Protein 9E50 (pdb70)

Organism: NCBI:txid489825

Nearest PDB structures (foldseek):
  8j1g-assembly2_D  TM=7.037E-01  e=7.800E-05  Pseudomonas veronii
  8j1c-assembly2_D  TM=6.869E-01  e=7.689E-04  Pseudomonas veronii
  8j1g-assembly1_A  TM=6.294E-01  e=9.782E-04  Pseudomonas veronii
  6jkq-assembly2_D  TM=4.397E-01  e=3.733E-04  Trypanosoma cruzi
  6jkq-assembly2_E  TM=4.758E-01  e=5.357E-04  Trypanosoma cruzi

Sequence (777 aa):
EYVQFESRSLLSLFTVGKIPPVDAAALCYWGEYDPEMFDWSRDYMIENIFENLPFWTMIKQTNWGRIIAIIALPRFVSDLYSNQDDAVQVIIEALEMAGIIGAKFVSLTGLIPSATDDYGLAITKAVANREDLPKITTGHRTTGAAVVLTIKKICEQGGRDLSTEKVGFIGLGSVGMNVLPLMLKCLPHPQEITLCDVYSKLEFLENIEQNLVHKFGFKGKIKLALSKTTVPQEIYDSTLIVGATNVANVLDIMQVKPGTLIVDDSGPHCFSVEQQAIKRFQEREDILFSEGGMLRSPFPIKTTVHLLPSVEKIMNNAQKEAVFNSNPFNIMGCAFSALLSSQFEQQLEPTVGICDGEQSELHYQILQELEFEAGDLHCEHYVLPAKSIANFRQRFGKAEYVQFESRSLLSLFTVGKIIPPVDAAALCYWGEYDPEMFDWSRDYMIENIFENLPFWTMIKQTNWGRIAIIALPRFVSDLYSNQDDAVQVIIEALEMAGIIGAKFVSLTGLIPSATDYGLAITKAVANREDLPKITTGHRTTGAAVVLTIKKICEQGGRDLSTEKVGFIGLGSVGMNVLPLMLKCLPHPQEITLCDVYSKLEFLENIEQNLVHKFGFKGKIKLALSKTTVPQEIYDSTLIVGATNVANVLDIMQVKPGTLIVDDSGPHCFSVEQAIKRFQEREDILFSEGGMLRSPFPIKTTVHLLPSVENSNPFNIMGCAFSALLSSQFEQLEPTVGICDGEQSELHYQILQELEFEAGDLHCEHYVLPAKSIANFRQRFGK

Secondary structure (DSSP, 8-state):
--EEE--S-HHHHHHTTSSPPPSEEEEE------TTTSSS-HHHIIIIISTTS-EEEEEEEETTEEEEEEE-SS-HHHHHH-HHHHHHHHHHHHHHHHHTT-SEEEE-TTHHHHTGGGHHHHHHTTT-SSSPEEE--HHHHHHHHHHHHHHHHHHHT--GGG-EEEEE--SHHHHHHHHHHHHHS---SEEEEEEEGGGHHHHHHHHHHHHHTS---SEEEEEEESSS--GGGGG-SEEEE--SSSS-S-GGGSPTTEEEEE--SS-SS-HHHHHHHHHHH--EEEEESSEEE-SS--EEEE---HHHHHHS--GGGGGGGGS-TTEEEHHHHHHHHHHH-TTS----SS---TTHHHHHHHHHHTT-EEPPSEETTEEPPHHHHHHHHHHH--/--SEEE-SS-HHHHHHTTSSPPPSEEEEE------TTT-SS-HHHIIIIISTTS-EEEEEEEETTEEEEEEE-SS-HHHHHH-HHHHHHHHHHHHHHHHHTT-SEEEE-TTHHHHTGGGHHHHHHHTT--SSPEEE--HHHHHHHHHHHHHHHHHHHT--GGG-EEEEE--SHHHHHHHHHHHHHSPPPSEEEEE-BGGGHHHHHHHHHHHHHTS---SEEEE--BSSSPPGGGGG-SEEEE--SSSS-S-GGGSPTTEEEEE--SS-SS-HHHHHHHHHHH--EEEEESSEEE-SSPPEEEE---TTT----TTEEEHHHHHHHHHHH-TTS----SS--SSTHHHHHHHHHHTT-EEPPSEETTEE--HHHHHHHHHHH--

InterPro domains:
  IPR000873 AMP-dependent synthetase/ligase domain [PF00501] (542-882)
  IPR001242 Condensation domain [PF00668] (72-521)
  IPR006162 Phosphopantetheine attachment site [PS00012] (1830-1845)
  IPR009081 Phosphopantetheine binding ACP domain [PF00550] (1808-1869)
  IPR009081 Phosphopantetheine binding ACP domain [PS50075] (1800-1875)
  IPR010071 Amino acid adenylation domain [TIGR01733] (563-957)
  IPR020845 AMP-binding, conserved site [PS00455] (684-695)
  IPR023213 Chloramphenicol acetyltransferase-like domain superfamily [G3DSA:3.30.559.10] (76-451)
  IPR025714 Methyltransferase domain [PF13847] (1397-1527)
  IPR025799 Protein arginine N-methyltransferase [PS51678] (991-1279)
  IPR029063 S-adenosyl-L-methionine-dependent methyltransferase superfamily [G3DSA:3.40.50.150] (1004-1134)
  IPR029063 S-adenosyl-L-methionine-dependent methyltransferase superfamily [G3DSA:3.40.50.150] (1361-1557)
  IPR029063 S-adenosyl-L-methionine-dependent methyltransferase superfamily [SSF53335] (1006-1276)
  IPR029063 S-adenosyl-L-methionine-dependent methyltransferase superfamily [SSF53335] (1368-1517)
  IPR035075 PRMT5 arginine-N-methyltransferase [PF05185] (997-1132)
  IPR036736 ACP-like superfamily [G3DSA:1.10.1200.10] (1795-1877)
  IPR036736 ACP-like superfamily [SSF47336] (1798-1870)
  IPR041464 TubC, N-terminal docking domain [PF18563] (5-54)
  IPR044894 TubC, N-terminal docking domain superfamily [G3DSA:1.10.10.1830] (4-56)
  IPR045851 AMP-binding enzyme domain superfamily [G3DSA:3.30.300.30] (927-1003)

Solvent-accessible surface area: 33429 Å² total; per-residue (Å²): 147,82,6,70,76,44,99,59,41,1,9,23,3,21,0,5,46,83,32,78,77,3,54,0,0,2,0,34,37,67,37,91,31,57,88,159,135,72,131,101,64,77,96,95,10,17,80,92,29,17,73,31,8,6,32,6,20,38,4,40,71,12,90,23,17,34,0,0,27,0,3,0,0,20,2,17,31,14,1,97,92,76,80,119,47,0,13,89,4,0,17,17,0,0,42,2,0,28,51,0,16,4,125,16,0,0,0,25,50,25,0,0,36,8,0,76,48,0,76,21,0,45,172,52,21,76,133,79,163,95,27,15,125,10,2,2,1,18,12,0,6,0,0,0,1,0,8,1,0,82,19,0,7,95,55,0,25,21,74,6,49,63,1,61,0,0,2,4,10,0,25,18,21,3,47,16,1,0,29,4,0,9,135,48,20,68,58,6,97,18,0,4,0,0,18,65,120,106,77,71,139,91,0,80,86,5,48,94,32,0,73,135,137,62,32,5,187,29,122,27,53,56,7,32,12,161,122,72,4,29,113,94,0,12,54,4,43,0,0,5,1,21,23,86,86,40,93,18,5,53,1,68,80,5,102,88,8,2,0,0,0,0,32,4,44,87,8,0,2,31,16,111,80,0,12,122,4,1,118,107,106,39,8,0,0,0,1,26,0,0,34,0,67,1,38,95,47,2,84,6,28,5,12,48,18,77,46,25,75,155,123,94,86,84,93,167,100,90,62,58,84,119,56,57,41,52,21,6,75,0,12,8,1,2,0,1,1,4,38,88,45,137,105,2,95,46,6,47,7,119,45,140,8,118,58,1,47,68,4,8,84,16,0,88,131,40,135,9,83,0,3,63,4,17,0,94,130,29,92,5,63,82,144,16,11,31,48,0,88,162,142,43,29,167,134,142,75,43,95,135,31,103,53,40,1,8,22,4,22,0,5,45,72,33,78,77,2,46,0,0,1,0,35,39,64,36,93,25,55,100,157,150,75,136,109,60,76,95,92,14,24,103,78,15,10,60,41,12,7,31,6,19,38,4,39,62,9,103,36,15,33,0,0,25,0,4,0,0,22,2,14,37,19,1,94,97,71,76,112,41,0,8,111,6,0,20,28,0,1,41,3,0,27,54,0,15,4,121,23,0,0,0,23,49,20,0,0,39,8,0,74,46,0,81,20,1,51,169,54,25,70,143,104,174,97,30,15,130,13,2,2,1,15,16,0,6,0,0,0,2,0,12,1,0,89,14,0,9,101,57,0,12,22,73,10,45,61,0,59,0,0,2,4,10,0,25,14,21,2,44,14,1,0,18,3,0,8,135,48,19,78,65,6,92,14,0,3,0,0,18,63,126,84,82,72,143,96,0,76,89,5,47,92,36,0,57,150,136,62,30,1,177,29,117,27,82,52,10,52,8,157,114,86,6,25,115,84,0,16,71,4,25,0,0,4,2,20,23,80,83,37,95,19,3,54,2,79,80,5,92,85,6,3,0,0,0,0,36,6,45,78,9,0,3,29,19,139,78,0,21,114,15,1,112,104,101,32,12,0,0,0,1,18,0,2,31,0,63,1,33,101,48,3,104,12,19,16,12,70,24,95,58,70,141,207,92,58,40,51,21,5,80,0,16,9,0,2,0,0,0,8,34,81,44,169,85,3,107,51,7,41,7,115,49,94,27,107,48,0,33,55,4,18,99,20,0,120,131,32,132,9,81,1,3,60,2,14,0,94,147,30,95,6,41,84,152,11,12,59,74,0,135,153,136,52,25,146

B-factor: mean 35.54, std 16.2, range [11.52, 130.31]

Foldseek 3Di:
DQEAEDQDAPLVCLVVPNDAFWAAEEEAEDEADDPVVDPDDQVCCLCPVVVQAKGFFKWKQDPLIIYTYIYGSHYPVVLQVDVVSLLVSVVRVQLSSLVSHYQEYEYDACNCVSNLQCPNNCVVCVVDDSGHHYFPLLLLLLLLLLLVVVVLCVLQQHFQQAWAEEEAACDQNNVLNVLVNLVPGHAYQHYEYEEAPVCPVVVVVVVVCVVPPSPHDHYYHYWHADQATDLVSLVGQEYEEDHQDAARDELVSRDFNHEYEYQHVVTNRDPVVNVVCCVVPLRYFYAYRFKKFAPDFIRMYGHDSVVCCPPVVPPVSVCVVVPGRRIDGSSSCLSSCCVNPVVSPGDGHRDPNPCSVVSNVVCVVSVMGHPQGADVSGGDDSVSSVVSSVPNHD/DVFEAEDQDAPLVCLVVPNDAFWAAEEEAEDEADDPVVDDDDLVCCLCVQVVQAKGFFKWKFDPLIIYTYIYGSDYPVVLQVDVPSLLVSVVRVQVSSLVSHYQEYEYDACNCVSCLQCPVNCVVCPPPDRGHHYFPLLLLLLLLLLLVVVVLLVLLQHAQQAFAEEEEDCDQNNVLNVLVNLVPHHAHQHYEYEEAPVCVVVVVVVVCCVVPPSNRDHYYHYFYDPQAGDLVRLVGQEYEYDDQDAASDEPVSRDFNHEYEAQHVVTNRDPVVVVVCCVPPLRYAYAYRFKKFAPDFIRMYGHDRVVVPQDGRRIDGSRSCLSSVVSRPVLSDGDGHRDDNPCSVVSNVVCVVSVMGHDQGADVNGHDDSVSSVVSSVPNND

Radius of gyration: 35.2 Å; Cα contacts (8 Å, |Δi|>4): 1665; chains: 2; bounding box: 74×48×105 Å

Structure (mmCIF, N/CA/C/O backbone):
data_9E50
#
_entry.id   9E50
#
_cell.length_a   55.433
_cell.length_b   72.813
_cell.length_c   209.207
_cell.angle_alpha   90.000
_cell.angle_beta   90.000
_cell.angle_gamma   90.000
#
_symmetry.space_group_name_H-M   'P 21 21 21'
#
loop_
_entity.id
_entity.type
_entity.pdbx_description
1 polymer 'Amino acid adenylation domain protein'
2 non-polymer NICOTINAMIDE-ADENINE-DINUCLEOTIDE
3 non-polymer 'IODIDE ION'
4 water water
#
loop_
_atom_site.group_PDB
_atom_site.id
_atom_site.type_symbol
_atom_site.label_atom_id
_atom_site.label_alt_id
_atom_site.label_comp_id
_atom_site.label_asym_id
_atom_site.label_entity_id
_atom_site.label_seq_id
_atom_site.pdbx_PDB_ins_code
_atom_site.Cartn_x
_atom_site.Cartn_y
_atom_site.Cartn_z
_atom_site.occupancy
_atom_site.B_iso_or_equiv
_atom_site.auth_seq_id
_atom_site.auth_comp_id
_atom_site.auth_asym_id
_atom_site.auth_atom_id
_atom_site.pdbx_PDB_model_num
ATOM 1 N N . GLU A 1 4 ? 32.96000 52.60000 84.47500 1.000 54.50689 1908 GLU A N 1
ATOM 2 C CA . GLU A 1 4 ? 33.64700 53.86100 84.73600 1.000 48.21019 1908 GLU A CA 1
ATOM 3 C C . GLU A 1 4 ? 34.98100 53.64500 85.45000 1.000 47.70738 1908 GLU A C 1
ATOM 4 O O . GLU A 1 4 ? 36.02500 54.09600 84.97900 1.000 51.94711 1908 GLU A O 1
ATOM 10 N N . TYR A 1 5 ? 34.94100 52.96700 86.59500 1.000 34.34712 1909 TYR A N 1
ATOM 11 C CA . TYR A 1 5 ? 36.15500 52.63100 87.33000 1.000 28.49977 1909 TYR A CA 1
ATOM 12 C C . TYR A 1 5 ? 36.67700 51.24200 87.00200 1.000 28.72155 1909 TYR A C 1
ATOM 13 O O . TYR A 1 5 ? 37.74200 50.86200 87.50100 1.000 30.27887 1909 TYR A O 1
ATOM 22 N N . VAL A 1 6 ? 35.95400 50.47600 86.19100 1.000 29.51466 1910 VAL A N 1
ATOM 23 C CA . VAL A 1 6 ? 36.37800 49.14900 85.75700 1.000 33.61835 1910 VAL A CA 1
ATOM 24 C C . VAL A 1 6 ? 36.36900 49.12900 84.23700 1.000 38.88721 1910 VAL A C 1
ATOM 25 O O . VAL A 1 6 ? 35.35100 49.45100 83.61600 1.000 41.57725 1910 VAL A O 1
ATOM 29 N N . GLN A 1 7 ? 37.50200 48.76400 83.64100 1.000 30.40040 1911 GLN A N 1
ATOM 30 C CA . GLN A 1 7 ? 37.63200 48.69800 82.19400 1.000 32.69121 1911 GLN A CA 1
ATOM 31 C C . GLN A 1 7 ? 38.23100 47.36100 81.79400 1.000 35.66385 1911 GLN A C 1
ATOM 32 O O . GLN A 1 7 ? 39.18900 46.88700 82.41300 1.000 30.96948 1911 GLN A O 1
ATOM 38 N N . PHE A 1 8 ? 37.66100 46.75100 80.76300 1.000 33.45548 1912 PHE A N 1
ATOM 39 C CA . PHE A 1 8 ? 38.20800 45.52000 80.21800 1.000 26.40769 1912 PHE A CA 1
ATOM 40 C C . PHE A 1 8 ? 39.22500 45.85300 79.13800 1.000 35.61741 1912 PHE A C 1
ATOM 41 O O . PHE A 1 8 ? 39.03600 46.78800 78.35600 1.000 33.58070 1912 PHE A O 1
ATOM 49 N N . GLU A 1 9 ? 40.31200 45.08700 79.10900 1.000 28.92028 1913 GLU A N 1
ATOM 50 C CA . GLU A 1 9 ? 41.38000 45.25500 78.13000 1.000 29.64481 1913 GLU A CA 1
ATOM 51 C C . GLU A 1 9 ? 41.56900 43.92500 77.40900 1.000 34.20955 1913 GLU A C 1
ATOM 52 O O . GLU A 1 9 ? 41.99700 42.94000 78.01900 1.000 32.11520 1913 GLU A O 1
ATOM 58 N N . SER A 1 10 ? 41.23100 43.88800 76.11800 1.000 34.87769 1914 SER A N 1
ATOM 59 C CA . SER A 1 10 ? 41.36400 42.65600 75.35000 1.000 32.71867 1914 SER A CA 1
ATOM 60 C C . SER A 1 10 ? 42.80800 42.34800 74.97700 1.000 34.86046 1914 SER A C 1
ATOM 61 O O . SER A 1 10 ? 43.12600 41.19200 74.68200 1.000 35.74854 1914 SER A O 1
ATOM 64 N N . ARG A 1 11 ? 43.68600 43.34300 74.99000 1.000 31.21142 1915 ARG A N 1
ATOM 65 C CA . ARG A 1 11 ? 45.08200 43.12800 74.64500 1.000 34.74077 1915 ARG A CA 1
ATOM 66 C C . ARG A 1 11 ? 45.90500 42.82800 75.89300 1.000 35.89452 1915 ARG A C 1
ATOM 67 O O . ARG A 1 11 ? 45.57700 43.26600 77.00000 1.000 28.18071 1915 ARG A O 1
ATOM 75 N N . SER A 1 12 ? 46.98200 42.06700 75.69300 1.000 32.19275 1916 SER A N 1
ATOM 76 C CA . SER A 1 12 ? 47.85400 41.65000 76.78600 1.000 30.28074 1916 SER A CA 1
ATOM 77 C C . SER A 1 12 ? 48.40800 42.85100 77.54200 1.000 28.19197 1916 SER A C 1
ATOM 78 O O . SER A 1 12 ? 48.98700 43.76200 76.94500 1.000 28.60520 1916 SER A O 1
ATOM 81 N N . LEU A 1 13 ? 48.23900 42.84600 78.86800 1.000 23.12707 1917 LEU A N 1
ATOM 82 C CA . LEU A 1 13 ? 48.82900 43.90600 79.67800 1.000 21.29137 1917 LEU A CA 1
ATOM 83 C C . LEU A 1 13 ? 50.34800 43.89000 79.57400 1.000 24.73635 1917 LEU A C 1
ATOM 84 O O . LEU A 1 13 ? 50.98600 44.94600 79.51900 1.000 23.66148 1917 LEU A O 1
ATOM 89 N N . LEU A 1 14 ? 50.94700 42.69700 79.56400 1.000 23.69613 1918 LEU A N 1
ATOM 90 C CA . LEU A 1 14 ? 52.39500 42.60700 79.41000 1.000 22.84193 1918 LEU A CA 1
ATOM 91 C C . LEU A 1 14 ? 52.84700 43.24700 78.10200 1.000 21.99972 1918 LEU A C 1
ATOM 92 O O . LEU A 1 14 ? 53.82200 44.00600 78.08000 1.000 24.92041 1918 LEU A O 1
ATOM 97 N N . SER A 1 15 ? 52.14400 42.96000 77.00500 1.000 28.40892 1919 SER A N 1
ATOM 98 C CA . SER A 1 15 ? 52.49800 43.56100 75.72300 1.000 29.96743 1919 SER A CA 1
ATOM 99 C C . SER A 1 15 ? 52.34400 45.07300 75.76900 1.000 32.18032 1919 SER A C 1
ATOM 100 O O . SER A 1 15 ? 53.23100 45.81400 75.32900 1.000 29.14990 1919 SER A O 1
ATOM 103 N N . LEU A 1 16 ? 51.22100 45.55200 76.31100 1.000 26.66825 1920 LEU A N 1
ATOM 104 C CA . LEU A 1 16 ? 50.99200 46.99000 76.37700 1.000 25.68948 1920 LEU A CA 1
ATOM 105 C C . LEU A 1 16 ? 52.06700 47.67700 77.20700 1.000 28.22610 1920 LEU A C 1
ATOM 106 O O . LEU A 1 16 ? 52.51100 48.78000 76.86700 1.000 26.66709 1920 LEU A O 1
ATOM 111 N N . PHE A 1 17 ? 52.52100 47.02400 78.28200 1.000 23.43731 1921 PHE A N 1
ATOM 112 C CA . PHE A 1 17 ? 53.57200 47.59800 79.11300 1.000 22.60410 1921 PHE A CA 1
ATOM 113 C C . PHE A 1 17 ? 54.88700 47.71700 78.35200 1.000 20.96217 1921 PHE A C 1
ATOM 114 O O . PHE A 1 17 ? 55.58000 48.73800 78.44900 1.000 25.14401 1921 PHE A O 1
ATOM 122 N N . THR A 1 18 ? 55.27400 46.66500 77.62500 1.000 24.49455 1922 THR A N 1
ATOM 123 C CA . THR A 1 18 ? 56.58900 46.65900 76.98800 1.000 25.93233 1922 THR A CA 1
ATOM 124 C C . THR A 1 18 ? 56.69300 47.63500 75.82400 1.000 34.88743 1922 THR A C 1
ATOM 125 O O . THR A 1 18 ? 57.81200 47.92600 75.38700 1.000 32.69812 1922 THR A O 1
ATOM 129 N N . VAL A 1 19 ? 55.57200 48.14500 75.31300 1.000 28.76323 1923 VAL A N 1
ATOM 130 C CA . VAL A 1 19 ? 55.60000 49.17800 74.28200 1.000 28.75823 1923 VAL A CA 1
ATOM 131 C C . VAL A 1 19 ? 55.27900 50.55600 74.85100 1.000 36.60106 1923 VAL A C 1
ATOM 132 O O . VAL A 1 19 ? 55.07800 51.50600 74.08700 1.000 34.35088 1923 VAL A O 1
ATOM 136 N N . GLY A 1 20 ? 55.22200 50.68500 76.17800 1.000 28.92385 1924 GLY A N 1
ATOM 137 C CA . GLY A 1 20 ? 55.01300 51.96600 76.82200 1.000 28.83272 1924 GLY A CA 1
ATOM 138 C C . GLY A 1 20 ? 53.59000 52.47600 76.81500 1.000 31.96570 1924 GLY A C 1
ATOM 139 O O . GLY A 1 20 ? 53.37200 53.64700 77.14900 1.000 33.54433 1924 GLY A O 1
ATOM 140 N N . LYS A 1 21 ? 52.61400 51.63800 76.45400 1.000 33.00543 1925 LYS A N 1
ATOM 141 C CA . LYS A 1 21 ? 51.21900 52.06400 76.41300 1.000 30.14292 1925 LYS A CA 1
ATOM 142 C C . LYS A 1 21 ? 50.55400 52.06400 77.78400 1.000 39.24220 1925 LYS A C 1
ATOM 143 O O . LYS A 1 21 ? 49.51600 52.71400 77.94700 1.000 40.16186 1925 LYS A O 1
ATOM 149 N N . ILE A 1 22 ? 51.10300 51.34500 78.76000 1.000 35.40624 1926 ILE A N 1
ATOM 150 C CA . ILE A 1 22 ? 50.64500 51.47300 80.14300 1.000 28.80180 1926 ILE A CA 1
ATOM 151 C C . ILE A 1 22 ? 51.85500 51.64600 81.05500 1.000 30.66993 1926 ILE A C 1
ATOM 152 O O . ILE A 1 22 ? 52.91900 51.05900 80.80000 1.000 32.52648 1926 ILE A O 1
ATOM 157 N N . PRO A 1 23 ? 51.74400 52.45100 82.10700 1.000 30.07686 1927 PRO A N 1
ATOM 158 C CA . PRO A 1 23 ? 52.89800 52.73600 82.95700 1.000 28.16669 1927 PRO A CA 1
ATOM 159 C C . PRO A 1 23 ? 53.27000 51.52300 83.78600 1.000 25.47865 1927 PRO A C 1
ATOM 160 O O . PRO A 1 23 ? 52.45900 50.59900 83.94400 1.000 24.03686 1927 PRO A O 1
ATOM 164 N N . PRO A 1 24 ? 54.48100 51.49100 84.33700 1.000 23.14428 1928 PRO A N 1
ATOM 165 C CA . PRO A 1 24 ? 54.82500 50.43200 85.29100 1.000 24.85328 1928 PRO A CA 1
ATOM 166 C C . PRO A 1 24 ? 53.93500 50.47800 86.52300 1.000 27.83389 1928 PRO A C 1
ATOM 167 O O . PRO A 1 24 ? 53.24700 51.46400 86.80300 1.000 24.46284 1928 PRO A O 1
ATOM 171 N N . VAL A 1 25 ? 53.95600 49.38100 87.26800 1.000 24.75351 1929 VAL A N 1
ATOM 172 C CA . VAL A 1 25 ? 53.25100 49.29600 88.52300 1.000 22.17868 1929 VAL A CA 1
ATOM 173 C C . VAL A 1 25 ? 54.24900 49.49300 89.65900 1.000 20.00913 1929 VAL A C 1
ATOM 174 O O . VAL A 1 25 ? 55.46100 49.43900 89.47000 1.000 23.86976 1929 VAL A O 1
ATOM 178 N N . ASP A 1 26 ? 53.72900 49.75100 90.85900 1.000 18.98500 1930 ASP A N 1
ATOM 179 C CA . ASP A 1 26 ? 54.54300 49.92800 92.05400 1.000 18.15145 1930 ASP A CA 1
ATOM 180 C C . ASP A 1 26 ? 54.63300 48.66700 92.89900 1.000 19.51075 1930 ASP A C 1
ATOM 181 O O . ASP A 1 26 ? 55.53700 48.55500 93.73700 1.000 20.16897 1930 ASP A O 1
ATOM 186 N N . ALA A 1 27 ? 53.73100 47.71900 92.68200 1.000 19.53433 1931 ALA A N 1
ATOM 187 C CA . ALA A 1 27 ? 53.64900 46.53000 93.51600 1.000 16.07367 1931 ALA A CA 1
ATOM 188 C C . ALA A 1 27 ? 52.90800 45.46200 92.73100 1.000 15.84683 1931 ALA A C 1
ATOM 189 O O . ALA A 1 27 ? 52.32900 45.72700 91.67400 1.000 17.38660 1931 ALA A O 1
ATOM 191 N N . ALA A 1 28 ? 52.93400 44.24000 93.25500 1.000 14.08452 1932 ALA A N 1
ATOM 192 C CA . ALA A 1 28 ? 52.16000 43.16700 92.66000 1.000 15.83845 1932 ALA A CA 1
ATOM 193 C C . ALA A 1 28 ? 51.60400 42.26900 93.75900 1.000 12.70237 1932 ALA A C 1
ATOM 194 O O . ALA A 1 28 ? 52.04800 42.30100 94.90800 1.000 17.24871 1932 ALA A O 1
ATOM 196 N N . ALA A 1 29 ? 50.60300 41.48000 93.38700 1.000 14.70646 1933 ALA A N 1
ATOM 197 C CA . ALA A 1 29 ? 50.04000 40.45600 94.25900 1.000 17.67817 1933 ALA A CA 1
ATOM 198 C C . ALA A 1 29 ? 49.89700 39.17800 93.45300 1.000 15.52487 1933 ALA A C 1
ATOM 199 O O . ALA A 1 29 ? 49.40000 39.20900 92.32200 1.000 15.33344 1933 ALA A O 1
ATOM 201 N N . LEU A 1 30 ? 50.32900 38.05700 94.03000 1.000 13.52887 1934 LEU A N 1
ATOM 202 C CA . LEU A 1 30 ? 50.27900 36.76800 93.35600 1.000 14.48332 1934 LEU A CA 1
ATOM 203 C C . LEU A 1 30 ? 49.06000 35.98500 93.83100 1.000 13.72480 1934 LEU A C 1
ATOM 204 O O . LEU A 1 30 ? 48.81100 35.89000 95.03600 1.000 16.57696 1934 LEU A O 1
ATOM 209 N N . CYS A 1 31 ? 48.30900 35.43000 92.88100 1.000 16.81099 1935 CYS A N 1
ATOM 210 C CA . CYS A 1 31 ? 47.18100 34.56300 93.20600 1.000 17.34971 1935 CYS A CA 1
ATOM 211 C C . CYS A 1 31 ? 47.27000 33.28900 92.38000 1.000 20.82806 1935 CYS A C 1
ATOM 212 O O . CYS A 1 31 ? 48.26500 33.06700 91.68500 1.000 19.22812 1935 CYS A O 1
ATOM 215 N N . TYR A 1 32 ? 46.24500 32.44200 92.45000 1.000 19.13723 1936 TYR A N 1
ATOM 216 C CA . TYR A 1 32 ? 46.25500 31.16600 91.74600 1.000 17.69718 1936 TYR A CA 1
ATOM 217 C C . TYR A 1 32 ? 44.83200 30.87400 91.28700 1.000 20.20525 1936 TYR A C 1
ATOM 218 O O . TYR A 1 32 ? 43.90100 31.63600 91.57000 1.000 20.22985 1936 TYR A O 1
ATOM 227 N N . TRP A 1 33 ? 44.67000 29.77000 90.56700 1.000 18.85245 1937 TRP A N 1
ATOM 228 C CA . TRP A 1 33 ? 43.41400 29.47400 89.86700 1.000 23.68458 1937 TRP A CA 1
ATOM 229 C C . TRP A 1 33 ? 42.51000 28.54900 90.67400 1.000 26.23137 1937 TRP A C 1
ATOM 230 O O . TRP A 1 33 ? 41.96400 27.57700 90.14600 1.000 26.10343 1937 TRP A O 1
ATOM 241 N N . GLY A 1 34 ? 42.33400 28.84800 91.95900 1.000 22.21405 1938 GLY A N 1
ATOM 242 C CA . GLY A 1 34 ? 41.47000 28.07400 92.83100 1.000 21.84615 1938 GLY A CA 1
ATOM 243 C C . GLY A 1 34 ? 41.93100 26.63400 92.96200 1.000 24.07020 1938 GLY A C 1
ATOM 244 O O . GLY A 1 34 ? 43.12900 26.32800 92.98000 1.000 24.49138 1938 GLY A O 1
ATOM 245 N N . GLU A 1 35 ? 40.95600 25.72800 93.03800 1.000 26.39228 1939 GLU A N 1
ATOM 246 C CA . GLU A 1 35 ? 41.22400 24.31400 93.24900 1.000 25.84703 1939 GLU A CA 1
ATOM 247 C C . GLU A 1 35 ? 40.79200 23.49100 92.04100 1.000 27.58247 1939 GLU A C 1
ATOM 248 O O . GLU A 1 35 ? 39.84100 23.83800 91.33300 1.000 27.24277 1939 GLU A O 1
ATOM 254 N N . TYR A 1 36 ? 41.52000 22.40200 91.80900 1.000 25.10705 1940 TYR A N 1
ATOM 255 C CA . TYR A 1 36 ? 41.20200 21.46500 90.74200 1.000 25.73610 1940 TYR A CA 1
ATOM 256 C C . TYR A 1 36 ? 40.23300 20.40300 91.24500 1.000 29.76591 1940 TYR A C 1
ATOM 257 O O . TYR A 1 36 ? 40.47500 19.77100 92.27800 1.000 29.08369 1940 TYR A O 1
ATOM 266 N N . ASP A 1 37 ? 39.14600 20.20400 90.50400 1.000 36.99122 1941 ASP A N 1
ATOM 267 C CA . ASP A 1 37 ? 38.19500 19.12700 90.76100 1.000 39.26751 1941 ASP A CA 1
ATOM 268 C C . ASP A 1 37 ? 37.95300 18.43400 89.42700 1.000 31.35789 1941 ASP A C 1
ATOM 269 O O . ASP A 1 37 ? 37.47300 19.08300 88.47400 1.000 34.70156 1941 ASP A O 1
ATOM 274 N N . PRO A 1 38 ? 38.27700 17.14400 89.29700 1.000 36.51812 1942 PRO A N 1
ATOM 275 C CA . PRO A 1 38 ? 38.12200 16.47600 87.99300 1.000 37.27531 1942 PRO A CA 1
ATOM 276 C C . PRO A 1 38 ? 36.69500 16.46000 87.47900 1.000 43.87011 1942 PRO A C 1
ATOM 277 O O . PRO A 1 38 ? 36.49200 16.36100 86.26200 1.000 47.87717 1942 PRO A O 1
ATOM 281 N N . GLU A 1 39 ? 35.70300 16.56400 88.35900 1.000 41.00935 1943 GLU A N 1
ATOM 282 C CA . GLU A 1 39 ? 34.30700 16.58400 87.94400 1.000 43.30084 1943 GLU A CA 1
ATOM 283 C C . GLU A 1 39 ? 33.82500 17.97200 87.54000 1.000 47.70647 1943 GLU A C 1
ATOM 284 O O . GLU A 1 39 ? 32.65500 18.12100 87.16800 1.000 48.60162 1943 GLU A O 1
ATOM 290 N N . MET A 1 40 ? 34.68800 18.98700 87.59800 1.000 44.31559 1944 MET A N 1
ATOM 291 C CA . MET A 1 40 ? 34.32400 20.34500 87.22000 1.000 40.74954 1944 MET A CA 1
ATOM 292 C C . MET A 1 40 ? 34.94400 20.79400 85.90600 1.000 45.57415 1944 MET A C 1
ATOM 293 O O . MET A 1 40 ? 34.53600 21.83300 85.37400 1.000 45.05322 1944 MET A O 1
ATOM 298 N N . PHE A 1 41 ? 35.91200 20.05200 85.37300 1.000 35.64970 1945 PHE A N 1
ATOM 299 C CA . PHE A 1 41 ? 36.59600 20.42000 84.14400 1.000 37.38348 1945 PHE A CA 1
ATOM 300 C C . PHE A 1 41 ? 36.62900 19.23000 83.19500 1.000 39.73524 1945 PHE A C 1
ATOM 301 O O . PHE A 1 41 ? 36.54600 18.07100 83.61100 1.000 35.77100 1945 PHE A O 1
ATOM 309 N N . ASP A 1 42 ? 36.76100 19.53800 81.90300 1.000 38.41964 1946 ASP A N 1
ATOM 310 C CA . ASP A 1 42 ? 36.82300 18.52000 80.86200 1.000 40.65855 1946 ASP A CA 1
ATOM 311 C C . ASP A 1 42 ? 38.19200 17.86900 80.74000 1.000 37.14840 1946 ASP A C 1
ATOM 312 O O . ASP A 1 42 ? 38.33900 16.92600 79.95600 1.000 37.55978 1946 ASP A O 1
ATOM 317 N N . TRP A 1 43 ? 39.19300 18.34300 81.47800 1.000 30.68689 1947 TRP A N 1
ATOM 318 C CA . TRP A 1 43 ? 40.56400 17.91000 81.26900 1.000 33.17519 1947 TRP A CA 1
ATOM 319 C C . TRP A 1 43 ? 41.22600 17.58300 82.59900 1.000 31.68511 1947 TRP A C 1
ATOM 320 O O . TRP A 1 43 ? 40.77300 18.00200 83.66800 1.000 28.87375 1947 TRP A O 1
ATOM 331 N N . SER A 1 44 ? 42.31900 16.82900 82.50800 1.000 30.38286 1948 SER A N 1
ATOM 332 C CA . SER A 1 44 ? 43.16300 16.54600 83.65700 1.000 29.75670 1948 SER A CA 1
ATOM 333 C C . SER A 1 44 ? 43.82200 17.82300 84.17200 1.000 29.00595 1948 SER A C 1
ATOM 334 O O . SER A 1 44 ? 43.88900 18.84600 83.48200 1.000 24.86759 1948 SER A O 1
ATOM 337 N N . ARG A 1 45 ? 44.33300 17.73600 85.40400 1.000 27.60275 1949 ARG A N 1
ATOM 338 C CA . ARG A 1 45 ? 45.10100 18.83100 85.98800 1.000 28.83044 1949 ARG A CA 1
ATOM 339 C C . ARG A 1 45 ? 46.30500 19.19100 85.12700 1.000 28.88789 1949 ARG A C 1
ATOM 340 O O . ARG A 1 45 ? 46.58200 20.37400 84.89400 1.000 27.26752 1949 ARG A O 1
ATOM 348 N N . ASP A 1 46 ? 47.03900 18.18300 84.64700 1.000 22.75691 1950 ASP A N 1
ATOM 349 C CA . ASP A 1 46 ? 48.23300 18.45500 83.85200 1.000 26.69326 1950 ASP A CA 1
ATOM 350 C C . ASP A 1 46 ? 47.88700 19.17500 82.55400 1.000 26.77838 1950 ASP A C 1
ATOM 351 O O . ASP A 1 46 ? 48.60600 20.09200 82.13500 1.000 25.49651 1950 ASP A O 1
ATOM 356 N N . TYR A 1 47 ? 46.79300 18.77200 81.90100 1.000 25.57280 1951 TYR A N 1
ATOM 357 C CA . TYR A 1 47 ? 46.37700 19.43400 80.66700 1.000 28.75074 1951 TYR A CA 1
ATOM 358 C C . TYR A 1 47 ? 46.08200 20.90900 80.90800 1.000 29.84285 1951 TYR A C 1
ATOM 359 O O . TYR A 1 47 ? 46.46900 21.77000 80.10700 1.000 27.82821 1951 TYR A O 1
ATOM 368 N N . MET A 1 48 ? 45.38200 21.22100 81.99600 1.000 24.60436 1952 MET A N 1
ATOM 369 C CA . MET A 1 48 ? 45.02000 22.61000 82.24900 1.000 26.08508 1952 MET A CA 1
ATOM 370 C C . MET A 1 48 ? 46.24900 23.45400 82.54700 1.000 26.01664 1952 MET A C 1
ATOM 371 O O . MET A 1 48 ? 46.35700 24.59000 82.07100 1.000 25.61610 1952 MET A O 1
ATOM 376 N N . ILE A 1 49 ? 47.20000 22.90500 83.30400 1.000 26.33522 1953 ILE A N 1
ATOM 377 C CA . ILE A 1 49 ? 48.42100 23.64600 83.60900 1.000 29.28249 1953 ILE A CA 1
ATOM 378 C C . ILE A 1 49 ? 49.21000 23.92300 82.33400 1.000 27.10843 1953 ILE A C 1
ATOM 379 O O . ILE A 1 49 ? 49.69400 25.04100 82.11500 1.000 28.94798 1953 ILE A O 1
ATOM 384 N N . GLU A 1 50 ? 49.32900 22.92100 81.45900 1.000 26.38543 1954 GLU A N 1
ATOM 385 C CA . GLU A 1 50 ? 50.21900 23.04100 80.30700 1.000 30.31012 1954 GLU A CA 1
ATOM 386 C C . GLU A 1 50 ? 49.56100 23.75800 79.13200 1.000 29.70304 1954 GLU A C 1
ATOM 387 O O . GLU A 1 50 ? 50.22900 24.51600 78.42000 1.000 32.21410 1954 GLU A O 1
ATOM 393 N N . ASN A 1 51 ? 48.26600 23.53000 78.90100 1.000 26.33655 1955 ASN A N 1
ATOM 394 C CA . ASN A 1 51 ? 47.61700 24.03400 77.70000 1.000 27.70461 1955 ASN A CA 1
ATOM 395 C C . ASN A 1 51 ? 46.65600 25.18800 77.94000 1.000 33.64488 1955 ASN A C 1
ATOM 396 O O . ASN A 1 51 ? 46.39100 25.94600 77.00300 1.000 39.44288 1955 ASN A O 1
ATOM 401 N N . ILE A 1 52 ? 46.12700 25.35000 79.14700 1.000 28.05523 1956 ILE A N 1
ATOM 402 C CA . ILE A 1 52 ? 45.25200 26.47600 79.45500 1.000 26.52796 1956 ILE A CA 1
ATOM 403 C C . ILE A 1 52 ? 46.01000 27.59200 80.16000 1.000 26.64153 1956 ILE A C 1
ATOM 404 O O . ILE A 1 52 ? 45.94000 28.75000 79.75200 1.000 26.68612 1956 ILE A O 1
ATOM 409 N N . PHE A 1 53 ? 46.75100 27.25800 81.21800 1.000 26.00698 1957 PHE A N 1
ATOM 410 C CA . PHE A 1 53 ? 47.59100 28.24100 81.89400 1.000 29.61089 1957 PHE A CA 1
ATOM 411 C C . PHE A 1 53 ? 48.94000 28.43000 81.21200 1.000 29.26604 1957 PHE A C 1
ATOM 412 O O . PHE A 1 53 ? 49.67300 29.35700 81.57900 1.000 24.67396 1957 PHE A O 1
ATOM 420 N N . GLU A 1 54 ? 49.28700 27.56600 80.25500 1.000 24.44192 1958 GLU A N 1
ATOM 421 C CA . GLU A 1 54 ? 50.54200 27.61900 79.50200 1.000 27.12192 1958 GLU A CA 1
ATOM 422 C C . GLU A 1 54 ? 51.77800 27.53900 80.39800 1.000 26.44050 1958 GLU A C 1
ATOM 423 O O . GLU A 1 54 ? 52.88400 27.88800 79.96400 1.000 27.69642 1958 GLU A O 1
ATOM 429 N N . ASN A 1 55 ? 51.62000 27.07000 81.63900 1.000 21.65870 1959 ASN A N 1
ATOM 430 C CA . ASN A 1 55 ? 52.72300 26.98100 82.59800 1.000 22.61914 1959 ASN A CA 1
ATOM 431 C C . ASN A 1 55 ? 53.40300 28.33500 82.78900 1.000 23.16493 1959 ASN A C 1
ATOM 432 O O . ASN A 1 55 ? 54.60200 28.40800 83.06000 1.000 25.46473 1959 ASN A O 1
ATOM 437 N N . LEU A 1 56 ? 52.63800 29.41700 82.64600 1.000 19.61558 1960 LEU A N 1
ATOM 438 C CA . LEU A 1 56 ? 53.17100 30.76600 82.74600 1.000 19.15938 1960 LEU 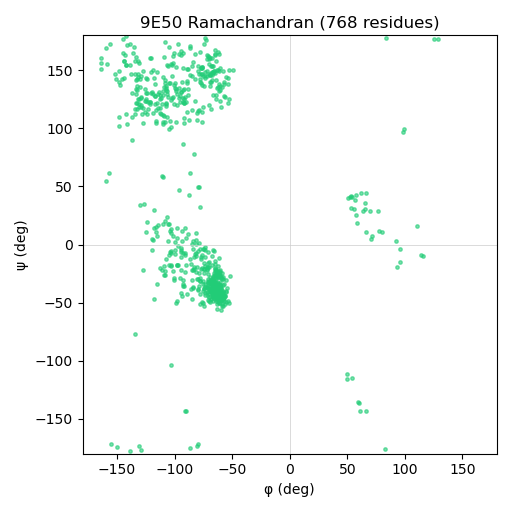A CA 1
ATOM 439 C C . LEU A 1 56 ? 52.32600 31.60200 83.69600 1.000 20.15043 1960 LEU A C 1
ATOM 440 O O . LEU A 1 56 ? 51.09500 31.47900 83.70600 1.000 20.57953 1960 LEU A O 1
ATOM 445 N N . PRO A 1 57 ? 52.94800 32.46800 84.49200 1.000 21.47334 1961 PRO A N 1
ATOM 446 C CA . PRO A 1 57 ? 52.16400 33.45400 85.23800 1.000 19.76078 1961 PRO A CA 1
ATOM 447 C C . PRO A 1 57 ? 51.43500 34.36700 84.27100 1.000 22.50632 1961 PRO A C 1
ATOM 448 O O . PRO A 1 57 ? 51.90300 34.62800 83.15900 1.000 25.60399 1961 PRO A O 1
ATOM 452 N N . PHE A 1 58 ? 50.27600 34.85400 84.70300 1.000 19.52018 1962 PHE A N 1
ATOM 453 C CA . PHE A 1 58 ? 49.40600 35.64100 83.84100 1.000 22.33852 1962 PHE A CA 1
ATOM 454 C C . PHE A 1 58 ? 49.04700 36.94700 84.53200 1.000 23.94669 1962 PHE A C 1
ATOM 455 O O . PHE A 1 58 ? 48.40300 36.93800 85.58600 1.000 20.47418 1962 PHE A O 1
ATOM 463 N N . TRP A 1 59 ? 49.44900 38.06500 83.93400 1.000 18.64459 1963 TRP A N 1
ATOM 464 C CA . TRP A 1 59 ? 49.11500 39.38500 84.46400 1.000 20.34041 1963 TRP A CA 1
ATOM 465 C C . TRP A 1 59 ? 47.69600 39.73100 84.02900 1.000 23.31049 1963 TRP A C 1
ATOM 466 O O . TRP A 1 59 ? 47.45500 40.03300 82.85300 1.000 22.07172 1963 TRP A O 1
ATOM 477 N N . THR A 1 60 ? 46.75300 39.68500 84.97300 1.000 19.31047 1964 THR A N 1
ATOM 478 C CA . THR A 1 60 ? 45.33800 39.79300 84.64500 1.000 21.25501 1964 THR A CA 1
ATOM 479 C C . THR A 1 60 ? 44.69700 41.10400 85.07000 1.000 21.10767 1964 THR A C 1
ATOM 480 O O . THR A 1 60 ? 43.71500 41.51600 84.44900 1.000 23.56222 1964 THR A O 1
ATOM 484 N N . MET A 1 61 ? 45.21000 41.78200 86.09500 1.000 19.82009 1965 MET A N 1
ATOM 485 C CA . MET A 1 61 ? 44.55100 43.00000 86.54500 1.000 18.82630 1965 MET A CA 1
ATOM 486 C C . MET A 1 61 ? 45.56200 44.05400 86.96100 1.000 20.49826 1965 MET A C 1
ATOM 487 O O . MET A 1 61 ? 46.70000 43.74600 87.33000 1.000 20.27536 1965 MET A O 1
ATOM 492 N N . ILE A 1 62 ? 45.13000 45.31000 86.86800 1.000 20.30973 1966 ILE A N 1
ATOM 493 C CA . ILE A 1 62 ? 45.81100 46.44800 87.47100 1.000 16.96824 1966 ILE A CA 1
ATOM 494 C C . ILE A 1 62 ? 44.81000 47.15400 88.37400 1.000 21.14221 1966 ILE A C 1
ATOM 495 O O . ILE A 1 62 ? 43.68400 47.43700 87.95100 1.000 19.78664 1966 ILE A O 1
ATOM 500 N N . LYS A 1 63 ? 45.21200 47.42700 89.61000 1.000 18.76087 1967 LYS A N 1
ATOM 501 C CA . LYS A 1 63 ? 44.41600 48.21300 90.54600 1.000 17.93766 1967 LYS A CA 1
ATOM 502 C C . LYS A 1 63 ? 45.15700 49.52400 90.76800 1.000 20.02242 1967 LYS A C 1
ATOM 503 O O . LYS A 1 63 ? 46.25000 49.53900 91.34400 1.000 18.99908 1967 LYS A O 1
ATOM 509 N N . GLN A 1 64 ? 44.57700 50.61800 90.30200 1.000 19.65438 1968 GLN A N 1
ATOM 510 C CA . GLN A 1 64 ? 45.20700 51.92700 90.41200 1.000 21.25579 1968 GLN A CA 1
ATOM 511 C C . GLN A 1 64 ? 44.58700 52.63800 91.60700 1.000 18.53912 1968 GLN A C 1
ATOM 512 O O . GLN A 1 64 ? 43.44300 53.09300 91.54200 1.000 20.92564 1968 GLN A O 1
ATOM 518 N N . THR A 1 65 ? 45.33300 52.71600 92.70600 1.000 18.57475 1969 THR A N 1
ATOM 519 C CA . THR A 1 65 ? 44.85700 53.35900 93.92100 1.000 16.43133 1969 THR A CA 1
ATOM 520 C C . THR A 1 65 ? 45.52700 54.72100 94.08800 1.000 17.34259 1969 THR A C 1
ATOM 521 O O . THR A 1 65 ? 46.47800 55.07200 93.38500 1.000 20.76913 1969 THR A O 1
ATOM 525 N N . ASN A 1 66 ? 45.01800 55.48800 95.05000 1.000 17.66306 1970 ASN A N 1
ATOM 526 C CA . ASN A 1 66 ? 45.64000 56.76500 95.37800 1.000 21.47497 1970 ASN A CA 1
ATOM 527 C C . ASN A 1 66 ? 47.09000 56.58700 95.81300 1.000 19.97491 1970 ASN A C 1
ATOM 528 O O . ASN A 1 66 ? 47.89600 57.51000 95.64300 1.000 27.99531 1970 ASN A O 1
ATOM 533 N N . TRP A 1 67 ? 47.44500 55.40400 96.31600 1.000 18.32375 1971 TRP A N 1
ATOM 534 C CA . TRP A 1 67 ? 48.76500 55.11700 96.86400 1.000 21.99514 1971 TRP A CA 1
ATOM 535 C C . TRP A 1 67 ? 49.64100 54.29000 95.92600 1.000 22.15722 1971 TRP A C 1
ATOM 536 O O . TRP A 1 67 ? 50.69000 53.79900 96.35600 1.000 26.76038 1971 TRP A O 1
ATOM 547 N N . GLY A 1 68 ? 49.24500 54.12400 94.66800 1.000 20.57721 1972 GLY A N 1
ATOM 548 C CA . GLY A 1 68 ? 50.05900 53.44400 93.68000 1.000 22.91681 1972 GLY A CA 1
ATOM 549 C C . GLY A 1 68 ? 49.29200 52.36200 92.95100 1.000 22.33058 1972 GLY A C 1
ATOM 550 O O . GLY A 1 68 ? 48.13500 52.06700 93.24300 1.000 19.30272 1972 GLY A O 1
ATOM 551 N N . ARG A 1 69 ? 49.97300 51.75600 91.98300 1.000 18.14692 1973 ARG A N 1
ATOM 552 C CA . ARG A 1 69 ? 49.40100 50.74500 91.10300 1.000 20.38033 1973 ARG A CA 1
ATOM 553 C C . ARG A 1 69 ? 49.87800 49.35900 91.52000 1.000 20.30135 1973 ARG A C 1
ATOM 554 O O . ARG A 1 69 ? 51.05100 49.17600 91.85400 1.000 17.42549 1973 ARG A O 1
ATOM 562 N N . ILE A 1 70 ? 48.97200 48.38000 91.49700 1.000 18.18438 1974 ILE A N 1
ATOM 563 C CA A ILE A 1 70 ? 49.32900 47.00800 91.82000 0.460 18.21328 1974 ILE A CA 1
ATOM 564 C CA B ILE A 1 70 ? 49.27600 46.99000 91.84800 0.540 18.20097 1974 ILE A CA 1
ATOM 565 C C . ILE A 1 70 ? 48.90500 46.09800 90.67600 1.000 18.66209 1974 ILE A C 1
ATOM 566 O O . ILE A 1 70 ? 47.77200 46.16900 90.18800 1.000 19.92725 1974 ILE A O 1
ATOM 575 N N . ALA A 1 71 ? 49.83400 45.24900 90.24300 1.000 17.19788 1975 ALA A N 1
ATOM 576 C CA . ALA A 1 71 ? 49.54900 44.23100 89.24000 1.000 16.54905 1975 ALA A CA 1
ATOM 577 C C . ALA A 1 71 ? 49.06100 42.97200 89.94500 1.000 18.97364 1975 ALA A C 1
ATOM 578 O O . ALA A 1 71 ? 49.64700 42.55200 90.94600 1.000 19.00925 1975 ALA A O 1
ATOM 580 N N . ILE A 1 72 ? 47.98100 42.38600 89.44300 1.000 16.27060 1976 ILE A N 1
ATOM 581 C CA . ILE A 1 72 ? 47.49300 41.10300 89.93900 1.000 16.27511 1976 ILE A CA 1
ATOM 582 C C . ILE A 1 72 ? 47.94800 40.03500 88.95700 1.000 17.88321 1976 ILE A C 1
ATOM 583 O O . ILE A 1 72 ? 47.59800 40.08000 87.77100 1.000 18.79838 1976 ILE A O 1
ATOM 588 N N . ILE A 1 73 ? 48.72000 39.06700 89.44300 1.000 15.57702 1977 ILE A N 1
ATOM 589 C CA . ILE A 1 73 ? 49.37200 38.07100 88.59800 1.000 15.65522 1977 ILE A CA 1
ATOM 590 C C . ILE A 1 73 ? 48.97500 36.69300 89.10300 1.000 17.99595 1977 ILE A C 1
ATOM 591 O O . ILE A 1 73 ? 49.19600 36.37700 90.27700 1.000 16.63924 1977 ILE A O 1
ATOM 596 N N . ALA A 1 74 ? 48.39700 35.87700 88.22300 1.000 18.79666 1978 ALA A N 1
ATOM 597 C CA . ALA A 1 74 ? 47.96000 34.53000 88.57400 1.000 18.52010 1978 ALA A CA 1
ATOM 598 C C . ALA A 1 74 ? 49.05600 33.51500 88.27300 1.000 15.45918 1978 ALA A C 1
ATOM 599 O O . ALA A 1 74 ? 49.55700 33.44300 87.14300 1.000 18.78748 1978 ALA A O 1
ATOM 601 N N . LEU A 1 75 ? 49.42000 32.72700 89.28200 1.000 14.64437 1979 LEU A N 1
ATOM 602 C CA . LEU A 1 75 ? 50.30300 31.59800 89.05400 1.000 16.13480 1979 LEU A CA 1
ATOM 603 C C . LEU A 1 75 ? 49.58300 30.52400 88.24400 1.000 19.15696 1979 LEU A C 1
ATOM 604 O O . LEU A 1 75 ? 48.38000 30.31500 88.41100 1.000 19.32802 1979 LEU A O 1
ATOM 609 N N . PRO A 1 76 ? 50.30700 29.80900 87.37500 1.000 16.81196 1980 PRO A N 1
ATOM 610 C CA . PRO A 1 76 ? 49.72200 28.73100 86.56600 1.000 17.94358 1980 PRO A CA 1
ATOM 611 C C . PRO A 1 76 ? 49.52900 27.42900 87.34300 1.000 19.93980 1980 PRO A C 1
ATOM 612 O O . PRO A 1 76 ? 49.92300 26.35100 86.89300 1.000 18.17714 1980 PRO A O 1
ATOM 616 N N . ARG A 1 77 ? 48.90900 27.53000 88.51700 1.000 17.02325 1981 ARG A N 1
ATOM 617 C CA . ARG A 1 77 ? 48.76500 26.39100 89.41200 1.000 18.37050 1981 ARG A CA 1
ATOM 618 C C . ARG A 1 77 ? 47.42300 26.45800 90.12800 1.000 19.14326 1981 ARG A C 1
ATOM 619 O O . ARG A 1 77 ? 46.81000 27.52100 90.25000 1.000 18.70637 1981 ARG A O 1
ATOM 627 N N . PHE A 1 78 ? 46.97600 25.29600 90.60000 1.000 21.40701 1982 PHE A N 1
ATOM 628 C CA . PHE A 1 78 ? 45.89300 25.19700 91.56700 1.000 21.84813 1982 PHE A CA 1
ATOM 629 C C . PHE A 1 78 ? 46.46700 25.12700 92.97900 1.000 19.95460 1982 PHE A C 1
ATOM 630 O O . PHE A 1 78 ? 47.64500 24.82500 93.18100 1.000 21.13931 1982 PHE A O 1
ATOM 638 N N . VAL A 1 79 ? 45.60700 25.38600 93.96800 1.000 18.81083 1983 VAL A N 1
ATOM 639 C CA . VAL A 1 79 ? 46.08500 25.44600 95.34700 1.000 22.72098 1983 VAL A CA 1
ATOM 640 C C . VAL A 1 79 ? 46.66200 24.10200 95.79300 1.000 19.88775 1983 VAL A C 1
ATOM 641 O O . VAL A 1 79 ? 47.64800 24.05900 96.53900 1.000 23.08576 1983 VAL A O 1
ATOM 645 N N . SER A 1 80 ? 46.09400 22.99000 95.32800 1.000 19.52740 1984 SER A N 1
ATOM 646 C CA . SER A 1 80 ? 46.63600 21.69100 95.72800 1.000 22.64366 1984 SER A CA 1
ATOM 647 C C . SER A 1 80 ? 48.03700 21.46900 95.17000 1.000 23.82367 1984 SER A C 1
ATOM 648 O O . SER A 1 80 ? 48.83000 20.73700 95.77400 1.000 23.91084 1984 SER A O 1
ATOM 651 N N . ASP A 1 81 ? 48.35900 22.08800 94.02600 1.000 22.01729 1985 ASP A N 1
ATOM 652 C CA . ASP A 1 81 ? 49.70900 21.98600 93.47600 1.000 21.54079 1985 ASP A CA 1
ATOM 653 C C . ASP A 1 81 ? 50.73300 22.62900 94.40000 1.000 27.71541 1985 ASP A C 1
ATOM 654 O O . ASP A 1 81 ? 51.86100 22.13600 94.52900 1.000 25.77819 1985 ASP A O 1
ATOM 659 N N . LEU A 1 82 ? 50.36600 23.74800 95.03000 1.000 20.77612 1986 LEU A N 1
ATOM 660 C CA . LEU A 1 82 ? 51.29700 24.44600 95.91100 1.000 22.86335 1986 LEU A CA 1
ATOM 661 C C . LEU A 1 82 ? 51.64100 23.60500 97.13100 1.000 21.42914 1986 LEU A C 1
ATOM 662 O O . LEU A 1 82 ? 52.77600 23.63800 97.62000 1.000 23.76606 1986 LEU A O 1
ATOM 667 N N . TYR A 1 83 ? 50.66400 22.87300 97.65900 1.000 20.64927 1987 TYR A N 1
ATOM 668 C CA . TYR A 1 83 ? 50.91900 22.03200 98.81900 1.000 25.89963 1987 TYR A CA 1
ATOM 669 C C . TYR A 1 83 ? 51.63000 20.73700 98.44900 1.000 27.19715 1987 TYR A C 1
ATOM 670 O O . TYR A 1 83 ? 52.40500 20.21200 99.25700 1.000 27.08712 1987 TYR A O 1
ATOM 679 N N . SER A 1 84 ? 51.38700 20.20600 97.24800 1.000 24.51618 1988 SER A N 1
ATOM 680 C CA . SER A 1 84 ? 51.90700 18.88400 96.90800 1.000 27.56135 1988 SER A CA 1
ATOM 681 C C . SER A 1 84 ? 53.38600 18.89200 96.53400 1.000 27.30985 1988 SER A C 1
ATOM 682 O O . SER A 1 84 ? 54.04400 17.85300 96.65300 1.000 24.54632 1988 SER A O 1
ATOM 685 N N . ASN A 1 85 ? 53.93200 20.02000 96.07600 1.000 22.23192 1989 ASN A N 1
ATOM 686 C CA . ASN A 1 85 ? 55.37000 20.07900 95.81300 1.000 20.43535 1989 ASN A CA 1
ATOM 687 C C . ASN A 1 85 ? 55.83300 21.50700 96.07600 1.000 21.08084 1989 ASN A C 1
ATOM 688 O O . ASN A 1 85 ? 55.64300 22.38500 95.22900 1.000 21.12994 1989 ASN A O 1
ATOM 693 N N . GLN A 1 86 ? 56.45600 21.71800 97.24000 1.000 22.98460 1990 GLN A N 1
ATOM 694 C CA . GLN A 1 86 ? 56.89200 23.05600 97.61700 1.000 21.54859 1990 GLN A CA 1
ATOM 695 C C . GLN A 1 86 ? 58.01200 23.56800 96.71800 1.000 22.39592 1990 GLN A C 1
ATOM 696 O O . GLN A 1 86 ? 58.08100 24.77300 96.45600 1.000 21.27949 1990 GLN A O 1
ATOM 702 N N . ASP A 1 87 ? 58.89900 22.68500 96.25000 1.000 22.67273 1991 ASP A N 1
ATOM 703 C CA . ASP A 1 87 ? 59.94900 23.10800 95.32200 1.000 24.85195 1991 ASP A CA 1
ATOM 704 C C . ASP A 1 87 ? 59.34800 23.71800 94.06400 1.000 24.27581 1991 ASP A C 1
ATOM 705 O O . ASP A 1 87 ? 59.80200 24.76400 93.58300 1.000 22.72901 1991 ASP A O 1
ATOM 710 N N . ASP A 1 88 ? 58.33000 23.06000 93.50600 1.000 19.15629 1992 ASP A N 1
ATOM 711 C CA . ASP A 1 88 ? 57.68900 23.55200 92.29200 1.000 21.19209 1992 ASP A CA 1
ATOM 712 C C . ASP A 1 88 ? 56.95100 24.85900 92.55100 1.000 21.15959 1992 ASP A C 1
ATOM 713 O O . ASP A 1 88 ? 56.99900 25.78300 91.72600 1.000 19.50588 1992 ASP A O 1
ATOM 718 N N . ALA A 1 89 ? 56.25000 24.94400 93.68500 1.000 20.74317 1993 ALA A N 1
ATOM 719 C CA . ALA A 1 89 ? 55.57500 26.18100 94.05400 1.000 20.46921 1993 ALA A CA 1
ATOM 720 C C . ALA A 1 89 ? 56.56100 27.33300 94.13200 1.000 21.00001 1993 ALA A C 1
ATOM 721 O O . ALA A 1 89 ? 56.28900 28.42900 93.63400 1.000 19.78613 1993 ALA A O 1
ATOM 723 N N . VAL A 1 90 ? 57.72300 27.09800 94.74300 1.000 18.42277 1994 VAL A N 1
ATOM 724 C CA . VAL A 1 90 ? 58.71700 28.16000 94.86100 1.000 21.50414 1994 VAL A CA 1
ATOM 725 C C . VAL A 1 90 ? 59.24500 28.55200 93.48700 1.000 19.22807 1994 VAL A C 1
ATOM 726 O O . VAL A 1 90 ? 59.44600 29.73900 93.20200 1.000 18.80200 1994 VAL A O 1
ATOM 730 N N . GLN A 1 91 ? 59.44600 27.57300 92.59800 1.000 17.48035 1995 GLN A N 1
ATOM 731 C CA . GLN A 1 91 ? 60.01100 27.89500 91.29100 1.000 20.77722 1995 GLN A CA 1
ATOM 732 C C . GLN A 1 91 ? 59.04200 28.72300 90.45500 1.000 21.35752 1995 GLN A C 1
ATOM 733 O O . GLN A 1 91 ? 59.45600 29.66800 89.77400 1.000 18.94236 1995 GLN A O 1
ATOM 739 N N . VAL A 1 92 ? 57.74800 28.39500 90.49700 1.000 19.75660 1996 VAL A N 1
ATOM 740 C CA . VAL A 1 92 ? 56.79300 29.17900 89.72000 1.000 20.31643 1996 VAL A CA 1
ATOM 741 C C . VAL A 1 92 ? 56.61900 30.56300 90.32600 1.000 20.01713 1996 VAL A C 1
ATOM 742 O O . VAL A 1 92 ? 56.38200 31.53200 89.59900 1.000 17.89472 1996 VAL A O 1
ATOM 746 N N . ILE A 1 93 ? 56.74800 30.68700 91.65000 1.000 16.97218 1997 ILE A N 1
ATOM 747 C CA . ILE A 1 93 ? 56.67500 32.00400 92.27700 1.000 17.03971 1997 ILE A CA 1
ATOM 748 C C . ILE A 1 93 ? 57.86600 32.85700 91.86000 1.000 16.60060 1997 ILE A C 1
ATOM 749 O O . ILE A 1 93 ? 57.71700 34.04700 91.56500 1.000 16.70162 1997 ILE A O 1
ATOM 754 N N . ILE A 1 94 ? 59.06000 32.25900 91.79100 1.000 18.53639 1998 ILE A N 1
ATOM 755 C CA . ILE A 1 94 ? 60.24300 33.01800 91.38100 1.000 16.59695 1998 ILE A CA 1
ATOM 756 C C . ILE A 1 94 ? 60.10400 33.48600 89.93600 1.000 17.94101 1998 ILE A C 1
ATOM 757 O O . ILE A 1 94 ? 60.52900 34.59400 89.58200 1.000 21.76651 1998 ILE A O 1
ATOM 762 N N . GLU A 1 95 ? 59.50400 32.65500 89.08200 1.000 17.24677 1999 GLU A N 1
ATOM 763 C CA . GLU A 1 95 ? 59.20600 33.08300 87.72000 1.000 16.28383 1999 GLU A CA 1
ATOM 764 C C . GLU A 1 95 ? 58.26000 34.28300 87.70700 1.000 20.69544 1999 GLU A C 1
ATOM 765 O O . GLU A 1 95 ? 58.48800 35.25600 86.97600 1.000 18.40557 1999 GLU A O 1
ATOM 771 N N . ALA A 1 96 ? 57.20600 34.24900 88.52700 1.000 20.27888 2000 ALA A N 1
ATOM 772 C CA . ALA A 1 96 ? 56.30000 35.39600 88.58900 1.000 21.97982 2000 ALA A CA 1
ATOM 773 C C . ALA A 1 96 ? 56.97800 36.62700 89.18700 1.000 20.51553 2000 ALA A C 1
ATOM 774 O O . ALA A 1 96 ? 56.66300 37.75700 88.79300 1.000 18.36874 2000 ALA A O 1
ATOM 776 N N . LEU A 1 97 ? 57.90800 36.43800 90.13000 1.000 15.45087 2001 LEU A N 1
ATOM 777 C CA . LEU A 1 97 ? 58.62700 37.57600 90.69400 1.000 14.29196 2001 LEU A CA 1
ATOM 778 C C . LEU A 1 97 ? 59.49900 38.25400 89.64800 1.000 17.88238 2001 LEU A C 1
ATOM 779 O O . LEU A 1 97 ? 59.66300 39.48100 89.67400 1.000 17.22266 2001 LEU A O 1
ATOM 784 N N . GLU A 1 98 ? 60.09500 37.47500 88.74200 1.000 18.39777 2002 GLU A N 1
ATOM 785 C CA . GLU A 1 98 ? 60.90200 38.09100 87.69500 1.000 20.03598 2002 GLU A CA 1
ATOM 786 C C . GLU A 1 98 ? 60.03900 38.95700 86.78600 1.000 20.80055 2002 GLU A C 1
ATOM 787 O O . GLU A 1 98 ? 60.41200 40.09400 86.46600 1.000 20.15619 2002 GLU A O 1
ATOM 793 N N . MET A 1 99 ? 58.86300 38.45100 86.39000 1.000 18.44278 2003 MET A N 1
ATOM 794 C CA . MET A 1 99 ? 57.93600 39.26800 85.61000 1.000 19.24388 2003 MET A CA 1
ATOM 795 C C . MET A 1 99 ? 57.50800 40.50800 86.38800 1.000 20.88410 2003 MET A C 1
ATOM 796 O O . MET A 1 99 ? 57.49100 41.61900 85.84300 1.000 21.07642 2003 MET A O 1
ATOM 801 N N . ALA A 1 100 ? 57.16400 40.33700 87.67100 1.000 16.91253 2004 ALA A N 1
ATOM 802 C CA . ALA A 1 100 ? 56.72500 41.47200 88.47800 1.000 17.60175 2004 ALA A CA 1
ATOM 803 C C . ALA A 1 100 ? 57.79600 42.55700 88.53600 1.000 19.87310 2004 ALA A C 1
ATOM 804 O O . ALA A 1 100 ? 57.48800 43.74900 88.43700 1.000 19.45655 2004 ALA A O 1
ATOM 806 N N . GLY A 1 101 ? 59.06000 42.16300 88.68800 1.000 19.59236 2005 GLY A N 1
ATOM 807 C CA . GLY A 1 101 ? 60.12900 43.14800 88.71800 1.000 19.27671 2005 GLY A CA 1
ATOM 808 C C . GLY A 1 101 ? 60.26100 43.90300 87.41000 1.000 22.45143 2005 GLY A C 1
ATOM 809 O O . GLY A 1 101 ? 60.49200 45.11700 87.40100 1.000 22.58150 2005 GLY A O 1
ATOM 810 N N . ILE A 1 102 ? 60.11000 43.19800 86.28800 1.000 21.46226 2006 ILE A N 1
ATOM 811 C CA . ILE A 1 102 ? 60.22000 43.84100 84.98300 1.000 20.09096 2006 ILE A CA 1
ATOM 812 C C . ILE A 1 102 ? 59.14500 44.91000 84.81500 1.000 24.62013 2006 ILE A C 1
ATOM 813 O O . ILE A 1 102 ? 59.39800 45.97600 84.23600 1.000 22.24251 2006 ILE A O 1
ATOM 818 N N . ILE A 1 103 ? 57.93900 44.66300 85.32900 1.000 22.34045 2007 ILE A N 1
ATOM 819 C CA . ILE A 1 103 ? 56.85000 45.61500 85.11800 1.000 19.01756 2007 ILE A CA 1
ATOM 820 C C . ILE A 1 103 ? 56.81000 46.66300 86.22700 1.000 22.82111 2007 ILE A C 1
ATOM 821 O O . ILE A 1 103 ? 55.89400 47.49100 86.26700 1.000 24.47188 2007 ILE A O 1
ATOM 826 N N . GLY A 1 104 ? 57.79500 46.64300 87.12800 1.000 20.30735 2008 GLY A N 1
ATOM 827 C CA . GLY A 1 104 ? 58.02500 47.73800 88.05300 1.000 19.44772 2008 GLY A CA 1
ATOM 828 C C . GLY A 1 104 ? 57.79100 47.45600 89.52400 1.000 22.01504 2008 GLY A C 1
ATOM 829 O O . GLY A 1 104 ? 58.13800 48.30900 90.35400 1.000 19.20193 2008 GLY A O 1
ATOM 830 N N . ALA A 1 105 ? 57.22300 46.30300 89.88600 1.000 21.98979 2009 ALA A N 1
ATOM 831 C CA . ALA A 1 105 ? 56.86700 46.05400 91.28000 1.000 19.55293 2009 ALA A CA 1
ATOM 832 C C . ALA A 1 105 ? 58.09300 46.07600 92.18600 1.000 20.75904 2009 ALA A C 1
ATOM 833 O O . ALA A 1 105 ? 59.10500 45.43700 91.89100 1.000 25.23850 2009 ALA A O 1
ATOM 835 N N . LYS A 1 106 ? 57.99200 46.80600 93.29800 1.000 19.55387 2010 LYS A N 1
ATOM 836 C CA . LYS A 1 106 ? 59.04000 46.80300 94.31500 1.000 22.81720 2010 LYS A CA 1
ATOM 837 C C . LYS A 1 106 ? 58.76200 45.81400 95.43600 1.000 22.38464 2010 LYS A C 1
ATOM 838 O O . LYS A 1 106 ? 59.70700 45.33500 96.07100 1.000 17.93945 2010 LYS A O 1
ATOM 844 N N . PHE A 1 107 ? 57.48300 45.53700 95.70900 1.000 20.37233 2011 PHE A N 1
ATOM 845 C CA . PHE A 1 107 ? 57.03600 44.58200 96.71600 1.000 18.78339 2011 PHE A CA 1
ATOM 846 C C . PHE A 1 107 ? 55.94200 43.72100 96.10900 1.000 15.96906 2011 PHE A C 1
ATOM 847 O O . PHE A 1 107 ? 55.15900 44.19400 95.28300 1.000 15.35946 2011 PHE A O 1
ATOM 855 N N . VAL A 1 108 ? 55.88600 42.45300 96.52100 1.000 16.91244 2012 VAL A N 1
ATOM 856 C CA . VAL A 1 108 ? 54.92400 41.49700 95.97200 1.000 15.29691 2012 VAL A CA 1
ATOM 857 C C . VAL A 1 108 ? 54.25500 40.76400 97.12700 1.000 17.68609 2012 VAL A C 1
ATOM 858 O O . VAL A 1 108 ? 54.93600 40.12600 97.93700 1.000 17.22907 2012 VAL A O 1
ATOM 862 N N . SER A 1 109 ? 52.92400 40.85500 97.20600 1.000 14.77222 2013 SER A N 1
ATOM 863 C CA . SER A 1 109 ? 52.17000 40.12200 98.21400 1.000 13.55773 2013 SER A CA 1
ATOM 864 C C . SER A 1 109 ? 51.87700 38.70500 97.75100 1.000 12.49386 2013 SER A C 1
ATOM 865 O O . SER A 1 109 ? 51.61700 38.46400 96.57100 1.000 15.79454 2013 SER A O 1
ATOM 868 N N . LEU A 1 110 ? 51.88000 37.77700 98.71200 1.000 15.59865 2014 LEU A N 1
ATOM 869 C CA . LEU A 1 110 ? 51.56500 36.37000 98.49100 1.000 15.75130 2014 LEU A CA 1
ATOM 870 C C . LEU A 1 110 ? 50.15600 36.12500 99.03600 1.000 11.70650 2014 LEU A C 1
ATOM 871 O O . LEU A 1 110 ? 49.97200 35.97300 100.24500 1.000 14.71783 2014 LEU A O 1
ATOM 876 N N . THR A 1 111 ? 49.15700 36.10300 98.15200 1.000 15.13662 2015 THR A N 1
ATOM 877 C CA . THR A 1 111 ? 47.77500 36.06300 98.61500 1.000 17.01511 2015 THR A CA 1
ATOM 878 C C . THR A 1 111 ? 47.31300 34.63200 98.87300 1.000 16.62439 2015 THR A C 1
ATOM 879 O O . THR A 1 111 ? 47.98400 33.65300 98.53400 1.000 15.76478 2015 THR A O 1
ATOM 883 N N . GLY A 1 112 ? 46.13300 34.53000 99.48100 1.000 14.78218 2016 GLY A N 1
ATOM 884 C CA . GLY A 1 112 ? 45.50200 33.23700 99.68500 1.000 15.57463 2016 GLY A CA 1
ATOM 885 C C . GLY A 1 112 ? 46.36200 32.30700 100.51600 1.000 17.45741 2016 GLY A C 1
ATOM 886 O O . GLY A 1 112 ? 46.95200 32.69600 101.53200 1.000 14.76137 2016 GLY A O 1
ATOM 887 N N . LEU A 1 113 ? 46.45600 31.06000 100.06300 1.000 14.63439 2017 LEU A N 1
ATOM 888 C CA . LEU A 1 113 ? 47.19100 30.04000 100.79400 1.000 17.98726 2017 LEU A CA 1
ATOM 889 C C . LEU A 1 113 ? 48.63800 29.90800 100.34100 1.000 16.97879 2017 LEU A C 1
ATOM 890 O O . LEU A 1 113 ? 49.30700 28.94800 100.73800 1.000 18.34600 2017 LEU A O 1
ATOM 895 N N . ILE A 1 114 ? 49.15300 30.84100 99.53300 1.000 15.07332 2018 ILE A N 1
ATOM 896 C CA . ILE A 1 114 ? 50.56500 30.76500 99.15100 1.000 15.00333 2018 ILE A CA 1
ATOM 897 C C . ILE A 1 114 ? 51.47800 30.80300 100.37200 1.000 16.73959 2018 ILE A C 1
ATOM 898 O O . ILE A 1 114 ? 52.38900 29.96100 100.45900 1.000 17.75980 2018 ILE A O 1
ATOM 903 N N . PRO A 1 115 ? 51.30400 31.71500 101.34200 1.000 16.26022 2019 PRO A N 1
ATOM 904 C CA . PRO A 1 115 ? 52.15700 31.63600 102.54500 1.000 15.42197 2019 PRO A CA 1
ATOM 905 C C . PRO A 1 115 ? 52.04300 30.30400 103.27000 1.000 19.86503 2019 PRO A C 1
ATOM 906 O O . PRO A 1 115 ? 53.06300 29.68300 103.59700 1.000 17.94546 2019 PRO A O 1
ATOM 910 N N . SER A 1 116 ? 50.81700 29.82500 103.49000 1.000 16.59502 2020 SER A N 1
ATOM 911 C CA . SER A 1 116 ? 50.62800 28.55800 104.18900 1.000 16.34616 2020 SER A CA 1
ATOM 912 C C . SER A 1 116 ? 51.38500 27.41400 103.51900 1.000 19.59542 2020 SER A C 1
ATOM 913 O O . SER A 1 116 ? 51.83400 26.48500 104.20100 1.000 18.98223 2020 SER A O 1
ATOM 916 N N . ALA A 1 117 ? 51.55800 27.47300 102.20000 1.000 17.29016 2021 ALA A N 1
ATOM 917 C CA . ALA A 1 117 ? 52.21500 26.41800 101.44200 1.000 20.34845 2021 ALA A CA 1
ATOM 918 C C . ALA A 1 117 ? 53.72100 26.60500 101.27400 1.000 19.49300 2021 ALA A C 1
ATOM 919 O O . ALA A 1 117 ? 54.38100 25.67700 100.79300 1.000 22.21990 2021 ALA A O 1
ATOM 921 N N . THR A 1 118 ? 54.28300 27.75500 101.64500 1.000 17.36116 2022 THR A N 1
ATOM 922 C CA . THR A 1 118 ? 55.68100 28.06400 101.33700 1.000 18.51967 2022 THR A CA 1
ATOM 923 C C . THR A 1 118 ? 56.44800 28.45500 102.59200 1.000 19.84253 2022 THR A C 1
ATOM 924 O O . THR A 1 118 ? 57.34400 29.30500 102.55400 1.000 19.07570 2022 THR A O 1
ATOM 928 N N . ASP A 1 119 ? 56.12000 27.83200 103.72500 1.000 20.86963 2023 ASP A N 1
ATOM 929 C CA A ASP A 1 119 ? 56.68500 28.21400 105.02000 0.630 22.77648 2023 ASP A CA 1
ATOM 930 C CA B ASP A 1 119 ? 56.69900 28.21900 105.01300 0.370 22.79260 2023 ASP A CA 1
ATOM 931 C C . ASP A 1 119 ? 56.52300 29.71400 105.25400 1.000 18.68394 2023 ASP A C 1
ATOM 932 O O . ASP A 1 119 ? 57.43100 30.39900 105.73100 1.000 19.43463 2023 ASP A O 1
ATOM 941 N N . TYR A 1 120 ? 55.34000 30.22200 104.89900 1.000 18.57533 2024 TYR A N 1
ATOM 942 C CA . TYR A 1 120 ? 54.98000 31.63000 105.05500 1.000 18.81287 2024 TYR A CA 1
ATOM 943 C C . TYR A 1 120 ? 56.00300 32.54000 104.38200 1.000 17.14331 2024 TYR A C 1
ATOM 944 O O . TYR A 1 120 ? 56.35400 33.60800 104.88900 1.000 18.06944 2024 TYR A O 1
ATOM 953 N N . GLY A 1 121 ? 56.45400 32.11700 103.19800 1.000 18.62104 2025 GLY A N 1
ATOM 954 C CA . GLY A 1 121 ? 57.37900 32.87500 102.39400 1.000 19.54531 2025 GLY A CA 1
ATOM 955 C C . GLY A 1 121 ? 58.83900 32.54000 102.61200 1.000 20.46408 2025 GLY A C 1
ATOM 956 O O . GLY A 1 121 ? 59.66500 32.86000 101.75000 1.000 20.19087 2025 GLY A O 1
ATOM 957 N N . LEU A 1 122 ? 59.18000 31.90600 103.73700 1.000 20.28340 2026 LEU A N 1
ATOM 958 C CA . LEU A 1 122 ? 60.58500 31.62900 104.03200 1.000 23.61987 2026 LEU A CA 1
ATOM 959 C C . LEU A 1 122 ? 61.21500 30.70500 102.99700 1.000 23.06337 2026 LEU A C 1
ATOM 960 O O . LEU A 1 122 ? 62.41000 30.83300 102.70300 1.000 25.96144 2026 LEU A O 1
ATOM 965 N N . ALA A 1 123 ? 60.44500 29.76900 102.43700 1.000 19.68324 2027 ALA A N 1
ATOM 966 C CA . ALA A 1 123 ? 61.00400 28.90800 101.40100 1.000 22.62903 2027 ALA A CA 1
ATOM 967 C C . ALA A 1 123 ? 61.39400 29.71200 100.16900 1.000 23.74114 2027 ALA A C 1
ATOM 968 O O . ALA A 1 123 ? 62.33800 29.34300 99.45900 1.000 23.39821 2027 ALA A O 1
ATOM 970 N N . ILE A 1 124 ? 60.67900 30.80600 99.90000 1.000 20.22582 2028 ILE A N 1
ATOM 971 C CA . ILE A 1 124 ? 60.98400 31.64700 98.74500 1.000 18.88099 2028 ILE A CA 1
ATOM 972 C C . ILE A 1 124 ? 62.20700 32.51400 99.01200 1.000 20.83064 2028 ILE A C 1
ATOM 973 O O . ILE A 1 124 ? 63.11700 32.60300 98.17700 1.000 25.24198 2028 ILE A O 1
ATOM 978 N N . THR A 1 125 ? 62.23100 33.19800 100.16000 1.000 21.24481 2029 THR A N 1
ATOM 979 C CA . THR A 1 125 ? 63.34200 34.10200 100.44400 1.000 26.96696 2029 THR A CA 1
ATOM 980 C C . THR A 1 125 ? 64.66600 33.35800 100.50800 1.000 25.39853 2029 THR A C 1
ATOM 981 O O . THR A 1 125 ? 65.70100 33.90300 100.11300 1.000 28.74311 2029 THR A O 1
ATOM 985 N N . LYS A 1 126 ? 64.65000 32.11600 100.98900 1.000 25.60870 2030 LYS A N 1
ATOM 986 C CA . LYS A 1 126 ? 65.86300 31.30800 100.97900 1.000 27.18854 2030 LYS A CA 1
ATOM 987 C C . LYS A 1 126 ? 66.32400 31.03300 99.55300 1.000 31.11317 2030 LYS A C 1
ATOM 988 O O . LYS A 1 126 ? 67.51800 31.13500 99.24700 1.000 27.75475 2030 LYS A O 1
ATOM 994 N N . ALA A 1 127 ? 65.38500 30.71300 98.65800 1.000 22.58243 2031 ALA A N 1
ATOM 995 C CA . ALA A 1 127 ? 65.74400 30.35900 97.28800 1.000 25.77732 2031 ALA A CA 1
ATOM 996 C C . ALA A 1 127 ? 66.22000 31.55000 96.46500 1.000 24.81161 2031 ALA A C 1
ATOM 997 O O . ALA A 1 127 ? 66.86400 31.35000 95.43000 1.000 29.44786 2031 ALA A O 1
ATOM 999 N N . VAL A 1 128 ? 65.91500 32.77600 96.87600 1.000 25.04860 2032 VAL A N 1
ATOM 1000 C CA . VAL A 1 128 ? 66.32400 33.95800 96.12500 1.000 21.87752 2032 VAL A CA 1
ATOM 1001 C C . VAL A 1 128 ? 67.32000 34.80700 96.91200 1.000 26.92436 2032 VAL A C 1
ATOM 1002 O O . VAL A 1 128 ? 67.53800 35.96900 96.57700 1.000 25.77530 2032 VAL A O 1
ATOM 1006 N N . ALA A 1 129 ? 67.92900 34.24100 97.95800 1.000 23.58371 2033 ALA A N 1
ATOM 1007 C CA . ALA A 1 129 ? 68.86800 35.00700 98.77200 1.000 29.54007 2033 ALA A CA 1
ATOM 1008 C C . ALA A 1 129 ? 70.09000 35.44100 97.97200 1.000 26.24432 2033 ALA A C 1
ATOM 1009 O O . ALA A 1 129 ? 70.73400 36.43800 98.31600 1.000 26.51571 2033 ALA A O 1
ATOM 1011 N N . ASN A 1 130 ? 70.42700 34.71600 96.91100 1.000 27.00973 2034 ASN A N 1
ATOM 1012 C CA . ASN A 1 130 ? 71.57900 35.04800 96.08600 1.000 31.63807 2034 ASN A CA 1
ATOM 1013 C C . ASN A 1 130 ? 71.22600 35.96600 94.92400 1.000 39.80085 2034 ASN A C 1
ATOM 1014 O O . ASN A 1 130 ? 72.03000 36.10700 93.99700 1.000 34.15750 2034 ASN A O 1
ATOM 1019 N N . ARG A 1 131 ? 70.04900 36.58700 94.95100 1.000 31.09963 2035 ARG A N 1
ATOM 1020 C CA . ARG A 1 131 ? 69.60900 37.49000 93.89700 1.000 36.24368 2035 ARG A CA 1
ATOM 1021 C C . ARG A 1 131 ? 69.27100 38.84900 94.49100 1.000 34.33226 2035 ARG A C 1
ATOM 1022 O O . ARG A 1 131 ? 68.74600 38.93800 95.60500 1.000 42.75647 2035 ARG A O 1
ATOM 1030 N N . GLU A 1 132 ? 69.60200 39.90600 93.75100 1.000 41.90498 2036 GLU A N 1
ATOM 1031 C CA . GLU A 1 132 ? 69.24700 41.26900 94.12800 1.000 47.40703 2036 GLU A CA 1
ATOM 1032 C C . GLU A 1 132 ? 68.35300 41.93000 93.08400 1.000 44.22113 2036 GLU A C 1
ATOM 1033 O O . GLU A 1 132 ? 68.02300 43.11500 93.22100 1.000 48.38062 2036 GLU A O 1
ATOM 1039 N N . ASP A 1 133 ? 67.95000 41.18900 92.05100 1.000 45.64890 2037 ASP A N 1
ATOM 1040 C CA . ASP A 1 133 ? 67.16300 41.70700 90.94100 1.000 45.63018 2037 ASP A CA 1
ATOM 1041 C C . ASP A 1 133 ? 65.67200 41.42200 91.08000 1.000 44.13907 2037 ASP A C 1
ATOM 1042 O O . ASP A 1 133 ? 64.93500 41.55200 90.09700 1.000 45.90139 2037 ASP A O 1
ATOM 1047 N N . LEU A 1 134 ? 65.21000 41.02400 92.26400 1.000 32.21160 2038 LEU A N 1
ATOM 1048 C CA . LEU A 1 134 ? 63.81500 40.65000 92.42100 1.000 28.00451 2038 LEU A CA 1
ATOM 1049 C C . LEU A 1 134 ? 63.12400 41.54800 93.43400 1.000 23.37300 2038 LEU A C 1
ATOM 1050 O O . LEU A 1 134 ? 63.75900 42.04800 94.36700 1.000 25.26238 2038 LEU A O 1
ATOM 1055 N N . PRO A 1 135 ? 61.82000 41.77100 93.28200 1.000 21.12328 2039 PRO A N 1
ATOM 1056 C CA . PRO A 1 135 ? 61.08800 42.51600 94.30700 1.000 22.58848 2039 PRO A CA 1
ATOM 1057 C C . PRO A 1 135 ? 61.08100 41.75500 95.62200 1.000 19.93160 2039 PRO A C 1
ATOM 1058 O O . PRO A 1 135 ? 61.28900 40.53800 95.67300 1.000 21.56426 2039 PRO A O 1
ATOM 1062 N N . LYS A 1 136 ? 60.86500 42.49900 96.70200 1.000 21.18957 2040 LYS A N 1
ATOM 1063 C CA . LYS A 1 136 ? 60.72300 41.89700 98.01800 1.000 19.72296 2040 LYS A CA 1
ATOM 1064 C C . LYS A 1 136 ? 59.32600 41.31100 98.17300 1.000 20.08515 2040 LYS A C 1
ATOM 1065 O O . LYS A 1 136 ? 58.35300 41.83200 97.62800 1.000 23.29590 2040 LYS A O 1
ATOM 1071 N N . ILE A 1 137 ? 59.23100 40.21400 98.90900 1.000 21.20976 2041 ILE A N 1
ATOM 1072 C CA . ILE A 1 137 ? 57.95600 39.54200 99.09200 1.000 20.47512 2041 ILE A CA 1
ATOM 1073 C C . ILE A 1 137 ? 57.41500 39.86200 100.47900 1.000 18.78771 2041 ILE A C 1
ATOM 1074 O O . ILE A 1 137 ? 58.15100 40.19600 101.41800 1.000 17.51937 2041 ILE A O 1
ATOM 1079 N N . THR A 1 138 ? 56.09400 39.77000 100.60700 1.000 17.61284 2042 THR A N 1
ATOM 1080 C CA . THR A 1 138 ? 55.43300 39.92000 101.89300 1.000 15.68927 2042 THR A CA 1
ATOM 1081 C C . THR A 1 138 ? 54.22300 38.99400 101.91700 1.000 15.63276 2042 THR A C 1
ATOM 1082 O O . THR A 1 138 ? 53.55900 38.81500 100.89300 1.000 16.21284 2042 THR A O 1
ATOM 1086 N N . THR A 1 139 ? 53.95800 38.38200 103.07600 1.000 15.38425 2043 THR A N 1
ATOM 1087 C CA . THR A 1 139 ? 52.69300 37.66800 103.22600 1.000 16.23188 2043 THR A CA 1
ATOM 1088 C C . THR A 1 139 ? 51.51900 38.62800 103.33400 1.000 15.46205 2043 THR A C 1
ATOM 1089 O O . THR A 1 139 ? 50.37900 38.22300 103.07800 1.000 15.36929 2043 THR A O 1
ATOM 1093 N N . GLY A 1 140 ? 51.77200 39.87600 103.71900 1.000 15.51252 2044 GLY A N 1
ATOM 1094 C CA . GLY A 1 140 ? 50.71800 40.83800 103.96000 1.000 17.00200 2044 GLY A CA 1
ATOM 1095 C C . GLY A 1 140 ? 49.81900 40.53400 105.13900 1.000 17.31432 2044 GLY A C 1
ATOM 1096 O O . GLY A 1 140 ? 48.79300 41.19800 105.29600 1.000 16.82575 2044 GLY A O 1
ATOM 1097 N N . HIS A 1 141 ? 50.16700 39.56100 105.98700 1.000 16.23314 2045 HIS A N 1
ATOM 1098 C CA . HIS A 1 141 ? 49.21200 39.11400 107.00000 1.000 14.49681 2045 HIS A CA 1
ATOM 1099 C C . HIS A 1 141 ? 48.98400 40.13300 108.11200 1.000 15.12080 2045 HIS A C 1
ATOM 1100 O O . HIS A 1 141 ? 47.96800 40.04800 108.80700 1.000 16.65604 2045 HIS A O 1
ATOM 1107 N N . ARG A 1 142 ? 49.88900 41.09100 108.31000 1.000 17.25789 2046 ARG A N 1
ATOM 1108 C CA . ARG A 1 142 ? 49.60700 42.12200 109.30200 1.000 16.59214 2046 ARG A CA 1
ATOM 1109 C C . ARG A 1 142 ? 48.51600 43.06300 108.81000 1.000 17.81013 2046 ARG A C 1
ATOM 1110 O O . ARG A 1 142 ? 47.67400 43.51500 109.59600 1.000 17.30019 2046 ARG A O 1
ATOM 1118 N N . THR A 1 143 ? 48.50600 43.35500 107.50700 1.000 16.31773 2047 THR A N 1
ATOM 1119 C CA . THR A 1 143 ? 47.43200 44.16000 106.93600 1.000 18.00307 2047 THR A CA 1
ATOM 1120 C C . THR A 1 143 ? 46.13100 43.37300 106.88400 1.000 17.74611 2047 THR A C 1
ATOM 1121 O O . THR A 1 143 ? 45.05200 43.92200 107.13700 1.000 18.75696 2047 THR A O 1
ATOM 1125 N N . THR A 1 144 ? 46.20800 42.09400 106.51200 1.000 14.05554 2048 THR A N 1
ATOM 1126 C CA . THR A 1 144 ? 45.02200 41.24700 106.57000 1.000 13.94344 2048 THR A CA 1
ATOM 1127 C C . THR A 1 144 ? 44.45700 41.20700 107.98000 1.000 19.40282 2048 THR A C 1
ATOM 1128 O O . THR A 1 144 ? 43.24200 41.32200 108.17400 1.000 15.51877 2048 THR A O 1
ATOM 1132 N N . GLY A 1 145 ? 45.32700 41.04800 108.98000 1.000 17.06130 2049 GLY A N 1
ATOM 1133 C CA . GLY A 1 145 ? 44.86400 41.05500 110.35800 1.000 16.22235 2049 GLY A CA 1
ATOM 1134 C C . GLY A 1 145 ? 44.17600 42.35300 110.72800 1.000 19.21908 2049 GLY A C 1
ATOM 1135 O O . GLY A 1 145 ? 43.14900 42.35000 111.41300 1.000 16.57273 2049 GLY A O 1
ATOM 1136 N N . ALA A 1 146 ? 44.72100 43.48100 110.26700 1.000 16.76539 2050 ALA A N 1
ATOM 1137 C CA . ALA A 1 146 ? 44.08100 44.76400 110.52900 1.000 14.85170 2050 ALA A CA 1
ATOM 1138 C C . ALA A 1 146 ? 42.72200 44.85000 109.84500 1.000 17.42732 2050 ALA A C 1
ATOM 1139 O O . ALA A 1 146 ? 41.76100 45.37500 110.42500 1.000 18.30874 2050 ALA A O 1
ATOM 1141 N N . ALA A 1 147 ? 42.61900 44.32400 108.62100 1.000 16.21142 2051 ALA A N 1
ATOM 1142 C CA . ALA A 1 147 ? 41.34300 44.33600 107.91000 1.000 15.20800 2051 ALA A CA 1
ATOM 1143 C C . ALA A 1 147 ? 40.29300 43.50900 108.64100 1.000 15.60658 2051 ALA A C 1
ATOM 1144 O O . ALA A 1 147 ? 39.12200 43.90600 108.71600 1.000 14.97690 2051 ALA A O 1
ATOM 1146 N N . VAL A 1 148 ? 40.68700 42.34900 109.17200 1.000 15.41492 2052 VAL A N 1
ATOM 1147 C CA . VAL A 1 148 ? 39.73800 41.51900 109.91700 1.000 13.45724 2052 VAL A CA 1
ATOM 1148 C C . VAL A 1 148 ? 39.26300 42.24200 111.16800 1.000 16.97103 2052 VAL A C 1
ATOM 1149 O O . VAL A 1 148 ? 38.07500 42.19800 111.51600 1.000 17.17821 2052 VAL A O 1
ATOM 1153 N N . VAL A 1 149 ? 40.17500 42.91900 111.87200 1.000 14.43743 2053 VAL A N 1
ATOM 1154 C CA . VAL A 1 149 ? 39.76100 43.65400 113.06200 1.000 16.17124 2053 VAL A CA 1
ATOM 1155 C C . VAL A 1 149 ? 38.84100 44.81200 112.68500 1.000 16.62875 2053 VAL A C 1
ATOM 1156 O O . VAL A 1 149 ? 37.86000 45.09400 113.38500 1.000 16.86408 2053 VAL A O 1
ATOM 1160 N N . LEU A 1 150 ? 39.12900 45.49500 111.57500 1.000 16.60502 2054 LEU A N 1
ATOM 1161 C CA . LEU A 1 150 ? 38.19700 46.51300 111.09400 1.000 16.00234 2054 LEU A CA 1
ATOM 1162 C C . LEU A 1 150 ? 36.83500 45.90700 110.76900 1.000 15.52568 2054 LEU A C 1
ATOM 1163 O O . LEU A 1 150 ? 35.80100 46.55000 110.98800 1.000 17.55922 2054 LEU A O 1
ATOM 1168 N N . THR A 1 151 ? 36.81000 44.67000 110.26600 1.000 14.51236 2055 THR A N 1
ATOM 1169 C CA . THR A 1 151 ? 35.53100 44.04600 109.93200 1.000 17.66129 2055 THR A CA 1
ATOM 1170 C C . THR A 1 151 ? 34.78400 43.62700 111.19600 1.000 14.44733 2055 THR A C 1
ATOM 1171 O O . THR A 1 151 ? 33.55000 43.71600 111.25200 1.000 17.15843 2055 THR A O 1
ATOM 1175 N N . ILE A 1 152 ? 35.50900 43.16900 112.22200 1.000 14.63305 2056 ILE A N 1
ATOM 1176 C CA . ILE A 1 152 ? 34.87600 42.88800 113.50900 1.000 15.83386 2056 ILE A CA 1
ATOM 1177 C C . ILE A 1 152 ? 34.21500 44.15000 114.03800 1.000 17.06834 2056 ILE A C 1
ATOM 1178 O O . ILE A 1 152 ? 33.05100 44.13900 114.45600 1.000 17.31089 2056 ILE A O 1
ATOM 1183 N N . LYS A 1 153 ? 34.95100 45.26500 114.00000 1.000 16.75268 2057 LYS A N 1
ATOM 1184 C CA . LYS A 1 153 ? 34.39400 46.54900 114.41400 1.000 17.07240 2057 LYS A CA 1
ATOM 1185 C C . LYS A 1 153 ? 33.14800 46.88700 113.60700 1.000 17.24787 2057 LYS A C 1
ATOM 1186 O O . LYS A 1 153 ? 32.09600 47.21500 114.17300 1.000 21.50416 2057 LYS A O 1
ATOM 1192 N N . LYS A 1 154 ? 33.23900 46.76400 112.28100 1.000 15.31050 2058 LYS A N 1
ATOM 1193 C CA . LYS A 1 154 ? 32.11900 47.12400 111.42000 1.000 16.24944 2058 LYS A CA 1
ATOM 1194 C C . LYS A 1 154 ? 30.92200 46.21200 111.64600 1.000 18.00175 2058 LYS A C 1
ATOM 1195 O O . LYS A 1 154 ? 29.78300 46.68900 111.73300 1.000 17.74152 2058 LYS A O 1
ATOM 1201 N N . ILE A 1 155 ? 31.14700 44.89800 111.73900 1.000 15.03565 2059 ILE A N 1
ATOM 1202 C CA . ILE A 1 155 ? 29.99700 44.00100 111.83400 1.000 17.53160 2059 ILE A CA 1
ATOM 1203 C C . ILE A 1 155 ? 29.29400 44.16500 113.17700 1.000 18.55260 2059 ILE A C 1
ATOM 1204 O O . ILE A 1 155 ? 28.06600 44.02400 113.26100 1.000 17.92504 2059 ILE A O 1
ATOM 1209 N N . CYS A 1 156 ? 30.03300 44.50500 114.23700 1.000 17.47999 2060 CYS A N 1
ATOM 1210 C CA . CYS A 1 156 ? 29.37400 44.81100 115.50400 1.000 17.07883 2060 CYS A CA 1
ATOM 1211 C C . CYS A 1 156 ? 28.54100 46.08600 115.39600 1.000 20.35229 2060 CYS A C 1
ATOM 1212 O O . CYS A 1 156 ? 27.40400 46.13000 115.88300 1.000 19.85085 2060 CYS A O 1
ATOM 1215 N N . GLU A 1 157 ? 29.08400 47.12800 114.75900 1.000 20.04390 2061 GLU A N 1
ATOM 1216 C CA . GLU A 1 157 ? 28.32000 48.36000 114.55800 1.000 19.87355 2061 GLU A CA 1
ATOM 1217 C C . GLU A 1 157 ? 27.05800 48.09100 113.74700 1.000 21.26164 2061 GLU A C 1
ATOM 1218 O O . GLU A 1 157 ? 25.96300 48.54500 114.10300 1.000 21.46936 2061 GLU A O 1
ATOM 1224 N N . GLN A 1 158 ? 27.19800 47.35700 112.64300 1.000 20.62379 2062 GLN A N 1
ATOM 1225 C CA . GLN A 1 158 ? 26.05500 47.08500 111.77900 1.000 21.04332 2062 GLN A CA 1
ATOM 1226 C C . GLN A 1 158 ? 25.03900 46.18700 112.46300 1.000 21.78279 2062 GLN A C 1
ATOM 1227 O O . GLN A 1 158 ? 23.84300 46.26100 112.15400 1.000 21.24994 2062 GLN A O 1
ATOM 1233 N N . GLY A 1 159 ? 25.49500 45.31900 113.36800 1.000 18.11142 2063 GLY A N 1
ATOM 1234 C CA . GLY A 1 159 ? 24.59500 44.46300 114.11300 1.000 18.50984 2063 GLY A CA 1
ATOM 1235 C C . GLY A 1 159 ? 23.96200 45.11500 115.31800 1.000 22.34140 2063 GLY A C 1
ATOM 1236 O O . GLY A 1 159 ? 23.06800 44.51900 115.92900 1.000 22.86918 2063 GLY A O 1
ATOM 1237 N N . GLY A 1 160 ? 24.40900 46.31700 115.67700 1.000 19.50445 2064 GLY A N 1
ATOM 1238 C CA . GLY A 1 160 ? 23.85500 47.01500 116.82000 1.000 24.51306 2064 GLY A CA 1
ATOM 1239 C C . GLY A 1 160 ? 24.32100 46.49100 118.15800 1.000 23.73217 2064 GLY A C 1
ATOM 1240 O O . GLY A 1 160 ? 23.58200 46.57800 119.14200 1.000 25.94867 2064 GLY A O 1
ATOM 1241 N N . ARG A 1 161 ? 25.52800 45.93500 118.22400 1.000 22.54489 2065 ARG A N 1
ATOM 1242 C CA . ARG A 1 161 ? 26.03000 45.31500 119.43800 1.000 26.96861 2065 ARG A CA 1
ATOM 1243 C C . ARG A 1 161 ? 27.43700 45.81500 119.71700 1.000 24.79748 2065 ARG A C 1
ATOM 1244 O O . ARG A 1 161 ? 28.13700 46.30100 118.82600 1.000 33.33838 2065 ARG A O 1
ATOM 1252 N N . ASP A 1 162 ? 27.83600 45.71800 120.97700 1.000 35.07849 2066 ASP A N 1
ATOM 1253 C CA . ASP A 1 162 ? 29.19400 46.04100 121.37700 1.000 34.49795 2066 ASP A CA 1
ATOM 1254 C C . ASP A 1 162 ? 29.97000 44.75000 121.56900 1.000 24.33824 2066 ASP A C 1
ATOM 1255 O O . ASP A 1 162 ? 29.41600 43.74500 122.02100 1.000 29.35108 2066 ASP A O 1
ATOM 1260 N N . LEU A 1 163 ? 31.25600 44.78500 121.22600 1.000 26.96294 2067 LEU A N 1
ATOM 1261 C CA . LEU A 1 163 ? 32.08400 43.59300 121.35000 1.000 26.49575 2067 LEU A CA 1
ATOM 1262 C C . LEU A 1 163 ? 32.20800 43.12200 122.79400 1.000 26.44524 2067 LEU A C 1
ATOM 1263 O O . LEU A 1 163 ? 32.45000 41.93200 123.02300 1.000 23.74173 2067 LEU A O 1
ATOM 1268 N N . SER A 1 164 ? 32.02200 44.01600 123.77200 1.000 24.77199 2068 SER A N 1
ATOM 1269 C CA . SER A 1 164 ? 32.22800 43.64400 125.17000 1.000 24.41791 2068 SER A CA 1
ATOM 1270 C C . SER A 1 164 ? 31.23500 42.59700 125.65300 1.000 23.81143 2068 SER A C 1
ATOM 1271 O O . SER A 1 164 ? 31.51700 41.89700 126.63300 1.000 32.09067 2068 SER A O 1
ATOM 1274 N N . THR A 1 165 ? 30.08100 42.47500 125.00500 1.000 24.33043 2069 THR A N 1
ATOM 1275 C CA . THR A 1 165 ? 29.08100 41.49800 125.40100 1.000 24.16655 2069 THR A CA 1
ATOM 1276 C C . THR A 1 165 ? 29.10800 40.24200 124.54400 1.000 28.27542 2069 THR A C 1
ATOM 1277 O O . THR A 1 165 ? 28.28900 39.34700 124.76200 1.000 28.68872 2069 THR A O 1
ATOM 1281 N N . GLU A 1 166 ? 30.02500 40.14600 123.58800 1.000 27.33585 2070 GLU A N 1
ATOM 1282 C CA . GLU A 1 166 ? 30.04400 39.01300 122.67400 1.000 24.74592 2070 GLU A CA 1
ATOM 1283 C C . GLU A 1 166 ? 30.80000 37.83000 123.26500 1.000 22.60317 2070 GLU A C 1
ATOM 1284 O O . GLU A 1 166 ? 31.69200 37.98000 124.10400 1.000 24.09354 2070 GLU A O 1
ATOM 1290 N N . LYS A 1 167 ? 30.42400 36.64400 122.81300 1.000 23.53315 2071 LYS A N 1
ATOM 1291 C CA . LYS A 1 167 ? 31.19400 35.42600 123.02400 1.000 21.67159 2071 LYS A CA 1
ATOM 1292 C C . LYS A 1 167 ? 31.82400 35.08700 121.67700 1.000 21.95920 2071 LYS A C 1
ATOM 1293 O O . LYS A 1 167 ? 31.11800 34.73400 120.72600 1.000 21.10408 2071 LYS A O 1
ATOM 1299 N N . VAL A 1 168 ? 33.14200 35.23700 121.58000 1.000 22.05381 2072 VAL A N 1
ATOM 1300 C CA . VAL A 1 168 ? 33.83800 35.22800 120.29600 1.000 22.69734 2072 VAL A CA 1
ATOM 1301 C C . VAL A 1 168 ? 34.49500 33.87300 120.09000 1.000 21.76932 2072 VAL A C 1
ATOM 1302 O O . VAL A 1 168 ? 35.23900 33.39700 120.95500 1.000 25.43269 2072 VAL A O 1
ATOM 1306 N N . GLY A 1 169 ? 34.22000 33.25100 118.95100 1.000 20.67570 2073 GLY A N 1
ATOM 1307 C CA . GLY A 1 169 ? 34.83200 31.98000 118.62400 1.000 19.04314 2073 GLY A CA 1
ATOM 1308 C C . GLY A 1 169 ? 35.77700 32.10500 117.44600 1.000 20.96696 2073 GLY A C 1
ATOM 1309 O O . GLY A 1 169 ? 35.35500 32.46400 116.34200 1.000 20.55275 2073 GLY A O 1
ATOM 1310 N N . PHE A 1 170 ? 37.06000 31.82600 117.67100 1.000 19.09279 2074 PHE A N 1
ATOM 1311 C CA . PHE A 1 170 ? 38.05900 31.84500 116.61100 1.000 19.84223 2074 PHE A CA 1
ATOM 1312 C C . PHE A 1 170 ? 38.18500 30.44600 116.03000 1.000 17.69634 2074 PHE A C 1
ATOM 1313 O O . PHE A 1 170 ? 38.46500 29.49000 116.76200 1.000 20.93437 2074 PHE A O 1
ATOM 1321 N N . ILE A 1 171 ? 37.96800 30.33100 114.72500 1.000 16.62680 2075 ILE A N 1
ATOM 1322 C CA . ILE A 1 171 ? 38.09400 29.07300 113.99900 1.000 13.41203 2075 ILE A CA 1
ATOM 1323 C C . ILE A 1 171 ? 39.32100 29.18500 113.11100 1.000 17.83156 2075 ILE A C 1
ATOM 1324 O O . ILE A 1 171 ? 39.28100 29.86000 112.07700 1.000 17.22578 2075 ILE A O 1
ATOM 1329 N N . GLY A 1 172 ? 40.40600 28.51000 113.49000 1.000 17.65673 2076 GLY A N 1
ATOM 1330 C CA . GLY A 1 172 ? 41.62300 28.57600 112.70300 1.000 17.65035 2076 GLY A CA 1
ATOM 1331 C C . GLY A 1 172 ? 42.62100 29.57300 113.25200 1.000 20.34722 2076 GLY A C 1
ATOM 1332 O O . GLY A 1 172 ? 42.53200 30.77600 112.98000 1.000 21.07353 2076 GLY A O 1
ATOM 1333 N N . LEU A 1 173 ? 43.58000 29.08500 114.03600 1.000 18.90954 2077 LEU A N 1
ATOM 1334 C CA . LEU A 1 173 ? 44.55900 29.97000 114.65200 1.000 18.95878 2077 LEU A CA 1
ATOM 1335 C C . LEU A 1 173 ? 45.92300 29.76500 114.01100 1.000 26.12840 2077 LEU A C 1
ATOM 1336 O O . LEU A 1 173 ? 46.90100 29.42500 114.68600 1.000 22.90580 2077 LEU A O 1
ATOM 1341 N N . GLY A 1 174 ? 45.98100 29.95700 112.69600 1.000 19.40326 2078 GLY A N 1
ATOM 1342 C CA . GLY A 1 174 ? 47.23400 29.93100 111.97000 1.000 16.53861 2078 GLY A CA 1
ATOM 1343 C C . GLY A 1 174 ? 47.84300 31.31400 111.88200 1.000 17.43468 2078 GLY A C 1
ATOM 1344 O O . GLY A 1 174 ? 47.73600 32.11000 112.82300 1.000 19.74099 2078 GLY A O 1
ATOM 1345 N N . SER A 1 175 ? 48.46300 31.62400 110.74300 1.000 16.76476 2079 SER A N 1
ATOM 1346 C CA . SER A 1 175 ? 49.16500 32.89800 110.60500 1.000 12.63321 2079 SER A CA 1
ATOM 1347 C C . SER A 1 175 ? 48.20600 34.08000 110.72300 1.000 16.74886 2079 SER A C 1
ATOM 1348 O O . SER A 1 175 ? 48.43400 35.00400 111.51700 1.000 18.39473 2079 SER A O 1
ATOM 1351 N N . VAL A 1 176 ? 47.11800 34.06500 109.95000 1.000 19.22675 2080 VAL A N 1
ATOM 1352 C CA . VAL A 1 176 ? 46.16400 35.17000 110.01000 1.000 18.34284 2080 VAL A CA 1
ATOM 1353 C C . VAL A 1 176 ? 45.46100 35.20300 111.36300 1.000 17.52692 2080 VAL A C 1
ATOM 1354 O O . VAL A 1 176 ? 45.36100 36.25700 112.00200 1.000 17.43560 2080 VAL A O 1
ATOM 1358 N N . GLY A 1 177 ? 44.95200 34.05500 111.81500 1.000 17.35576 2081 GLY A N 1
ATOM 1359 C CA . GLY A 1 177 ? 44.21200 34.03000 113.06600 1.000 18.02110 2081 GLY A CA 1
ATOM 1360 C C . GLY A 1 177 ? 45.00500 34.58700 114.23500 1.000 20.51349 2081 GLY A C 1
ATOM 1361 O O . GLY A 1 177 ? 44.46800 35.31600 115.07300 1.000 18.44535 2081 GLY A O 1
ATOM 1362 N N . MET A 1 178 ? 46.29700 34.26800 114.29900 1.000 16.82193 2082 MET A N 1
ATOM 1363 C CA . MET A 1 178 ? 47.11800 34.77500 115.39200 1.000 23.81936 2082 MET A CA 1
ATOM 1364 C C . MET A 1 178 ? 47.65000 36.18400 115.14400 1.000 23.55529 2082 MET A C 1
ATOM 1365 O O . MET A 1 178 ? 48.28300 36.75300 116.04000 1.000 25.11182 2082 MET A O 1
ATOM 1370 N N . ASN A 1 179 ? 47.39900 36.77400 113.97400 1.000 17.40894 2083 ASN A N 1
ATOM 1371 C CA . ASN A 1 179 ? 47.50500 38.22700 113.86500 1.000 20.46836 2083 ASN A CA 1
ATOM 1372 C C . ASN A 1 179 ? 46.25500 38.90500 114.41900 1.000 25.17473 2083 ASN A C 1
ATOM 1373 O O . ASN A 1 179 ? 46.34500 39.93800 115.09300 1.000 26.66000 2083 ASN A O 1
ATOM 1378 N N . VAL A 1 180 ? 45.08700 38.31400 114.16000 1.000 18.91997 2084 VAL A N 1
ATOM 1379 C CA . VAL A 1 180 ? 43.81700 38.96000 114.48000 1.000 17.78354 2084 VAL A CA 1
ATOM 1380 C C . VAL A 1 180 ? 43.58600 38.99700 115.98400 1.000 20.68196 2084 VAL A C 1
ATOM 1381 O O . VAL A 1 180 ? 43.20300 40.03300 116.54300 1.000 20.92324 2084 VAL A O 1
ATOM 1385 N N . LEU A 1 181 ? 43.78100 37.86100 116.65700 1.000 19.34814 2085 LEU A N 1
ATOM 1386 C CA . LEU A 1 181 ? 43.39400 37.76200 118.06400 1.000 19.68647 2085 LEU A CA 1
ATOM 1387 C C . LEU A 1 181 ? 44.10500 38.78700 118.94100 1.000 20.90744 2085 LEU A C 1
ATOM 1388 O O . LEU A 1 181 ? 43.41300 39.53300 119.65700 1.000 20.17211 2085 LEU A O 1
ATOM 1393 N N . PRO A 1 182 ? 45.44000 38.90900 118.92700 1.000 22.00825 2086 PRO A N 1
ATOM 1394 C CA . PRO A 1 182 ? 46.07200 39.95300 119.75300 1.000 25.98417 2086 PRO A CA 1
ATOM 1395 C C . PRO A 1 182 ? 45.67700 41.36300 119.35500 1.000 26.06754 2086 PRO A C 1
ATOM 1396 O O . PRO A 1 182 ? 45.49900 42.22100 120.23100 1.000 23.28086 2086 PRO A O 1
ATOM 1400 N N . LEU A 1 183 ? 45.53900 41.63200 118.05300 1.000 25.29725 2087 LEU A N 1
ATOM 1401 C CA . LEU A 1 183 ? 45.18400 42.97800 117.61000 1.000 22.29512 2087 LEU A CA 1
ATOM 1402 C C . LEU A 1 183 ? 43.77400 43.34700 118.04400 1.000 20.99757 2087 LEU A C 1
ATOM 1403 O O . LEU A 1 183 ? 43.52100 44.49000 118.44900 1.000 22.84923 2087 LEU A O 1
ATOM 1408 N N . MET A 1 184 ? 42.83600 42.39800 117.94900 1.000 20.48030 2088 MET A N 1
ATOM 1409 C CA . MET A 1 184 ? 41.48600 42.65500 118.43500 1.000 20.20409 2088 MET A CA 1
ATOM 1410 C C . MET A 1 184 ? 41.50800 43.04000 119.90800 1.000 24.43010 2088 MET A C 1
ATOM 1411 O O . MET A 1 184 ? 40.84500 43.99900 120.31800 1.000 26.55487 2088 MET A O 1
ATOM 1416 N N . LEU A 1 185 ? 42.29800 42.32700 120.71300 1.000 19.99013 2089 LEU A N 1
ATOM 1417 C CA . LEU A 1 185 ? 42.35400 42.63700 122.13800 1.000 24.55754 2089 LEU A CA 1
ATOM 1418 C C . LEU A 1 185 ? 43.00900 43.98700 122.40200 1.000 25.53668 2089 LEU A C 1
ATOM 1419 O O . LEU A 1 185 ? 42.66100 44.66200 123.37800 1.000 26.75812 2089 LEU A O 1
ATOM 1424 N N . LYS A 1 186 ? 43.94300 44.40200 121.54800 1.000 23.84971 2090 LYS A N 1
ATOM 1425 C CA . LYS A 1 186 ? 44.64500 45.66200 121.77100 1.000 27.11501 2090 LYS A CA 1
ATOM 1426 C C . LYS A 1 186 ? 43.80800 46.86900 121.37100 1.000 32.81989 2090 LYS A C 1
ATOM 1427 O O . LYS A 1 186 ? 43.92400 47.93500 121.99200 1.000 28.17038 2090 LYS A O 1
ATOM 1433 N N . CYS A 1 187 ? 42.94900 46.72300 120.36100 1.000 23.41454 2091 CYS A N 1
ATOM 1434 C CA . CYS A 1 187 ? 42.31400 47.86300 119.71900 1.000 25.54410 2091 CYS A CA 1
ATOM 1435 C C . CYS A 1 187 ? 40.81400 47.95700 119.93700 1.000 27.97160 2091 CYS A C 1
ATOM 1436 O O . CYS A 1 187 ? 40.25200 49.04000 119.74300 1.000 30.00710 2091 CYS A O 1
ATOM 1439 N N . LEU A 1 188 ? 40.15400 46.87000 120.30700 1.000 25.29073 2092 LEU A N 1
ATOM 1440 C CA . LEU A 1 188 ? 38.71500 46.86200 120.50600 1.000 26.88646 2092 LEU A CA 1
ATOM 1441 C C . LEU A 1 188 ? 38.38200 46.45400 121.93400 1.000 25.55031 2092 LEU A C 1
ATOM 1442 O O . LEU A 1 188 ? 39.21400 45.85600 122.62800 1.000 25.84726 2092 LEU A O 1
ATOM 1447 N N . PRO A 1 189 ? 37.17500 46.77100 122.41000 1.000 27.09224 2093 PRO A N 1
ATOM 1448 C CA . PRO A 1 189 ? 36.77400 46.32200 123.75100 1.000 29.27226 2093 PRO A CA 1
ATOM 1449 C C . PRO A 1 189 ? 36.84900 44.80800 123.86900 1.000 28.28943 2093 PRO A C 1
ATOM 1450 O O . PRO A 1 189 ? 36.49600 44.07900 122.94000 1.000 28.04331 2093 PRO A O 1
ATOM 1454 N N . HIS A 1 190 ? 37.32200 44.33500 125.01900 1.000 27.20452 2094 HIS A N 1
ATOM 1455 C CA . HIS A 1 190 ? 37.47900 42.89800 125.20500 1.000 29.93821 2094 HIS A CA 1
ATOM 1456 C C . HIS A 1 190 ? 36.11100 42.22200 125.28200 1.000 27.48069 2094 HIS A C 1
ATOM 1457 O O . HIS A 1 190 ? 35.20200 42.72800 125.94800 1.000 28.71314 2094 HIS A O 1
ATOM 1464 N N . PRO A 1 191 ? 35.93200 41.07900 124.61400 1.000 25.25488 2095 PRO A N 1
ATOM 1465 C CA . PRO A 1 191 ? 34.67100 40.34100 124.75000 1.000 24.76595 2095 PRO A CA 1
ATOM 1466 C C . PRO A 1 191 ? 34.56100 39.65500 126.10200 1.000 26.04697 2095 PRO A C 1
ATOM 1467 O O . PRO A 1 191 ? 35.50000 39.69100 126.90300 1.000 26.78851 2095 PRO A O 1
ATOM 1471 N N . GLN A 1 192 ? 33.43000 39.01500 126.37400 1.000 28.04010 2096 GLN A N 1
ATOM 1472 C CA . GLN A 1 192 ? 33.27400 38.35600 127.66200 1.000 27.24241 2096 GLN A CA 1
ATOM 1473 C C . GLN A 1 192 ? 33.74000 36.90800 127.64600 1.000 31.35449 2096 GLN A C 1
ATOM 1474 O O . GLN A 1 192 ? 34.00200 36.34500 128.71400 1.000 27.48580 2096 GLN A O 1
ATOM 1480 N N . GLU A 1 193 ? 33.87300 36.30600 126.46600 1.000 25.62785 2097 GLU A N 1
ATOM 1481 C CA . GLU A 1 193 ? 34.32000 34.92900 126.33200 1.000 27.82863 2097 GLU A CA 1
ATOM 1482 C C . GLU A 1 193 ? 35.03500 34.78400 124.99600 1.000 26.13353 2097 GLU A C 1
ATOM 1483 O O . GLU A 1 193 ? 34.63400 35.40300 124.00700 1.000 23.41613 2097 GLU A O 1
ATOM 1489 N N . ILE A 1 194 ? 36.10400 33.98900 124.97800 1.000 24.97624 2098 ILE A N 1
ATOM 1490 C CA . ILE A 1 194 ? 36.82100 33.64800 123.75200 1.000 24.37991 2098 ILE A CA 1
ATOM 1491 C C . ILE A 1 194 ? 36.96900 32.13600 123.68200 1.000 26.52475 2098 ILE A C 1
ATOM 1492 O O . ILE A 1 194 ? 37.47700 31.51500 124.62100 1.000 26.29733 2098 ILE A O 1
ATOM 1497 N N . THR A 1 195 ? 36.53000 31.54500 122.57300 1.000 19.18566 2099 THR A N 1
ATOM 1498 C CA . THR A 1 195 ? 36.76100 30.13600 122.28600 1.000 22.08486 2099 THR A CA 1
ATOM 1499 C C . THR A 1 195 ? 37.81900 30.03700 121.19600 1.000 23.27667 2099 THR A C 1
ATOM 1500 O O . THR A 1 195 ? 37.74400 30.74900 120.18900 1.000 22.99100 2099 THR A O 1
ATOM 1504 N N . LEU A 1 196 ? 38.81300 29.17800 121.41400 1.000 20.66389 2100 LEU A N 1
ATOM 1505 C CA . LEU A 1 196 ? 39.88500 28.93300 120.45500 1.000 21.20401 2100 LEU A CA 1
ATOM 1506 C C . LEU A 1 196 ? 39.66900 27.55900 119.84200 1.000 23.89128 2100 LEU A C 1
ATOM 1507 O O . LEU A 1 196 ? 39.67300 26.55000 120.55900 1.000 22.65974 2100 LEU A O 1
ATOM 1512 N N . CYS A 1 197 ? 39.47900 27.51900 118.52700 1.000 19.13018 2101 CYS A N 1
ATOM 1513 C CA . CYS A 1 197 ? 39.14000 26.29000 117.82200 1.000 19.32738 2101 CYS A CA 1
ATOM 1514 C C . CYS A 1 197 ? 40.16000 26.01700 116.72700 1.000 21.98189 2101 CYS A C 1
ATOM 1515 O O . CYS A 1 197 ? 40.36000 26.84900 115.83500 1.000 19.67612 2101 CYS A O 1
ATOM 1518 N N . ASP A 1 198 ? 40.78600 24.84600 116.78900 1.000 20.62431 2102 ASP A N 1
ATOM 1519 C CA . ASP A 1 198 ? 41.67400 24.36200 115.74000 1.000 19.25256 2102 ASP A CA 1
ATOM 1520 C C . ASP A 1 198 ? 41.69500 22.84000 115.83300 1.000 23.94271 2102 ASP A C 1
ATOM 1521 O O . ASP A 1 198 ? 40.91900 22.24300 116.58700 1.000 21.47086 2102 ASP A O 1
ATOM 1526 N N . VAL A 1 199 ? 42.57900 22.20600 115.06300 1.000 23.35147 2103 VAL A N 1
ATOM 1527 C CA . VAL A 1 199 ? 42.59000 20.74600 114.97500 1.000 23.47289 2103 VAL A CA 1
ATOM 1528 C C . VAL A 1 199 ? 43.25700 20.13900 116.20900 1.000 27.90706 2103 VAL A C 1
ATOM 1529 O O . VAL A 1 199 ? 43.94500 20.81200 116.97900 1.000 25.54451 2103 VAL A O 1
ATOM 1533 N N . TYR A 1 200 ? 43.05000 18.82700 116.38200 1.000 34.08635 2104 TYR A N 1
ATOM 1534 C CA . TYR A 1 200 ? 43.50900 18.13000 117.58300 1.000 32.30583 2104 TYR A CA 1
ATOM 1535 C C . TYR A 1 200 ? 45.01600 18.24400 117.77200 1.000 29.40216 2104 TYR A C 1
ATOM 1536 O O . TYR A 1 200 ? 45.49100 18.46200 118.89300 1.000 33.68116 2104 TYR A O 1
ATOM 1545 N N . SER A 1 201 ? 45.78500 18.10300 116.69200 1.000 29.00399 2105 SER A N 1
ATOM 1546 C CA . SER A 1 201 ? 47.23900 18.16900 116.79000 1.000 33.25964 2105 SER A CA 1
ATOM 1547 C C . SER A 1 201 ? 47.74700 19.51000 117.30300 1.000 35.75400 2105 SER A C 1
ATOM 1548 O O . SER A 1 201 ? 48.93600 19.61600 117.62500 1.000 36.93820 2105 SER A O 1
ATOM 1551 N N . LYS A 1 202 ? 46.89600 20.53500 117.38800 1.000 29.88663 2106 LYS A N 1
ATOM 1552 C CA . LYS A 1 202 ? 47.32400 21.84500 117.86400 1.000 26.98851 2106 LYS A CA 1
ATOM 1553 C C . LYS A 1 202 ? 46.85100 22.14200 119.28400 1.000 23.08354 2106 LYS A C 1
ATOM 1554 O O . LYS A 1 202 ? 46.87000 23.30100 119.70300 1.000 25.33429 2106 LYS A O 1
ATOM 1560 N N . LEU A 1 203 ? 46.44800 21.11700 120.04200 1.000 29.41988 2107 LEU A N 1
ATOM 1561 C CA . LEU A 1 203 ? 45.99200 21.33700 121.41400 1.000 27.39872 2107 LEU A CA 1
ATOM 1562 C C . LEU A 1 203 ? 47.04600 22.06100 122.24600 1.000 26.43906 2107 LEU A C 1
ATOM 1563 O O . LEU A 1 203 ? 46.74500 23.05200 122.92000 1.000 28.34258 2107 LEU A O 1
ATOM 1568 N N . GLU A 1 204 ? 48.29200 21.57700 122.21800 1.000 32.46930 2108 GLU A N 1
ATOM 1569 C CA . GLU A 1 204 ? 49.34800 22.21900 122.99800 1.000 30.20855 2108 GLU A CA 1
ATOM 1570 C C . GLU A 1 204 ? 49.58700 23.64900 122.52600 1.000 28.58139 2108 GLU A C 1
ATOM 1571 O O . GLU A 1 204 ? 49.86200 24.54400 123.33400 1.000 28.05781 2108 GLU A O 1
ATOM 1577 N N . PHE A 1 205 ? 49.48500 23.88100 121.21600 1.000 30.05796 2109 PHE A N 1
ATOM 1578 C CA . PHE A 1 205 ? 49.61800 25.23200 120.68000 1.000 31.02598 2109 PHE A CA 1
ATOM 1579 C C . PHE A 1 205 ? 48.52600 26.14700 121.22300 1.000 25.37024 2109 PHE A C 1
ATOM 1580 O O . PHE A 1 205 ? 48.79600 27.29500 121.59800 1.000 25.47048 2109 PHE A O 1
ATOM 1588 N N . LEU A 1 206 ? 47.28700 25.64400 121.28600 1.000 28.12785 2110 LEU A N 1
ATOM 1589 C CA . LEU A 1 206 ? 46.17400 26.43200 121.81400 1.000 25.79881 2110 LEU A CA 1
ATOM 1590 C C . LEU A 1 206 ? 46.32500 26.67800 123.30900 1.000 28.30557 2110 LEU A C 1
ATOM 1591 O O . LEU A 1 206 ? 45.99000 27.76200 123.80100 1.000 27.26079 2110 LEU A O 1
ATOM 1596 N N . GLU A 1 207 ? 46.82000 25.68300 124.05300 1.000 27.48716 2111 GLU A N 1
ATOM 1597 C CA . GLU A 1 207 ? 47.02700 25.88800 125.48200 1.000 27.54661 2111 GLU A CA 1
ATOM 1598 C C . GLU A 1 207 ? 48.01300 27.01800 125.74000 1.000 27.80657 2111 GLU A C 1
ATOM 1599 O O . GLU A 1 207 ? 47.84700 27.77500 126.70200 1.000 28.24697 2111 GLU A O 1
ATOM 1605 N N . ASN A 1 208 ? 49.02100 27.17200 124.87700 1.000 28.59532 2112 ASN A N 1
ATOM 1606 C CA . ASN A 1 208 ? 49.96500 28.27200 125.04400 1.000 30.75152 2112 ASN A CA 1
ATOM 1607 C C . ASN A 1 208 ? 49.32000 29.61500 124.71800 1.000 29.92212 2112 ASN A C 1
ATOM 1608 O O . ASN A 1 208 ? 49.60900 30.62200 125.37400 1.000 30.26150 2112 ASN A O 1
ATOM 1613 N N . ILE A 1 209 ? 48.44600 29.65500 123.70700 1.000 30.72255 2113 ILE A N 1
ATOM 1614 C CA . ILE A 1 209 ? 47.69500 30.88000 123.43900 1.000 30.15941 2113 ILE A CA 1
ATOM 1615 C C . ILE A 1 209 ? 46.86100 31.25900 124.65500 1.000 24.71196 2113 ILE A C 1
ATOM 1616 O O . ILE A 1 209 ? 46.79700 32.43200 125.04300 1.000 28.55232 2113 ILE A O 1
ATOM 1621 N N . GLU A 1 210 ? 46.21300 30.27100 125.27600 1.000 27.07357 2114 GLU A N 1
ATOM 1622 C CA . GLU A 1 210 ? 45.40300 30.53900 126.46100 1.000 30.95448 2114 GLU A CA 1
ATOM 1623 C C . GLU A 1 210 ? 46.23800 31.17200 127.56900 1.000 29.32598 2114 GLU A C 1
ATOM 1624 O O . GLU A 1 210 ? 45.78400 32.10300 128.24500 1.000 30.97565 2114 GLU A O 1
ATOM 1630 N N . GLN A 1 211 ? 47.47100 30.69600 127.75500 1.000 36.37683 2115 GLN A N 1
ATOM 1631 C CA . GLN A 1 211 ? 48.35900 31.31300 128.73600 1.000 33.26286 2115 GLN A CA 1
ATOM 1632 C C . GLN A 1 211 ? 48.68900 32.75100 128.35800 1.000 33.88825 2115 GLN A C 1
ATOM 1633 O O . GLN A 1 211 ? 48.67900 33.64200 129.21600 1.000 34.05737 2115 GLN A O 1
ATOM 1639 N N . ASN A 1 212 ? 48.98100 32.99800 127.07800 1.000 30.93994 2116 ASN A N 1
ATOM 1640 C CA . ASN A 1 212 ? 49.30200 34.35600 126.65000 1.000 33.27661 2116 ASN A CA 1
ATOM 1641 C C . ASN A 1 212 ? 48.09900 35.28200 126.75900 1.000 34.51952 2116 ASN A C 1
ATOM 1642 O O . ASN A 1 212 ? 48.26300 36.47300 127.04900 1.000 33.06750 2116 ASN A O 1
ATOM 1647 N N . LEU A 1 213 ? 46.88900 34.76200 126.52400 1.000 30.87538 2117 LEU A N 1
ATOM 1648 C CA . LEU A 1 213 ? 45.69100 35.58200 126.68800 1.000 30.52397 2117 LEU A CA 1
ATOM 1649 C C . LEU A 1 213 ? 45.61900 36.17400 128.08900 1.000 35.14435 2117 LEU A C 1
ATOM 1650 O O . LEU A 1 213 ? 45.32700 37.36300 128.25700 1.000 33.95295 2117 LEU A O 1
ATOM 1655 N N . VAL A 1 214 ? 45.90700 35.36000 129.10300 1.000 34.86612 2118 VAL A N 1
ATOM 1656 C CA . VAL A 1 214 ? 45.78600 35.80400 130.48800 1.000 40.36210 2118 VAL A CA 1
ATOM 1657 C C . VAL A 1 214 ? 46.93200 36.73400 130.87000 1.000 38.35918 2118 VAL A C 1
ATOM 1658 O O . VAL A 1 214 ? 46.71100 37.82600 131.40700 1.000 39.82109 2118 VAL A O 1
ATOM 1662 N N . HIS A 1 215 ? 48.17100 36.32500 130.59400 1.000 40.09925 2119 HIS A N 1
ATOM 1663 C CA . HIS A 1 215 ? 49.33400 36.98800 131.17200 1.000 41.77031 2119 HIS A CA 1
ATOM 1664 C C . HIS A 1 215 ? 49.99800 38.01200 130.26300 1.000 43.36720 2119 HIS A C 1
ATOM 1665 O O . HIS A 1 215 ? 50.76000 38.84700 130.76100 1.000 45.06790 2119 HIS A O 1
ATOM 1672 N N . LYS A 1 216 ? 49.74400 37.97900 128.95900 1.000 37.50241 2120 LYS A N 1
ATOM 1673 C CA . LYS A 1 216 ? 50.36500 38.93500 128.05100 1.000 38.49703 2120 LYS A CA 1
ATOM 1674 C C . LYS A 1 216 ? 49.38200 39.87000 127.37300 1.000 43.08619 2120 LYS A C 1
ATOM 1675 O O . LYS A 1 216 ? 49.72200 41.03100 127.13600 1.000 41.41500 2120 LYS A O 1
ATOM 1681 N N . PHE A 1 217 ? 48.17600 39.40700 127.06200 1.000 36.33213 2121 PHE A N 1
ATOM 1682 C CA . PHE A 1 217 ? 47.18600 40.23600 126.39200 1.000 39.54222 2121 PHE A CA 1
ATOM 1683 C C . PHE A 1 217 ? 46.15400 40.80800 127.35100 1.000 36.38577 2121 PHE A C 1
ATOM 1684 O O . PHE A 1 217 ? 45.30900 41.60300 126.93000 1.000 39.34570 2121 PHE A O 1
ATOM 1692 N N . GLY A 1 218 ? 46.20300 40.42400 128.62300 1.000 35.55200 2122 GLY A N 1
ATOM 1693 C CA . GLY A 1 218 ? 45.33800 41.01800 129.62200 1.000 38.42523 2122 GLY A CA 1
ATOM 1694 C C . GLY A 1 218 ? 43.87200 40.67100 129.49500 1.000 41.54946 2122 GLY A C 1
ATOM 1695 O O . GLY A 1 218 ? 43.02200 41.46800 129.90200 1.000 32.62795 2122 GLY A O 1
ATOM 1696 N N . PHE A 1 219 ? 43.54600 39.50200 128.95100 1.000 33.93407 2123 PHE A N 1
ATOM 1697 C CA . PHE A 1 219 ? 42.15100 39.10200 128.80500 1.000 33.57925 2123 PHE A CA 1
ATOM 1698 C C . PHE A 1 219 ? 41.64500 38.51400 130.11800 1.000 34.05347 2123 PHE A C 1
ATOM 1699 O O . PHE A 1 219 ? 42.21600 37.54700 130.63300 1.000 32.91165 2123 PHE A O 1
ATOM 1707 N N . LYS A 1 220 ? 40.56400 39.08800 130.65000 1.000 35.66559 2124 LYS A N 1
ATOM 1708 C CA . LYS A 1 220 ? 40.01200 38.66500 131.93200 1.000 34.12194 2124 LYS A CA 1
ATOM 1709 C C . LYS A 1 220 ? 38.76200 37.80200 131.81000 1.000 36.52312 2124 LYS A C 1
ATOM 1710 O O . LYS A 1 220 ? 38.27800 37.30600 132.83100 1.000 35.48617 2124 LYS A O 1
ATOM 1716 N N . GLY A 1 221 ? 38.23100 37.60800 130.60600 1.000 35.22796 2125 GLY A N 1
ATOM 1717 C CA . GLY A 1 221 ? 37.03500 36.81400 130.42300 1.000 28.53162 2125 GLY A CA 1
ATOM 1718 C C . GLY A 1 221 ? 37.31100 35.32000 130.42000 1.000 30.71746 2125 GLY A C 1
ATOM 1719 O O . GLY A 1 221 ? 38.42300 34.85000 130.66600 1.000 29.65078 2125 GLY A O 1
ATOM 1720 N N . LYS A 1 222 ? 36.25800 34.56200 130.12200 1.000 28.86616 2126 LYS A N 1
ATOM 1721 C CA . LYS A 1 222 ? 36.35600 33.11000 130.05800 1.000 32.05206 2126 LYS A CA 1
ATOM 1722 C C . LYS A 1 222 ? 37.02800 32.66800 128.76000 1.000 32.43371 2126 LYS A C 1
ATOM 1723 O O . LYS A 1 222 ? 36.76600 33.22200 127.68900 1.000 31.70066 2126 LYS A O 1
ATOM 1729 N N . ILE A 1 223 ? 37.89500 31.66000 128.86400 1.000 30.72302 2127 ILE A N 1
ATOM 1730 C CA . ILE A 1 223 ? 38.62000 31.10400 127.72500 1.000 27.91111 2127 ILE A CA 1
ATOM 1731 C C . ILE A 1 223 ? 38.27200 29.62900 127.60900 1.000 32.14499 2127 ILE A C 1
ATOM 1732 O O . ILE A 1 223 ? 38.34300 28.89200 128.59800 1.000 31.54436 2127 ILE A O 1
ATOM 1737 N N . LYS A 1 224 ? 37.90300 29.19900 126.40300 1.000 25.42129 2128 LYS A N 1
ATOM 1738 C CA . LYS A 1 224 ? 37.57300 27.80800 126.13500 1.000 21.19011 2128 LYS A CA 1
ATOM 1739 C C . LYS A 1 224 ? 38.35000 27.31500 124.92400 1.000 29.78404 2128 LYS A C 1
ATOM 1740 O O . LYS A 1 224 ? 38.60100 28.07300 123.98300 1.000 25.34253 2128 LYS A O 1
ATOM 1746 N N . LEU A 1 225 ? 38.74700 26.04700 124.96100 1.000 27.95119 2129 LEU A N 1
ATOM 1747 C CA . LEU A 1 225 ? 39.41200 25.40200 123.84100 1.000 24.71738 2129 LEU A CA 1
ATOM 1748 C C . LEU A 1 225 ? 38.46600 24.38900 123.22000 1.000 32.65824 2129 LEU A C 1
ATOM 1749 O O . LEU A 1 225 ? 37.80700 23.62500 123.93200 1.000 31.38916 2129 LEU A O 1
ATOM 1754 N N . ALA A 1 226 ? 38.40800 24.38300 121.89100 1.000 26.40016 2130 ALA A N 1
ATOM 1755 C CA . ALA A 1 226 ? 37.50700 23.51200 121.14700 1.000 27.01253 2130 ALA A CA 1
ATOM 1756 C C . ALA A 1 226 ? 38.29400 22.86600 120.01900 1.000 29.57470 2130 ALA A C 1
ATOM 1757 O O . ALA A 1 226 ? 38.86200 23.56500 119.17600 1.000 28.84484 2130 ALA A O 1
ATOM 1759 N N . LEU A 1 227 ? 38.33800 21.54000 120.00100 1.000 23.70639 2131 LEU A N 1
ATOM 1760 C CA . LEU A 1 227 ? 39.16000 20.82100 119.03900 1.000 24.35196 2131 LEU A CA 1
ATOM 1761 C C . LEU A 1 227 ? 38.28400 20.27000 117.92300 1.000 27.84322 2131 LEU A C 1
ATOM 1762 O O . LEU A 1 227 ? 37.29300 19.57800 118.18600 1.000 29.69992 2131 LEU A O 1
ATOM 1767 N N . SER A 1 228 ? 38.64500 20.59400 116.68400 1.000 21.98455 2132 SER A N 1
ATOM 1768 C CA . SER A 1 228 ? 37.94100 20.09900 115.50900 1.000 20.13051 2132 SER A CA 1
ATOM 1769 C C . SER A 1 228 ? 38.49300 18.75000 115.07400 1.000 28.31798 2132 SER A C 1
ATOM 1770 O O . SER A 1 228 ? 39.69200 18.48000 115.17900 1.000 28.94154 2132 SER A O 1
ATOM 1773 N N . LYS A 1 229 ? 37.59900 17.90900 114.55800 1.000 29.72299 2133 LYS A N 1
ATOM 1774 C CA . LYS A 1 2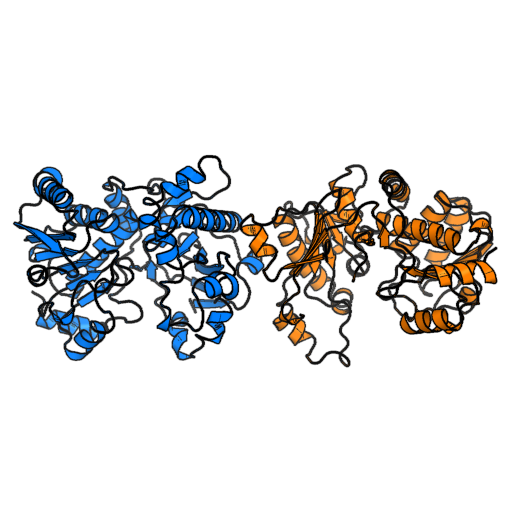29 ? 38.00300 16.72600 113.81000 1.000 28.70739 2133 LYS A CA 1
ATOM 1775 C C . LYS A 1 229 ? 37.80100 17.00100 112.32300 1.000 30.65134 2133 LYS A C 1
ATOM 1776 O O . LYS A 1 229 ? 38.59700 17.72400 111.71700 1.000 39.91749 2133 LYS A O 1
ATOM 1782 N N . THR A 1 230 ? 36.74100 16.45800 111.72000 1.000 26.92584 2134 THR A N 1
ATOM 1783 C CA . THR A 1 230 ? 36.43600 16.82900 110.34100 1.000 24.59579 2134 THR A CA 1
ATOM 1784 C C . THR A 1 230 ? 35.61700 18.11300 110.25400 1.000 37.41402 2134 THR A C 1
ATOM 1785 O O . THR A 1 230 ? 35.62500 18.76600 109.20500 1.000 34.06103 2134 THR A O 1
ATOM 1789 N N . THR A 1 231 ? 34.91200 18.48200 111.32300 1.000 28.38479 2135 THR A N 1
ATOM 1790 C CA . THR A 1 231 ? 34.18400 19.74300 111.39700 1.000 26.65517 2135 THR A CA 1
ATOM 1791 C C . THR A 1 231 ? 34.38900 20.33700 112.78200 1.000 26.88786 2135 THR A C 1
ATOM 1792 O O . THR A 1 231 ? 34.96100 19.70400 113.67200 1.000 23.18398 2135 THR A O 1
ATOM 1796 N N . VAL A 1 232 ? 33.91600 21.56500 112.96900 1.000 21.08385 2136 VAL A N 1
ATOM 1797 C CA . VAL A 1 232 ? 34.04700 22.21800 114.26900 1.000 20.27602 2136 VAL A CA 1
ATOM 1798 C C . VAL A 1 232 ? 33.20100 21.45900 115.28500 1.000 21.44065 2136 VAL A C 1
ATOM 1799 O O . VAL A 1 232 ? 32.18600 20.84800 114.91500 1.000 27.14122 2136 VAL A O 1
ATOM 1803 N N . PRO A 1 233 ? 33.59100 21.43600 116.55500 1.000 20.39816 2137 PRO A N 1
ATOM 1804 C CA . PRO A 1 233 ? 32.74300 20.80800 117.57400 1.000 24.60837 2137 PRO A CA 1
ATOM 1805 C C . PRO A 1 233 ? 31.49200 21.63700 117.80500 1.000 27.00667 2137 PRO A C 1
ATOM 1806 O O . PRO A 1 233 ? 31.43600 22.82700 117.48800 1.000 25.60907 2137 PRO A O 1
ATOM 1810 N N . GLN A 1 234 ? 30.46900 20.98800 118.36300 1.000 23.78247 2138 GLN A N 1
ATOM 1811 C CA . GLN A 1 234 ? 29.18400 21.66400 118.50100 1.000 25.73588 2138 GLN A CA 1
ATOM 1812 C C . GLN A 1 234 ? 29.25400 22.85200 119.45200 1.000 26.58619 2138 GLN A C 1
ATOM 1813 O O . GLN A 1 234 ? 28.40200 23.74400 119.36900 1.000 23.27002 2138 GLN A O 1
ATOM 1819 N N . GLU A 1 235 ? 30.26200 22.90200 120.33100 1.000 24.03150 2139 GLU A N 1
ATOM 1820 C CA . GLU A 1 235 ? 30.39000 24.01800 121.26400 1.000 27.46248 2139 GLU A CA 1
ATOM 1821 C C . GLU A 1 235 ? 30.62100 25.34600 120.55100 1.000 29.80352 2139 GLU A C 1
ATOM 1822 O O . GLU A 1 235 ? 30.28000 26.40500 121.09000 1.000 26.54924 2139 GLU A O 1
ATOM 1828 N N . ILE A 1 236 ? 31.20900 25.31500 119.35300 1.000 23.37332 2140 ILE A N 1
ATOM 1829 C CA . ILE A 1 236 ? 31.46500 26.55100 118.61200 1.000 20.69742 2140 ILE A CA 1
ATOM 1830 C C . ILE A 1 236 ? 30.17200 27.30200 118.32700 1.000 24.60088 2140 ILE A C 1
ATOM 1831 O O . ILE A 1 236 ? 30.16800 28.53600 118.21400 1.000 22.29526 2140 ILE A O 1
ATOM 1836 N N . TYR A 1 237 ? 29.05200 26.59100 118.24400 1.000 22.78017 2141 TYR A N 1
ATOM 1837 C CA . TYR A 1 237 ? 27.78300 27.24800 117.96200 1.000 24.32573 2141 TYR A CA 1
ATOM 1838 C C . TYR A 1 237 ? 27.22100 28.00800 119.15400 1.000 24.66729 2141 TYR A C 1
ATOM 1839 O O . TYR A 1 237 ? 26.19100 28.67200 119.00300 1.000 25.87405 2141 TYR A O 1
ATOM 1848 N N . ASP A 1 238 ? 27.86400 27.94500 120.32000 1.000 21.89759 2142 ASP A N 1
ATOM 1849 C CA . ASP A 1 238 ? 27.50600 28.83600 121.41600 1.000 25.43751 2142 ASP A CA 1
ATOM 1850 C C . ASP A 1 238 ? 28.05400 30.24600 121.22900 1.000 26.40248 2142 ASP A C 1
ATOM 1851 O O . ASP A 1 238 ? 27.63500 31.16000 121.94800 1.000 24.59505 2142 ASP A O 1
ATOM 1856 N N . SER A 1 239 ? 28.97000 30.44700 120.28600 1.000 23.85905 2143 SER A N 1
ATOM 1857 C CA . SER A 1 239 ? 29.54000 31.76900 120.06700 1.000 20.83624 2143 SER A CA 1
ATOM 1858 C C . SER A 1 239 ? 28.53300 32.69100 119.38400 1.000 19.86257 2143 SER A C 1
ATOM 1859 O O . SER A 1 239 ? 27.68600 32.25400 118.60100 1.000 22.56109 2143 SER A O 1
ATOM 1862 N N . THR A 1 240 ? 28.62700 33.98400 119.70300 1.000 19.63998 2144 THR A N 1
ATOM 1863 C CA . THR A 1 240 ? 27.78800 34.99400 119.06900 1.000 21.15671 2144 THR A CA 1
ATOM 1864 C C . THR A 1 240 ? 28.52900 35.79900 118.00900 1.000 19.97243 2144 THR A C 1
ATOM 1865 O O . THR A 1 240 ? 27.88400 36.44400 117.17500 1.000 18.29183 2144 THR A O 1
ATOM 1869 N N . LEU A 1 241 ? 29.85900 35.77800 118.02800 1.000 19.50008 2145 LEU A N 1
ATOM 1870 C CA . LEU A 1 241 ? 30.68600 36.31400 116.95500 1.000 15.87507 2145 LEU A CA 1
ATOM 1871 C C . LEU A 1 241 ? 31.72100 35.25600 116.62000 1.000 16.04161 2145 LEU A C 1
ATOM 1872 O O . LEU A 1 241 ? 32.42500 34.77500 117.51400 1.000 19.94318 2145 LEU A O 1
ATOM 1877 N N . ILE A 1 242 ? 31.78000 34.87100 115.35000 1.000 15.33620 2146 ILE A N 1
ATOM 1878 C CA . ILE A 1 242 ? 32.69500 33.84500 114.86600 1.000 14.74405 2146 ILE A CA 1
ATOM 1879 C C . ILE A 1 242 ? 33.68000 34.51000 113.91700 1.000 18.66177 2146 ILE A C 1
ATOM 1880 O O . ILE A 1 242 ? 33.27300 35.25500 113.01700 1.000 19.14945 2146 ILE A O 1
ATOM 1885 N N . VAL A 1 243 ? 34.97300 34.26500 114.13600 1.000 16.62697 2147 VAL A N 1
ATOM 1886 C CA . VAL A 1 243 ? 36.05000 34.83500 113.32500 1.000 13.55514 2147 VAL A CA 1
ATOM 1887 C C . VAL A 1 243 ? 36.79700 33.66400 112.69600 1.000 14.96783 2147 VAL A C 1
ATOM 1888 O O . VAL A 1 243 ? 37.42800 32.87200 113.40700 1.000 19.57879 2147 VAL A O 1
ATOM 1892 N N . GLY A 1 244 ? 36.71800 33.54100 111.37500 1.000 14.44678 2148 GLY A N 1
ATOM 1893 C CA . GLY A 1 244 ? 37.28500 32.40400 110.66500 1.000 14.98405 2148 GLY A CA 1
ATOM 1894 C C . GLY A 1 244 ? 38.57000 32.74000 109.92900 1.000 20.24038 2148 GLY A C 1
ATOM 1895 O O . GLY A 1 244 ? 38.69900 33.80600 109.32200 1.000 15.86095 2148 GLY A O 1
ATOM 1896 N N . ALA A 1 245 ? 39.52300 31.81100 109.99500 1.000 15.01615 2149 ALA A N 1
ATOM 1897 C CA . ALA A 1 245 ? 40.73700 31.90000 109.19500 1.000 16.93067 2149 ALA A CA 1
ATOM 1898 C C . ALA A 1 245 ? 41.33200 30.50700 109.02400 1.000 18.17448 2149 ALA A C 1
ATOM 1899 O O . ALA A 1 245 ? 42.45500 30.24900 109.46200 1.000 17.15983 2149 ALA A O 1
ATOM 1901 N N . THR A 1 246 ? 40.58200 29.60300 108.40000 1.000 16.04733 2150 THR A N 1
ATOM 1902 C CA . THR A 1 246 ? 41.01800 28.22800 108.20500 1.000 15.44671 2150 THR A CA 1
ATOM 1903 C C . THR A 1 246 ? 41.68400 28.06600 106.84600 1.000 16.20640 2150 THR A C 1
ATOM 1904 O O . THR A 1 246 ? 41.56700 28.91300 105.95900 1.000 19.08375 2150 THR A O 1
ATOM 1908 N N . ASN A 1 247 ? 42.37000 26.93800 106.67100 1.000 16.49979 2151 ASN A N 1
ATOM 1909 C CA . ASN A 1 247 ? 42.79300 26.51200 105.34500 1.000 16.65427 2151 ASN A CA 1
ATOM 1910 C C . ASN A 1 247 ? 41.99000 25.31100 104.85400 1.000 21.89794 2151 ASN A C 1
ATOM 1911 O O . ASN A 1 247 ? 42.43900 24.59900 103.94900 1.000 20.80247 2151 ASN A O 1
ATOM 1916 N N . VAL A 1 248 ? 40.81100 25.07600 105.43600 1.000 18.39653 2152 VAL A N 1
ATOM 1917 C CA . VAL A 1 248 ? 39.91600 23.98800 105.04700 1.000 16.47177 2152 VAL A CA 1
ATOM 1918 C C . VAL A 1 248 ? 38.50300 24.54700 104.92200 1.000 15.87082 2152 VAL A C 1
ATOM 1919 O O . VAL A 1 248 ? 38.01500 25.21800 105.83700 1.000 21.16489 2152 VAL A O 1
ATOM 1923 N N . ALA A 1 249 ? 37.85200 24.26900 103.79300 1.000 19.08469 2153 ALA A N 1
ATOM 1924 C CA . ALA A 1 249 ? 36.51200 24.76900 103.51400 1.000 17.89210 2153 ALA A CA 1
ATOM 1925 C C . ALA A 1 249 ? 35.44400 24.00300 104.29100 1.000 25.02997 2153 ALA A C 1
ATOM 1926 O O . ALA A 1 249 ? 35.61600 22.83300 104.64700 1.000 22.73261 2153 ALA A O 1
ATOM 1928 N N . ASN A 1 250 ? 34.32900 24.68800 104.55600 1.000 19.42121 2154 ASN A N 1
ATOM 1929 C CA . ASN A 1 250 ? 33.08400 24.04200 104.98600 1.000 22.55329 2154 ASN A CA 1
ATOM 1930 C C . ASN A 1 250 ? 33.25400 23.20900 106.25600 1.000 22.45630 2154 ASN A C 1
ATOM 1931 O O . ASN A 1 250 ? 32.72800 22.09900 106.36300 1.000 31.29519 2154 ASN A O 1
ATOM 1936 N N . VAL A 1 251 ? 33.99500 23.73800 107.23100 1.000 17.68192 2155 VAL A N 1
ATOM 1937 C CA . VAL A 1 251 ? 34.09400 23.07900 108.53200 1.000 19.29850 2155 VAL A CA 1
ATOM 1938 C C . VAL A 1 251 ? 33.07800 23.62400 109.52300 1.000 19.86276 2155 VAL A C 1
ATOM 1939 O O . VAL A 1 251 ? 32.89500 23.03700 110.60000 1.000 19.91669 2155 VAL A O 1
ATOM 1943 N N . LEU A 1 252 ? 32.41200 24.72600 109.19500 1.000 19.36088 2156 LEU A N 1
ATOM 1944 C CA . LEU A 1 252 ? 31.37100 25.32400 110.01900 1.000 16.72222 2156 LEU A CA 1
ATOM 1945 C C . LEU A 1 252 ? 30.04900 25.19300 109.27300 1.000 17.07539 2156 LEU A C 1
ATOM 1946 O O . LEU A 1 252 ? 29.98200 25.49500 108.07800 1.000 20.43078 2156 LEU A O 1
ATOM 1951 N N . ASP A 1 253 ? 29.01200 24.70500 109.96000 1.000 19.49575 2157 ASP A N 1
ATOM 1952 C CA . ASP A 1 253 ? 27.68500 24.54600 109.35600 1.000 23.14267 2157 ASP A CA 1
ATOM 1953 C C . ASP A 1 253 ? 26.89200 25.81700 109.63300 1.000 15.70952 2157 ASP A C 1
ATOM 1954 O O . ASP A 1 253 ? 26.40500 26.02400 110.74800 1.000 16.91554 2157 ASP A O 1
ATOM 1959 N N . ILE A 1 254 ? 26.73500 26.66100 108.60600 1.000 18.34643 2158 ILE A N 1
ATOM 1960 C CA . ILE A 1 254 ? 26.07600 27.94700 108.80300 1.000 19.82761 2158 ILE A CA 1
ATOM 1961 C C . ILE A 1 254 ? 24.61900 27.76900 109.21700 1.000 19.34700 2158 ILE A C 1
ATOM 1962 O O . ILE A 1 254 ? 24.04500 28.65900 109.85300 1.000 20.82155 2158 ILE A O 1
ATOM 1967 N N . MET A 1 255 ? 24.01600 26.61500 108.92200 1.000 21.59999 2159 MET A N 1
ATOM 1968 C CA . MET A 1 255 ? 22.63800 26.38700 109.34500 1.000 21.27403 2159 MET A CA 1
ATOM 1969 C C . MET A 1 255 ? 22.50700 26.07200 110.83400 1.000 23.63219 2159 MET A C 1
ATOM 1970 O O . MET A 1 255 ? 21.38300 26.04700 111.34900 1.000 22.17068 2159 MET A O 1
ATOM 1975 N N . GLN A 1 256 ? 23.61100 25.85900 111.55300 1.000 20.04293 2160 GLN A N 1
ATOM 1976 C CA . GLN A 1 256 ? 23.53200 25.59900 112.98100 1.000 21.85496 2160 GLN A CA 1
ATOM 1977 C C . GLN A 1 256 ? 23.93100 26.78800 113.85000 1.000 20.11370 2160 GLN A C 1
ATOM 1978 O O . GLN A 1 256 ? 23.79800 26.70600 115.07700 1.000 19.58304 2160 GLN A O 1
ATOM 1984 N N . VAL A 1 257 ? 24.42100 27.88400 113.26800 1.000 19.08389 2161 VAL A N 1
ATOM 1985 C CA . VAL A 1 257 ? 24.68200 29.04900 114.09800 1.000 19.59700 2161 VAL A CA 1
ATOM 1986 C C . VAL A 1 257 ? 23.34800 29.58100 114.61100 1.000 17.51141 2161 VAL A C 1
ATOM 1987 O O . VAL A 1 257 ? 22.30200 29.42400 113.97000 1.000 22.13540 2161 VAL A O 1
ATOM 1991 N N . LYS A 1 258 ? 23.37400 30.14900 115.79900 1.000 21.82110 2162 LYS A N 1
ATOM 1992 C CA . LYS A 1 258 ? 22.14500 30.60900 116.41800 1.000 21.28608 2162 LYS A CA 1
ATOM 1993 C C . LYS A 1 258 ? 21.68900 31.91100 115.77000 1.000 24.15193 2162 LYS A C 1
ATOM 1994 O O . LYS A 1 258 ? 22.51400 32.67400 115.26100 1.000 21.68658 2162 LYS A O 1
ATOM 2000 N N . PRO A 1 259 ? 20.38400 32.18500 115.76800 1.000 24.29216 2163 PRO A N 1
ATOM 2001 C CA . PRO A 1 259 ? 19.91800 33.49600 115.30300 1.000 25.29582 2163 PRO A CA 1
ATOM 2002 C C . PRO A 1 259 ? 20.64200 34.60400 116.05200 1.000 18.61062 2163 PRO A C 1
ATOM 2003 O O . PRO A 1 259 ? 20.86300 34.52100 117.26400 1.000 21.46363 2163 PRO A O 1
ATOM 2007 N N . GLY A 1 260 ? 21.03700 35.64000 115.31400 1.000 21.34647 2164 GLY A N 1
ATOM 2008 C CA . GLY A 1 260 ? 21.75400 36.75400 115.89100 1.000 19.27971 2164 GLY A CA 1
ATOM 2009 C C . GLY A 1 260 ? 23.26200 36.67800 115.77700 1.000 21.82394 2164 GLY A C 1
ATOM 2010 O O . GLY A 1 260 ? 23.94000 37.63600 116.16800 1.000 20.87358 2164 GLY A O 1
ATOM 2011 N N . THR A 1 261 ? 23.80300 35.58400 115.24200 1.000 20.02118 2165 THR A N 1
ATOM 2012 C CA . THR A 1 261 ? 25.24900 35.40800 115.16500 1.000 19.30869 2165 THR A CA 1
ATOM 2013 C C . THR A 1 261 ? 25.85800 36.29800 114.09000 1.000 16.05126 2165 THR A C 1
ATOM 2014 O O . THR A 1 261 ? 25.27700 36.50000 113.02100 1.000 16.57457 2165 THR A O 1
ATOM 2018 N N . LEU A 1 262 ? 27.04800 36.81700 114.38500 1.000 18.17777 2166 LEU A N 1
ATOM 2019 C CA . LEU A 1 262 ? 27.86200 37.58000 113.44800 1.000 14.29318 2166 LEU A CA 1
ATOM 2020 C C . LEU A 1 262 ? 29.04400 36.71500 113.02700 1.000 14.74898 2166 LEU A C 1
ATOM 2021 O O . LEU A 1 262 ? 29.67600 36.08400 113.87900 1.000 17.04234 2166 LEU A O 1
ATOM 2026 N N . ILE A 1 263 ? 29.34100 36.68100 111.72900 1.000 16.77395 2167 ILE A N 1
ATOM 2027 C CA . ILE A 1 263 ? 30.40200 35.82000 111.20400 1.000 15.77380 2167 ILE A CA 1
ATOM 2028 C C . ILE A 1 263 ? 31.32900 36.66000 110.33800 1.000 15.28465 2167 ILE A C 1
ATOM 2029 O O . ILE A 1 263 ? 30.89300 37.24500 109.34100 1.000 17.23100 2167 ILE A O 1
ATOM 2034 N N . VAL A 1 264 ? 32.60300 36.71600 110.72000 1.000 17.97120 2168 VAL A N 1
ATOM 2035 C CA . VAL A 1 264 ? 33.65100 37.36300 109.93900 1.000 12.01149 2168 VAL A CA 1
ATOM 2036 C C . VAL A 1 264 ? 34.61900 36.27000 109.51600 1.000 16.75473 2168 VAL A C 1
ATOM 2037 O O . VAL A 1 264 ? 35.16800 35.56600 110.37200 1.000 16.51732 2168 VAL A O 1
ATOM 2041 N N . ASP A 1 265 ? 34.81300 36.10300 108.21200 1.000 16.29367 2169 ASP A N 1
ATOM 2042 C CA . ASP A 1 265 ? 35.59400 34.97500 107.71300 1.000 15.47325 2169 ASP A CA 1
ATOM 2043 C C . ASP A 1 265 ? 36.58400 35.43700 106.65600 1.000 18.62525 2169 ASP A C 1
ATOM 2044 O O . ASP A 1 265 ? 36.18300 35.88600 105.57500 1.000 17.59753 2169 ASP A O 1
ATOM 2049 N N . ASP A 1 266 ? 37.87800 35.28600 106.95500 1.000 18.79329 2170 ASP A N 1
ATOM 2050 C CA . ASP A 1 266 ? 38.93100 35.52300 105.97500 1.000 19.20413 2170 ASP A CA 1
ATOM 2051 C C . ASP A 1 266 ? 39.30700 34.26500 105.20500 1.000 22.39909 2170 ASP A C 1
ATOM 2052 O O . ASP A 1 266 ? 40.07300 34.35300 104.24300 1.000 21.46066 2170 ASP A O 1
ATOM 2057 N N . SER A 1 267 ? 38.77900 33.10600 105.59100 1.000 19.69183 2171 SER A N 1
ATOM 2058 C CA . SER A 1 267 ? 39.08800 31.87300 104.87600 1.000 18.80605 2171 SER A CA 1
ATOM 2059 C C . SER A 1 267 ? 38.68900 31.98100 103.40700 1.000 21.15795 2171 SER A C 1
ATOM 2060 O O . SER A 1 267 ? 37.61200 32.47800 103.06300 1.000 18.98342 2171 SER A O 1
ATOM 2063 N N . GLY A 1 268 ? 39.58200 31.52500 102.53500 1.000 18.98965 2172 GLY A N 1
ATOM 2064 C CA . GLY A 1 268 ? 39.30900 31.42200 101.12000 1.000 23.65385 2172 GLY A CA 1
ATOM 2065 C C . GLY A 1 268 ? 39.84200 30.10800 100.58400 1.000 25.98113 2172 GLY A C 1
ATOM 2066 O O . GLY A 1 268 ? 41.05600 29.90100 100.51000 1.000 25.80249 2172 GLY A O 1
ATOM 2067 N N . PRO A 1 269 ? 38.94300 29.17200 100.22500 1.000 22.36838 2173 PRO A N 1
ATOM 2068 C CA . PRO A 1 269 ? 37.47200 29.25800 100.26300 1.000 21.66558 2173 PRO A CA 1
ATOM 2069 C C . PRO A 1 269 ? 36.93600 29.37700 101.68200 1.000 22.10458 2173 PRO A C 1
ATOM 2070 O O . PRO A 1 269 ? 37.63700 29.08600 102.65300 1.000 18.98593 2173 PRO A O 1
ATOM 2074 N N . HIS A 1 270 ? 35.68900 29.80700 101.83000 1.000 18.22793 2174 HIS A N 1
ATOM 2075 C CA . HIS A 1 270 ? 35.15900 30.08600 103.15500 1.000 18.51889 2174 HIS A CA 1
ATOM 2076 C C . HIS A 1 270 ? 35.00900 28.81600 103.98800 1.000 15.93136 2174 HIS A C 1
ATOM 2077 O O . HIS A 1 270 ? 34.85200 27.71000 103.46100 1.000 17.19640 2174 HIS A O 1
ATOM 2084 N N . CYS A 1 271 ? 35.06700 28.99200 105.30900 1.000 15.39976 2175 CYS A N 1
ATOM 2085 C CA . CYS A 1 271 ? 34.94200 27.86700 106.23000 1.000 14.99208 2175 CYS A CA 1
ATOM 2086 C C . CYS A 1 271 ? 33.49200 27.43900 106.42700 1.000 18.77756 2175 CYS A C 1
ATOM 2087 O O . CYS A 1 271 ? 33.23800 26.49700 107.18300 1.000 18.84516 2175 CYS A O 1
ATOM 2090 N N . PHE A 1 272 ? 32.55300 28.09600 105.74800 1.000 19.49954 2176 PHE A N 1
ATOM 2091 C CA . PHE A 1 272 ? 31.14700 27.71200 105.71100 1.000 18.91123 2176 PHE A CA 1
ATOM 2092 C C . PHE A 1 272 ? 30.67300 27.80000 104.26400 1.000 16.72351 2176 PHE A C 1
ATOM 2093 O O . PHE A 1 272 ? 31.36300 28.33700 103.39200 1.000 19.02155 2176 PHE A O 1
ATOM 2101 N N . SER A 1 273 ? 29.47000 27.28700 104.00700 1.000 17.49058 2177 SER A N 1
ATOM 2102 C CA . SER A 1 273 ? 28.91600 27.29600 102.65700 1.000 16.67908 2177 SER A CA 1
ATOM 2103 C C . SER A 1 273 ? 28.35500 28.67400 102.33100 1.000 17.33071 2177 SER A C 1
ATOM 2104 O O . SER A 1 273 ? 27.38900 29.11400 102.95800 1.000 18.07353 2177 SER A O 1
ATOM 2107 N N . VAL A 1 274 ? 28.94700 29.34400 101.34000 1.000 18.43344 2178 VAL A N 1
ATOM 2108 C CA . VAL A 1 274 ? 28.47300 30.67800 100.97500 1.000 20.37325 2178 VAL A CA 1
ATOM 2109 C C . VAL A 1 274 ? 27.03600 30.62200 100.47000 1.000 21.70281 2178 VAL A C 1
ATOM 2110 O O . VAL A 1 274 ? 26.20400 31.46300 100.83400 1.000 20.89554 2178 VAL A O 1
ATOM 2114 N N . GLU A 1 275 ? 26.71300 29.62900 99.63900 1.000 23.52226 2179 GLU A N 1
ATOM 2115 C CA . GLU A 1 275 ? 25.35700 29.56500 99.10000 1.000 23.93859 2179 GLU A CA 1
ATOM 2116 C C . GLU A 1 275 ? 24.33700 29.29900 100.20100 1.000 20.50229 2179 GLU A C 1
ATOM 2117 O O . GLU A 1 275 ? 23.24200 29.87000 100.18400 1.000 21.02574 2179 GLU A O 1
ATOM 2123 N N . GLN A 1 276 ? 24.68500 28.46600 101.18800 1.000 19.64578 2180 GLN A N 1
ATOM 2124 C CA A GLN A 1 276 ? 23.77300 28.24200 102.30600 0.580 20.78454 2180 GLN A CA 1
ATOM 2125 C CA B GLN A 1 276 ? 23.77800 28.23900 102.30900 0.420 20.81719 2180 GLN A CA 1
ATOM 2126 C C . GLN A 1 276 ? 23.62100 29.49400 103.15800 1.000 20.86699 2180 GLN A C 1
ATOM 2127 O O . GLN A 1 276 ? 22.53300 29.77000 103.67500 1.000 19.47039 2180 GLN A O 1
ATOM 2138 N N . ALA A 1 277 ? 24.70100 30.25900 103.32600 1.000 18.39603 2181 ALA A N 1
ATOM 2139 C CA . ALA A 1 277 ? 24.61900 31.48500 104.10800 1.000 18.17999 2181 ALA A CA 1
ATOM 2140 C C . ALA A 1 277 ? 23.70600 32.49600 103.43300 1.000 15.23343 2181 ALA A C 1
ATOM 2141 O O . ALA A 1 277 ? 22.85300 33.11000 104.08400 1.000 19.12835 2181 ALA A O 1
ATOM 2143 N N . ILE A 1 278 ? 23.88600 32.69200 102.12300 1.000 17.81596 2182 ILE A N 1
ATOM 2144 C CA . ILE A 1 278 ? 23.04900 33.63600 101.38400 1.000 21.10975 2182 ILE A CA 1
ATOM 2145 C C . ILE A 1 278 ? 21.58400 33.23700 101.49000 1.000 19.71472 2182 ILE A C 1
ATOM 2146 O O . ILE A 1 278 ? 20.70600 34.07900 101.72900 1.000 20.43142 2182 ILE A O 1
ATOM 2151 N N . LYS A 1 279 ? 21.30200 31.94300 101.32200 1.000 21.22324 2183 LYS A N 1
ATOM 2152 C CA . LYS A 1 279 ? 19.92700 31.45600 101.37100 1.000 23.13126 2183 LYS A CA 1
ATOM 2153 C C . LYS A 1 279 ? 19.30000 31.70700 102.73800 1.000 24.00923 2183 LYS A C 1
ATOM 2154 O O . LYS A 1 279 ? 18.17900 32.22100 102.83400 1.000 23.79687 2183 LYS A O 1
ATOM 2160 N N . ARG A 1 280 ? 20.01800 31.36200 103.81300 1.000 20.56034 2184 ARG A N 1
ATOM 2161 C CA . ARG A 1 280 ? 19.51400 31.63600 105.15400 1.000 21.52544 2184 ARG A CA 1
ATOM 2162 C C . ARG A 1 280 ? 19.28900 33.12800 105.37000 1.000 21.01117 2184 ARG A C 1
ATOM 2163 O O . ARG A 1 280 ? 18.26800 33.53500 105.93600 1.000 21.46433 2184 ARG A O 1
ATOM 2171 N N . PHE A 1 281 ? 20.24100 33.96100 104.94300 1.000 18.72427 2185 PHE A N 1
ATOM 2172 C CA . PHE A 1 281 ? 20.08300 35.39800 105.13800 1.000 17.34007 2185 PHE A CA 1
ATOM 2173 C C . PHE A 1 281 ? 18.89600 35.94200 104.35100 1.000 17.04390 2185 PHE A C 1
ATOM 2174 O O . PHE A 1 281 ? 18.12900 36.77000 104.85900 1.000 20.11359 2185 PHE A O 1
ATOM 2182 N N . GLN A 1 282 ? 18.73400 35.50400 103.10800 1.000 21.01719 2186 GLN A N 1
ATOM 2183 C CA . GLN A 1 282 ? 17.60300 35.99500 102.33100 1.000 24.43890 2186 GLN A CA 1
ATOM 2184 C C . GLN A 1 282 ? 16.27900 35.51800 102.91200 1.000 24.97405 2186 GLN A C 1
ATOM 2185 O O . GLN A 1 282 ? 15.28600 36.25300 102.87000 1.000 25.46323 2186 GLN A O 1
ATOM 2191 N N . GLU A 1 283 ? 16.25000 34.31200 103.48200 1.000 24.76669 2187 GLU A N 1
ATOM 2192 C CA . GLU A 1 283 ? 14.99400 33.76800 103.98900 1.000 26.45043 2187 GLU A CA 1
ATOM 2193 C C . GLU A 1 283 ? 14.67200 34.23900 105.40300 1.000 30.18760 2187 GLU A C 1
ATOM 2194 O O . GLU A 1 283 ? 13.49200 34.35800 105.75100 1.000 27.10337 2187 GLU A O 1
ATOM 2200 N N . ARG A 1 284 ? 15.68500 34.51400 106.23000 1.000 24.80157 2188 ARG A N 1
ATOM 2201 C CA . ARG A 1 284 ? 15.45900 34.80200 107.64300 1.000 23.17142 2188 ARG A CA 1
ATOM 2202 C C . ARG A 1 284 ? 16.09300 36.09100 108.14400 1.000 25.49616 2188 ARG A C 1
ATOM 2203 O O . ARG A 1 284 ? 15.65300 36.60100 109.18300 1.000 24.55817 2188 ARG A O 1
ATOM 2211 N N . GLU A 1 285 ? 17.11800 36.61800 107.47000 1.000 24.14069 2189 GLU A N 1
ATOM 2212 C CA . GLU A 1 285 ? 17.80300 37.84300 107.89100 1.000 24.56298 2189 GLU A CA 1
ATOM 2213 C C . GLU A 1 285 ? 18.20700 37.78600 109.36200 1.000 20.25333 2189 GLU A C 1
ATOM 2214 O O . GLU A 1 285 ? 18.11200 38.77500 110.09200 1.000 23.76870 2189 GLU A O 1
ATOM 2220 N N . ASP A 1 286 ? 18.68100 36.61700 109.80600 1.000 19.77622 2190 ASP A N 1
ATOM 2221 C CA . ASP A 1 286 ? 18.99800 36.41000 111.21400 1.000 18.24876 2190 ASP A CA 1
ATOM 2222 C C . ASP A 1 286 ? 20.47400 36.10700 111.45400 1.000 17.61905 2190 ASP A C 1
ATOM 2223 O O . ASP A 1 286 ? 20.83700 35.65600 112.54600 1.000 19.57087 2190 ASP A O 1
ATOM 2228 N N . ILE A 1 287 ? 21.33300 36.34100 110.46300 1.000 16.32674 2191 ILE A N 1
ATOM 2229 C CA . ILE A 1 287 ? 22.77500 36.33500 110.66400 1.000 21.09863 2191 ILE A CA 1
ATOM 2230 C C . ILE A 1 287 ? 23.32500 37.56200 109.96100 1.000 17.66652 2191 ILE A C 1
ATOM 2231 O O . ILE A 1 287 ? 22.69300 38.12000 109.06600 1.000 16.29284 2191 ILE A O 1
ATOM 2236 N N . LEU A 1 288 ? 24.51000 37.99000 110.38500 1.000 16.67012 2192 LEU A N 1
ATOM 2237 C CA . LEU A 1 288 ? 25.34300 38.86300 109.57100 1.000 16.48901 2192 LEU A CA 1
ATOM 2238 C C . LEU A 1 288 ? 26.62900 38.11500 109.26600 1.000 13.61024 2192 LEU A C 1
ATOM 2239 O O . LEU A 1 288 ? 27.17400 37.42800 110.13500 1.000 18.54774 2192 LEU A O 1
ATOM 2244 N N . PHE A 1 289 ? 27.09100 38.21700 108.02700 1.000 17.18408 2193 PHE A N 1
ATOM 2245 C CA . PHE A 1 289 ? 28.28500 37.48200 107.64000 1.000 17.67192 2193 PHE A CA 1
ATOM 2246 C C . PHE A 1 289 ? 29.02100 38.28800 106.58700 1.000 18.33711 2193 PHE A C 1
ATOM 2247 O O . PHE A 1 289 ? 28.41000 39.03800 105.82500 1.000 18.49630 2193 PHE A O 1
ATOM 2255 N N . SER A 1 290 ? 30.34500 38.15200 106.56900 1.000 17.18140 2194 SER A N 1
ATOM 2256 C CA . SER A 1 290 ? 31.12800 38.97300 105.66100 1.000 13.19042 2194 SER A CA 1
ATOM 2257 C C . SER A 1 290 ? 32.53100 38.40500 105.51800 1.000 14.75549 2194 SER A C 1
ATOM 2258 O O . SER A 1 290 ? 33.05400 37.76400 106.43600 1.000 16.96786 2194 SER A O 1
ATOM 2261 N N . GLU A 1 291 ? 33.12100 38.65400 104.34900 1.000 16.45594 2195 GLU A N 1
ATOM 2262 C CA . GLU A 1 291 ? 34.56900 38.59500 104.20800 1.000 17.58636 2195 GLU A CA 1
ATOM 2263 C C . GLU A 1 291 ? 35.22300 39.39500 105.32000 1.000 18.41517 2195 GLU A C 1
ATOM 2264 O O . GLU A 1 291 ? 34.66800 40.38500 105.80700 1.000 20.47602 2195 GLU A O 1
ATOM 2270 N N . GLY A 1 292 ? 36.42300 38.97800 105.71300 1.000 13.89301 2196 GLY A N 1
ATOM 2271 C CA . GLY A 1 292 ? 37.12300 39.69900 106.75600 1.000 15.24593 2196 GLY A CA 1
ATOM 2272 C C . GLY A 1 292 ? 38.32400 40.47100 106.25100 1.000 18.58335 2196 GLY A C 1
ATOM 2273 O O . GLY A 1 292 ? 38.81100 41.37800 106.92800 1.000 18.48618 2196 GLY A O 1
ATOM 2274 N N . GLY A 1 293 ? 38.81800 40.12600 105.06900 1.000 16.46634 2197 GLY A N 1
ATOM 2275 C CA . GLY A 1 293 ? 40.06200 40.68000 104.58300 1.000 18.16083 2197 GLY A CA 1
ATOM 2276 C C . GLY A 1 293 ? 39.94300 41.84900 103.63200 1.000 20.15029 2197 GLY A C 1
ATOM 2277 O O . GLY A 1 293 ? 40.96800 42.29400 103.10200 1.000 20.88556 2197 GLY A O 1
ATOM 2278 N N . MET A 1 294 ? 38.74200 42.36500 103.39400 1.000 17.10187 2198 MET A N 1
ATOM 2279 C CA . MET A 1 294 ? 38.53000 43.40000 102.39100 1.000 16.14754 2198 MET A CA 1
ATOM 2280 C C . MET A 1 294 ? 38.54300 44.77300 103.04500 1.000 16.03675 2198 MET A C 1
ATOM 2281 O O . MET A 1 294 ? 37.92400 44.98000 104.09400 1.000 15.97326 2198 MET A O 1
ATOM 2286 N N . LEU A 1 295 ? 39.24800 45.70700 102.41700 1.000 16.31672 2199 LEU A N 1
ATOM 2287 C CA . LEU A 1 295 ? 39.30500 47.08400 102.87800 1.000 16.60965 2199 LEU A CA 1
ATOM 2288 C C . LEU A 1 295 ? 38.47200 47.96800 101.96200 1.000 14.67674 2199 LEU A C 1
ATOM 2289 O O . LEU A 1 295 ? 38.27600 47.65800 100.78500 1.000 15.83381 2199 LEU A O 1
ATOM 2294 N N . ARG A 1 296 ? 37.98300 49.07700 102.50800 1.000 16.13474 2200 ARG A N 1
ATOM 2295 C CA . ARG A 1 296 ? 37.32500 50.10800 101.71100 1.000 17.01727 2200 ARG A CA 1
ATOM 2296 C C . ARG A 1 296 ? 38.23100 51.33400 101.68000 1.000 15.20046 2200 ARG A C 1
ATOM 2297 O O . ARG A 1 296 ? 38.42100 51.99800 102.70600 1.000 20.54960 2200 ARG A O 1
ATOM 2305 N N . SER A 1 297 ? 38.78200 51.62500 100.50900 1.000 19.14079 2201 SER A N 1
ATOM 2306 C CA . SER A 1 297 ? 39.58900 52.82600 100.32900 1.000 18.67718 2201 SER A CA 1
ATOM 2307 C C . SER A 1 297 ? 38.69700 54.06700 100.34900 1.000 18.85916 2201 SER A C 1
ATOM 2308 O O . SER A 1 297 ? 37.56500 54.02200 99.85700 1.000 18.43207 2201 SER A O 1
ATOM 2311 N N . PRO A 1 298 ? 39.17900 55.19200 100.89500 1.000 18.51394 2202 PRO A N 1
ATOM 2312 C CA . PRO A 1 298 ? 38.38800 56.43300 100.82200 1.000 18.15397 2202 PRO A CA 1
ATOM 2313 C C . PRO A 1 298 ? 38.30000 57.00700 99.42200 1.000 22.90135 2202 PRO A C 1
ATOM 2314 O O . PRO A 1 298 ? 37.40300 57.82000 99.15700 1.000 24.31892 2202 PRO A O 1
ATOM 2318 N N . PHE A 1 299 ? 39.20700 56.62400 98.52100 1.000 17.76740 2203 PHE A N 1
ATOM 2319 C CA . PHE A 1 299 ? 39.21300 57.05000 97.13500 1.000 23.68431 2203 PHE A CA 1
ATOM 2320 C C . PHE A 1 299 ? 38.84800 55.88400 96.23000 1.000 18.48390 2203 PHE A C 1
ATOM 2321 O O . PHE A 1 299 ? 39.22100 54.74000 96.51600 1.000 19.89968 2203 PHE A O 1
ATOM 2329 N N . PRO A 1 300 ? 38.12600 56.13000 95.14400 1.000 17.92816 2204 PRO A N 1
ATOM 2330 C CA . PRO A 1 300 ? 37.79400 55.03900 94.22600 1.000 19.22543 2204 PRO A CA 1
ATOM 2331 C C . PRO A 1 300 ? 39.03700 54.52600 93.52200 1.000 25.22275 2204 PRO A C 1
ATOM 2332 O O . PRO A 1 300 ? 39.99500 55.26300 93.28600 1.000 26.74609 2204 PRO A O 1
ATOM 2336 N N . ILE A 1 301 ? 39.01600 53.23300 93.21100 1.000 19.21882 2205 ILE A N 1
ATOM 2337 C CA . ILE A 1 301 ? 40.13500 52.53400 92.58600 1.000 21.08941 2205 ILE A CA 1
ATOM 2338 C C . ILE A 1 301 ? 39.76800 52.23400 91.14000 1.000 21.94194 2205 ILE A C 1
ATOM 2339 O O . ILE A 1 301 ? 38.65800 51.76400 90.86200 1.000 21.28307 2205 ILE A O 1
ATOM 2344 N N . LYS A 1 302 ? 40.68500 52.51900 90.21700 1.000 18.73497 2206 LYS A N 1
ATOM 2345 C CA . LYS A 1 302 ? 40.48000 52.19600 88.81000 1.000 21.23644 2206 LYS A CA 1
ATOM 2346 C C . LYS A 1 302 ? 41.06500 50.81800 88.53800 1.000 21.74062 2206 LYS A C 1
ATOM 2347 O O . LYS A 1 302 ? 42.26200 50.59700 88.75000 1.000 22.45915 2206 LYS A O 1
ATOM 2353 N N . THR A 1 303 ? 40.22800 49.90400 88.05700 1.000 19.27817 2207 THR A N 1
ATOM 2354 C CA . THR A 1 303 ? 40.62700 48.52800 87.79000 1.000 21.85495 2207 THR A CA 1
ATOM 2355 C C . THR A 1 303 ? 40.65500 48.27400 86.29000 1.000 26.91630 2207 THR A C 1
ATOM 2356 O O . THR A 1 303 ? 39.67800 48.55900 85.58700 1.000 25.70812 2207 THR A O 1
ATOM 2360 N N . THR A 1 304 ? 41.77400 47.74100 85.80900 1.000 21.47120 2208 THR A N 1
ATOM 2361 C CA . THR A 1 304 ? 41.91100 47.25600 84.44400 1.000 21.39561 2208 THR A CA 1
ATOM 2362 C C . THR A 1 304 ? 41.92600 45.73700 84.47800 1.000 25.82883 2208 THR A C 1
ATOM 2363 O O . THR A 1 304 ? 42.68400 45.14500 85.25200 1.000 23.61908 2208 THR A O 1
ATOM 2367 N N . VAL A 1 305 ? 41.09000 45.11000 83.65100 1.000 23.58430 2209 VAL A N 1
ATOM 2368 C CA . VAL A 1 305 ? 40.90700 43.66100 83.66500 1.000 23.41669 2209 VAL A CA 1
ATOM 2369 C C . VAL A 1 305 ? 41.24500 43.10100 82.29300 1.000 28.43766 2209 VAL A C 1
ATOM 2370 O O . VAL A 1 305 ? 40.61800 43.46600 81.28900 1.000 25.19098 2209 VAL A O 1
ATOM 2374 N N . HIS A 1 306 ? 42.21500 42.19800 82.25600 1.000 23.96900 2210 HIS A N 1
ATOM 2375 C CA . HIS A 1 306 ? 42.53700 41.42500 81.06500 1.000 23.88052 2210 HIS A CA 1
ATOM 2376 C C . HIS A 1 306 ? 42.26100 39.96100 81.38000 1.000 27.13887 2210 HIS A C 1
ATOM 2377 O O . HIS A 1 306 ? 43.01000 39.33100 82.13300 1.000 26.75675 2210 HIS A O 1
ATOM 2384 N N . LEU A 1 307 ? 41.18200 39.42300 80.82300 1.000 28.39580 2211 LEU A N 1
ATOM 2385 C CA . LEU A 1 307 ? 40.84300 38.02800 81.06100 1.000 29.40428 2211 LEU A CA 1
ATOM 2386 C C . LEU A 1 307 ? 41.73900 37.11100 80.23800 1.000 31.75547 2211 LEU A C 1
ATOM 2387 O O . LEU A 1 307 ? 42.15900 37.44800 79.12600 1.000 32.88671 2211 LEU A O 1
ATOM 2392 N N . LEU A 1 308 ? 42.04300 35.94900 80.80000 1.000 32.01113 2212 LEU A N 1
ATOM 2393 C CA . LEU A 1 308 ? 42.71400 34.91600 80.02700 1.000 37.97232 2212 LEU A CA 1
ATOM 2394 C C . LEU A 1 308 ? 41.80900 34.53800 78.85900 1.000 44.78062 2212 LEU A C 1
ATOM 2395 O O . LEU A 1 308 ? 40.64700 34.16900 79.08800 1.000 50.02870 2212 LEU A O 1
ATOM 2400 N N . PRO A 1 309 ? 42.27800 34.63700 77.60900 1.000 51.18349 2213 PRO A N 1
ATOM 2401 C CA . PRO A 1 309 ? 41.36600 34.50800 76.45700 1.000 51.34719 2213 PRO A CA 1
ATOM 2402 C C . PRO A 1 309 ? 40.49900 33.26300 76.47700 1.000 52.73732 2213 PRO A C 1
ATOM 2403 O O . PRO A 1 309 ? 39.40400 33.27300 75.89900 1.000 61.87060 2213 PRO A O 1
ATOM 2407 N N . SER A 1 310 ? 40.95300 32.18900 77.12300 1.000 48.91715 2214 SER A N 1
ATOM 2408 C CA . SER A 1 310 ? 40.07800 31.05100 77.37500 1.000 61.88839 2214 SER A CA 1
ATOM 2409 C C . SER A 1 310 ? 38.87400 31.46900 78.21100 1.000 65.31689 2214 SER A C 1
ATOM 2410 O O . SER A 1 310 ? 37.72000 31.28100 77.80800 1.000 70.98150 2214 SER A O 1
ATOM 2413 N N . VAL A 1 311 ? 39.13300 32.05300 79.38500 1.000 65.40736 2215 VAL A N 1
ATOM 2414 C CA . VAL A 1 311 ? 38.06700 32.46700 80.29400 1.000 60.35970 2215 VAL A CA 1
ATOM 2415 C C . VAL A 1 311 ? 37.18200 33.53400 79.66000 1.000 64.13779 2215 VAL A C 1
ATOM 2416 O O . VAL A 1 311 ? 35.96700 33.56200 79.89300 1.000 70.06853 2215 VAL A O 1
ATOM 2420 N N . GLU A 1 312 ? 37.76400 34.41500 78.84100 1.000 58.59342 2216 GLU A N 1
ATOM 2421 C CA . GLU A 1 312 ? 36.98700 35.49100 78.23200 1.000 64.48566 2216 GLU A CA 1
ATOM 2422 C C . GLU A 1 312 ? 35.86600 34.94900 77.35300 1.000 78.75711 2216 GLU A C 1
ATOM 2423 O O . GLU A 1 312 ? 34.82900 35.60300 77.19900 1.000 80.44101 2216 GLU A O 1
ATOM 2429 N N . LYS A 1 313 ? 36.04600 33.75700 76.78200 1.000 74.87536 2217 LYS A N 1
ATOM 2430 C CA . LYS A 1 313 ? 35.04700 33.18100 75.89000 1.000 78.07409 2217 LYS A CA 1
ATOM 2431 C C . LYS A 1 313 ? 34.07800 32.24900 76.61100 1.000 82.60591 2217 LYS A C 1
ATOM 2432 O O . LYS A 1 313 ? 32.87300 32.28600 76.33900 1.000 80.93627 2217 LYS A O 1
ATOM 2438 N N . ILE A 1 314 ? 34.56900 31.41200 77.52800 1.000 82.58491 2218 ILE A N 1
ATOM 2439 C CA . ILE A 1 314 ? 33.68100 30.48700 78.22900 1.000 86.48554 2218 ILE A CA 1
ATOM 2440 C C . ILE A 1 314 ? 32.90200 31.21000 79.32300 1.000 89.56226 2218 ILE A C 1
ATOM 2441 O O . ILE A 1 314 ? 31.67100 31.11300 79.39300 1.000 92.37556 2218 ILE A O 1
ATOM 2446 N N . MET A 1 315 ? 33.59500 31.95200 80.18500 1.000 91.18871 2219 MET A N 1
ATOM 2447 C CA . MET A 1 315 ? 32.93900 32.76600 81.20700 1.000 95.18677 2219 MET A CA 1
ATOM 2448 C C . MET A 1 315 ? 32.57600 34.13600 80.63000 1.000 93.98290 2219 MET A C 1
ATOM 2449 O O . MET A 1 315 ? 33.04300 35.18700 81.07200 1.000 92.92836 2219 MET A O 1
ATOM 2454 N N . ASN A 1 316 ? 31.71600 34.10000 79.61000 1.000 93.06298 2220 ASN A N 1
ATOM 2455 C CA . ASN A 1 316 ? 31.34400 35.28600 78.84900 1.000 93.52647 2220 ASN A CA 1
ATOM 2456 C C . ASN A 1 316 ? 29.85400 35.58900 78.96800 1.000 99.34133 2220 ASN A C 1
ATOM 2457 O O . ASN A 1 316 ? 29.25200 36.13800 78.04200 1.000 104.06749 2220 ASN A O 1
ATOM 2462 N N . ASN A 1 317 ? 29.24000 35.22700 80.09100 1.000 96.40186 2221 ASN A N 1
ATOM 2463 C CA . ASN A 1 317 ? 27.86300 35.63400 80.33200 1.000 93.59216 2221 ASN A CA 1
ATOM 2464 C C . ASN A 1 317 ? 27.79300 37.15100 80.42300 1.000 93.51399 2221 ASN A C 1
ATOM 2465 O O . ASN A 1 317 ? 28.62900 37.78300 81.07500 1.000 94.63944 2221 ASN A O 1
ATOM 2470 N N . ALA A 1 318 ? 26.80200 37.74000 79.74700 1.000 93.30078 2222 ALA A N 1
ATOM 2471 C CA . ALA A 1 318 ? 26.60700 39.18300 79.84700 1.000 91.28260 2222 ALA A CA 1
ATOM 2472 C C . ALA A 1 318 ? 26.37600 39.61200 81.28900 1.000 90.57938 2222 ALA A C 1
ATOM 2473 O O . ALA A 1 318 ? 26.69900 40.74700 81.66000 1.000 91.47477 2222 ALA A O 1
ATOM 2475 N N . GLN A 1 319 ? 25.83000 38.71800 82.11600 1.000 91.48243 2223 GLN A N 1
ATOM 2476 C CA . GLN A 1 319 ? 25.65500 38.99000 83.53600 1.000 92.12876 2223 GLN A CA 1
ATOM 2477 C C . GLN A 1 319 ? 26.91300 38.70900 84.34800 1.000 89.89779 2223 GLN A C 1
ATOM 2478 O O . GLN A 1 319 ? 27.05400 39.25000 85.45100 1.000 83.91211 2223 GLN A O 1
ATOM 2484 N N . LYS A 1 320 ? 27.83000 37.88300 83.83300 1.000 89.55386 2224 LYS A N 1
ATOM 2485 C CA . LYS A 1 320 ? 29.11700 37.68900 84.49400 1.000 89.20862 2224 LYS A CA 1
ATOM 2486 C C . LYS A 1 320 ? 29.96900 38.95100 84.49200 1.000 81.66500 2224 LYS A C 1
ATOM 2487 O O . LYS A 1 320 ? 31.03600 38.96000 85.11600 1.000 69.19385 2224 LYS A O 1
ATOM 2493 N N . GLU A 1 321 ? 29.52200 40.01300 83.81800 1.000 87.65222 2225 GLU A N 1
ATOM 2494 C CA . GLU A 1 321 ? 30.16000 41.31800 83.92400 1.000 81.52016 2225 GLU A CA 1
ATOM 2495 C C . GLU A 1 321 ? 29.74700 42.01300 85.21600 1.000 80.59732 2225 GLU A C 1
ATOM 2496 O O . GLU A 1 321 ? 29.63500 43.24300 85.26000 1.000 78.35528 2225 GLU A O 1
ATOM 2502 N N . ALA A 1 322 ? 29.49800 41.23000 86.27000 1.000 71.79117 2226 ALA A N 1
ATOM 2503 C CA . ALA A 1 322 ? 29.45700 41.78700 87.61500 1.000 66.92496 2226 ALA A CA 1
ATOM 2504 C C . ALA A 1 322 ? 30.80600 42.36800 88.00800 1.000 66.29069 2226 ALA A C 1
ATOM 2505 O O . ALA A 1 322 ? 30.87800 43.16500 88.95000 1.000 59.21716 2226 ALA A O 1
ATOM 2507 N N . VAL A 1 323 ? 31.87300 41.96900 87.31000 1.000 68.68892 2227 VAL A N 1
ATOM 2508 C CA . VAL A 1 323 ? 33.17100 42.61700 87.46600 1.000 63.09683 2227 VAL A CA 1
ATOM 2509 C C . VAL A 1 323 ? 33.05100 44.10900 87.19300 1.000 58.81740 2227 VAL A C 1
ATOM 2510 O O . VAL A 1 323 ? 33.58500 44.93800 87.94000 1.000 51.69389 2227 VAL A O 1
ATOM 2514 N N . PHE A 1 324 ? 32.33700 44.47600 86.12400 1.000 55.51718 2228 PHE A N 1
ATOM 2515 C CA . PHE A 1 324 ? 32.15300 45.88300 85.78300 1.000 57.85709 2228 PHE A CA 1
ATOM 2516 C C . PHE A 1 324 ? 31.43900 46.65400 86.88500 1.000 57.48777 2228 PHE A C 1
ATOM 2517 O O . PHE A 1 324 ? 31.57000 47.88200 86.95300 1.000 57.10770 2228 PHE A O 1
ATOM 2525 N N . ASN A 1 325 ? 30.70100 45.96400 87.75600 1.000 57.64477 2229 ASN A N 1
ATOM 2526 C CA . ASN A 1 325 ? 29.92100 46.61000 88.80400 1.000 54.65426 2229 ASN A CA 1
ATOM 2527 C C . ASN A 1 325 ? 30.40500 46.26600 90.20900 1.000 55.68978 2229 ASN A C 1
ATOM 2528 O O . ASN A 1 325 ? 29.73900 46.63300 91.18600 1.000 51.37903 2229 ASN A O 1
ATOM 2533 N N . SER A 1 326 ? 31.53600 45.57300 90.34200 1.000 50.53030 2230 SER A N 1
ATOM 2534 C CA . SER A 1 326 ? 32.10500 45.34300 91.66300 1.000 42.19328 2230 SER A CA 1
ATOM 2535 C C . SER A 1 326 ? 32.49700 46.67400 92.29500 1.000 32.55852 2230 SER A C 1
ATOM 2536 O O . SER A 1 326 ? 32.83800 47.63800 91.60400 1.000 38.83790 2230 SER A O 1
ATOM 2539 N N . ASN A 1 327 ? 32.44500 46.71700 93.62100 1.000 31.85411 2231 ASN A N 1
ATOM 2540 C CA . ASN A 1 327 ? 32.59500 47.96600 94.35800 1.000 26.73750 2231 ASN A CA 1
ATOM 2541 C C . ASN A 1 327 ? 33.95000 48.60600 94.07000 1.000 22.82168 2231 ASN A C 1
ATOM 2542 O O . ASN A 1 327 ? 34.98900 48.00900 94.38900 1.000 21.19074 2231 ASN A O 1
ATOM 2547 N N . PRO A 1 328 ? 33.99000 49.81400 93.49500 1.000 23.20572 2232 PRO A N 1
ATOM 2548 C CA . PRO A 1 328 ? 35.27800 50.41700 93.11900 1.000 21.50340 2232 PRO A CA 1
ATOM 2549 C C . PRO A 1 328 ? 36.08400 50.94700 94.29300 1.000 19.99821 2232 PRO A C 1
ATOM 2550 O O . PRO A 1 328 ? 37.21600 51.39600 94.08900 1.000 22.68960 2232 PRO A O 1
ATOM 2554 N N . PHE A 1 329 ? 35.55600 50.90600 95.51100 1.000 15.12801 2233 PHE A N 1
ATOM 2555 C CA . PHE A 1 329 ? 36.31500 51.33900 96.67300 1.000 16.21539 2233 PHE A CA 1
ATOM 2556 C C . PHE A 1 329 ? 37.02600 50.18900 97.37600 1.000 21.30431 2233 PHE A C 1
ATOM 2557 O O . PHE A 1 329 ? 37.81800 50.43700 98.28900 1.000 20.63920 2233 PHE A O 1
ATOM 2565 N N . ASN A 1 330 ? 36.78800 48.94800 96.96300 1.000 18.59933 2234 ASN A N 1
ATOM 2566 C CA . ASN A 1 330 ? 37.25800 47.79600 97.72000 1.000 17.62696 2234 ASN A CA 1
ATOM 2567 C C . ASN A 1 330 ? 38.61400 47.31200 97.22800 1.000 15.12935 2234 ASN A C 1
ATOM 2568 O O . ASN A 1 330 ? 38.86400 47.24100 96.01900 1.000 18.12004 2234 ASN A O 1
ATOM 2573 N N . ILE A 1 331 ? 39.47500 46.94300 98.17600 1.000 17.47037 2235 ILE A N 1
ATOM 2574 C CA . ILE A 1 331 ? 40.74500 46.28900 97.85700 1.000 18.57798 2235 ILE A CA 1
ATOM 2575 C C . ILE A 1 331 ? 41.09500 45.33800 98.99800 1.000 16.66048 2235 ILE A C 1
ATOM 2576 O O . ILE A 1 331 ? 40.88700 45.65200 100.17500 1.000 15.55267 2235 ILE A O 1
ATOM 2581 N N . MET A 1 332 ? 41.60700 44.16200 98.64600 1.000 18.68331 2236 MET A N 1
ATOM 2582 C CA . MET A 1 332 ? 41.97300 43.18900 99.66700 1.000 19.85810 2236 MET A CA 1
ATOM 2583 C C . MET A 1 332 ? 43.18400 43.68000 100.45200 1.000 18.30492 2236 MET A C 1
ATOM 2584 O O . MET A 1 332 ? 44.11100 44.26900 99.88800 1.000 17.76160 2236 MET A O 1
ATOM 2589 N N . GLY A 1 333 ? 43.15600 43.45400 101.76800 1.000 14.80964 2237 GLY A N 1
ATOM 2590 C CA . GLY A 1 333 ? 44.22700 43.95400 102.61700 1.000 15.02196 2237 GLY A CA 1
ATOM 2591 C C . GLY A 1 333 ? 45.56600 43.31600 102.30600 1.000 21.80199 2237 GLY A C 1
ATOM 2592 O O . GLY A 1 333 ? 46.60600 43.97800 102.36000 1.000 18.13194 2237 GLY A O 1
ATOM 2593 N N . CYS A 1 334 ? 45.56000 42.02300 101.97600 1.000 19.33825 2238 CYS A N 1
ATOM 2594 C CA . CYS A 1 334 ? 46.81000 41.33700 101.66800 1.000 19.18332 2238 CYS A CA 1
ATOM 2595 C C . CYS A 1 334 ? 47.49900 41.97300 100.46200 1.000 19.66280 2238 CYS A C 1
ATOM 2596 O O . CYS A 1 334 ? 48.68900 42.31000 100.51400 1.000 21.89775 2238 CYS A O 1
ATOM 2599 N N . ALA A 1 335 ? 46.75700 42.16200 99.36800 1.000 18.29073 2239 ALA A N 1
ATOM 2600 C CA . ALA A 1 335 ? 47.32100 42.81200 98.19000 1.000 16.67420 2239 ALA A CA 1
ATOM 2601 C C . ALA A 1 335 ? 47.75100 44.24300 98.49600 1.000 19.36129 2239 ALA A C 1
ATOM 2602 O O . ALA A 1 335 ? 48.83800 44.67000 98.09200 1.000 17.75703 2239 ALA A O 1
ATOM 2604 N N . PHE A 1 336 ? 46.91100 45.00400 99.20600 1.000 16.79172 2240 PHE A N 1
ATOM 2605 C CA . PHE A 1 336 ? 47.24600 46.39400 99.50700 1.000 17.84613 2240 PHE A CA 1
ATOM 2606 C C . PHE A 1 336 ? 48.48000 46.50700 100.39400 1.000 17.50037 2240 PHE A C 1
ATOM 2607 O O . PHE A 1 336 ? 49.13900 47.55300 100.39900 1.000 20.19572 2240 PHE A O 1
ATOM 2615 N N . SER A 1 337 ? 48.80800 45.44500 101.13300 1.000 17.78551 2241 SER A N 1
ATOM 2616 C CA . SER A 1 337 ? 49.97900 45.45700 102.00300 1.000 16.18685 2241 SER A CA 1
ATOM 2617 C C . SER A 1 337 ? 51.25500 45.74700 101.22300 1.000 15.28232 2241 SER A C 1
ATOM 2618 O O . SER A 1 337 ? 52.17300 46.39100 101.74800 1.000 18.13699 2241 SER A O 1
ATOM 2621 N N . ALA A 1 338 ? 51.34300 45.26100 99.98100 1.000 16.82202 2242 ALA A N 1
ATOM 2622 C CA . ALA A 1 338 ? 52.53800 45.50300 99.17500 1.000 14.58590 2242 ALA A CA 1
ATOM 2623 C C . ALA A 1 338 ? 52.69200 46.98900 98.85800 1.000 21.16112 2242 ALA A C 1
ATOM 2624 O O . ALA A 1 338 ? 53.81300 47.51000 98.81600 1.000 21.73780 2242 ALA A O 1
ATOM 2626 N N . LEU A 1 339 ? 51.57500 47.69800 98.65900 1.000 19.47813 2243 LEU A N 1
ATOM 2627 C CA . LEU A 1 339 ? 51.64900 49.15000 98.50100 1.000 21.60405 2243 LEU A CA 1
ATOM 2628 C C . LEU A 1 339 ? 51.99500 49.84200 99.81200 1.000 25.27812 2243 LEU A C 1
ATOM 2629 O O . LEU A 1 339 ? 52.69400 50.86100 99.80800 1.000 26.48451 2243 LEU A O 1
ATOM 2634 N N . LEU A 1 340 ? 51.48100 49.34300 100.94100 1.000 20.61465 2244 LEU A N 1
ATOM 2635 C CA . LEU A 1 340 ? 51.79900 49.98200 102.21600 1.000 17.26666 2244 LEU A CA 1
ATOM 2636 C C . LEU A 1 340 ? 53.29200 49.90400 102.50900 1.000 23.66158 2244 LEU A C 1
ATOM 2637 O O . LEU A 1 340 ? 53.89300 50.88000 102.97500 1.000 24.83502 2244 LEU A O 1
ATOM 2642 N N . SER A 1 341 ? 53.91300 48.75400 102.23100 1.000 22.01803 2245 SER A N 1
ATOM 2643 C CA . SER A 1 341 ? 55.34400 48.61600 102.47700 1.000 21.81321 2245 SER A CA 1
ATOM 2644 C C . SER A 1 341 ? 56.17400 49.52500 101.58300 1.000 27.16436 2245 SER A C 1
ATOM 2645 O O . SER A 1 341 ? 57.30200 49.87300 101.94900 1.000 25.89977 2245 SER A O 1
ATOM 2648 N N . SER A 1 342 ? 55.65100 49.92200 100.42900 1.000 25.65919 2246 SER A N 1
ATOM 2649 C CA . SER A 1 342 ? 56.40200 50.81500 99.55700 1.000 30.99339 2246 SER A CA 1
ATOM 2650 C C . SER A 1 342 ? 56.11900 52.28600 99.82700 1.000 35.77448 2246 SER A C 1
ATOM 2651 O O . SER A 1 342 ? 56.97100 53.12900 99.52100 1.000 38.63250 2246 SER A O 1
ATOM 2654 N N . GLN A 1 343 ? 54.96000 52.60900 100.40100 1.000 27.47080 2247 GLN A N 1
ATOM 2655 C CA . GLN A 1 343 ? 54.64000 53.97500 100.80800 1.000 27.62146 2247 GLN A CA 1
ATOM 2656 C C . GLN A 1 343 ? 55.19200 54.32700 102.18300 1.000 35.08927 2247 GLN A C 1
ATOM 2657 O O . GLN A 1 343 ? 55.61200 55.46600 102.40900 1.000 31.81393 2247 GLN A O 1
ATOM 2663 N N . PHE A 1 344 ? 55.19700 53.37300 103.10900 1.000 25.39998 2248 PHE A N 1
ATOM 2664 C CA . PHE A 1 344 ? 55.53100 53.62300 104.51000 1.000 25.49706 2248 PHE A CA 1
ATOM 2665 C C . PHE A 1 344 ? 56.61600 52.63300 104.92300 1.000 34.00213 2248 PHE A C 1
ATOM 2666 O O . PHE A 1 344 ? 56.33500 51.45200 105.14700 1.000 28.25011 2248 PHE A O 1
ATOM 2674 N N . GLU A 1 345 ? 57.85300 53.12400 105.04000 1.000 34.39518 2249 GLU A N 1
ATOM 2675 C CA . GLU A 1 345 ? 58.99000 52.23400 105.26200 1.000 31.40462 2249 GLU A CA 1
ATOM 2676 C C . GLU A 1 345 ? 58.89300 51.48800 106.58500 1.000 32.18749 2249 GLU A C 1
ATOM 2677 O O . GLU A 1 345 ? 59.45400 50.39400 106.71900 1.000 33.45138 2249 GLU A O 1
ATOM 2683 N N . GLN A 1 346 ? 58.18600 52.04900 107.56900 1.000 24.29681 2250 GLN A N 1
ATOM 2684 C CA A GLN A 1 346 ? 58.05400 51.40100 108.86900 0.490 30.04011 2250 GLN A CA 1
ATOM 2685 C CA B GLN A 1 346 ? 58.09300 51.37500 108.85800 0.510 30.03531 2250 GLN A CA 1
ATOM 2686 C C . GLN A 1 346 ? 57.26800 50.09700 108.77700 1.000 32.83904 2250 GLN A C 1
ATOM 2687 O O . GLN A 1 346 ? 57.46700 49.19400 109.59800 1.000 34.48159 2250 GLN A O 1
ATOM 2698 N N . LEU A 1 347 ? 56.36800 49.98500 107.80000 1.000 26.38018 2251 LEU A N 1
ATOM 2699 C CA . LEU A 1 347 ? 55.54800 48.78400 107.63100 1.000 24.07163 2251 LEU A CA 1
ATOM 2700 C C . LEU A 1 347 ? 56.35800 47.75500 106.84600 1.000 27.46030 2251 LEU A C 1
ATOM 2701 O O . LEU A 1 347 ? 56.17500 47.54800 105.64300 1.000 27.82260 2251 LEU A O 1
ATOM 2706 N N . GLU A 1 348 ? 57.27300 47.09800 107.55600 1.000 24.60582 2252 GLU A N 1
ATOM 2707 C CA . GLU A 1 348 ? 58.19300 46.17400 106.91700 1.000 25.82079 2252 GLU A CA 1
ATOM 2708 C C . GLU A 1 348 ? 57.44900 44.94800 106.38500 1.000 21.96863 2252 GLU A C 1
ATOM 2709 O O . GLU A 1 348 ? 56.47300 44.49600 106.98600 1.000 21.03057 2252 GLU A O 1
ATOM 2715 N N . PRO A 1 349 ? 57.89500 44.39600 105.25900 1.000 21.54620 2253 PRO A N 1
ATOM 2716 C CA . PRO A 1 349 ? 57.29300 43.15600 104.75300 1.000 20.29915 2253 PRO A CA 1
ATOM 2717 C C . PRO A 1 349 ? 57.44900 42.01800 105.74700 1.000 24.38152 2253 PRO A C 1
ATOM 2718 O O . PRO A 1 349 ? 58.39300 41.98000 106.53700 1.000 24.60071 2253 PRO A O 1
ATOM 2722 N N . THR A 1 350 ? 56.50800 41.08000 105.70100 1.000 21.05965 2254 THR A N 1
ATOM 2723 C CA . THR A 1 350 ? 56.49300 39.94900 106.61800 1.000 25.01595 2254 THR A CA 1
ATOM 2724 C C . THR A 1 350 ? 56.75500 38.65900 105.86000 1.000 20.71251 2254 THR A C 1
ATOM 2725 O O . THR A 1 350 ? 56.09700 38.37700 104.85000 1.000 20.17693 2254 THR A O 1
ATOM 2729 N N . VAL A 1 351 ? 57.71600 37.88000 106.34600 1.000 20.60722 2255 VAL A N 1
ATOM 2730 C CA . VAL A 1 351 ? 57.90600 36.50200 105.91800 1.000 20.67165 2255 VAL A CA 1
ATOM 2731 C C . VAL A 1 351 ? 58.09600 35.65800 107.16800 1.000 24.79350 2255 VAL A C 1
ATOM 2732 O O . VAL A 1 351 ? 58.73800 36.09300 108.13200 1.000 23.39383 2255 VAL A O 1
ATOM 2736 N N . GLY A 1 352 ? 57.52100 34.46200 107.15500 1.000 21.16945 2256 GLY A N 1
ATOM 2737 C CA . GLY A 1 352 ? 57.51500 33.60400 108.31800 1.000 22.71517 2256 GLY A CA 1
ATOM 2738 C C . GLY A 1 352 ? 56.3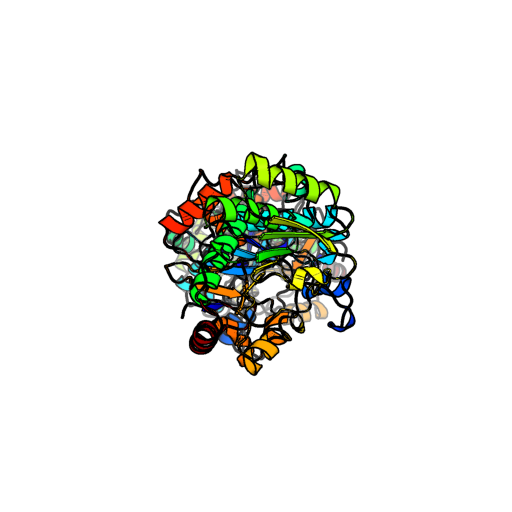8500 33.95600 109.26300 1.000 26.75427 2256 GLY A C 1
ATOM 2739 O O . GLY A 1 352 ? 55.61000 34.89100 109.05000 1.000 26.09089 2256 GLY A O 1
ATOM 2740 N N . ILE A 1 353 ? 56.28500 33.17100 110.33100 1.000 32.81259 2257 ILE A N 1
ATOM 2741 C CA . ILE A 1 353 ? 55.38700 33.50000 111.43300 1.000 31.65689 2257 ILE A CA 1
ATOM 2742 C C . ILE A 1 353 ? 56.05800 34.61400 112.22700 1.000 39.56469 2257 ILE A C 1
ATOM 2743 O O . ILE A 1 353 ? 57.12500 34.41700 112.81300 1.000 45.27050 2257 ILE A O 1
ATOM 2748 N N . CYS A 1 354 ? 55.45300 35.79400 112.22000 1.000 41.93238 2258 CYS A N 1
ATOM 2749 C CA . CYS A 1 354 ? 56.05200 36.98200 112.80300 1.000 48.93660 2258 CYS A CA 1
ATOM 2750 C C . CYS A 1 354 ? 55.34500 37.33900 114.10600 1.000 58.17434 2258 CYS A C 1
ATOM 2751 O O . CYS A 1 354 ? 54.17600 36.99800 114.31000 1.000 54.33657 2258 CYS A O 1
ATOM 2754 N N . ASP A 1 355 ? 56.07700 38.02900 114.99000 1.000 55.70642 2259 ASP A N 1
ATOM 2755 C CA . ASP A 1 355 ? 55.53400 38.38000 116.30100 1.000 59.04859 2259 ASP A CA 1
ATOM 2756 C C . ASP A 1 355 ? 54.24200 39.17500 116.18300 1.000 60.14781 2259 ASP A C 1
ATOM 2757 O O . ASP A 1 355 ? 53.35500 39.04700 117.03600 1.000 69.46423 2259 ASP A O 1
ATOM 2762 N N . GLY A 1 356 ? 54.12300 40.00500 115.15100 1.000 50.42574 2260 GLY A N 1
ATOM 2763 C CA . GLY A 1 356 ? 52.85600 40.59500 114.78600 1.000 54.40594 2260 GLY A CA 1
ATOM 2764 C C . GLY A 1 356 ? 52.29900 41.64000 115.72300 1.000 60.42833 2260 GLY A C 1
ATOM 2765 O O . GLY A 1 356 ? 51.17200 42.09400 115.49900 1.000 60.43601 2260 GLY A O 1
ATOM 2766 N N . GLU A 1 357 ? 53.02500 42.03500 116.77100 1.000 57.83036 2261 GLU A N 1
ATOM 2767 C CA . GLU A 1 357 ? 52.59100 43.20400 117.52500 1.000 58.45551 2261 GLU A CA 1
ATOM 2768 C C . GLU A 1 357 ? 52.66100 44.46500 116.67700 1.000 60.21797 2261 GLU A C 1
ATOM 2769 O O . GLU A 1 357 ? 51.98500 45.45300 116.98900 1.000 56.80230 2261 GLU A O 1
ATOM 2775 N N . GLN A 1 358 ? 53.45800 44.44500 115.60500 1.000 54.05543 2262 GLN A N 1
ATOM 2776 C CA . GLN A 1 358 ? 53.45700 45.49700 114.59800 1.000 43.26613 2262 GLN A CA 1
ATOM 2777 C C . GLN A 1 358 ? 52.15700 45.55200 113.81200 1.000 34.81963 2262 GLN A C 1
ATOM 2778 O O . GLN A 1 358 ? 52.00200 46.45100 112.97900 1.000 24.18554 2262 GLN A O 1
ATOM 2784 N N . SER A 1 359 ? 51.22900 44.61700 114.03800 1.000 32.12191 2263 SER A N 1
ATOM 2785 C CA . SER A 1 359 ? 49.91300 44.72800 113.41900 1.000 30.23140 2263 SER A CA 1
ATOM 2786 C C . SER A 1 359 ? 49.22500 46.02200 113.82000 1.000 25.52648 2263 SER A C 1
ATOM 2787 O O . SER A 1 359 ? 48.42400 46.56000 113.04800 1.000 24.62075 2263 SER A O 1
ATOM 2790 N N . GLU A 1 360 ? 49.52700 46.53200 115.02000 1.000 30.53869 2264 GLU A N 1
ATOM 2791 C CA . GLU A 1 360 ? 48.97000 47.80600 115.45900 1.000 28.96434 2264 GLU A CA 1
ATOM 2792 C C . GLU A 1 360 ? 49.36100 48.92900 114.51400 1.000 23.86224 2264 GLU A C 1
ATOM 2793 O O . GLU A 1 360 ? 48.55500 49.82400 114.24100 1.000 25.47224 2264 GLU A O 1
ATOM 2799 N N . LEU A 1 361 ? 50.60000 48.89900 114.01000 1.000 25.88308 2265 LEU A N 1
ATOM 2800 C CA . LEU A 1 361 ? 51.05700 49.93000 113.08200 1.000 28.61182 2265 LEU A CA 1
ATOM 2801 C C . LEU A 1 361 ? 50.24900 49.91600 111.79200 1.000 20.16386 2265 LEU A C 1
ATOM 2802 O O . LEU A 1 361 ? 49.94300 50.97400 111.23500 1.000 21.87300 2265 LEU A O 1
ATOM 2807 N N . HIS A 1 362 ? 49.89700 48.72500 111.29700 1.000 18.59913 2266 HIS A N 1
ATOM 2808 C CA . HIS A 1 362 ? 49.05100 48.64600 110.10900 1.000 17.50036 2266 HIS A CA 1
ATOM 2809 C C . HIS A 1 362 ? 47.65300 49.17200 110.39800 1.000 21.27828 2266 HIS A C 1
ATOM 2810 O O . HIS A 1 362 ? 47.08300 49.91500 109.59300 1.000 20.85655 2266 HIS A O 1
ATOM 2817 N N . TYR A 1 363 ? 47.08800 48.78600 111.54100 1.000 21.28466 2267 TYR A N 1
ATOM 2818 C CA . TYR A 1 363 ? 45.77000 49.27600 111.92600 1.000 18.08938 2267 TYR A CA 1
ATOM 2819 C C . TYR A 1 363 ? 45.76700 50.79500 112.06200 1.000 20.67851 2267 TYR A C 1
ATOM 2820 O O . TYR A 1 363 ? 44.86200 51.46900 111.55700 1.000 20.00878 2267 TYR A O 1
ATOM 2829 N N . GLN A 1 364 ? 46.79300 51.35100 112.71300 1.000 21.98733 2268 GLN A N 1
ATOM 2830 C CA . GLN A 1 364 ? 46.86600 52.79500 112.91000 1.000 26.32084 2268 GLN A CA 1
ATOM 2831 C C . GLN A 1 364 ? 46.99000 53.54700 111.58600 1.000 22.23082 2268 GLN A C 1
ATOM 2832 O O . GLN A 1 364 ? 46.33500 54.57600 111.39000 1.000 24.55929 2268 GLN A O 1
ATOM 2838 N N . ILE A 1 365 ? 47.82700 53.06200 110.66700 1.000 23.62011 2269 ILE A N 1
ATOM 2839 C CA . ILE A 1 365 ? 47.99700 53.78700 109.41000 1.000 26.51378 2269 ILE A CA 1
ATOM 2840 C C . ILE A 1 365 ? 46.72500 53.71000 108.56800 1.000 23.86483 2269 ILE A C 1
ATOM 2841 O O . ILE A 1 365 ? 46.33000 54.69400 107.93100 1.000 19.65986 2269 ILE A O 1
ATOM 2846 N N . LEU A 1 366 ? 46.03800 52.56200 108.57600 1.000 21.06985 2270 LEU A N 1
ATOM 2847 C CA . LEU A 1 366 ? 44.77100 52.49000 107.85600 1.000 18.83398 2270 LEU A CA 1
ATOM 2848 C C . LEU A 1 366 ? 43.74800 53.45600 108.44400 1.000 17.38977 2270 LEU A C 1
ATOM 2849 O O . LEU A 1 366 ? 43.00600 54.10900 107.70100 1.000 21.32591 2270 LEU A O 1
ATOM 2854 N N . GLN A 1 367 ? 43.70000 53.57400 109.77300 1.000 20.18115 2271 GLN A N 1
ATOM 2855 C CA . GLN A 1 367 ? 42.77600 54.52400 110.38700 1.000 24.46115 2271 GLN A CA 1
ATOM 2856 C C . GLN A 1 367 ? 43.13800 55.95900 110.01800 1.000 23.11194 2271 GLN A C 1
ATOM 2857 O O . GLN A 1 367 ? 42.25300 56.76900 109.71400 1.000 28.52190 2271 GLN A O 1
ATOM 2863 N N . GLU A 1 368 ? 44.43400 56.28600 110.02500 1.000 23.93522 2272 GLU A N 1
ATOM 2864 C CA . GLU A 1 368 ? 44.86500 57.62900 109.63300 1.000 26.70650 2272 GLU A CA 1
ATOM 2865 C C . GLU A 1 368 ? 44.47800 57.93600 108.19200 1.000 33.44970 2272 GLU A C 1
ATOM 2866 O O . GLU A 1 368 ? 44.10200 59.06800 107.86800 1.000 29.99348 2272 GLU A O 1
ATOM 2872 N N . LEU A 1 369 ? 44.56900 56.94400 107.31100 1.000 25.10883 2273 LEU A N 1
ATOM 2873 C CA . LEU A 1 369 ? 44.22800 57.14700 105.91000 1.000 21.05937 2273 LEU A CA 1
ATOM 2874 C C . LEU A 1 369 ? 42.72900 57.06900 105.65100 1.000 22.97683 2273 LEU A C 1
ATOM 2875 O O . LEU A 1 369 ? 42.31100 57.22100 104.49600 1.000 21.74145 2273 LEU A O 1
ATOM 2880 N N . GLU A 1 370 ? 41.92900 56.83400 106.69600 1.000 23.54955 2274 GLU A N 1
ATOM 2881 C CA . GLU A 1 370 ? 40.46700 56.77000 106.61800 1.000 20.70342 2274 GLU A CA 1
ATOM 2882 C C . GLU A 1 370 ? 39.99800 55.58100 105.77500 1.000 22.82335 2274 GLU A C 1
ATOM 2883 O O . GLU A 1 370 ? 38.99600 55.65400 105.06600 1.000 22.98863 2274 GLU A O 1
ATOM 2889 N N . PHE A 1 371 ? 40.73000 54.47600 105.86300 1.000 21.04206 2275 PHE A N 1
ATOM 2890 C CA . PHE A 1 371 ? 40.21000 53.18900 105.42400 1.000 20.07758 2275 PHE A CA 1
ATOM 2891 C C . PHE A 1 371 ? 39.23800 52.63400 106.46000 1.000 21.82804 2275 PHE A C 1
ATOM 2892 O O . PHE A 1 371 ? 39.34600 52.90800 107.65600 1.000 23.49947 2275 PHE A O 1
ATOM 2900 N N . GLU A 1 372 ? 38.28900 51.82700 105.99800 1.000 18.94187 2276 GLU A N 1
ATOM 2901 C CA . GLU A 1 372 ? 37.52100 50.99900 106.91300 1.000 19.96096 2276 GLU A CA 1
ATOM 2902 C C . GLU A 1 372 ? 37.36800 49.63300 106.26800 1.000 16.20393 2276 GLU A C 1
ATOM 2903 O O . GLU A 1 372 ? 37.92500 49.36700 105.19700 1.000 17.59515 2276 GLU A O 1
ATOM 2909 N N . ALA A 1 373 ? 36.65000 48.74200 106.94200 1.000 16.09683 2277 ALA A N 1
ATOM 2910 C CA . ALA A 1 373 ? 36.34100 47.45400 106.34200 1.000 15.92095 2277 ALA A CA 1
ATOM 2911 C C . ALA A 1 373 ? 35.38100 47.64900 105.17600 1.000 18.76200 2277 ALA A C 1
ATOM 2912 O O . ALA A 1 373 ? 34.54500 48.55300 105.18000 1.000 17.87700 2277 ALA A O 1
ATOM 2914 N N . GLY A 1 374 ? 35.50500 46.79800 104.16500 1.000 15.17205 2278 GLY A N 1
ATOM 2915 C CA . GLY A 1 374 ? 34.52800 46.81500 103.09300 1.000 20.41359 2278 GLY A CA 1
ATOM 2916 C C . GLY A 1 374 ? 33.12900 46.57800 103.62900 1.000 17.62435 2278 GLY A C 1
ATOM 2917 O O . GLY A 1 374 ? 32.94000 45.92000 104.65400 1.000 18.01578 2278 GLY A O 1
ATOM 2918 N N . ASP A 1 375 ? 32.14000 47.16100 102.94700 1.000 16.66803 2279 ASP A N 1
ATOM 2919 C CA . ASP A 1 375 ? 30.74700 46.92000 10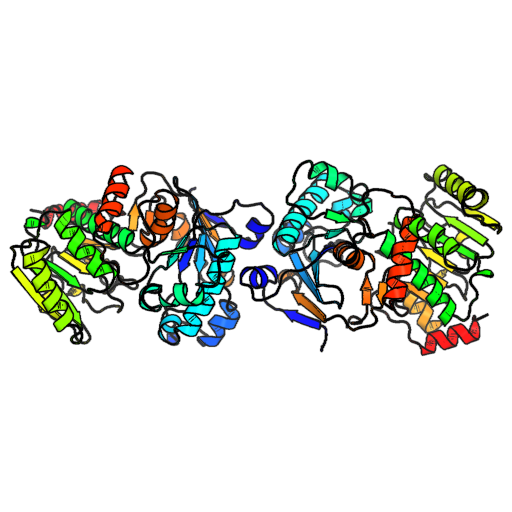3.30900 1.000 19.93786 2279 ASP A CA 1
ATOM 2920 C C . ASP A 1 375 ? 30.47500 45.42100 103.33700 1.000 16.69655 2279 ASP A C 1
ATOM 2921 O O . ASP A 1 375 ? 31.01600 44.66900 102.52400 1.000 17.24772 2279 ASP A O 1
ATOM 2926 N N . LEU A 1 376 ? 29.64400 44.99300 104.28700 1.000 16.90949 2280 LEU A N 1
ATOM 2927 C CA . LEU A 1 376 ? 29.43000 43.56700 104.51800 1.000 15.07537 2280 LEU A CA 1
ATOM 2928 C C . LEU A 1 376 ? 29.04100 42.85700 103.22900 1.000 15.76137 2280 LEU A C 1
ATOM 2929 O O . LEU A 1 376 ? 28.08900 43.24600 102.54300 1.000 18.07925 2280 LEU A O 1
ATOM 2934 N N . HIS A 1 377 ? 29.79300 41.81300 102.89700 1.000 13.89751 2281 HIS A N 1
ATOM 2935 C CA . HIS A 1 377 ? 29.58700 41.10800 101.64300 1.000 16.21824 2281 HIS A CA 1
ATOM 2936 C C . HIS A 1 377 ? 30.29600 39.77100 101.74800 1.000 17.41492 2281 HIS A C 1
ATOM 2937 O O . HIS A 1 377 ? 31.18900 39.58700 102.57400 1.000 15.83031 2281 HIS A O 1
ATOM 2944 N N . CYS A 1 378 ? 29.90200 38.84700 100.88800 1.000 17.63498 2282 CYS A N 1
ATOM 2945 C CA . CYS A 1 378 ? 30.52900 37.53100 100.85500 1.000 20.10331 2282 CYS A CA 1
ATOM 2946 C C . CYS A 1 378 ? 30.62400 37.10700 99.39900 1.000 21.98107 2282 CYS A C 1
ATOM 2947 O O . CYS A 1 378 ? 29.59800 36.88000 98.74900 1.000 19.54461 2282 CYS A O 1
ATOM 2950 N N . GLU A 1 379 ? 31.85400 37.02800 98.88800 1.000 19.31904 2283 GLU A N 1
ATOM 2951 C CA . GLU A 1 379 ? 32.11700 36.76000 97.47900 1.000 19.24034 2283 GLU A CA 1
ATOM 2952 C C . GLU A 1 379 ? 31.28400 37.68100 96.59400 1.000 20.48505 2283 GLU A C 1
ATOM 2953 O O . GLU A 1 379 ? 31.46300 38.90100 96.63000 1.000 23.52627 2283 GLU A O 1
ATOM 2959 N N . HIS A 1 380 ? 30.36600 37.12200 95.81300 1.000 19.91044 2284 HIS A N 1
ATOM 2960 C CA . HIS A 1 380 ? 29.60700 37.91700 94.85500 1.000 20.86274 2284 HIS A CA 1
ATOM 2961 C C . HIS A 1 380 ? 28.43300 38.66300 95.48200 1.000 25.83217 2284 HIS A C 1
ATOM 2962 O O . HIS A 1 380 ? 27.84000 39.51900 94.81500 1.000 26.08340 2284 HIS A O 1
ATOM 2969 N N . TYR A 1 381 ? 28.09800 38.38300 96.73800 1.000 19.95057 2285 TYR A N 1
ATOM 2970 C CA . TYR A 1 381 ? 26.84400 38.81500 97.34200 1.000 18.80819 2285 TYR A CA 1
ATOM 2971 C C . TYR A 1 381 ? 27.08100 39.94200 98.34300 1.000 20.44776 2285 TYR A C 1
ATOM 2972 O O . TYR A 1 381 ? 27.79200 39.75700 99.33700 1.000 18.01604 2285 TYR A O 1
ATOM 2981 N N . VAL A 1 382 ? 26.44900 41.09500 98.10000 1.000 19.28090 2286 VAL A N 1
ATOM 2982 C CA . VAL A 1 382 ? 26.44300 42.21500 99.03500 1.000 15.77750 2286 VAL A CA 1
ATOM 2983 C C . VAL A 1 382 ? 25.17500 42.14300 99.87700 1.000 17.80223 2286 VAL A C 1
ATOM 2984 O O . VAL A 1 382 ? 24.06800 42.04400 99.33300 1.000 19.39476 2286 VAL A O 1
ATOM 2988 N N . LEU A 1 383 ? 25.33100 42.18500 101.19600 1.000 15.16440 2287 LEU A N 1
ATOM 2989 C CA . LEU A 1 383 ? 24.16900 42.20300 102.09300 1.000 16.29936 2287 LEU A CA 1
ATOM 2990 C C . LEU A 1 383 ? 23.45700 43.54700 101.98700 1.000 18.51975 2287 LEU A C 1
ATOM 2991 O O . LEU A 1 383 ? 24.06700 44.58300 102.28300 1.000 19.85596 2287 LEU A O 1
ATOM 2996 N N . PRO A 1 384 ? 22.18300 43.58700 101.58600 1.000 17.71285 2288 PRO A N 1
ATOM 2997 C CA . PRO A 1 384 ? 21.51000 44.88400 101.39900 1.000 20.65353 2288 PRO A CA 1
ATOM 2998 C C . PRO A 1 384 ? 21.39600 45.65400 102.70700 1.000 20.17140 2288 PRO A C 1
ATOM 2999 O O . PRO A 1 384 ? 21.15100 45.08100 103.76900 1.000 18.37500 2288 PRO A O 1
ATOM 3003 N N . ALA A 1 385 ? 21.57800 46.97600 102.62100 1.000 20.14025 2289 ALA A N 1
ATOM 3004 C CA . ALA A 1 385 ? 21.61600 47.79100 103.83000 1.000 17.00837 2289 ALA A CA 1
ATOM 3005 C C . ALA A 1 385 ? 20.30900 47.70500 104.61100 1.000 16.60138 2289 ALA A C 1
ATOM 3006 O O . ALA A 1 385 ? 20.31900 47.71400 105.84500 1.000 17.50384 2289 ALA A O 1
ATOM 3008 N N . LYS A 1 386 ? 19.17100 47.61500 103.91400 1.000 20.03993 2290 LYS A N 1
ATOM 3009 C CA . LYS A 1 386 ? 17.90400 47.51700 104.63500 1.000 18.24951 2290 LYS A CA 1
ATOM 3010 C C . LYS A 1 386 ? 17.76100 46.17700 105.34300 1.000 18.43221 2290 LYS A C 1
ATOM 3011 O O . LYS A 1 386 ? 17.18100 46.11800 106.42900 1.000 16.71336 2290 LYS A O 1
ATOM 3017 N N . SER A 1 387 ? 18.28500 45.09800 104.75600 1.000 19.01457 2291 SER A N 1
ATOM 3018 C CA . SER A 1 387 ? 18.26600 43.81000 105.44600 1.000 17.06993 2291 SER A CA 1
ATOM 3019 C C . SER A 1 387 ? 19.16000 43.82800 106.68100 1.000 17.85128 2291 SER A C 1
ATOM 3020 O O . SER A 1 387 ? 18.81800 43.23500 107.71300 1.000 16.78806 2291 SER A O 1
ATOM 3023 N N . ILE A 1 388 ? 20.32000 44.48600 106.59400 1.000 17.56236 2292 ILE A N 1
ATOM 3024 C CA . ILE A 1 388 ? 21.15200 44.67600 107.78100 1.000 18.63309 2292 ILE A CA 1
ATOM 3025 C C . ILE A 1 388 ? 20.40000 45.46900 108.84500 1.000 19.23022 2292 ILE A C 1
ATOM 3026 O O . ILE A 1 388 ? 20.47200 45.16000 110.04100 1.000 16.27154 2292 ILE A O 1
ATOM 3031 N N . ALA A 1 389 ? 19.69200 46.52500 108.43400 1.000 16.90648 2293 ALA A N 1
ATOM 3032 C CA . ALA A 1 389 ? 18.91600 47.30500 109.39100 1.000 15.66240 2293 ALA A CA 1
ATOM 3033 C C . ALA A 1 389 ? 17.85300 46.44800 110.07100 1.000 16.04518 2293 ALA A C 1
ATOM 3034 O O . ALA A 1 389 ? 17.60500 46.59900 111.27300 1.000 18.62973 2293 ALA A O 1
ATOM 3036 N N . ASN A 1 390 ? 17.21300 45.55200 109.31100 1.000 18.60260 2294 ASN A N 1
ATOM 3037 C CA . ASN A 1 390 ? 16.21400 44.64500 109.88200 1.000 19.03852 2294 ASN A CA 1
ATOM 3038 C C . ASN A 1 390 ? 16.83200 43.73400 110.93500 1.000 19.87862 2294 ASN A C 1
ATOM 3039 O O . ASN A 1 390 ? 16.26700 43.53900 112.01800 1.000 19.09387 2294 ASN A O 1
ATOM 3044 N N . PHE A 1 391 ? 17.97800 43.13000 110.61000 1.000 18.10128 2295 PHE A N 1
ATOM 3045 C CA . PHE A 1 391 ? 18.72300 42.34400 111.59200 1.000 16.69292 2295 PHE A CA 1
ATOM 3046 C C . PHE A 1 391 ? 19.00400 43.16000 112.84300 1.000 18.67246 2295 PHE A C 1
ATOM 3047 O O . PHE A 1 391 ? 18.80800 42.69200 113.96900 1.000 21.59206 2295 PHE A O 1
ATOM 3055 N N . ARG A 1 392 ? 19.50200 44.38400 112.65400 1.000 15.07778 2296 ARG A N 1
ATOM 3056 C CA . ARG A 1 392 ? 19.88300 45.23100 113.77400 1.000 17.97336 2296 ARG A CA 1
ATOM 3057 C C . ARG A 1 392 ? 18.67600 45.56400 114.63900 1.000 19.05533 2296 ARG A C 1
ATOM 3058 O O . ARG A 1 392 ? 18.78000 45.63900 115.86800 1.000 20.21111 2296 ARG A O 1
ATOM 3066 N N . GLN A 1 393 ? 17.51900 45.75900 114.00600 1.000 17.23994 2297 GLN A N 1
ATOM 3067 C CA . GLN A 1 393 ? 16.30000 46.03600 114.75200 1.000 23.51435 2297 GLN A CA 1
ATOM 3068 C C . GLN A 1 393 ? 15.90500 44.85400 115.63000 1.000 28.75907 2297 GLN A C 1
ATOM 3069 O O . GLN A 1 393 ? 15.38800 45.05100 116.73400 1.000 24.49146 2297 GLN A O 1
ATOM 3075 N N . ARG A 1 394 ? 16.16800 43.62600 115.17500 1.000 23.56841 2298 ARG A N 1
ATOM 3076 C CA . ARG A 1 394 ? 15.73800 42.42800 115.89300 1.000 22.04292 2298 ARG A CA 1
ATOM 3077 C C . ARG A 1 394 ? 16.79200 41.88400 116.85300 1.000 31.57147 2298 ARG A C 1
ATOM 3078 O O . ARG A 1 394 ? 16.44200 41.36200 117.91900 1.000 28.04820 2298 ARG A O 1
ATOM 3086 N N . PHE A 1 395 ? 18.07800 41.97300 116.49900 1.000 24.13448 2299 PHE A N 1
ATOM 3087 C CA . PHE A 1 395 ? 19.12500 41.30200 117.26100 1.000 24.28981 2299 PHE A CA 1
ATOM 3088 C C . PHE A 1 395 ? 20.15900 42.24800 117.85100 1.000 27.94719 2299 PHE A C 1
ATOM 3089 O O . PHE A 1 395 ? 21.13500 41.77600 118.45000 1.000 30.13713 2299 PHE A O 1
ATOM 3097 N N . GLY A 1 396 ? 19.97900 43.55600 117.71000 1.000 26.30813 2300 GLY A N 1
ATOM 3098 C CA . GLY A 1 396 ? 20.83400 44.51300 118.37400 1.000 28.53711 2300 GLY A CA 1
ATOM 3099 C C . GLY A 1 396 ? 20.53100 44.58600 119.85900 1.000 35.28028 2300 GLY A C 1
ATOM 3100 O O . GLY A 1 396 ? 19.63600 43.92600 120.38600 1.000 41.78531 2300 GLY A O 1
ATOM 3101 N N . LYS A 1 397 ? 21.30600 45.41300 120.54900 1.000 36.13284 2301 LYS A N 1
ATOM 3102 C CA . LYS A 1 397 ? 21.12700 45.57400 121.98600 1.000 43.06475 2301 LYS A CA 1
ATOM 3103 C C . LYS A 1 397 ? 20.87300 47.03000 122.34700 1.000 44.30490 2301 LYS A C 1
ATOM 3104 O O . LYS A 1 397 ? 21.78200 47.85400 122.28700 1.000 50.70173 2301 LYS A O 1
ATOM 3110 N N . ALA B 1 3 ? 64.30200 20.13600 61.15300 1.000 60.64601 1907 ALA B N 1
ATOM 3111 C CA . ALA B 1 3 ? 63.55700 20.18100 62.40600 1.000 57.81533 1907 ALA B CA 1
ATOM 3112 C C . ALA B 1 3 ? 64.50800 20.26700 63.59200 1.000 55.21326 1907 ALA B C 1
ATOM 3113 O O . ALA B 1 3 ? 64.11200 20.64500 64.69500 1.000 57.76616 1907 ALA B O 1
ATOM 3115 N N . GLU B 1 4 ? 65.77000 19.90700 63.35700 1.000 57.36299 1908 GLU B N 1
ATOM 3116 C CA . GLU B 1 4 ? 66.78600 20.03000 64.39300 1.000 50.00130 1908 GLU B CA 1
ATOM 3117 C C . GLU B 1 4 ? 67.16100 21.48300 64.65800 1.000 53.39998 1908 GLU B C 1
ATOM 3118 O O . GLU B 1 4 ? 67.67100 21.79500 65.74000 1.000 53.16793 1908 GLU B O 1
ATOM 3124 N N . TYR B 1 5 ? 66.90700 22.37800 63.70300 1.000 48.72799 1909 TYR B N 1
ATOM 3125 C CA . TYR B 1 5 ? 67.32100 23.76700 63.81700 1.000 43.50696 1909 TYR B CA 1
ATOM 3126 C C . TYR B 1 5 ? 66.16500 24.75700 63.77500 1.000 38.12106 1909 TYR B C 1
ATOM 3127 O O . TYR B 1 5 ? 66.39900 25.95900 63.93600 1.000 37.49664 1909 TYR B O 1
ATOM 3136 N N . VAL B 1 6 ? 64.93600 24.30100 63.55500 1.000 36.36911 1910 VAL B N 1
ATOM 3137 C CA . VAL B 1 6 ? 63.75600 25.15700 63.60000 1.000 37.65027 1910 VAL B CA 1
ATOM 3138 C C . VAL B 1 6 ? 62.79700 24.56800 64.62300 1.000 46.89189 1910 VAL B C 1
ATOM 3139 O O . VAL B 1 6 ? 62.31100 23.44200 64.45200 1.000 48.24896 1910 VAL B O 1
ATOM 3143 N N . GLN B 1 7 ? 62.53800 25.32500 65.68600 1.000 33.83944 1911 GLN B N 1
ATOM 3144 C CA . GLN B 1 7 ? 61.69100 24.90200 66.79200 1.000 41.36971 1911 GLN B CA 1
ATOM 3145 C C . GLN B 1 7 ? 60.48400 25.82400 66.87200 1.000 42.30603 1911 GLN B C 1
ATOM 3146 O O . GLN B 1 7 ? 60.63700 27.05000 66.90200 1.000 38.51625 1911 GLN B O 1
ATOM 3152 N N . PHE B 1 8 ? 59.29200 25.23800 66.90400 1.000 38.51958 1912 PHE B N 1
ATOM 3153 C CA . PHE B 1 8 ? 58.05200 25.99700 66.99100 1.000 35.53603 1912 PHE B CA 1
ATOM 3154 C C . PHE B 1 8 ? 57.60400 26.08200 68.44100 1.000 39.43385 1912 PHE B C 1
ATOM 3155 O O . PHE B 1 8 ? 57.47100 25.05700 69.11900 1.000 38.68530 1912 PHE B O 1
ATOM 3163 N N . GLU B 1 9 ? 57.38100 27.30300 68.91000 1.000 35.01465 1913 GLU B N 1
ATOM 3164 C CA . GLU B 1 9 ? 56.98700 27.56400 70.28700 1.000 34.74934 1913 GLU B CA 1
ATOM 3165 C C . GLU B 1 9 ? 55.54600 28.05700 70.29700 1.000 34.82545 1913 GLU B C 1
ATOM 3166 O O . GLU B 1 9 ? 55.23300 29.08300 69.68400 1.000 39.99566 1913 GLU B O 1
ATOM 3172 N N . SER B 1 10 ? 54.67400 27.32600 70.99600 1.000 36.54628 1914 SER B N 1
ATOM 3173 C CA . SER B 1 10 ? 53.26300 27.69100 71.06500 1.000 37.12545 1914 SER B CA 1
ATOM 3174 C C . SER B 1 10 ? 53.00400 28.88900 71.96900 1.000 36.77911 1914 SER B C 1
ATOM 3175 O O . SER B 1 10 ? 51.97100 29.55000 71.81700 1.000 38.99923 1914 SER B O 1
ATOM 3178 N N . ARG B 1 11 ? 53.90900 29.19200 72.89000 1.000 31.17526 1915 ARG B N 1
ATOM 3179 C CA . ARG B 1 11 ? 53.70200 30.24700 73.87000 1.000 33.51759 1915 ARG B CA 1
ATOM 3180 C C . ARG B 1 11 ? 54.45100 31.52000 73.48700 1.000 30.00079 1915 ARG B C 1
ATOM 3181 O O . ARG B 1 11 ? 55.44700 31.48900 72.76000 1.000 26.78298 1915 ARG B O 1
ATOM 3189 N N . SER B 1 12 ? 53.95300 32.64500 74.00500 1.000 29.87128 1916 SER B N 1
ATOM 3190 C CA . SER B 1 12 ? 54.53400 33.95700 73.73100 1.000 31.54688 1916 SER B CA 1
ATOM 3191 C C . SER B 1 12 ? 56.01200 33.99900 74.10300 1.000 26.97713 1916 SER B C 1
ATOM 3192 O O . SER B 1 12 ? 56.39100 33.67100 75.23200 1.000 23.59755 1916 SER B O 1
ATOM 3195 N N . LEU B 1 13 ? 56.85000 34.41600 73.14700 1.000 25.98814 1917 LEU B N 1
ATOM 3196 C CA . LEU B 1 13 ? 58.27000 34.57900 73.44300 1.000 22.98364 1917 LEU B CA 1
ATOM 3197 C C . LEU B 1 13 ? 58.48300 35.68000 74.47300 1.000 20.13626 1917 LEU B C 1
ATOM 3198 O O . LEU B 1 13 ? 59.35300 35.57100 75.34600 1.000 19.31416 1917 LEU B O 1
ATOM 3203 N N . LEU B 1 14 ? 57.68200 36.74700 74.39200 1.000 21.17434 1918 LEU B N 1
ATOM 3204 C CA . LEU B 1 14 ? 57.75100 37.81800 75.38100 1.000 24.36105 1918 LEU B CA 1
ATOM 3205 C C . LEU B 1 14 ? 57.46700 37.29200 76.78500 1.000 21.69628 1918 LEU B C 1
ATOM 3206 O O . LEU B 1 14 ? 58.17800 37.62500 77.74000 1.000 21.27925 1918 LEU B O 1
ATOM 3211 N N . SER B 1 15 ? 56.42300 36.47000 76.93200 1.000 25.24538 1919 SER B N 1
ATOM 3212 C CA . SER B 1 15 ? 56.11000 35.92500 78.25000 1.000 27.64271 1919 SER B CA 1
ATOM 3213 C C . SER B 1 15 ? 57.22000 35.00800 78.74100 1.000 24.91439 1919 SER B C 1
ATOM 3214 O O . SER B 1 15 ? 57.63100 35.09000 79.90500 1.000 26.44609 1919 SER B O 1
ATOM 3217 N N . LEU B 1 16 ? 57.72600 34.13600 77.86500 1.000 21.33874 1920 LEU B N 1
ATOM 3218 C CA . LEU B 1 16 ? 58.81300 33.24200 78.25400 1.000 22.66311 1920 LEU B CA 1
ATOM 3219 C C . LEU B 1 16 ? 60.04100 34.02700 78.69200 1.000 23.05899 1920 LEU B C 1
ATOM 3220 O O . LEU B 1 16 ? 60.73300 33.63800 79.64100 1.000 20.91035 1920 LEU B O 1
ATOM 3225 N N . PHE B 1 17 ? 60.32900 35.14000 78.01500 1.000 18.26960 1921 PHE B N 1
ATOM 3226 C CA . PHE B 1 17 ? 61.47600 35.94900 78.40600 1.000 20.64277 1921 PHE B CA 1
ATOM 3227 C C . PHE B 1 17 ? 61.28100 36.57300 79.78100 1.000 20.56456 1921 PHE B C 1
ATOM 3228 O O . PHE B 1 17 ? 62.21800 36.61900 80.58600 1.000 21.88038 1921 PHE B O 1
ATOM 3236 N N . THR B 1 18 ? 60.08100 37.08300 80.06200 1.000 23.85489 1922 THR B N 1
ATOM 3237 C CA . THR B 1 18 ? 59.89900 37.84100 81.29400 1.000 22.93948 1922 THR B CA 1
ATOM 3238 C C . THR B 1 18 ? 59.94600 36.95500 82.53400 1.000 22.06884 1922 THR B C 1
ATOM 3239 O O . THR B 1 18 ? 60.12100 37.47900 83.63600 1.000 24.99084 1922 THR B O 1
ATOM 3243 N N . VAL B 1 19 ? 59.81300 35.63500 82.38400 1.000 24.21541 1923 VAL B N 1
ATOM 3244 C CA . VAL B 1 19 ? 59.93600 34.72000 83.51500 1.000 22.74683 1923 VAL B CA 1
ATOM 3245 C C . VAL B 1 19 ? 61.29800 34.03700 83.55100 1.000 29.27363 1923 VAL B C 1
ATOM 3246 O O . VAL B 1 19 ? 61.51400 33.13900 84.37100 1.000 27.45017 1923 VAL B O 1
ATOM 3250 N N . GLY B 1 20 ? 62.22600 34.44500 82.68700 1.000 23.80876 1924 GLY B N 1
ATOM 3251 C CA . GLY B 1 20 ? 63.55400 33.87100 82.68600 1.000 26.37557 1924 GLY B CA 1
ATOM 3252 C C . GLY B 1 20 ? 63.68700 32.53700 81.98800 1.000 27.67606 1924 GLY B C 1
ATOM 3253 O O . GLY B 1 20 ? 64.73400 31.89300 82.11800 1.000 31.28719 1924 GLY B O 1
ATOM 3254 N N . LYS B 1 21 ? 62.67000 32.09800 81.24400 1.000 24.43723 1925 LYS B N 1
ATOM 3255 C CA . LYS B 1 21 ? 62.74800 30.79800 80.59200 1.000 27.64142 1925 LYS B CA 1
ATOM 3256 C C . LYS B 1 21 ? 63.53000 30.83200 79.28400 1.000 32.67313 1925 LYS B C 1
ATOM 3257 O O . LYS B 1 21 ? 64.02400 29.78500 78.85500 1.000 34.42959 1925 LYS B O 1
ATOM 3263 N N . ILE B 1 22 ? 63.64100 31.98500 78.62800 1.000 29.62908 1926 ILE B N 1
ATOM 3264 C CA A ILE B 1 22 ? 64.55200 32.11800 77.49200 0.660 30.97033 1926 ILE B CA 1
ATOM 3265 C CA B ILE B 1 22 ? 64.54400 32.12400 77.48600 0.340 30.94279 1926 ILE B CA 1
ATOM 3266 C C . ILE B 1 22 ? 65.45500 33.32100 77.74100 1.000 31.05380 1926 ILE B C 1
ATOM 3267 O O . ILE B 1 22 ? 65.01200 34.32400 78.32200 1.000 31.32118 1926 ILE B O 1
ATOM 3276 N N . PRO B 1 23 ? 66.72300 33.26000 77.34200 1.000 28.97244 1927 PRO B N 1
ATOM 3277 C CA . PRO B 1 23 ? 67.66500 34.34300 77.64800 1.000 28.22750 1927 PRO B CA 1
ATOM 3278 C C . PRO B 1 23 ? 67.35600 35.59500 76.84900 1.000 30.08942 1927 PRO B C 1
ATOM 3279 O O . PRO B 1 23 ? 66.64900 35.54000 75.83100 1.000 29.21750 1927 PRO B O 1
ATOM 3283 N N . PRO B 1 24 ? 67.87800 36.74700 77.26600 1.000 27.23216 1928 PRO B N 1
ATOM 3284 C CA . PRO B 1 24 ? 67.73700 37.95200 76.44400 1.000 29.61283 1928 PRO B CA 1
ATOM 3285 C C . PRO B 1 24 ? 68.42700 37.78100 75.09900 1.000 28.29768 1928 PRO B C 1
ATOM 3286 O O . PRO B 1 24 ? 69.22700 36.86900 74.87700 1.000 27.14001 1928 PRO B O 1
ATOM 3290 N N . VAL B 1 25 ? 68.09900 38.68500 74.18600 1.000 28.04124 1929 VAL B N 1
ATOM 3291 C CA . VAL B 1 25 ? 68.73400 38.72500 72.88200 1.000 27.23553 1929 VAL B CA 1
ATOM 3292 C C . VAL B 1 25 ? 69.76800 39.84200 72.87900 1.000 31.15226 1929 VAL B C 1
ATOM 3293 O O . VAL B 1 25 ? 69.76300 40.74000 73.72600 1.000 25.81434 1929 VAL B O 1
ATOM 3297 N N . ASP B 1 26 ? 70.68300 39.78000 71.91200 1.000 24.63502 1930 ASP B N 1
ATOM 3298 C CA . ASP B 1 26 ? 71.71400 40.79700 71.77500 1.000 31.45947 1930 ASP B CA 1
ATOM 3299 C C . ASP B 1 26 ? 71.32700 41.89400 70.79400 1.000 27.58544 1930 ASP B C 1
ATOM 3300 O O . ASP B 1 26 ? 71.85700 43.00800 70.88200 1.000 28.71061 1930 ASP B O 1
ATOM 3305 N N . ALA B 1 27 ? 70.40100 41.60600 69.88300 1.000 26.26507 1931 ALA B N 1
ATOM 3306 C CA . ALA B 1 27 ? 70.00200 42.53700 68.84000 1.000 25.19049 1931 ALA B CA 1
ATOM 3307 C C . ALA B 1 27 ? 68.60000 42.16200 68.38500 1.000 24.67546 1931 ALA B C 1
ATOM 3308 O O . ALA B 1 27 ? 68.05200 41.13300 68.78500 1.000 25.04464 1931 ALA B O 1
ATOM 3310 N N . ALA B 1 28 ? 68.02200 43.01500 67.54400 1.000 23.38671 1932 ALA B N 1
ATOM 3311 C CA . ALA B 1 28 ? 66.71600 42.74300 66.96900 1.000 24.38416 1932 ALA B CA 1
ATOM 3312 C C . ALA B 1 28 ? 66.66700 43.27300 65.54500 1.000 25.82399 1932 ALA B C 1
ATOM 3313 O O . ALA B 1 28 ? 67.51200 44.06500 65.12300 1.000 25.62045 1932 ALA B O 1
ATOM 3315 N N . ALA B 1 29 ? 65.66300 42.81100 64.80400 1.000 24.13309 1933 ALA B N 1
ATOM 3316 C CA . ALA B 1 29 ? 65.39300 43.28600 63.45400 1.000 21.31530 1933 ALA B CA 1
ATOM 3317 C C . ALA B 1 29 ? 63.89100 43.47700 63.30900 1.000 23.35840 1933 ALA B C 1
ATOM 3318 O O . ALA B 1 29 ? 63.11400 42.58600 63.66800 1.000 24.73715 1933 ALA B O 1
ATOM 3320 N N . LEU B 1 30 ? 63.48700 44.64400 62.81200 1.000 22.34289 1934 LEU B N 1
ATOM 3321 C CA . LEU B 1 30 ? 62.07800 44.96200 62.61200 1.000 26.73608 1934 LEU B CA 1
ATOM 3322 C C . LEU B 1 30 ? 61.66600 44.63200 61.18400 1.000 28.63734 1934 LEU B C 1
ATOM 3323 O O . LEU B 1 30 ? 62.34800 45.01800 60.22900 1.000 28.03110 1934 LEU B O 1
ATOM 3328 N N . CYS B 1 31 ? 60.55000 43.92400 61.04200 1.000 27.15545 1935 CYS B N 1
ATOM 3329 C CA . CYS B 1 31 ? 59.96900 43.61300 59.74300 1.000 27.77708 1935 CYS B CA 1
ATOM 3330 C C . CYS B 1 31 ? 58.49400 43.99200 59.76600 1.000 27.16867 1935 CYS B C 1
ATOM 3331 O O . CYS B 1 31 ? 57.98400 44.53900 60.74800 1.000 31.74381 1935 CYS B O 1
ATOM 3334 N N . TYR B 1 32 ? 57.80700 43.71100 58.66100 1.000 31.58874 1936 TYR B N 1
ATOM 3335 C CA . TYR B 1 32 ? 56.39400 44.02700 58.51300 1.000 33.04575 1936 TYR B CA 1
ATOM 3336 C C . TYR B 1 32 ? 55.72100 42.88100 57.77100 1.000 32.28690 1936 TYR B C 1
ATOM 3337 O O . TYR B 1 32 ? 56.38100 41.96800 57.26900 1.000 34.97141 1936 TYR B O 1
ATOM 3346 N N . TRP B 1 33 ? 54.39200 42.93200 57.70600 1.000 34.77822 1937 TRP B N 1
ATOM 3347 C CA . TRP B 1 33 ? 53.59900 41.82000 57.17900 1.000 36.18904 1937 TRP B CA 1
ATOM 3348 C C . TRP B 1 33 ? 53.41200 41.88000 55.67000 1.000 46.29081 1937 TRP B C 1
ATOM 3349 O O . TRP B 1 33 ? 52.31600 41.61000 55.16900 1.000 57.93146 1937 TRP B O 1
ATOM 3360 N N . GLY B 1 34 ? 54.45900 42.21300 54.91900 1.000 45.17896 1938 GLY B N 1
ATOM 3361 C CA . GLY B 1 34 ? 54.35800 42.17400 53.46800 1.000 55.63472 1938 GLY B CA 1
ATOM 3362 C C . GLY B 1 34 ? 53.38600 43.21400 52.94400 1.000 59.40447 1938 GLY B C 1
ATOM 3363 O O . GLY B 1 34 ? 53.28000 44.32800 53.47000 1.000 50.07263 1938 GLY B O 1
ATOM 3364 N N . GLU B 1 35 ? 52.65700 42.84400 51.89400 1.000 62.47171 1939 GLU B N 1
ATOM 3365 C CA . GLU B 1 35 ? 51.70600 43.73400 51.24500 1.000 64.19178 1939 GLU B CA 1
ATOM 3366 C C . GLU B 1 35 ? 50.30100 43.16300 51.36400 1.000 72.83401 1939 GLU B C 1
ATOM 3367 O O . GLU B 1 35 ? 50.10500 41.94500 51.29300 1.000 71.18087 1939 GLU B O 1
ATOM 3373 N N . TYR B 1 36 ? 49.32600 44.05000 51.54900 1.000 68.25126 1940 TYR B N 1
ATOM 3374 C CA . TYR B 1 36 ? 47.93500 43.64300 51.69700 1.000 78.54120 1940 TYR B CA 1
ATOM 3375 C C . TYR B 1 36 ? 47.29800 43.47100 50.32200 1.000 90.17501 1940 TYR B C 1
ATOM 3376 O O . TYR B 1 36 ? 47.16400 44.44000 49.56600 1.000 85.05590 1940 TYR B O 1
ATOM 3385 N N . ASP B 1 37 ? 46.90600 42.23600 49.99600 1.000 95.35118 1941 ASP B N 1
ATOM 3386 C CA . ASP B 1 37 ? 46.21800 41.95000 48.74500 1.000 99.70375 1941 ASP B CA 1
ATOM 3387 C C . ASP B 1 37 ? 44.73700 41.74700 49.02500 1.000 103.03236 1941 ASP B C 1
ATOM 3388 O O . ASP B 1 37 ? 44.36100 40.70200 49.57800 1.000 102.79214 1941 ASP B O 1
ATOM 3393 N N . PRO B 1 38 ? 43.86700 42.69800 48.67100 1.000 106.80558 1942 PRO B N 1
ATOM 3394 C CA . PRO B 1 38 ? 42.43600 42.53200 48.97900 1.000 107.24875 1942 PRO B CA 1
ATOM 3395 C C . PRO B 1 38 ? 41.81500 41.30500 48.33600 1.000 106.49759 1942 PRO B C 1
ATOM 3396 O O . PRO B 1 38 ? 40.89900 40.71000 48.91600 1.000 107.40111 1942 PRO B O 1
ATOM 3400 N N . GLU B 1 39 ? 42.28900 40.90600 47.15400 1.000 107.82168 1943 GLU B N 1
ATOM 3401 C CA . GLU B 1 39 ? 41.74400 39.72300 46.49500 1.000 115.38828 1943 GLU B CA 1
ATOM 3402 C C . GLU B 1 39 ? 42.11600 38.45200 47.24900 1.000 114.79070 1943 GLU B C 1
ATOM 3403 O O . GLU B 1 39 ? 41.25300 37.61300 47.53500 1.000 117.54478 1943 GLU B O 1
ATOM 3409 N N . MET B 1 40 ? 43.39900 38.29200 47.57900 1.000 111.41044 1944 MET B N 1
ATOM 3410 C CA . MET B 1 40 ? 43.84500 37.06600 48.23200 1.000 110.37817 1944 MET B CA 1
ATOM 3411 C C . MET B 1 40 ? 43.27000 36.93900 49.63600 1.000 108.46238 1944 MET B C 1
ATOM 3412 O O . MET B 1 40 ? 42.83900 35.85300 50.04100 1.000 109.67619 1944 MET B O 1
ATOM 3417 N N . PHE B 1 41 ? 43.24900 38.03400 50.38900 1.000 108.01950 1945 PHE B N 1
ATOM 3418 C CA . PHE B 1 41 ? 42.81500 37.99200 51.77600 1.000 108.18760 1945 PHE B CA 1
ATOM 3419 C C . PHE B 1 41 ? 41.29700 37.92300 51.87900 1.000 108.52255 1945 PHE B C 1
ATOM 3420 O O . PHE B 1 41 ? 40.56600 38.40600 51.00900 1.000 107.91228 1945 PHE B O 1
ATOM 3428 N N . ASP B 1 42 ? 40.82800 37.30900 52.96500 1.000 107.02158 1946 ASP B N 1
ATOM 3429 C CA . ASP B 1 42 ? 39.40300 37.17400 53.23500 1.000 105.66540 1946 ASP B CA 1
ATOM 3430 C C . ASP B 1 42 ? 38.85800 38.35600 54.03000 1.000 103.20316 1946 ASP B C 1
ATOM 3431 O O . ASP B 1 42 ? 37.77700 38.86700 53.71800 1.000 101.74795 1946 ASP B O 1
ATOM 3436 N N . TRP B 1 43 ? 39.59200 38.80300 55.04600 1.000 102.25807 1947 TRP B N 1
ATOM 3437 C CA . TRP B 1 43 ? 39.17500 39.91100 55.88800 1.000 95.50920 1947 TRP B CA 1
ATOM 3438 C C . TRP B 1 43 ? 39.62400 41.23600 55.27100 1.000 93.16964 1947 TRP B C 1
ATOM 3439 O O . TRP B 1 43 ? 40.17400 41.28400 54.16800 1.000 97.87068 1947 TRP B O 1
ATOM 3450 N N . SER B 1 44 ? 39.39400 42.32800 55.99300 1.000 86.20429 1948 SER B N 1
ATOM 3451 C CA . SER B 1 44 ? 39.77700 43.65500 55.53400 1.000 86.82166 1948 SER B CA 1
ATOM 3452 C C . SER B 1 44 ? 41.11400 44.06600 56.14600 1.000 86.37664 1948 SER B C 1
ATOM 3453 O O . SER B 1 44 ? 41.66400 43.39400 57.02100 1.000 84.64136 1948 SER B O 1
ATOM 3456 N N . ARG B 1 45 ? 41.63700 45.19700 55.66400 1.000 86.89739 1949 ARG B N 1
ATOM 3457 C CA . ARG B 1 45 ? 42.91900 45.69200 56.15900 1.000 82.41597 1949 ARG B CA 1
ATOM 3458 C C . ARG B 1 45 ? 42.80900 46.15400 57.60700 1.000 80.43860 1949 ARG B C 1
ATOM 3459 O O . ARG B 1 45 ? 43.65500 45.81500 58.44300 1.000 73.40102 1949 ARG B O 1
ATOM 3467 N N . ASP B 1 46 ? 41.77200 46.93600 57.92200 1.000 81.97757 1950 ASP B N 1
ATOM 3468 C CA . ASP B 1 46 ? 41.60600 47.42500 59.28700 1.000 78.87637 1950 ASP B CA 1
ATOM 3469 C C . ASP B 1 46 ? 41.24500 46.29900 60.24800 1.000 78.47531 1950 ASP B C 1
ATOM 3470 O O . ASP B 1 46 ? 41.61900 46.35100 61.42600 1.000 78.40108 1950 ASP B O 1
ATOM 3475 N N . TYR B 1 47 ? 40.52100 45.28400 59.77200 1.000 77.73094 1951 TYR B N 1
ATOM 3476 C CA . TYR B 1 47 ? 40.21800 44.13600 60.62000 1.000 80.17651 1951 TYR B CA 1
ATOM 3477 C C . TYR B 1 47 ? 41.49200 43.40700 61.02700 1.000 77.66226 1951 TYR B C 1
ATOM 3478 O O . TYR B 1 47 ? 41.62200 42.95900 62.17100 1.000 75.26413 1951 TYR B O 1
ATOM 3487 N N . MET B 1 48 ? 42.44900 43.28000 60.10600 1.000 75.65243 1952 MET B N 1
ATOM 3488 C CA . MET B 1 48 ? 43.68600 42.58900 60.44700 1.000 71.06607 1952 MET B CA 1
ATOM 3489 C C . MET B 1 48 ? 44.59100 43.45500 61.31100 1.000 61.84321 1952 MET B C 1
ATOM 3490 O O . MET B 1 48 ? 45.29400 42.93500 62.18400 1.000 61.74114 1952 MET B O 1
ATOM 3495 N N . ILE B 1 49 ? 44.58400 44.77100 61.09800 1.000 63.90205 1953 ILE B N 1
ATOM 3496 C CA . ILE B 1 49 ? 45.45200 45.64300 61.88100 1.000 58.02157 1953 ILE B CA 1
ATOM 3497 C C . ILE B 1 49 ? 44.95500 45.74800 63.31800 1.000 61.91608 1953 ILE B C 1
ATOM 3498 O O . ILE B 1 49 ? 45.74900 45.72700 64.26700 1.000 53.18381 1953 ILE B O 1
ATOM 3503 N N . GLU B 1 50 ? 43.64100 45.84200 63.50900 1.000 67.67752 1954 GLU B N 1
ATOM 3504 C CA . GLU B 1 50 ? 43.09700 46.06300 64.84300 1.000 64.86761 1954 GLU B CA 1
ATOM 3505 C C . GLU B 1 50 ? 42.74100 44.77200 65.57100 1.000 63.49753 1954 GLU B C 1
ATOM 3506 O O . GLU B 1 50 ? 42.89500 44.70400 66.79600 1.000 65.24286 1954 GLU B O 1
ATOM 3512 N N . ASN B 1 51 ? 42.28300 43.74300 64.85900 1.000 63.69738 1955 ASN B N 1
ATOM 3513 C CA . ASN B 1 51 ? 41.86400 42.50300 65.50300 1.000 68.29979 1955 ASN B CA 1
ATOM 3514 C C . ASN B 1 51 ? 42.90400 41.39300 65.43000 1.000 66.64456 1955 ASN B C 1
ATOM 3515 O O . ASN B 1 51 ? 42.94200 40.54100 66.32300 1.000 62.68574 1955 ASN B O 1
ATOM 3520 N N . ILE B 1 52 ? 43.74100 41.37300 64.39900 1.000 65.32109 1956 ILE B N 1
ATOM 3521 C CA . ILE B 1 52 ? 44.73900 40.32100 64.22200 1.000 59.16746 1956 ILE B CA 1
ATOM 3522 C C . ILE B 1 52 ? 46.10700 40.75600 64.73000 1.000 53.49191 1956 ILE B C 1
ATOM 3523 O O . ILE B 1 52 ? 46.75700 40.03000 65.48100 1.000 52.08942 1956 ILE B O 1
ATOM 3528 N N . PHE B 1 53 ? 46.56100 41.94500 64.33000 1.000 49.54155 1957 PHE B N 1
ATOM 3529 C CA . PHE B 1 53 ? 47.82700 42.46900 64.83100 1.000 50.43048 1957 PHE B CA 1
ATOM 3530 C C . PHE B 1 53 ? 47.67600 43.17900 66.16900 1.000 44.86856 1957 PHE B C 1
ATOM 3531 O O . PHE B 1 53 ? 48.66600 43.31000 66.89900 1.000 40.68523 1957 PHE B O 1
ATOM 3539 N N . GLU B 1 54 ? 46.46500 43.64100 66.49300 1.000 52.99328 1958 GLU B N 1
ATOM 3540 C CA . GLU B 1 54 ? 46.15600 44.39300 67.71000 1.000 47.79157 1958 GLU B CA 1
ATOM 3541 C C . GLU B 1 54 ? 46.99200 45.66300 67.85200 1.000 41.38911 1958 GLU B C 1
ATOM 3542 O O . GLU B 1 54 ? 47.19600 46.14200 68.97300 1.000 46.40822 1958 GLU B O 1
ATOM 3548 N N . ASN B 1 55 ? 47.46400 46.22400 66.73200 1.000 40.26982 1959 ASN B N 1
ATOM 3549 C CA . ASN B 1 55 ? 48.30500 47.42500 66.72900 1.000 33.59492 1959 ASN B CA 1
ATOM 3550 C C . ASN B 1 55 ? 49.51400 47.27700 67.64800 1.000 33.14052 1959 ASN B C 1
ATOM 3551 O O . ASN B 1 55 ? 50.00100 48.25500 68.21800 1.000 34.53131 1959 ASN B O 1
ATOM 3556 N N . LEU B 1 56 ? 50.01400 46.05300 67.79100 1.000 32.90986 1960 LEU B N 1
ATOM 3557 C CA . LEU B 1 56 ? 51.15000 45.80200 68.65500 1.000 34.57222 1960 LEU B CA 1
ATOM 3558 C C . LEU B 1 56 ? 52.26400 45.11200 67.88000 1.000 26.61966 1960 LEU B C 1
ATOM 3559 O O . LEU B 1 56 ? 51.98500 44.28300 67.00800 1.000 28.68294 1960 LEU B O 1
ATOM 3564 N N . PRO B 1 57 ? 53.52400 45.43800 68.15700 1.000 29.60864 1961 PRO B N 1
ATOM 3565 C CA . PRO B 1 57 ? 54.61900 44.65900 67.57700 1.000 27.27049 1961 PRO B CA 1
ATOM 3566 C C . PRO B 1 57 ? 54.58700 43.24500 68.12500 1.000 31.16004 1961 PRO B C 1
ATOM 3567 O O . PRO B 1 57 ? 54.16000 43.00700 69.25800 1.000 31.64503 1961 PRO B O 1
ATOM 3571 N N . PHE B 1 58 ? 55.03500 42.30100 67.30400 1.000 27.19778 1962 PHE B N 1
ATOM 3572 C CA . PHE B 1 58 ? 54.93400 40.88000 67.62300 1.000 31.63950 1962 PHE B CA 1
ATOM 3573 C C . PHE B 1 58 ? 56.31200 40.24400 67.52800 1.000 29.06976 1962 PHE B C 1
ATOM 3574 O O . PHE B 1 58 ? 56.88600 40.15800 66.43800 1.000 28.57835 1962 PHE B O 1
ATOM 3582 N N . TRP B 1 59 ? 56.83300 39.79000 68.66300 1.000 27.48986 1963 TRP B N 1
ATOM 3583 C CA . TRP B 1 59 ? 58.10000 39.07000 68.69200 1.000 29.03183 1963 TRP B CA 1
ATOM 3584 C C . TRP B 1 59 ? 57.85600 37.65400 68.18700 1.000 30.68208 1963 TRP B C 1
ATOM 3585 O O . TRP B 1 59 ? 57.28800 36.82200 68.90300 1.000 27.48087 1963 TRP B O 1
ATOM 3596 N N . THR B 1 60 ? 58.29200 37.37300 66.95900 1.000 25.87584 1964 THR B N 1
ATOM 3597 C CA . THR B 1 60 ? 57.92400 36.13200 66.29200 1.000 28.83898 1964 THR B CA 1
ATOM 3598 C C . THR B 1 60 ? 59.05300 35.12200 66.16000 1.000 27.17154 1964 THR B C 1
ATOM 3599 O O . THR B 1 60 ? 58.77400 33.92600 66.07800 1.000 27.33673 1964 THR B O 1
ATOM 3603 N N . MET B 1 61 ? 60.31300 35.55100 66.12900 1.000 26.16297 1965 MET B N 1
ATOM 3604 C CA . MET B 1 61 ? 61.40500 34.60800 65.95100 1.000 28.56121 1965 MET B CA 1
ATOM 3605 C C . MET B 1 61 ? 62.61500 34.99400 66.78800 1.000 24.97314 1965 MET B C 1
ATOM 3606 O O . MET B 1 61 ? 62.80800 36.15900 67.14900 1.000 24.34425 1965 MET B O 1
ATOM 3611 N N . ILE B 1 62 ? 63.41700 33.98000 67.10900 1.000 25.00993 1966 ILE B N 1
ATOM 3612 C CA . ILE B 1 62 ? 64.75200 34.14900 67.66700 1.000 24.71523 1966 ILE B CA 1
ATOM 3613 C C . ILE B 1 62 ? 65.71400 33.39100 66.76800 1.000 29.91159 1966 ILE B C 1
ATOM 3614 O O . ILE B 1 62 ? 65.47400 32.22300 66.44700 1.000 27.47477 1966 ILE B O 1
ATOM 3619 N N . LYS B 1 63 ? 66.78900 34.05200 66.35600 1.000 25.87495 1967 LYS B N 1
ATOM 3620 C CA . LYS B 1 63 ? 67.85900 33.41600 65.59800 1.000 29.17734 1967 LYS B CA 1
ATOM 3621 C C . LYS B 1 63 ? 69.07700 33.32300 66.50800 1.000 25.41953 1967 LYS B C 1
ATOM 3622 O O . LYS B 1 63 ? 69.68200 34.34100 66.85700 1.000 27.97711 1967 LYS B O 1
ATOM 3628 N N . GLN B 1 64 ? 69.41800 32.10300 66.90600 1.000 30.23939 1968 GLN B N 1
ATOM 3629 C CA . GLN B 1 64 ? 70.60000 31.84700 67.72000 1.000 32.24479 1968 GLN B CA 1
ATOM 3630 C C . GLN B 1 64 ? 71.76600 31.54300 66.78700 1.000 25.48286 1968 GLN B C 1
ATOM 3631 O O . GLN B 1 64 ? 71.80100 30.48300 66.15400 1.000 33.66539 1968 GLN B O 1
ATOM 3637 N N . THR B 1 65 ? 72.70700 32.47500 66.68900 1.000 33.68090 1969 THR B N 1
ATOM 3638 C CA . THR B 1 65 ? 73.90500 32.31300 65.88000 1.000 30.23293 1969 THR B CA 1
ATOM 3639 C C . THR B 1 65 ? 75.11500 32.13300 66.78400 1.000 36.33973 1969 THR B C 1
ATOM 3640 O O . THR B 1 65 ? 75.03500 32.24900 68.01000 1.000 36.00227 1969 THR B O 1
ATOM 3644 N N . ASN B 1 66 ? 76.25600 31.85600 66.15500 1.000 33.26388 1970 ASN B N 1
ATOM 3645 C CA . ASN B 1 66 ? 77.51200 31.75100 66.88400 1.000 36.43315 1970 ASN B CA 1
ATOM 3646 C C . ASN B 1 66 ? 78.04200 33.10800 67.33200 1.000 39.57957 1970 ASN B C 1
ATOM 3647 O O . ASN B 1 66 ? 79.08000 33.16200 68.00100 1.000 37.18753 1970 ASN B O 1
ATOM 3652 N N . TRP B 1 67 ? 77.36100 34.20200 66.98000 1.000 36.64520 1971 TRP B N 1
ATOM 3653 C CA . TRP B 1 67 ? 77.77600 35.54500 67.36400 1.000 33.32135 1971 TRP B CA 1
ATOM 3654 C C . TRP B 1 67 ? 76.67300 36.29100 68.10600 1.000 35.74214 1971 TRP B C 1
ATOM 3655 O O . TRP B 1 67 ? 76.70200 37.52300 68.17900 1.000 39.78254 1971 TRP B O 1
ATOM 3666 N N . GLY B 1 68 ? 75.70000 35.57400 68.65400 1.000 32.54230 1972 GLY B N 1
ATOM 3667 C CA . GLY B 1 68 ? 74.67300 36.17600 69.47400 1.000 32.32598 1972 GLY B CA 1
ATOM 3668 C C . GLY B 1 68 ? 73.28400 35.85600 68.97400 1.000 30.30740 1972 GLY B C 1
ATOM 3669 O O . GLY B 1 68 ? 73.08900 35.21500 67.94200 1.000 31.37942 1972 GLY B O 1
ATOM 3670 N N . ARG B 1 69 ? 72.30300 36.33500 69.73300 1.000 27.05819 1973 ARG B N 1
ATOM 3671 C CA . ARG B 1 69 ? 70.89100 36.07900 69.50400 1.000 27.16204 1973 ARG B CA 1
ATOM 3672 C C . ARG B 1 69 ? 70.21900 37.33600 68.97500 1.000 27.93770 1973 ARG B C 1
ATOM 3673 O O . ARG B 1 69 ? 70.45700 38.43600 69.48300 1.000 27.48626 1973 ARG B O 1
ATOM 3681 N N . ILE B 1 70 ? 69.37400 37.17900 67.96000 1.000 24.52059 1974 ILE B N 1
ATOM 3682 C CA . ILE B 1 70 ? 68.62900 38.30500 67.41400 1.000 25.65355 1974 ILE B CA 1
ATOM 3683 C C . ILE B 1 70 ? 67.14700 37.96800 67.42600 1.000 25.08113 1974 ILE B C 1
ATOM 3684 O O . ILE B 1 70 ? 66.74900 36.86600 67.03000 1.000 27.21583 1974 ILE B O 1
ATOM 3689 N N . ALA B 1 71 ? 66.33600 38.91100 67.89900 1.000 23.07760 1975 ALA B N 1
ATOM 3690 C CA . ALA B 1 71 ? 64.88500 38.78800 67.88100 1.000 20.14821 1975 ALA B CA 1
ATOM 3691 C C . ALA B 1 71 ? 64.32400 39.40400 66.60700 1.000 25.34107 1975 ALA B C 1
ATOM 3692 O O . ALA B 1 71 ? 64.70700 40.51500 66.23000 1.000 26.30532 1975 ALA B O 1
ATOM 3694 N N . ILE B 1 72 ? 63.41600 38.68800 65.95500 1.000 21.59865 1976 ILE B N 1
ATOM 3695 C CA . ILE B 1 72 ? 62.68900 39.19300 64.79600 1.000 23.55751 1976 ILE B CA 1
ATOM 3696 C C . ILE B 1 72 ? 61.33200 39.68000 65.28800 1.000 26.97620 1976 ILE B C 1
ATOM 3697 O O . ILE B 1 72 ? 60.55300 38.89600 65.84300 1.000 23.95652 1976 ILE B O 1
ATOM 3702 N N . ILE B 1 73 ? 61.04900 40.96800 65.09400 1.000 22.92375 1977 ILE B N 1
ATOM 3703 C CA . ILE B 1 73 ? 59.84600 41.61600 65.61500 1.000 22.44475 1977 ILE B CA 1
ATOM 3704 C C . ILE B 1 73 ? 59.06800 42.19200 64.43900 1.000 27.95624 1977 ILE B C 1
ATOM 3705 O O . ILE B 1 73 ? 59.59900 43.01900 63.68700 1.000 26.56572 1977 ILE B O 1
ATOM 3710 N N . ALA B 1 74 ? 57.81200 41.77100 64.29000 1.000 24.64408 1978 ALA B N 1
ATOM 3711 C CA . ALA B 1 74 ? 56.96100 42.23900 63.20100 1.000 27.17826 1978 ALA B CA 1
ATOM 3712 C C . ALA B 1 74 ? 56.15600 43.46000 63.63200 1.000 29.32011 1978 ALA B C 1
ATOM 3713 O O . ALA B 1 74 ? 55.44300 43.42000 64.64000 1.000 29.49942 1978 ALA B O 1
ATOM 3715 N N . LEU B 1 75 ? 56.26800 44.54100 62.86100 1.000 31.17590 1979 LEU B N 1
ATOM 3716 C CA . LEU B 1 75 ? 55.41700 45.70000 63.07100 1.000 27.00309 1979 LEU B CA 1
ATOM 3717 C C . LEU B 1 75 ? 53.98300 45.37300 62.65400 1.000 24.38849 1979 LEU B C 1
ATOM 3718 O O . LEU B 1 75 ? 53.76200 44.60300 61.71800 1.000 31.15226 1979 LEU B O 1
ATOM 3723 N N . PRO B 1 76 ? 52.98000 45.94800 63.34200 1.000 28.66018 1980 PRO B N 1
ATOM 3724 C CA . PRO B 1 76 ? 51.57100 45.68900 63.01900 1.000 31.55219 1980 PRO B CA 1
ATOM 3725 C C . PRO B 1 76 ? 51.07800 46.50000 61.82100 1.000 34.51935 1980 PRO B C 1
ATOM 3726 O O . PRO B 1 76 ? 50.03600 47.15400 61.87700 1.000 36.62622 1980 PRO B O 1
ATOM 3730 N N . ARG B 1 77 ? 51.84000 46.45800 60.73100 1.000 35.02543 1981 ARG B N 1
ATOM 3731 C CA . ARG B 1 77 ? 51.54800 47.25600 59.55100 1.000 38.05497 1981 ARG B CA 1
ATOM 3732 C C . ARG B 1 77 ? 51.90500 46.47300 58.29800 1.000 39.45921 1981 ARG B C 1
ATOM 3733 O O . ARG B 1 77 ? 52.70800 45.53700 58.33100 1.000 35.34074 1981 ARG B O 1
ATOM 3741 N N . PHE B 1 78 ? 51.29100 46.87000 57.18800 1.000 44.03605 1982 PHE B N 1
ATOM 3742 C CA . PHE B 1 78 ? 51.70700 46.44700 55.86100 1.000 43.68297 1982 PHE B CA 1
ATOM 3743 C C . PHE B 1 78 ? 52.62000 47.51000 55.25900 1.000 36.36254 1982 PHE B C 1
ATOM 3744 O O . PHE B 1 78 ? 52.67800 48.64800 55.73000 1.000 44.56609 1982 PHE B O 1
ATOM 3752 N N . VAL B 1 79 ? 53.34300 47.12100 54.20600 1.000 43.97519 1983 VAL B N 1
ATOM 3753 C CA . VAL B 1 79 ? 54.37700 47.99700 53.65900 1.000 40.41620 1983 VAL B CA 1
ATOM 3754 C C . VAL B 1 79 ? 53.76700 49.28300 53.11200 1.000 46.17232 1983 VAL B C 1
ATOM 3755 O O . VAL B 1 79 ? 54.35300 50.36600 53.23300 1.000 45.99928 1983 VAL B O 1
ATOM 3759 N N . SER B 1 80 ? 52.57300 49.19200 52.51900 1.000 46.78294 1984 SER B N 1
ATOM 3760 C CA . SER B 1 80 ? 51.93200 50.38700 51.98300 1.000 47.82222 1984 SER B CA 1
ATOM 3761 C C . SER B 1 80 ? 51.55800 51.36600 53.08800 1.000 51.44643 1984 SER B C 1
ATOM 3762 O O . SER B 1 80 ? 51.48700 52.57600 52.84300 1.000 49.30763 1984 SER B O 1
ATOM 3765 N N . ASP B 1 81 ? 51.32800 50.87100 54.30700 1.000 47.90034 1985 ASP B N 1
ATOM 3766 C CA . ASP B 1 81 ? 51.02700 51.76500 55.41900 1.000 45.39479 1985 ASP B CA 1
ATOM 3767 C C . ASP B 1 81 ? 52.24100 52.59200 55.81900 1.000 46.43814 1985 ASP B C 1
ATOM 3768 O O . ASP B 1 81 ? 52.08700 53.70200 56.34100 1.000 50.68582 1985 ASP B O 1
ATOM 3773 N N . LEU B 1 82 ? 53.45000 52.07500 55.58800 1.000 43.10655 1986 LEU B N 1
ATOM 3774 C CA . LEU B 1 82 ? 54.65100 52.81600 55.96200 1.000 43.92878 1986 LEU B CA 1
ATOM 3775 C C . LEU B 1 82 ? 54.90000 53.98100 55.01100 1.000 48.93475 1986 LEU B C 1
ATOM 3776 O O . LEU B 1 82 ? 55.23900 55.08600 55.45000 1.000 44.76921 1986 LEU B O 1
ATOM 3781 N N . TYR B 1 83 ? 54.73500 53.75200 53.70500 1.000 50.80644 1987 TYR B N 1
ATOM 3782 C CA . TYR B 1 83 ? 54.98100 54.80600 52.72600 1.000 48.90752 1987 TYR B CA 1
ATOM 3783 C C . TYR B 1 83 ? 53.91900 55.89600 52.77900 1.000 51.59205 1987 TYR B C 1
ATOM 3784 O O . TYR B 1 83 ? 54.22500 57.06800 52.53600 1.000 55.07445 1987 TYR B O 1
ATOM 3793 N N . SER B 1 84 ? 52.67300 55.53800 53.08900 1.000 51.83645 1988 SER B N 1
ATOM 3794 C CA . SER B 1 84 ? 51.59900 56.52300 53.05700 1.000 53.66470 1988 SER B CA 1
ATOM 3795 C C . SER B 1 84 ? 51.58200 57.40100 54.30100 1.000 53.43799 1988 SER B C 1
ATOM 3796 O O . SER B 1 84 ? 51.17400 58.56500 54.22500 1.000 64.02802 1988 SER B O 1
ATOM 3799 N N . ASN B 1 85 ? 52.02300 56.87700 55.44500 1.000 56.18181 1989 ASN B N 1
ATOM 3800 C CA . ASN B 1 85 ? 51.94200 57.60100 56.71700 1.000 45.82482 1989 ASN B CA 1
ATOM 3801 C C . ASN B 1 85 ? 53.25700 57.39700 57.46800 1.000 45.71863 1989 ASN B C 1
ATOM 3802 O O . ASN B 1 85 ? 53.39700 56.45800 58.25700 1.000 50.59089 1989 ASN B O 1
ATOM 3807 N N . GLN B 1 86 ? 54.21500 58.29500 57.22800 1.000 41.85098 1990 GLN B N 1
ATOM 3808 C CA . GLN B 1 86 ? 55.50600 58.18500 57.89600 1.000 43.20545 1990 GLN B CA 1
ATOM 3809 C C . GLN B 1 86 ? 55.38600 58.43100 59.39700 1.000 51.83163 1990 GLN B C 1
ATOM 3810 O O . GLN B 1 86 ? 56.13500 57.83600 60.17900 1.000 47.25685 1990 GLN B O 1
ATOM 3816 N N . ASP B 1 87 ? 54.45100 59.29000 59.81600 1.000 44.55991 1991 ASP B N 1
ATOM 3817 C CA . ASP B 1 87 ? 54.27900 59.57100 61.24000 1.000 52.02394 1991 ASP B CA 1
ATOM 3818 C C . ASP B 1 87 ? 53.84200 58.32500 62.00200 1.000 48.99335 1991 ASP B C 1
ATOM 3819 O O . ASP B 1 87 ? 54.40300 57.99600 63.05300 1.000 46.75264 1991 ASP B O 1
ATOM 3824 N N . ASP B 1 88 ? 52.82300 57.62800 61.49200 1.000 44.51353 1992 ASP B N 1
ATOM 3825 C CA . ASP B 1 88 ? 52.36400 56.40300 62.13500 1.000 45.46178 1992 ASP B CA 1
ATOM 3826 C C . ASP B 1 88 ? 53.43600 55.32200 62.09100 1.000 48.64459 1992 ASP B C 1
ATOM 3827 O O . ASP B 1 88 ? 53.56500 54.52900 63.03100 1.000 46.36179 1992 ASP B O 1
ATOM 3832 N N . ALA B 1 89 ? 54.21300 55.27200 61.00700 1.000 46.89241 1993 ALA B N 1
ATOM 3833 C CA . ALA B 1 89 ? 55.27700 54.27800 60.90600 1.000 46.31875 1993 ALA B CA 1
ATOM 3834 C C . ALA B 1 89 ? 56.33400 54.50200 61.97800 1.000 47.49040 1993 ALA B C 1
ATOM 3835 O O . ALA B 1 89 ? 56.76200 53.55800 62.65200 1.000 37.08245 1993 ALA B O 1
ATOM 3837 N N . VAL B 1 90 ? 56.76500 55.75200 62.15700 1.000 42.04532 1994 VAL B N 1
ATOM 3838 C CA . VAL B 1 90 ? 57.76200 56.04700 63.18000 1.000 42.85216 1994 VAL B CA 1
ATOM 3839 C C . VAL B 1 90 ? 57.19500 55.78400 64.57000 1.000 35.84308 1994 VAL B C 1
ATOM 3840 O O . VAL B 1 90 ? 57.92700 55.37800 65.48000 1.000 36.80721 1994 VAL B O 1
ATOM 3844 N N . GLN B 1 91 ? 55.88600 55.96900 64.74600 1.000 40.08054 1995 GLN B N 1
ATOM 3845 C CA . GLN B 1 91 ? 55.26700 55.75900 66.05100 1.000 44.57721 1995 GLN B CA 1
ATOM 3846 C C . GLN B 1 91 ? 55.27900 54.28300 66.43700 1.000 38.41438 1995 GLN B C 1
ATOM 3847 O O . GLN B 1 91 ? 55.64600 53.93200 67.56500 1.000 38.68681 1995 GLN B O 1
ATOM 3853 N N . VAL B 1 92 ? 54.87800 53.40400 65.51500 1.000 38.26121 1996 VAL B N 1
ATOM 3854 C CA . VAL B 1 92 ? 54.88900 51.97500 65.81800 1.000 36.34549 1996 VAL B CA 1
ATOM 3855 C C . VAL B 1 92 ? 56.31700 51.45100 65.89900 1.000 35.82318 1996 VAL B C 1
ATOM 3856 O O . VAL B 1 92 ? 56.59400 50.50200 66.64400 1.000 30.51306 1996 VAL B O 1
ATOM 3860 N N . ILE B 1 93 ? 57.25000 52.05800 65.16000 1.000 29.38250 1997 ILE B N 1
ATOM 3861 C CA . ILE B 1 93 ? 58.64200 51.62300 65.22800 1.000 35.15743 1997 ILE B CA 1
ATOM 3862 C C . ILE B 1 93 ? 59.23000 51.92900 66.59900 1.000 33.33683 1997 ILE B C 1
ATOM 3863 O O . ILE B 1 93 ? 59.97500 51.12100 67.16600 1.000 28.22752 1997 ILE B O 1
ATOM 3868 N N . ILE B 1 94 ? 58.89900 53.09400 67.15700 1.000 30.46583 1998 ILE B N 1
ATOM 3869 C CA . ILE B 1 94 ? 59.42100 53.45700 68.46900 1.000 28.03541 1998 ILE B CA 1
ATOM 3870 C C . ILE B 1 94 ? 58.82400 52.56500 69.55100 1.000 25.46826 1998 ILE B C 1
ATOM 3871 O O . ILE B 1 94 ? 59.49800 52.23500 70.53700 1.000 27.97737 1998 ILE B O 1
ATOM 3876 N N . GLU B 1 95 ? 57.56800 52.15400 69.38700 1.000 26.43623 1999 GLU B N 1
ATOM 3877 C CA . GLU B 1 95 ? 56.98800 51.18400 70.31000 1.000 27.01962 1999 GLU B CA 1
ATOM 3878 C C . GLU B 1 95 ? 57.71500 49.84700 70.22200 1.000 34.70836 1999 GLU B C 1
ATOM 3879 O O . GLU B 1 95 ? 57.95900 49.19500 71.24400 1.000 27.79383 1999 GLU B O 1
ATOM 3885 N N . ALA B 1 96 ? 58.08800 49.42900 69.01100 1.000 33.52456 2000 ALA B N 1
ATOM 3886 C CA . ALA B 1 96 ? 58.83400 48.18500 68.86900 1.000 27.32023 2000 ALA B CA 1
ATOM 3887 C C . ALA B 1 96 ? 60.22800 48.30400 69.47400 1.000 26.20732 2000 ALA B C 1
ATOM 3888 O O . ALA B 1 96 ? 60.74600 47.33500 70.03900 1.000 26.13752 2000 ALA B O 1
ATOM 3890 N N . LEU B 1 97 ? 60.84600 49.48500 69.37400 1.000 23.32557 2001 LEU B N 1
ATOM 3891 C CA . LEU B 1 97 ? 62.17700 49.67900 69.94400 1.000 22.68208 2001 LEU B CA 1
ATOM 3892 C C . LEU B 1 97 ? 62.15500 49.56900 71.46600 1.000 22.94278 2001 LEU B C 1
ATOM 3893 O O . LEU B 1 97 ? 63.11600 49.07300 72.07000 1.000 25.40127 2001 LEU B O 1
ATOM 3898 N N . GLU B 1 98 ? 61.07700 50.03100 72.10600 1.000 26.38238 2002 GLU B N 1
ATOM 3899 C CA . GLU B 1 98 ? 60.98700 49.90400 73.55700 1.000 26.74878 2002 GLU B CA 1
ATOM 3900 C C . GLU B 1 98 ? 60.93200 48.43700 73.96800 1.000 22.13349 2002 GLU B C 1
ATOM 3901 O O . GLU B 1 98 ? 61.65300 48.01100 74.87700 1.000 27.49742 2002 GLU B O 1
ATOM 3907 N N . MET B 1 99 ? 60.09900 47.64400 73.28600 1.000 23.84720 2003 MET B N 1
ATOM 3908 C CA . MET B 1 99 ? 60.07200 46.20300 73.53200 1.000 23.49393 2003 MET B CA 1
ATOM 3909 C C . MET B 1 99 ? 61.43600 45.57400 73.28100 1.000 24.06044 2003 MET B C 1
ATOM 3910 O O . MET B 1 99 ? 61.91300 44.75900 74.07900 1.000 24.11400 2003 MET B O 1
ATOM 3915 N N . ALA B 1 100 ? 62.08200 45.93900 72.16800 1.000 22.22095 2004 ALA B N 1
ATOM 3916 C CA . ALA B 1 100 ? 63.38100 45.35800 71.84800 1.000 21.64139 2004 ALA B CA 1
ATOM 3917 C C . ALA B 1 100 ? 64.40300 45.65400 72.93800 1.000 24.40291 2004 ALA B C 1
ATOM 3918 O O . ALA B 1 100 ? 65.19800 44.78200 73.30600 1.000 24.22562 2004 ALA B O 1
ATOM 3920 N N . GLY B 1 101 ? 64.39100 46.87400 73.48000 1.000 24.32023 2005 GLY B N 1
ATOM 3921 C CA . GLY B 1 101 ? 65.29300 47.18200 74.57700 1.000 25.41317 2005 GLY B CA 1
ATOM 3922 C C . GLY B 1 101 ? 65.03600 46.31800 75.79900 1.000 26.15814 2005 GLY B C 1
ATOM 3923 O O . GLY B 1 101 ? 65.97300 45.85500 76.45200 1.000 27.87113 2005 GLY B O 1
ATOM 3924 N N . ILE B 1 102 ? 63.76300 46.08600 76.11800 1.000 22.60646 2006 ILE B N 1
ATOM 3925 C CA . ILE B 1 102 ? 63.41800 45.32400 77.31500 1.000 25.00867 2006 ILE B CA 1
ATOM 3926 C C . ILE B 1 102 ? 63.93500 43.89500 77.21100 1.000 28.92665 2006 ILE B C 1
ATOM 3927 O O . ILE B 1 102 ? 64.42500 43.32400 78.19500 1.000 28.51572 2006 ILE B O 1
ATOM 3932 N N . ILE B 1 103 ? 63.85800 43.30000 76.01500 1.000 23.86452 2007 ILE B N 1
ATOM 3933 C CA . ILE B 1 103 ? 64.31000 41.91900 75.84100 1.000 20.91910 2007 ILE B CA 1
ATOM 3934 C C . ILE B 1 103 ? 65.80400 41.80700 75.59200 1.000 24.17561 2007 ILE B C 1
ATOM 3935 O O . ILE B 1 103 ? 66.29400 40.69400 75.36500 1.000 25.94271 2007 ILE B O 1
ATOM 3940 N N . GLY B 1 104 ? 66.54300 42.91400 75.61900 1.000 26.00894 2008 GLY B N 1
ATOM 3941 C CA . GLY B 1 104 ? 67.99600 42.88100 75.64000 1.000 27.75505 2008 GLY B CA 1
ATOM 3942 C C . GLY B 1 104 ? 68.69200 43.47200 74.42900 1.000 29.09169 2008 GLY B C 1
ATOM 3943 O O . GLY B 1 104 ? 69.91900 43.64700 74.47400 1.000 26.29365 2008 GLY B O 1
ATOM 3944 N N . ALA B 1 105 ? 67.97500 43.78700 73.35200 1.000 26.43026 2009 ALA B N 1
ATOM 3945 C CA . ALA B 1 105 ? 68.61400 44.22400 72.11400 1.000 27.51112 2009 ALA B CA 1
ATOM 3946 C C . ALA B 1 105 ? 69.36000 45.53700 72.31000 1.000 29.05895 2009 ALA B C 1
ATOM 3947 O O . ALA B 1 105 ? 68.80400 46.51200 72.82200 1.000 29.49152 2009 ALA B O 1
ATOM 3949 N N . LYS B 1 106 ? 70.62800 45.55700 71.89500 1.000 30.21453 2010 LYS B N 1
ATOM 3950 C CA . LYS B 1 106 ? 71.42700 46.77600 71.91000 1.000 32.83599 2010 LYS B CA 1
ATOM 3951 C C . LYS B 1 106 ? 71.35800 47.52700 70.58800 1.000 32.99930 2010 LYS B C 1
ATOM 3952 O O . LYS B 1 106 ? 71.47100 48.75900 70.57300 1.000 31.38090 2010 LYS B O 1
ATOM 3958 N N . PHE B 1 107 ? 71.18300 46.80500 69.48200 1.000 28.53166 2011 PHE B N 1
ATOM 3959 C CA . PHE B 1 107 ? 71.02200 47.38900 68.15900 1.000 31.10387 2011 PHE B CA 1
ATOM 3960 C C . PHE B 1 107 ? 69.81900 46.75100 67.48300 1.000 27.74705 2011 PHE B C 1
ATOM 3961 O O . PHE B 1 107 ? 69.51800 45.57600 67.70800 1.000 27.76379 2011 PHE B O 1
ATOM 3969 N N . VAL B 1 108 ? 69.12200 47.53500 66.66200 1.000 27.15624 2012 VAL B N 1
ATOM 3970 C CA . VAL B 1 108 ? 67.91700 47.07600 65.98100 1.000 27.45559 2012 VAL B CA 1
ATOM 3971 C C . VAL B 1 108 ? 68.02500 47.42600 64.50200 1.000 26.63037 2012 VAL B C 1
ATOM 3972 O O . VAL B 1 108 ? 68.15400 48.60400 64.15000 1.000 28.01638 2012 VAL B O 1
ATOM 3976 N N . SER B 1 109 ? 67.95900 46.40700 63.64200 1.000 25.48133 2013 SER B N 1
ATOM 3977 C CA . SER B 1 109 ? 67.98500 46.61200 62.19800 1.000 25.25025 2013 SER B CA 1
ATOM 3978 C C . SER B 1 109 ? 66.60100 46.97100 61.67300 1.000 28.12526 2013 SER B C 1
ATOM 3979 O O . SER B 1 109 ? 65.58600 46.44100 62.13100 1.000 27.90541 2013 SER B O 1
ATOM 3982 N N . LEU B 1 110 ? 66.56800 47.87200 60.69500 1.000 25.45254 2014 LEU B N 1
ATOM 3983 C CA . LEU B 1 110 ? 65.33800 48.24900 60.00400 1.000 24.43889 2014 LEU B CA 1
ATOM 3984 C C . LEU B 1 110 ? 65.35700 47.54100 58.65400 1.000 28.13084 2014 LEU B C 1
ATOM 3985 O O . LEU B 1 110 ? 66.03900 47.98300 57.72600 1.000 27.39824 2014 LEU B O 1
ATOM 3990 N N . THR B 1 111 ? 64.61300 46.44200 58.54200 1.000 25.99809 2015 THR B N 1
ATOM 3991 C CA . THR B 1 111 ? 64.68500 45.60700 57.35000 1.000 27.09401 2015 THR B CA 1
ATOM 3992 C C . THR B 1 111 ? 63.73100 46.09500 56.25900 1.000 25.86737 2015 THR B C 1
ATOM 3993 O O . THR B 1 111 ? 62.87200 46.95300 56.47300 1.000 25.94136 2015 THR B O 1
ATOM 3997 N N . GLY B 1 112 ? 63.90400 45.52700 55.06500 1.000 26.91476 2016 GLY B N 1
ATOM 3998 C CA . GLY B 1 112 ? 62.99000 45.78300 53.96600 1.000 26.61991 2016 GLY B CA 1
ATOM 3999 C C . GLY B 1 112 ? 62.94000 47.24800 53.58500 1.000 26.26893 2016 GLY B C 1
ATOM 4000 O O . GLY B 1 112 ? 63.96300 47.93800 53.51000 1.000 27.43916 2016 GLY B O 1
ATOM 4001 N N . LEU B 1 113 ? 61.72600 47.73500 53.35300 1.000 25.40019 2017 LEU B N 1
ATOM 4002 C CA . LEU B 1 113 ? 61.49500 49.10100 52.91100 1.000 26.87258 2017 LEU B CA 1
ATOM 4003 C C . LEU B 1 113 ? 61.36000 50.08900 54.06400 1.000 30.33618 2017 LEU B C 1
ATOM 4004 O O . LEU B 1 113 ? 60.99300 51.24400 53.82700 1.000 25.90179 2017 LEU B O 1
ATOM 4009 N N . ILE B 1 114 ? 61.64700 49.66800 55.30300 1.000 22.49613 2018 ILE B N 1
ATOM 4010 C CA . ILE B 1 114 ? 61.54200 50.59300 56.43400 1.000 26.27960 2018 ILE B CA 1
ATOM 4011 C C . ILE B 1 114 ? 62.46800 51.79400 56.28500 1.000 28.29426 2018 ILE B C 1
ATOM 4012 O O . ILE B 1 114 ? 61.99500 52.93100 56.44200 1.000 28.28646 2018 ILE B O 1
ATOM 4017 N N . PRO B 1 115 ? 63.76800 51.63500 55.99500 1.000 27.42640 2019 PRO B N 1
ATOM 4018 C CA . PRO B 1 115 ? 64.59800 52.84000 55.82100 1.000 27.70111 2019 PRO B CA 1
ATOM 4019 C C . PRO B 1 115 ? 64.12100 53.72800 54.68400 1.000 32.02966 2019 PRO B C 1
ATOM 4020 O O . PRO B 1 115 ? 64.06200 54.95300 54.84300 1.000 30.20356 2019 PRO B O 1
ATOM 4024 N N . SER B 1 116 ? 63.73600 53.14000 53.54900 1.000 25.58762 2020 SER B N 1
ATOM 4025 C CA . SER B 1 116 ? 63.27000 53.94400 52.42300 1.000 29.69080 2020 SER B CA 1
ATOM 4026 C C . SER B 1 116 ? 62.04400 54.77500 52.78900 1.000 35.20316 2020 SER B C 1
ATOM 4027 O O . SER B 1 116 ? 61.85100 55.86600 52.24000 1.000 31.63765 2020 SER B O 1
ATOM 4030 N N . ALA B 1 117 ? 61.22400 54.29600 53.72600 1.000 29.48519 2021 ALA B N 1
ATOM 4031 C CA . ALA B 1 117 ? 59.99900 54.98600 54.11600 1.000 33.79118 2021 ALA B CA 1
ATOM 4032 C C . ALA B 1 117 ? 60.16300 55.89400 55.33100 1.000 31.25119 2021 ALA B C 1
ATOM 4033 O O . ALA B 1 117 ? 59.20100 56.56700 55.71000 1.000 36.67867 2021 ALA B O 1
ATOM 4035 N N . THR B 1 118 ? 61.34000 55.93100 55.95500 1.000 29.71243 2022 THR B N 1
ATOM 4036 C CA . THR B 1 118 ? 61.53800 56.70800 57.17600 1.000 32.86131 2022 THR B CA 1
ATOM 4037 C C . THR B 1 118 ? 62.77200 57.59600 57.07600 1.000 33.44838 2022 THR B C 1
ATOM 4038 O O . THR B 1 118 ? 63.46300 57.82300 58.07500 1.000 33.69443 2022 THR B O 1
ATOM 4042 N N . ASP B 1 119 ? 63.05900 58.10600 55.87800 1.000 32.82375 2023 ASP B N 1
ATOM 4043 C CA . ASP B 1 119 ? 64.26500 58.89200 55.62700 1.000 31.55983 2023 ASP B CA 1
ATOM 4044 C C . ASP B 1 119 ? 65.50800 58.13800 56.09300 1.000 33.02700 2023 ASP B C 1
ATOM 4045 O O . ASP B 1 119 ? 66.42000 58.70600 56.70000 1.000 34.68219 2023 ASP B O 1
ATOM 4050 N N . TYR B 1 120 ? 65.52400 56.83000 55.82000 1.000 30.13298 2024 TYR B N 1
ATOM 4051 C CA . TYR B 1 120 ? 66.65700 55.95300 56.12400 1.000 30.49163 2024 TYR B CA 1
ATOM 4052 C C . TYR B 1 120 ? 67.02200 55.99700 57.60700 1.000 29.11498 2024 TYR B C 1
ATOM 4053 O O . TYR B 1 120 ? 68.19400 55.93500 57.98400 1.000 30.36825 2024 TYR B O 1
ATOM 4062 N N . GLY B 1 121 ? 65.99600 56.07200 58.45600 1.000 29.02045 2025 GLY B N 1
ATOM 4063 C CA . GLY B 1 121 ? 66.16400 56.07100 59.89400 1.000 30.54864 2025 GLY B CA 1
ATOM 4064 C C . GLY B 1 121 ? 66.20200 57.44500 60.52500 1.000 35.46178 2025 GLY B C 1
ATOM 4065 O O . GLY B 1 121 ? 66.05300 57.55200 61.75000 1.000 30.90926 2025 GLY B O 1
ATOM 4066 N N . LEU B 1 122 ? 66.38900 58.49900 59.72700 1.000 31.99041 2026 LEU B N 1
ATOM 4067 C CA . LEU B 1 122 ? 66.49200 59.84300 60.28300 1.000 35.78320 2026 LEU B CA 1
ATOM 4068 C C . LEU B 1 122 ? 65.17500 60.29400 60.89900 1.000 32.54416 2026 LEU B C 1
ATOM 4069 O O . LEU B 1 122 ? 65.17000 60.97600 61.93100 1.000 41.33049 2026 LEU B O 1
ATOM 4074 N N . ALA B 1 123 ? 64.04800 59.94000 60.27800 1.000 27.83736 2027 ALA B N 1
ATOM 4075 C CA . ALA B 1 123 ? 62.75800 60.30200 60.85100 1.000 34.22429 2027 ALA B CA 1
ATOM 4076 C C . ALA B 1 123 ? 62.53800 59.61800 62.19400 1.000 40.12366 2027 ALA B C 1
ATOM 4077 O O . ALA B 1 123 ? 61.81100 60.14100 63.04700 1.000 38.43864 2027 ALA B O 1
ATOM 4079 N N . ILE B 1 124 ? 63.16400 58.45900 62.40100 1.000 35.29230 2028 ILE B N 1
ATOM 4080 C CA . ILE B 1 124 ? 63.07500 57.76600 63.68300 1.000 37.47916 2028 ILE B CA 1
ATOM 4081 C C . ILE B 1 124 ? 63.93300 58.46200 64.73000 1.000 36.88034 2028 ILE B C 1
ATOM 4082 O O . ILE B 1 124 ? 63.45400 58.80400 65.81700 1.000 40.51230 2028 ILE B O 1
ATOM 4087 N N . THR B 1 125 ? 65.21500 58.68100 64.41600 1.000 38.93091 2029 THR B N 1
ATOM 4088 C CA . THR B 1 125 ? 66.10900 59.35800 65.35100 1.000 43.25580 2029 THR B CA 1
ATOM 4089 C C . THR B 1 125 ? 65.59300 60.74200 65.72300 1.000 44.05379 2029 THR B C 1
ATOM 4090 O O . THR B 1 125 ? 65.84900 61.22100 66.83300 1.000 48.52472 2029 THR B O 1
ATOM 4094 N N . LYS B 1 126 ? 64.86600 61.39600 64.81600 1.000 42.88947 2030 LYS B N 1
ATOM 4095 C CA . LYS B 1 126 ? 64.29900 62.70100 65.13500 1.000 49.93858 2030 LYS B CA 1
ATOM 4096 C C . LYS B 1 126 ? 63.18300 62.58100 66.16400 1.000 50.84240 2030 LYS B C 1
ATOM 4097 O O . LYS B 1 126 ? 63.08200 63.40800 67.07900 1.000 45.48173 2030 LYS B O 1
ATOM 4103 N N . ALA B 1 127 ? 62.34200 61.55200 66.04200 1.000 44.60474 2031 ALA B N 1
ATOM 4104 C CA . ALA B 1 127 ? 61.21000 61.41700 66.95000 1.000 48.08464 2031 ALA B CA 1
ATOM 4105 C C . ALA B 1 127 ? 61.62000 60.86500 68.31100 1.000 48.13795 2031 ALA B C 1
ATOM 4106 O O . ALA B 1 127 ? 60.96500 61.16700 69.31500 1.000 49.06129 2031 ALA B O 1
ATOM 4108 N N . VAL B 1 128 ? 62.68600 60.06300 68.37600 1.000 44.55054 2032 VAL B N 1
ATOM 4109 C CA . VAL B 1 128 ? 63.15600 59.60000 69.67500 1.000 51.37991 2032 VAL B CA 1
ATOM 4110 C C . VAL B 1 128 ? 63.86500 60.71700 70.42800 1.000 54.71566 2032 VAL B C 1
ATOM 4111 O O . VAL B 1 128 ? 63.97900 60.65300 71.65800 1.000 53.83260 2032 VAL B O 1
ATOM 4115 N N . ALA B 1 129 ? 64.33800 61.74200 69.71200 1.000 50.87804 2033 ALA B N 1
ATOM 4116 C CA . ALA B 1 129 ? 64.87600 62.97000 70.29200 1.000 51.61922 2033 ALA B CA 1
ATOM 4117 C C . ALA B 1 129 ? 65.90600 62.71200 71.38500 1.000 52.74167 2033 ALA B C 1
ATOM 4118 O O . ALA B 1 129 ? 67.00600 62.22100 71.11100 1.000 52.75443 2033 ALA B O 1
ATOM 4120 N N . ASN B 1 130 ? 65.55600 63.04000 72.62900 1.000 47.86542 2034 ASN B N 1
ATOM 4121 C CA . ASN B 1 130 ? 66.47200 62.93100 73.75600 1.000 56.01053 2034 ASN B CA 1
ATOM 4122 C C . ASN B 1 130 ? 66.20200 61.70900 74.62700 1.000 57.69607 2034 ASN B C 1
ATOM 4123 O O . ASN B 1 130 ? 66.72800 61.63000 75.74400 1.000 53.86952 2034 ASN B O 1
ATOM 4128 N N . ARG B 1 131 ? 65.39600 60.76100 74.15100 1.000 54.68473 2035 ARG B N 1
ATOM 4129 C CA . ARG B 1 131 ? 65.21700 59.50800 74.87300 1.000 50.03960 2035 ARG B CA 1
ATOM 4130 C C . ARG B 1 131 ? 66.52400 58.72600 74.87300 1.000 54.81236 2035 ARG B C 1
ATOM 4131 O O . ARG B 1 131 ? 67.13300 58.51500 73.82000 1.000 57.49964 2035 ARG B O 1
ATOM 4139 N N . GLU B 1 132 ? 66.95800 58.30000 76.05800 1.000 63.10992 2036 GLU B N 1
ATOM 4140 C CA . GLU B 1 132 ? 68.25000 57.64800 76.22700 1.000 62.03561 2036 GLU B CA 1
ATOM 4141 C C . GLU B 1 132 ? 68.12000 56.20000 76.69000 1.000 60.18302 2036 GLU B C 1
ATOM 4142 O O . GLU B 1 132 ? 69.10500 55.60600 77.13800 1.000 65.05694 2036 GLU B O 1
ATOM 4148 N N . ASP B 1 133 ? 66.92400 55.61600 76.58800 1.000 58.39387 2037 ASP B N 1
ATOM 4149 C CA . ASP B 1 133 ? 66.70800 54.23300 76.99100 1.000 56.29956 2037 ASP B CA 1
ATOM 4150 C C . ASP B 1 133 ? 66.57900 53.26800 75.81800 1.000 54.92177 2037 ASP B C 1
ATOM 4151 O O . ASP B 1 133 ? 66.72900 52.05800 76.01800 1.000 59.89822 2037 ASP B O 1
ATOM 4156 N N . LEU B 1 134 ? 66.31500 53.76500 74.61100 1.000 48.50167 2038 LEU B N 1
ATOM 4157 C CA . LEU B 1 134 ? 66.04400 52.90200 73.47300 1.000 37.01185 2038 LEU B CA 1
ATOM 4158 C C . LEU B 1 134 ? 67.33800 52.34200 72.88200 1.000 35.72236 2038 LEU B C 1
ATOM 4159 O O . LEU B 1 134 ? 68.40500 52.94300 73.01700 1.000 37.96978 2038 LEU B O 1
ATOM 4164 N N . PRO B 1 135 ? 67.27500 51.18200 72.23500 1.000 33.62430 2039 PRO B N 1
ATOM 4165 C CA . PRO B 1 135 ? 68.44900 50.68300 71.51400 1.000 29.40088 2039 PRO B CA 1
ATOM 4166 C C . PRO B 1 135 ? 68.71900 51.52400 70.27400 1.000 27.61474 2039 PRO B C 1
ATOM 4167 O O . PRO B 1 135 ? 67.85500 52.25000 69.78000 1.000 28.28423 2039 PRO B O 1
ATOM 4171 N N . LYS B 1 136 ? 69.95000 51.41500 69.77800 1.000 30.17582 2040 LYS B N 1
ATOM 4172 C CA . LYS B 1 136 ? 70.36000 52.13400 68.57700 1.000 33.57651 2040 LYS B CA 1
ATOM 4173 C C . LYS B 1 136 ? 69.81700 51.44200 67.33200 1.000 30.31876 2040 LYS B C 1
ATOM 4174 O O . LYS B 1 136 ? 69.76100 50.21200 67.26400 1.000 33.71672 2040 LYS B O 1
ATOM 4180 N N . ILE B 1 137 ? 69.42100 52.23800 66.34400 1.000 31.17598 2041 ILE B N 1
ATOM 4181 C CA . ILE B 1 137 ? 68.88000 51.70300 65.10100 1.000 27.46260 2041 ILE B CA 1
ATOM 4182 C C . ILE B 1 137 ? 69.97600 51.68800 64.04900 1.000 31.93918 2041 ILE B C 1
ATOM 4183 O O . ILE B 1 137 ? 70.92500 52.48100 64.08700 1.000 27.73934 2041 ILE B O 1
ATOM 4188 N N . THR B 1 138 ? 69.85200 50.75900 63.10600 1.000 27.35393 2042 THR B N 1
ATOM 4189 C CA . THR B 1 138 ? 70.74300 50.69900 61.96100 1.000 29.15064 2042 THR B CA 1
ATOM 4190 C C . THR B 1 138 ? 69.93700 50.26500 60.74700 1.000 31.04769 2042 THR B C 1
ATOM 4191 O O . THR B 1 138 ? 69.00300 49.46700 60.86700 1.000 27.59700 2042 THR B O 1
ATOM 4195 N N . THR B 1 139 ? 70.27000 50.82200 59.58200 1.000 28.92451 2043 THR B N 1
ATOM 4196 C CA . THR B 1 139 ? 69.64400 50.34100 58.35800 1.000 28.41112 2043 THR B CA 1
ATOM 4197 C C . THR B 1 139 ? 70.23500 49.01900 57.90200 1.000 22.56995 2043 THR B C 1
ATOM 4198 O O . THR B 1 139 ? 69.58500 48.29300 57.14500 1.000 24.90394 2043 THR B O 1
ATOM 4202 N N . GLY B 1 140 ? 71.44900 48.69500 58.34600 1.000 24.11077 2044 GLY B N 1
ATOM 4203 C CA . GLY B 1 140 ? 72.10900 47.46800 57.96000 1.000 29.02213 2044 GLY B CA 1
ATOM 4204 C C . GLY B 1 140 ? 72.58400 47.41700 56.52800 1.000 27.69881 2044 GLY B C 1
ATOM 4205 O O . GLY B 1 140 ? 73.05800 46.36700 56.08700 1.000 27.44331 2044 GLY B O 1
ATOM 4206 N N . HIS B 1 141 ? 72.50300 48.52900 55.79300 1.000 26.31542 2045 HIS B N 1
ATOM 4207 C CA . HIS B 1 141 ? 72.71100 48.47600 54.34900 1.000 29.18663 2045 HIS B CA 1
ATOM 4208 C C . HIS B 1 141 ? 74.17200 48.27800 53.95900 1.000 26.87611 2045 HIS B C 1
ATOM 4209 O O . HIS B 1 141 ? 74.44100 47.86600 52.82600 1.000 29.52008 2045 HIS B O 1
ATOM 4216 N N . ARG B 1 142 ? 75.12100 48.54400 54.86000 1.000 30.28105 2046 ARG B N 1
ATOM 4217 C CA . ARG B 1 142 ? 76.51200 48.20900 54.56700 1.000 31.21354 2046 ARG B CA 1
ATOM 4218 C C . ARG B 1 142 ? 76.73100 46.70200 54.58800 1.000 30.24619 2046 ARG B C 1
ATOM 4219 O O . ARG B 1 142 ? 77.52500 46.17100 53.80400 1.000 30.42951 2046 ARG B O 1
ATOM 4227 N N . THR B 1 143 ? 76.03500 45.99500 55.47800 1.000 28.25704 2047 THR B N 1
ATOM 4228 C CA . THR B 1 143 ? 76.10000 44.54000 55.46800 1.000 26.24521 2047 THR B CA 1
ATOM 4229 C C . THR B 1 143 ? 75.29600 43.96200 54.30900 1.000 24.76721 2047 THR B C 1
ATOM 4230 O O . THR B 1 143 ? 75.71300 42.97300 53.69600 1.000 28.17497 2047 THR B O 1
ATOM 4234 N N . THR B 1 144 ? 74.14800 44.56700 53.99200 1.000 26.60853 2048 THR B N 1
ATOM 4235 C CA . THR B 1 144 ? 73.40400 44.15500 52.80700 1.000 29.62788 2048 THR B CA 1
ATOM 4236 C C . THR B 1 144 ? 74.25900 44.31500 51.55500 1.000 29.71095 2048 THR B C 1
ATOM 4237 O O . THR B 1 144 ? 74.33100 43.41100 50.71600 1.000 29.22921 2048 THR B O 1
ATOM 4241 N N . GLY B 1 145 ? 74.94000 45.45700 51.43300 1.000 29.22794 2049 GLY B N 1
ATOM 4242 C CA . GLY B 1 145 ? 75.83000 45.66400 50.30100 1.000 33.04461 2049 GLY B CA 1
ATOM 4243 C C . GLY B 1 145 ? 76.92100 44.61300 50.20600 1.000 30.68666 2049 GLY B C 1
ATOM 4244 O O . GLY B 1 145 ? 77.25500 44.15100 49.11200 1.000 29.02838 2049 GLY B O 1
ATOM 4245 N N . ALA B 1 146 ? 77.49200 44.22200 51.34800 1.000 30.28399 2050 ALA B N 1
ATOM 4246 C CA . ALA B 1 146 ? 78.51100 43.17500 51.34200 1.000 31.58934 2050 ALA B CA 1
ATOM 4247 C C . ALA B 1 146 ? 77.92700 41.84200 50.89600 1.000 30.56716 2050 ALA B C 1
ATOM 4248 O O . ALA B 1 146 ? 78.57700 41.08300 50.16600 1.000 34.44430 2050 ALA B O 1
ATOM 4250 N N . ALA B 1 147 ? 76.69800 41.54100 51.32300 1.000 27.23856 2051 ALA B N 1
ATOM 4251 C CA . ALA B 1 147 ? 76.05300 40.30000 50.91000 1.000 28.70086 2051 ALA B CA 1
ATOM 4252 C C . ALA B 1 147 ? 75.79800 40.28500 49.41000 1.000 30.09650 2051 ALA B C 1
ATOM 4253 O O . ALA B 1 147 ? 75.92600 39.23700 48.76500 1.000 30.54114 2051 ALA B O 1
ATOM 4255 N N . VAL B 1 148 ? 75.43100 41.43300 48.83600 1.000 28.57137 2052 VAL B N 1
ATOM 4256 C CA . VAL B 1 148 ? 75.19600 41.48900 47.39600 1.000 33.48098 2052 VAL B CA 1
ATOM 4257 C C . VAL B 1 148 ? 76.49700 41.26900 46.63600 1.000 29.21969 2052 VAL B C 1
ATOM 4258 O O . VAL B 1 148 ? 76.53900 40.51200 45.66000 1.000 31.44377 2052 VAL B O 1
ATOM 4262 N N . VAL B 1 149 ? 77.57800 41.91600 47.07600 1.000 32.54623 2053 VAL B N 1
ATOM 4263 C CA . VAL B 1 149 ? 78.87900 41.71500 46.44400 1.000 32.41411 2053 VAL B CA 1
ATOM 4264 C C . VAL B 1 149 ? 79.32600 40.26600 46.59200 1.000 37.06492 2053 VAL B C 1
ATOM 4265 O O . VAL B 1 149 ? 79.92900 39.69100 45.67800 1.000 37.75762 2053 VAL B O 1
ATOM 4269 N N . LEU B 1 150 ? 79.03000 39.64800 47.74000 1.000 32.14966 2054 LEU B N 1
ATOM 4270 C CA . LEU B 1 150 ? 79.32200 38.22700 47.90100 1.000 33.94778 2054 LEU B CA 1
ATOM 4271 C C . LEU B 1 150 ? 78.47800 37.37200 46.96600 1.000 32.40126 2054 LEU B C 1
ATOM 4272 O O . LEU B 1 150 ? 78.93900 36.32200 46.50300 1.000 35.77740 2054 LEU B O 1
ATOM 4277 N N . THR B 1 151 ? 77.24500 37.79800 46.67900 1.000 30.71335 2055 THR B N 1
ATOM 4278 C CA . THR B 1 151 ? 76.39400 37.03700 45.77100 1.000 30.58231 2055 THR B CA 1
ATOM 4279 C C . THR B 1 151 ? 76.83900 37.20700 44.32200 1.000 33.10625 2055 THR B C 1
ATOM 4280 O O . THR B 1 151 ? 76.79400 36.25100 43.53800 1.000 33.09915 2055 THR B O 1
ATOM 4284 N N . ILE B 1 152 ? 77.25900 38.41900 43.94900 1.000 34.17804 2056 ILE B N 1
ATOM 4285 C CA . ILE B 1 152 ? 77.83600 38.64100 42.62400 1.000 35.21489 2056 ILE B CA 1
ATOM 4286 C C . ILE B 1 152 ? 79.03400 37.72300 42.41500 1.000 38.57852 2056 ILE B C 1
ATOM 4287 O O . ILE B 1 152 ? 79.17800 37.08000 41.36800 1.000 38.11971 2056 ILE B O 1
ATOM 4292 N N . LYS B 1 153 ? 79.90800 37.64900 43.42100 1.000 37.68246 2057 LYS B N 1
ATOM 4293 C CA . LYS B 1 153 ? 81.06900 36.76800 43.34900 1.000 40.93610 2057 LYS B CA 1
ATOM 4294 C C . LYS B 1 153 ? 80.64900 35.31300 43.19500 1.000 40.28071 2057 LYS B C 1
ATOM 4295 O O . LYS B 1 153 ? 81.25000 34.56400 42.41700 1.000 42.09402 2057 LYS B O 1
ATOM 4301 N N . LYS B 1 154 ? 79.60300 34.90100 43.91100 1.000 37.27094 2058 LYS B N 1
ATOM 4302 C CA . LYS B 1 154 ? 79.18800 33.50400 43.89400 1.000 36.61231 2058 LYS B CA 1
ATOM 4303 C C . LYS B 1 154 ? 78.47000 33.13700 42.60200 1.000 39.31605 2058 LYS B C 1
ATOM 4304 O O . LYS B 1 154 ? 78.67400 32.04100 42.06800 1.000 42.15547 2058 LYS B O 1
ATOM 4310 N N . ILE B 1 155 ? 77.62200 34.03300 42.08600 1.000 33.88046 2059 ILE B N 1
ATOM 4311 C CA . ILE B 1 155 ? 76.86200 33.70900 40.88300 1.000 38.64061 2059 ILE B CA 1
ATOM 4312 C C . ILE B 1 155 ? 77.77600 33.67600 39.66300 1.000 38.50440 2059 ILE B C 1
ATOM 4313 O O . ILE B 1 155 ? 77.48300 32.98400 38.67900 1.000 42.60405 2059 ILE B O 1
ATOM 4318 N N . CYS B 1 156 ? 78.89500 34.40600 39.70300 1.000 39.57932 2060 CYS B N 1
ATOM 4319 C CA . CYS B 1 156 ? 79.89000 34.29500 38.64200 1.000 42.93702 2060 CYS B CA 1
ATOM 4320 C C . CYS B 1 156 ? 80.74900 33.04900 38.82600 1.000 48.28892 2060 CYS B C 1
ATOM 4321 O O . CYS B 1 156 ? 81.15700 32.42300 37.84000 1.000 46.44524 2060 CYS B O 1
ATOM 4324 N N . GLU B 1 157 ? 81.03900 32.68800 40.08100 1.000 40.29209 2061 GLU B N 1
ATOM 4325 C CA . GLU B 1 157 ? 81.72900 31.43300 40.36900 1.000 45.20957 2061 GLU B CA 1
ATOM 4326 C C . GLU B 1 157 ? 80.97400 30.24700 39.78600 1.000 49.83452 2061 GLU B C 1
ATOM 4327 O O . GLU B 1 157 ? 81.55000 29.41600 39.07500 1.000 53.93914 2061 GLU B O 1
ATOM 4333 N N . GLN B 1 158 ? 79.67800 30.15100 40.08200 1.000 46.55987 2062 GLN B N 1
ATOM 4334 C CA . GLN B 1 158 ? 78.92300 28.95800 39.72300 1.000 48.72323 2062 GLN B CA 1
ATOM 4335 C C . GLN B 1 158 ? 78.49600 28.96100 38.26300 1.000 48.41534 2062 GLN B C 1
ATOM 4336 O O . GLN B 1 158 ? 78.35800 27.89000 37.663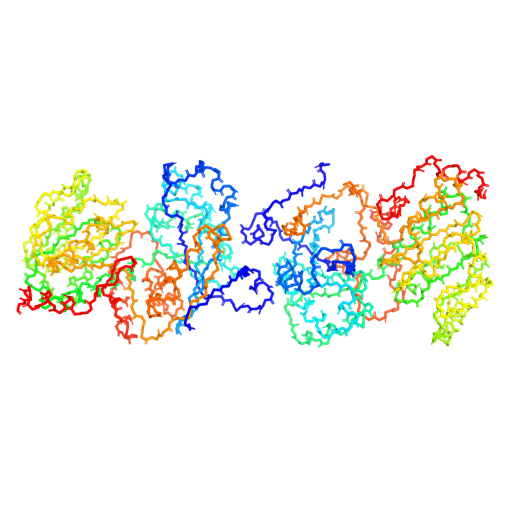00 1.000 49.71388 2062 GLN B O 1
ATOM 4342 N N . GLY B 1 159 ? 78.27700 30.13400 37.67900 1.000 50.70183 2063 GLY B N 1
ATOM 4343 C CA . GLY B 1 159 ? 77.95400 30.19800 36.27200 1.000 46.36054 2063 GLY B CA 1
ATOM 4344 C C . GLY B 1 159 ? 79.13200 30.04300 35.34300 1.000 48.09739 2063 GLY B C 1
ATOM 4345 O O . GLY B 1 159 ? 78.94500 30.00300 34.12400 1.000 52.19166 2063 GLY B O 1
ATOM 4346 N N . GLY B 1 160 ? 80.34300 29.95100 35.88400 1.000 49.70991 2064 GLY B N 1
ATOM 4347 C CA . GLY B 1 160 ? 81.53600 29.86000 35.06200 1.000 51.88654 2064 GLY B CA 1
ATOM 4348 C C . GLY B 1 160 ? 81.80700 31.11500 34.26200 1.000 55.17140 2064 GLY B C 1
ATOM 4349 O O . GLY B 1 160 ? 82.13200 31.02800 33.07200 1.000 55.44389 2064 GLY B O 1
ATOM 4350 N N . ARG B 1 161 ? 81.68100 32.28200 34.88700 1.000 48.83142 2065 ARG B N 1
ATOM 4351 C CA . ARG B 1 161 ? 81.79000 33.55500 34.19600 1.000 49.04156 2065 ARG B CA 1
ATOM 4352 C C . ARG B 1 161 ? 82.80300 34.44100 34.90500 1.000 49.56335 2065 ARG B C 1
ATOM 4353 O O . ARG B 1 161 ? 82.98100 34.36000 36.12300 1.000 52.81498 2065 ARG B O 1
ATOM 4361 N N . ASP B 1 162 ? 83.46700 35.28700 34.12500 1.000 50.58366 2066 ASP B N 1
ATOM 4362 C CA . ASP B 1 162 ? 84.46300 36.21900 34.63500 1.000 48.37760 2066 ASP B CA 1
ATOM 4363 C C . ASP B 1 162 ? 83.84000 37.60800 34.70200 1.000 55.84157 2066 ASP B C 1
ATOM 4364 O O . ASP B 1 162 ? 83.33400 38.11300 33.69200 1.000 53.01799 2066 ASP B O 1
ATOM 4369 N N . LEU B 1 163 ? 83.88000 38.22300 35.88900 1.000 43.75907 2067 LEU B N 1
ATOM 4370 C CA . LEU B 1 163 ? 83.23700 39.52100 36.06900 1.000 48.72842 2067 LEU B CA 1
ATOM 4371 C C . LEU B 1 163 ? 83.90300 40.60200 35.22600 1.000 45.82760 2067 LEU B C 1
ATOM 4372 O O . LEU B 1 163 ? 83.23100 41.54100 34.78300 1.000 44.48335 2067 LEU B O 1
ATOM 4377 N N . SER B 1 164 ? 85.21200 40.48500 34.98100 1.000 48.93708 2068 SER B N 1
ATOM 4378 C CA . SER B 1 164 ? 85.91400 41.48800 34.18700 1.000 46.41049 2068 SER B CA 1
ATOM 4379 C C . SER B 1 164 ? 85.42400 41.54200 32.74700 1.000 45.06469 2068 SER B C 1
ATOM 4380 O O . SER B 1 164 ? 85.68300 42.53500 32.05700 1.000 39.41978 2068 SER B O 1
ATOM 4383 N N . THR B 1 165 ? 84.72200 40.51000 32.28200 1.000 44.48147 2069 THR B N 1
ATOM 4384 C CA . THR B 1 165 ? 84.17100 40.48300 30.93500 1.000 43.14881 2069 THR B CA 1
ATOM 4385 C C . THR B 1 165 ? 82.66300 40.69500 30.90400 1.000 48.57339 2069 THR B C 1
ATOM 4386 O O . THR B 1 165 ? 82.06600 40.64800 29.82400 1.000 44.68150 2069 THR B O 1
ATOM 4390 N N . GLU B 1 166 ? 82.03300 40.92900 32.05100 1.000 42.71501 2070 GLU B N 1
ATOM 4391 C CA . GLU B 1 166 ? 80.59000 41.10100 32.08900 1.000 43.33931 2070 GLU B CA 1
ATOM 4392 C C . GLU B 1 166 ? 80.20400 42.53900 31.75400 1.000 37.69938 2070 GLU B C 1
ATOM 4393 O O . GLU B 1 166 ? 80.99400 43.47500 31.89500 1.000 40.28098 2070 GLU B O 1
ATOM 4399 N N . LYS B 1 167 ? 78.96700 42.70000 31.29900 1.000 37.58965 2071 LYS B N 1
ATOM 4400 C CA . LYS B 1 167 ? 78.33700 44.00700 31.14100 1.000 37.88092 2071 LYS B CA 1
ATOM 4401 C C . LYS B 1 167 ? 77.28100 44.11200 32.24000 1.000 36.35078 2071 LYS B C 1
ATOM 4402 O O . LYS B 1 167 ? 76.22400 43.47900 32.16200 1.000 36.14612 2071 LYS B O 1
ATOM 4408 N N . VAL B 1 168 ? 77.57900 44.89800 33.27000 1.000 40.54779 2072 VAL B N 1
ATOM 4409 C CA . VAL B 1 168 ? 76.77700 44.92300 34.48900 1.000 35.48132 2072 VAL B CA 1
ATOM 4410 C C . VAL B 1 168 ? 75.75500 46.04500 34.39700 1.000 33.56306 2072 VAL B C 1
ATOM 4411 O O . VAL B 1 168 ? 76.09600 47.18700 34.06400 1.000 34.37970 2072 VAL B O 1
ATOM 4415 N N . GLY B 1 169 ? 74.49900 45.72000 34.69200 1.000 28.24709 2073 GLY B N 1
ATOM 4416 C CA . GLY B 1 169 ? 73.45000 46.71700 34.75300 1.000 30.85626 2073 GLY B CA 1
ATOM 4417 C C . GLY B 1 169 ? 72.85900 46.84100 36.14300 1.000 30.83550 2073 GLY B C 1
ATOM 4418 O O . GLY B 1 169 ? 72.35100 45.86100 36.69700 1.000 31.77947 2073 GLY B O 1
ATOM 4419 N N . PHE B 1 170 ? 72.92800 48.03500 36.72200 1.000 29.19554 2074 PHE B N 1
ATOM 4420 C CA . PHE B 1 170 ? 72.36600 48.30000 38.04000 1.000 28.36605 2074 PHE B CA 1
ATOM 4421 C C . PHE B 1 170 ? 70.97300 48.89000 37.87400 1.000 27.67807 2074 PHE B C 1
ATOM 4422 O O . PHE B 1 170 ? 70.80600 49.92300 37.21700 1.000 28.32691 2074 PHE B O 1
ATOM 4430 N N . ILE B 1 171 ? 69.98000 48.23600 38.46900 1.000 24.00543 2075 ILE B N 1
ATOM 4431 C CA . ILE B 1 171 ? 68.59900 48.70100 38.44300 1.000 23.21034 2075 ILE B CA 1
ATOM 4432 C C . ILE B 1 171 ? 68.26200 49.15100 39.85900 1.000 27.15374 2075 ILE B C 1
ATOM 4433 O O . ILE B 1 171 ? 68.02400 48.32100 40.74500 1.000 24.48913 2075 ILE B O 1
ATOM 4438 N N . GLY B 1 172 ? 68.23400 50.46300 40.07400 1.000 28.02850 2076 GLY B N 1
ATOM 4439 C CA . GLY B 1 172 ? 67.92300 51.01300 41.37800 1.000 24.96822 2076 GLY B CA 1
ATOM 4440 C C . GLY B 1 172 ? 69.16200 51.42400 42.14300 1.000 28.00512 2076 GLY B C 1
ATOM 4441 O O . GLY B 1 172 ? 69.84300 50.58700 42.74100 1.000 26.52218 2076 GLY B O 1
ATOM 4442 N N . LEU B 1 173 ? 69.47200 52.71800 42.12700 1.000 29.18909 2077 LEU B N 1
ATOM 4443 C CA . LEU B 1 173 ? 70.65200 53.19900 42.82800 1.000 28.13235 2077 LEU B CA 1
ATOM 4444 C C . LEU B 1 173 ? 70.25000 54.04300 44.03100 1.000 28.44032 2077 LEU B C 1
ATOM 4445 O O . LEU B 1 173 ? 70.60800 55.22100 44.13300 1.000 26.96529 2077 LEU B O 1
ATOM 4450 N N . GLY B 1 174 ? 69.49100 53.44000 44.94300 1.000 23.96158 2078 GLY B N 1
ATOM 4451 C CA . GLY B 1 174 ? 69.16600 54.08000 46.20100 1.000 26.02820 2078 GLY B CA 1
ATOM 4452 C C . GLY B 1 174 ? 70.19300 53.74400 47.26100 1.000 26.59881 2078 GLY B C 1
ATOM 4453 O O . GLY B 1 174 ? 71.38300 53.61800 46.95800 1.000 27.65835 2078 GLY B O 1
ATOM 4454 N N . SER B 1 175 ? 69.74200 53.56500 48.50500 1.000 26.68797 2079 SER B N 1
ATOM 4455 C CA . SER B 1 175 ? 70.67100 53.32400 49.60500 1.000 27.36070 2079 SER B CA 1
ATOM 4456 C C . SER B 1 175 ? 71.45800 52.03500 49.39400 1.000 27.98123 2079 SER B C 1
ATOM 4457 O O . SER B 1 175 ? 72.69100 52.01800 49.50800 1.000 28.22471 2079 SER B O 1
ATOM 4460 N N . VAL B 1 176 ? 70.76200 50.93900 49.08800 1.000 25.85481 2080 VAL B N 1
ATOM 4461 C CA . VAL B 1 176 ? 71.44500 49.66300 48.90500 1.000 22.59176 2080 VAL B CA 1
ATOM 4462 C C . VAL B 1 176 ? 72.27600 49.68200 47.62900 1.000 26.41782 2080 VAL B C 1
ATOM 4463 O O . VAL B 1 176 ? 73.45400 49.30300 47.63000 1.000 25.52044 2080 VAL B O 1
ATOM 4467 N N . GLY B 1 177 ? 71.67600 50.12700 46.52200 1.000 29.42492 2081 GLY B N 1
ATOM 4468 C CA . GLY B 1 177 ? 72.38600 50.12000 45.25300 1.000 27.95353 2081 GLY B CA 1
ATOM 4469 C C . GLY B 1 177 ? 73.70100 50.87400 45.30900 1.000 27.93721 2081 GLY B C 1
ATOM 4470 O O . GLY B 1 177 ? 74.70900 50.42200 44.76000 1.000 28.96450 2081 GLY B O 1
ATOM 4471 N N . MET B 1 178 ? 73.71700 52.02300 45.98700 1.000 29.58135 2082 MET B N 1
ATOM 4472 C CA . MET B 1 178 ? 74.94500 52.80300 46.08800 1.000 29.94768 2082 MET B CA 1
ATOM 4473 C C . MET B 1 178 ? 75.88900 52.29200 47.16500 1.000 33.38331 2082 MET B C 1
ATOM 4474 O O . MET B 1 178 ? 77.01500 52.78900 47.26000 1.000 36.64826 2082 MET B O 1
ATOM 4479 N N . ASN B 1 179 ? 75.46800 51.32500 47.98400 1.000 30.37241 2083 ASN B N 1
ATOM 4480 C CA . ASN B 1 179 ? 76.44100 50.58200 48.77400 1.000 31.35109 2083 ASN B CA 1
ATOM 4481 C C . ASN B 1 179 ? 77.12000 49.51700 47.92600 1.000 29.82856 2083 ASN B C 1
ATOM 4482 O O . ASN B 1 179 ? 78.32800 49.28800 48.05500 1.000 32.66136 2083 ASN B O 1
ATOM 4487 N N . VAL B 1 180 ? 76.35300 48.88000 47.03800 1.000 26.34312 2084 VAL B N 1
ATOM 4488 C CA . VAL B 1 180 ? 76.85700 47.75300 46.25900 1.000 29.54166 2084 VAL B CA 1
ATOM 4489 C C . VAL B 1 180 ? 77.86800 48.21400 45.21500 1.000 30.83710 2084 VAL B C 1
ATOM 4490 O O . VAL B 1 180 ? 78.91400 47.58100 45.02600 1.000 30.19923 2084 VAL B O 1
ATOM 4494 N N . LEU B 1 181 ? 77.56500 49.30500 44.50500 1.000 28.95359 2085 LEU B N 1
ATOM 4495 C CA . LEU B 1 181 ? 78.37500 49.67000 43.34200 1.000 33.46462 2085 LEU B CA 1
ATOM 4496 C C . LEU B 1 181 ? 79.81900 49.99100 43.71600 1.000 32.65562 2085 LEU B C 1
ATOM 4497 O O . LEU B 1 181 ? 80.73400 49.35400 43.16600 1.000 29.92795 2085 LEU B O 1
ATOM 4502 N N . PRO B 1 182 ? 80.10400 50.93100 44.63000 1.000 31.32958 2086 PRO B N 1
ATOM 4503 C CA . PRO B 1 182 ? 81.51300 51.15800 44.99800 1.000 32.81259 2086 PRO B CA 1
ATOM 4504 C C . PRO B 1 182 ? 82.18200 49.93500 45.59800 1.000 36.29700 2086 PRO B C 1
ATOM 4505 O O . PRO B 1 182 ? 83.36600 49.69000 45.33600 1.000 36.19182 2086 PRO B O 1
ATOM 4509 N N . LEU B 1 183 ? 81.45100 49.15300 46.39700 1.000 36.64058 2087 LEU B N 1
ATOM 4510 C CA . LEU B 1 183 ? 82.05600 47.98800 47.03200 1.000 36.59401 2087 LEU B CA 1
ATOM 4511 C C . LEU B 1 183 ? 82.42500 46.92500 46.00300 1.000 31.89896 2087 LEU B C 1
ATOM 4512 O O . LEU B 1 183 ? 83.48400 46.29600 46.10700 1.000 36.27798 2087 LEU B O 1
ATOM 4517 N N . MET B 1 184 ? 81.56500 46.71400 45.00200 1.000 36.39944 2088 MET B N 1
ATOM 4518 C CA . MET B 1 184 ? 81.88200 45.77400 43.93000 1.000 33.37140 2088 MET B CA 1
ATOM 4519 C C . MET B 1 184 ? 83.17600 46.16200 43.22500 1.000 34.59432 2088 MET B C 1
ATOM 4520 O O . MET B 1 184 ? 84.04100 45.31400 42.97500 1.000 38.23374 2088 MET B O 1
ATOM 4525 N N . LEU B 1 185 ? 83.32400 47.44600 42.89200 1.000 39.90754 2089 LEU B N 1
ATOM 4526 C CA . LEU B 1 185 ? 84.54000 47.90500 42.22700 1.000 44.12253 2089 LEU B CA 1
ATOM 4527 C C . LEU B 1 185 ? 85.76300 47.74000 43.11700 1.000 46.23032 2089 LEU B C 1
ATOM 4528 O O . LEU B 1 185 ? 86.85900 47.45900 42.62100 1.000 44.32709 2089 LEU B O 1
ATOM 4533 N N . LYS B 1 186 ? 85.59200 47.89700 44.43200 1.000 47.21003 2090 LYS B N 1
ATOM 4534 C CA . LYS B 1 186 ? 86.72700 47.82900 45.34500 1.000 44.70861 2090 LYS B CA 1
ATOM 4535 C C . LYS B 1 186 ? 87.21700 46.39600 45.52500 1.000 44.08642 2090 LYS B C 1
ATOM 4536 O O . LYS B 1 186 ? 88.42800 46.14800 45.53500 1.000 51.15900 2090 LYS B O 1
ATOM 4542 N N . CYS B 1 187 ? 86.29600 45.43900 45.65300 1.000 46.35993 2091 CYS B N 1
ATOM 4543 C CA . CYS B 1 187 ? 86.64400 44.08400 46.06500 1.000 43.89095 2091 CYS B CA 1
ATOM 4544 C C . CYS B 1 187 ? 86.67900 43.07200 44.93000 1.000 37.94001 2091 CYS B C 1
ATOM 4545 O O . CYS B 1 187 ? 87.27200 42.00100 45.10200 1.000 45.84341 2091 CYS B O 1
ATOM 4548 N N . LEU B 1 188 ? 86.05600 43.36300 43.79700 1.000 40.10777 2092 LEU B N 1
ATOM 4549 C CA . LEU B 1 188 ? 85.94800 42.42200 42.69700 1.000 39.43546 2092 LEU B CA 1
ATOM 4550 C C . LEU B 1 188 ? 86.57500 43.00500 41.43500 1.000 37.57331 2092 LEU B C 1
ATOM 4551 O O . LEU B 1 188 ? 86.77100 44.22200 41.33600 1.000 42.13492 2092 LEU B O 1
ATOM 4556 N N . PRO B 1 189 ? 86.92100 42.16400 40.45800 1.000 41.61257 2093 PRO B N 1
ATOM 4557 C CA . PRO B 1 189 ? 87.49400 42.68600 39.20800 1.000 47.05759 2093 PRO B CA 1
ATOM 4558 C C . PRO B 1 189 ? 86.51400 43.59500 38.47900 1.000 42.66976 2093 PRO B C 1
ATOM 4559 O O . PRO B 1 189 ? 85.32700 43.28400 38.35300 1.000 42.80885 2093 PRO B O 1
ATOM 4563 N N . HIS B 1 190 ? 87.02800 44.72400 37.99500 1.000 45.31370 2094 HIS B N 1
ATOM 4564 C CA . HIS B 1 190 ? 86.18700 45.70300 37.31600 1.000 40.56186 2094 HIS B CA 1
ATOM 4565 C C . HIS B 1 190 ? 85.54800 45.08400 36.07700 1.000 42.78162 2094 HIS B C 1
ATOM 4566 O O . HIS B 1 190 ? 86.24300 44.43000 35.28700 1.000 41.40147 2094 HIS B O 1
ATOM 4573 N N . PRO B 1 191 ? 84.24600 45.26400 35.86800 1.000 38.39962 2095 PRO B N 1
ATOM 4574 C CA . PRO B 1 191 ? 83.60700 44.71800 34.66800 1.000 39.32220 2095 PRO B CA 1
ATOM 4575 C C . PRO B 1 191 ? 83.96100 45.53100 33.43200 1.000 41.32651 2095 PRO B C 1
ATOM 4576 O O . PRO B 1 191 ? 84.58500 46.59300 33.49400 1.000 39.10787 2095 PRO B O 1
ATOM 4580 N N . GLN B 1 192 ? 83.53400 45.00400 32.28300 1.000 42.96108 2096 GLN B N 1
ATOM 4581 C CA . GLN B 1 192 ? 83.80100 45.66200 31.00900 1.000 46.17512 2096 GLN B CA 1
ATOM 4582 C C . GLN B 1 192 ? 82.92800 46.89600 30.81600 1.000 41.84561 2096 GLN B C 1
ATOM 4583 O O . GLN B 1 192 ? 83.37400 47.88500 30.22400 1.000 38.32114 2096 GLN B O 1
ATOM 4589 N N . GLU B 1 193 ? 81.69700 46.86600 31.31900 1.000 38.06713 2097 GLU B N 1
ATOM 4590 C CA . GLU B 1 193 ? 80.74900 47.94500 31.09800 1.000 37.79104 2097 GLU B CA 1
ATOM 4591 C C . GLU B 1 193 ? 79.77900 47.99700 32.27000 1.000 35.76082 2097 GLU B C 1
ATOM 4592 O O . GLU B 1 193 ? 79.43900 46.96700 32.85500 1.000 39.19805 2097 GLU B O 1
ATOM 4598 N N . ILE B 1 194 ? 79.33900 49.20700 32.60800 1.000 34.37685 2098 ILE B N 1
ATOM 4599 C CA . ILE B 1 194 ? 78.35900 49.42700 33.66700 1.000 33.27051 2098 ILE B CA 1
ATOM 4600 C C . ILE B 1 194 ? 77.23900 50.30100 33.12000 1.000 29.87264 2098 ILE B C 1
ATOM 4601 O O . ILE B 1 194 ? 77.49900 51.37600 32.56900 1.000 32.63299 2098 ILE B O 1
ATOM 4606 N N . THR B 1 195 ? 75.99800 49.84400 33.27200 1.000 28.80480 2099 THR B N 1
ATOM 4607 C CA . THR B 1 195 ? 74.82000 50.65000 32.97600 1.000 29.22406 2099 THR B CA 1
ATOM 4608 C C . THR B 1 195 ? 74.12200 51.00400 34.28300 1.000 27.17182 2099 THR B C 1
ATOM 4609 O O . THR B 1 195 ? 73.90900 50.13200 35.13300 1.000 28.94288 2099 THR B O 1
ATOM 4613 N N . LEU B 1 196 ? 73.78900 52.28200 34.44500 1.000 27.47323 2100 LEU B N 1
ATOM 4614 C CA . LEU B 1 196 ? 73.09900 52.78600 35.62500 1.000 27.09126 2100 LEU B CA 1
ATOM 4615 C C . LEU B 1 196 ? 71.66700 53.11700 35.23400 1.000 26.89047 2100 LEU B C 1
ATOM 4616 O O . LEU B 1 196 ? 71.43600 53.93600 34.33800 1.000 28.58960 2100 LEU B O 1
ATOM 4621 N N . CYS B 1 197 ? 70.71000 52.48300 35.90500 1.000 25.53050 2101 CYS B N 1
ATOM 4622 C CA . CYS B 1 197 ? 69.29600 52.64300 35.59600 1.000 21.19107 2101 CYS B CA 1
ATOM 4623 C C . CYS B 1 197 ? 68.55400 53.05400 36.85800 1.000 26.45323 2101 CYS B C 1
ATOM 4624 O O . CYS B 1 197 ? 68.61900 52.35300 37.87300 1.000 25.71399 2101 CYS B O 1
ATOM 4627 N N . ASP B 1 198 ? 67.86300 54.18800 36.79700 1.000 25.25995 2102 ASP B N 1
ATOM 4628 C CA . ASP B 1 198 ? 66.92900 54.59900 37.84000 1.000 25.12474 2102 ASP B CA 1
ATOM 4629 C C . ASP B 1 198 ? 65.83700 55.42900 37.16800 1.000 29.26760 2102 ASP B C 1
ATOM 4630 O O . ASP B 1 198 ? 65.79700 55.54600 35.94000 1.000 29.78017 2102 ASP B O 1
ATOM 4635 N N . VAL B 1 199 ? 64.93600 55.99700 37.97300 1.000 26.67702 2103 VAL B N 1
ATOM 4636 C CA . VAL B 1 199 ? 63.79200 56.71100 37.40900 1.000 27.93473 2103 VAL B CA 1
ATOM 4637 C C . VAL B 1 199 ? 64.24900 58.02900 36.78800 1.000 32.37609 2103 VAL B C 1
ATOM 4638 O O . VAL B 1 199 ? 65.31400 58.57000 37.10800 1.000 31.11104 2103 VAL B O 1
ATOM 4642 N N . TYR B 1 200 ? 63.40700 58.55700 35.89000 1.000 34.68447 2104 TYR B N 1
ATOM 4643 C CA . TYR B 1 200 ? 63.76900 59.73300 35.09800 1.000 37.31390 2104 TYR B CA 1
ATOM 4644 C C . TYR B 1 200 ? 64.20200 60.89900 35.97800 1.000 39.49304 2104 TYR B C 1
ATOM 4645 O O . TYR B 1 200 ? 65.12000 61.64800 35.62300 1.000 38.26081 2104 TYR B O 1
ATOM 4654 N N . SER B 1 201 ? 63.55300 61.06800 37.13100 1.000 34.17885 2105 SER B N 1
ATOM 4655 C CA . SER B 1 201 ? 63.78700 62.23900 37.96500 1.000 39.38507 2105 SER B CA 1
ATOM 4656 C C . SER B 1 201 ? 65.12600 62.20000 38.68700 1.000 37.81697 2105 SER B C 1
ATOM 4657 O O . SER B 1 201 ? 65.47700 63.18100 39.34900 1.000 42.38594 2105 SER B O 1
ATOM 4660 N N . LYS B 1 202 ? 65.87900 61.10500 38.58300 1.000 35.42207 2106 LYS B N 1
ATOM 4661 C CA . LYS B 1 202 ? 67.18800 61.00900 39.21500 1.000 32.82003 2106 LYS B CA 1
ATOM 4662 C C . LYS B 1 202 ? 68.32600 61.09400 38.20400 1.000 30.11427 2106 LYS B C 1
ATOM 4663 O O . LYS B 1 202 ? 69.43200 60.61800 38.47900 1.000 34.50757 2106 LYS B O 1
ATOM 4669 N N . LEU B 1 203 ? 68.07700 61.70900 37.04400 1.000 32.19012 2107 LEU B N 1
ATOM 4670 C CA . LEU B 1 203 ? 69.09800 61.79500 36.00200 1.000 38.05062 2107 LEU B CA 1
ATOM 4671 C C . LEU B 1 203 ? 70.34500 62.51600 36.50100 1.000 31.80920 2107 LEU B C 1
ATOM 4672 O O . LEU B 1 203 ? 71.46500 62.01000 36.36100 1.000 33.04555 2107 LEU 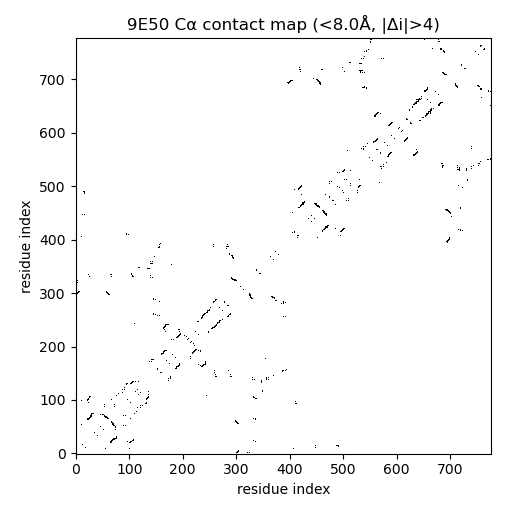B O 1
ATOM 4677 N N . GLU B 1 204 ? 70.17300 63.70600 37.08000 1.000 38.84253 2108 GLU B N 1
ATOM 4678 C CA . GLU B 1 204 ? 71.32800 64.44500 37.58200 1.000 41.06169 2108 GLU B CA 1
ATOM 4679 C C . GLU B 1 204 ? 72.06700 63.64500 38.64500 1.000 37.23901 2108 GLU B C 1
ATOM 4680 O O . GLU B 1 204 ? 73.30200 63.67500 38.71200 1.000 37.12540 2108 GLU B O 1
ATOM 4686 N N . PHE B 1 205 ? 71.32200 62.90500 39.47300 1.000 36.92907 2109 PHE B N 1
ATOM 4687 C CA . PHE B 1 205 ? 71.94200 62.03000 40.46300 1.000 35.13076 2109 PHE B CA 1
ATOM 4688 C C . PHE B 1 205 ? 72.78800 60.94800 39.79600 1.000 32.79554 2109 PHE B C 1
ATOM 4689 O O . PHE B 1 205 ? 73.91900 60.68300 40.22200 1.000 29.74218 2109 PHE B O 1
ATOM 4697 N N . LEU B 1 206 ? 72.26300 60.31800 38.74000 1.000 32.57538 2110 LEU B N 1
ATOM 4698 C CA . LEU B 1 206 ? 73.02900 59.28800 38.04100 1.000 29.80049 2110 LEU B CA 1
ATOM 4699 C C . LEU B 1 206 ? 74.25200 59.87700 37.34800 1.000 32.35151 2110 LEU B C 1
ATOM 4700 O O . LEU B 1 206 ? 75.31400 59.24300 37.30600 1.000 31.55274 2110 LEU B O 1
ATOM 4705 N N . GLU B 1 207 ? 74.11600 61.08200 36.78700 1.000 35.82636 2111 GLU B N 1
ATOM 4706 C CA . GLU B 1 207 ? 75.25400 61.72800 36.14300 1.000 35.64397 2111 GLU B CA 1
ATOM 4707 C C . GLU B 1 207 ? 76.37300 61.98400 37.14200 1.000 35.50292 2111 GLU B C 1
ATOM 4708 O O . GLU B 1 207 ? 77.55600 61.84400 36.81100 1.000 38.66897 2111 GLU B O 1
ATOM 4714 N N . ASN B 1 208 ? 76.01500 62.33400 38.37900 1.000 37.82812 2112 ASN B N 1
ATOM 4715 C CA . ASN B 1 208 ? 77.02400 62.51100 39.41900 1.000 35.81604 2112 ASN B CA 1
ATOM 4716 C C . ASN B 1 208 ? 77.69600 61.19000 39.77100 1.000 32.16708 2112 ASN B C 1
ATOM 4717 O O . ASN B 1 208 ? 78.90400 61.15400 40.03300 1.000 34.16049 2112 ASN B O 1
ATOM 4722 N N . ILE B 1 209 ? 76.93100 60.09300 39.79300 1.000 30.41583 2113 ILE B N 1
ATOM 4723 C CA . ILE B 1 209 ? 77.53400 58.77900 40.00600 1.000 30.05834 2113 ILE B CA 1
ATOM 4724 C C . ILE B 1 209 ? 78.53600 58.47100 38.90300 1.000 28.26882 2113 ILE B C 1
ATOM 4725 O O . ILE B 1 209 ? 79.62200 57.93700 39.16100 1.000 32.60769 2113 ILE B O 1
ATOM 4730 N N . GLU B 1 210 ? 78.18200 58.79200 37.65600 1.000 33.75434 2114 GLU B N 1
ATOM 4731 C CA . GLU B 1 210 ? 79.07800 58.53200 36.53200 1.000 38.71472 2114 GLU B CA 1
ATOM 4732 C C . GLU B 1 210 ? 80.41400 59.24000 36.71800 1.000 32.84824 2114 GLU B C 1
ATOM 4733 O O . GLU B 1 210 ? 81.47800 58.64600 36.50800 1.000 36.94524 2114 GLU B O 1
ATOM 4739 N N . GLN B 1 211 ? 80.37700 60.51500 37.11300 1.000 35.29647 2115 GLN B N 1
ATOM 4740 C CA . GLN B 1 211 ? 81.61800 61.24500 37.35600 1.000 40.50722 2115 GLN B CA 1
ATOM 4741 C C . GLN B 1 211 ? 82.42000 60.60500 38.48100 1.000 39.45345 2115 GLN B C 1
ATOM 4742 O O . GLN B 1 211 ? 83.64900 60.50000 38.39600 1.000 41.71855 2115 GLN B O 1
ATOM 4748 N N . ASN B 1 212 ? 81.74200 60.15500 39.53900 1.000 37.13369 2116 ASN B N 1
ATOM 4749 C CA . ASN B 1 212 ? 82.44800 59.47200 40.61800 1.000 34.77265 2116 ASN B CA 1
ATOM 4750 C C . ASN B 1 212 ? 83.06400 58.16200 40.14400 1.000 32.13336 2116 ASN B C 1
ATOM 4751 O O . ASN B 1 212 ? 84.14300 57.78100 40.61000 1.000 36.32193 2116 ASN B O 1
ATOM 4756 N N . LEU B 1 213 ? 82.41000 57.46700 39.20800 1.000 32.76069 2117 LEU B N 1
ATOM 4757 C CA . LEU B 1 213 ? 82.96600 56.21400 38.70400 1.000 33.77431 2117 LEU B CA 1
ATOM 4758 C C . LEU B 1 213 ? 84.30500 56.43700 38.00800 1.000 35.71082 2117 LEU B C 1
ATOM 4759 O O . LEU B 1 213 ? 85.21700 55.61100 38.12300 1.000 39.80333 2117 LEU B O 1
ATOM 4764 N N . VAL B 1 214 ? 84.44800 57.54600 37.28700 1.000 40.49687 2118 VAL B N 1
ATOM 4765 C CA . VAL B 1 214 ? 85.66300 57.76600 36.50600 1.000 44.22481 2118 VAL B CA 1
ATOM 4766 C C . VAL B 1 214 ? 86.71100 58.54100 37.29600 1.000 40.64548 2118 VAL B C 1
ATOM 4767 O O . VAL B 1 214 ? 87.90800 58.27400 37.16900 1.000 51.45040 2118 VAL B O 1
ATOM 4771 N N . HIS B 1 215 ? 86.29500 59.49300 38.13000 1.000 41.26774 2119 HIS B N 1
ATOM 4772 C CA . HIS B 1 215 ? 87.23600 60.37600 38.80400 1.000 38.90475 2119 HIS B CA 1
ATOM 4773 C C . HIS B 1 215 ? 87.43600 60.05700 40.28100 1.000 46.88811 2119 HIS B C 1
ATOM 4774 O O . HIS B 1 215 ? 88.34200 60.62600 40.89800 1.000 43.77266 2119 HIS B O 1
ATOM 4781 N N . LYS B 1 216 ? 86.63300 59.16700 40.86100 1.000 43.29254 2120 LYS B N 1
ATOM 4782 C CA . LYS B 1 216 ? 86.80500 58.77900 42.25600 1.000 41.88919 2120 LYS B CA 1
ATOM 4783 C C . LYS B 1 216 ? 87.11500 57.29900 42.41600 1.000 41.92064 2120 LYS B C 1
ATOM 4784 O O . LYS B 1 216 ? 88.05600 56.94300 43.13400 1.000 43.64202 2120 LYS B O 1
ATOM 4790 N N . PHE B 1 217 ? 86.36700 56.42200 41.74700 1.000 42.76803 2121 PHE B N 1
ATOM 4791 C CA . PHE B 1 217 ? 86.51600 54.98200 41.91700 1.000 34.51025 2121 PHE B CA 1
ATOM 4792 C C . PHE B 1 217 ? 87.39200 54.33600 40.85000 1.000 42.98287 2121 PHE B C 1
ATOM 4793 O O . PHE B 1 217 ? 87.60800 53.12200 40.90000 1.000 43.78758 2121 PHE B O 1
ATOM 4801 N N . GLY B 1 218 ? 87.89000 55.10900 39.89000 1.000 47.59884 2122 GLY B N 1
ATOM 4802 C CA . GLY B 1 218 ? 88.81800 54.57700 38.90100 1.000 44.02402 2122 GLY B CA 1
ATOM 4803 C C . GLY B 1 218 ? 88.26500 53.47700 38.02100 1.000 43.53522 2122 GLY B C 1
ATOM 4804 O O . GLY B 1 218 ? 88.95000 52.47300 37.78700 1.000 41.23914 2122 GLY B O 1
ATOM 4805 N N . PHE B 1 219 ? 87.04000 53.63700 37.52300 1.000 41.96016 2123 PHE B N 1
ATOM 4806 C CA . PHE B 1 219 ? 86.47000 52.68500 36.57700 1.000 42.23147 2123 PHE B CA 1
ATOM 4807 C C . PHE B 1 219 ? 86.78700 53.14500 35.15900 1.000 36.58175 2123 PHE B C 1
ATOM 4808 O O . PHE B 1 219 ? 86.41700 54.25500 34.76300 1.000 40.41012 2123 PHE B O 1
ATOM 4816 N N . LYS B 1 220 ? 87.46200 52.28500 34.39600 1.000 41.30617 2124 LYS B N 1
ATOM 4817 C CA . LYS B 1 220 ? 87.95400 52.64000 33.07200 1.000 45.13712 2124 LYS B CA 1
ATOM 4818 C C . LYS B 1 220 ? 87.07300 52.13100 31.94000 1.000 44.84087 2124 LYS B C 1
ATOM 4819 O O . LYS B 1 220 ? 87.30700 52.49900 30.78400 1.000 49.02015 2124 LYS B O 1
ATOM 4825 N N . GLY B 1 221 ? 86.07600 51.30600 32.23500 1.000 39.19976 2125 GLY B N 1
ATOM 4826 C CA . GLY B 1 221 ? 85.22700 50.73800 31.21100 1.000 40.60651 2125 GLY B CA 1
ATOM 4827 C C . GLY B 1 221 ? 84.16100 51.70600 30.73100 1.000 36.21425 2125 GLY B C 1
ATOM 4828 O O . GLY B 1 221 ? 84.13600 52.89100 31.06900 1.000 39.26640 2125 GLY B O 1
ATOM 4829 N N . LYS B 1 222 ? 83.25600 51.17000 29.91900 1.000 34.17040 2126 LYS B N 1
ATOM 4830 C CA . LYS B 1 222 ? 82.16700 51.96100 29.36800 1.000 39.51645 2126 LYS B CA 1
ATOM 4831 C C . LYS B 1 222 ? 81.09000 52.19400 30.42200 1.000 36.04018 2126 LYS B C 1
ATOM 4832 O O . LYS B 1 222 ? 80.72400 51.28100 31.16500 1.000 35.83283 2126 LYS B O 1
ATOM 4838 N N . ILE B 1 223 ? 80.58000 53.42200 30.47600 1.000 32.82474 2127 ILE B N 1
ATOM 4839 C CA . ILE B 1 223 ? 79.49000 53.79500 31.37100 1.000 32.66666 2127 ILE B CA 1
ATOM 4840 C C . ILE B 1 223 ? 78.32200 54.28600 30.53000 1.000 37.99863 2127 ILE B C 1
ATOM 4841 O O . ILE B 1 223 ? 78.50100 55.13100 29.64500 1.000 37.86794 2127 ILE B O 1
ATOM 4846 N N . LYS B 1 224 ? 77.12900 53.76700 30.81100 1.000 33.01816 2128 LYS B N 1
ATOM 4847 C CA . LYS B 1 224 ? 75.92200 54.18500 30.11500 1.000 34.31690 2128 LYS B CA 1
ATOM 4848 C C . LYS B 1 224 ? 74.82000 54.46700 31.12400 1.000 32.39665 2128 LYS B C 1
ATOM 4849 O O . LYS B 1 224 ? 74.70400 53.77400 32.13900 1.000 28.78742 2128 LYS B O 1
ATOM 4855 N N . LEU B 1 225 ? 74.02200 55.49200 30.84500 1.000 29.54269 2129 LEU B N 1
ATOM 4856 C CA . LEU B 1 225 ? 72.85300 55.81900 31.64700 1.000 31.09675 2129 LEU B CA 1
ATOM 4857 C C . LEU B 1 225 ? 71.59100 55.46600 30.87300 1.000 34.84435 2129 LEU B C 1
ATOM 4858 O O . LEU B 1 225 ? 71.50600 55.70100 29.66200 1.000 33.03593 2129 LEU B O 1
ATOM 4863 N N . ALA B 1 226 ? 70.61200 54.89900 31.57200 1.000 26.92431 2130 ALA B N 1
ATOM 4864 C CA . ALA B 1 226 ? 69.36000 54.50100 30.93300 1.000 29.69090 2130 ALA B CA 1
ATOM 4865 C C . ALA B 1 226 ? 68.24400 54.65100 31.95500 1.000 33.07471 2130 ALA B C 1
ATOM 4866 O O . ALA B 1 226 ? 68.17400 53.87700 32.91100 1.000 36.29357 2130 ALA B O 1
ATOM 4868 N N . LEU B 1 227 ? 67.37700 55.63800 31.75100 1.000 27.38612 2131 LEU B N 1
ATOM 4869 C CA . LEU B 1 227 ? 66.36000 55.98900 32.73000 1.000 31.17088 2131 LEU B CA 1
ATOM 4870 C C . LEU B 1 227 ? 65.07400 55.20100 32.50600 1.000 36.87268 2131 LEU B C 1
ATOM 4871 O O . LEU B 1 227 ? 64.74600 54.81500 31.38100 1.000 34.36845 2131 LEU B O 1
ATOM 4876 N N . SER B 1 228 ? 64.34100 54.97600 33.59600 1.000 33.91366 2132 SER B N 1
ATOM 4877 C CA . SER B 1 228 ? 63.01500 54.37600 33.55000 1.000 33.73031 2132 SER B CA 1
ATOM 4878 C C . SER B 1 228 ? 61.95000 55.45600 33.67800 1.000 31.75929 2132 SER B C 1
ATOM 4879 O O . SER B 1 228 ? 62.07100 56.37000 34.49900 1.000 34.59665 2132 SER B O 1
ATOM 4882 N N . LYS B 1 229 ? 60.90300 55.34600 32.86300 1.000 37.63836 2133 LYS B N 1
ATOM 4883 C CA . LYS B 1 229 ? 59.69200 56.12400 33.09900 1.000 43.53603 2133 LYS B CA 1
ATOM 4884 C C . LYS B 1 229 ? 58.68700 55.33200 33.92500 1.000 45.79864 2133 LYS B C 1
ATOM 4885 O O . LYS B 1 229 ? 58.08700 55.87200 34.86100 1.000 55.95978 2133 LYS B O 1
ATOM 4891 N N . THR B 1 230 ? 58.49800 54.05700 33.58500 1.000 44.54129 2134 THR B N 1
ATOM 4892 C CA . THR B 1 230 ? 57.74700 53.11300 34.40300 1.000 43.56554 2134 THR B CA 1
ATOM 4893 C C . THR B 1 230 ? 58.53400 51.81200 34.50200 1.000 42.24300 2134 THR B C 1
ATOM 4894 O O . THR B 1 230 ? 59.17000 51.54100 35.52500 1.000 47.59062 2134 THR B O 1
ATOM 4898 N N . THR B 1 231 ? 58.50700 51.00700 33.44200 1.000 40.29386 2135 THR B N 1
ATOM 4899 C CA . THR B 1 231 ? 59.34900 49.82400 33.37000 1.000 35.71965 2135 THR B CA 1
ATOM 4900 C C . THR B 1 231 ? 60.75300 50.20200 32.90200 1.000 33.57879 2135 THR B C 1
ATOM 4901 O O . THR B 1 231 ? 60.98700 51.29300 32.37400 1.000 35.23584 2135 THR B O 1
ATOM 4905 N N . VAL B 1 232 ? 61.69300 49.28400 33.10300 1.000 31.12643 2136 VAL B N 1
ATOM 4906 C CA . VAL B 1 232 ? 63.09200 49.53600 32.76100 1.000 31.92720 2136 VAL B CA 1
ATOM 4907 C C . VAL B 1 232 ? 63.22100 49.70800 31.25200 1.000 35.38434 2136 VAL B C 1
ATOM 4908 O O . VAL B 1 232 ? 62.46100 49.09200 30.48800 1.000 32.82062 2136 VAL B O 1
ATOM 4912 N N . PRO B 1 233 ? 64.15100 50.53300 30.78100 1.000 34.24039 2137 PRO B N 1
ATOM 4913 C CA . PRO B 1 233 ? 64.33000 50.69500 29.33500 1.000 38.27580 2137 PRO B CA 1
ATOM 4914 C C . PRO B 1 233 ? 64.91400 49.43900 28.70700 1.000 36.55448 2137 PRO B C 1
ATOM 4915 O O . PRO B 1 233 ? 65.50700 48.59200 29.37700 1.000 31.58376 2137 PRO B O 1
ATOM 4919 N N . GLN B 1 234 ? 64.74100 49.33600 27.38400 1.000 32.39202 2138 GLN B N 1
ATOM 4920 C CA . GLN B 1 234 ? 65.23800 48.17000 26.65900 1.000 31.06613 2138 GLN B CA 1
ATOM 4921 C C . GLN B 1 234 ? 66.74900 48.03400 26.77500 1.000 35.36272 2138 GLN B C 1
ATOM 4922 O O . GLN B 1 234 ? 67.28200 46.92300 26.66600 1.000 34.35733 2138 GLN B O 1
ATOM 4928 N N . GLU B 1 235 ? 67.45200 49.14600 27.00300 1.000 34.18529 2139 GLU B N 1
ATOM 4929 C CA . GLU B 1 235 ? 68.90900 49.11400 27.06200 1.000 29.67068 2139 GLU B CA 1
ATOM 4930 C C . GLU B 1 235 ? 69.41300 48.21200 28.18300 1.000 35.37151 2139 GLU B C 1
ATOM 4931 O O . GLU B 1 235 ? 70.52100 47.67200 28.09300 1.000 36.28546 2139 GLU B O 1
ATOM 4937 N N . ILE B 1 236 ? 68.61700 48.03300 29.24000 1.000 32.28472 2140 ILE B N 1
ATOM 4938 C CA . ILE B 1 236 ? 69.04600 47.21500 30.37200 1.000 30.81310 2140 ILE B CA 1
ATOM 4939 C C . ILE B 1 236 ? 69.20300 45.75300 29.96700 1.000 31.61484 2140 ILE B C 1
ATOM 4940 O O . ILE B 1 236 ? 70.07800 45.04900 30.48700 1.000 33.12027 2140 ILE B O 1
ATOM 4945 N N . TYR B 1 237 ? 68.39400 45.27500 29.01900 1.000 33.84652 2141 TYR B N 1
ATOM 4946 C CA . TYR B 1 237 ? 68.48200 43.87500 28.61700 1.000 34.51582 2141 TYR B CA 1
ATOM 4947 C C . TYR B 1 237 ? 69.74700 43.55600 27.82900 1.000 38.53522 2141 TYR B C 1
ATOM 4948 O O . TYR B 1 237 ? 69.99600 42.37900 27.54700 1.000 39.06580 2141 TYR B O 1
ATOM 4957 N N . ASP B 1 238 ? 70.55500 44.55700 27.48000 1.000 38.05938 2142 ASP B N 1
ATOM 4958 C CA . ASP B 1 238 ? 71.87400 44.29600 26.91800 1.000 34.29237 2142 ASP B CA 1
ATOM 4959 C C . ASP B 1 238 ? 72.88900 43.87800 27.97300 1.000 40.17113 2142 ASP B C 1
ATOM 4960 O O . ASP B 1 238 ? 73.98500 43.43300 27.61600 1.000 35.69194 2142 ASP B O 1
ATOM 4965 N N . SER B 1 239 ? 72.55800 44.00900 29.25400 1.000 38.48537 2143 SER B N 1
ATOM 4966 C CA . SER B 1 239 ? 73.46700 43.60000 30.31100 1.000 37.74325 2143 SER B CA 1
ATOM 4967 C C . SER B 1 239 ? 73.48900 42.08200 30.44300 1.000 37.51620 2143 SER B C 1
ATOM 4968 O O . SER B 1 239 ? 72.47800 41.40400 30.24100 1.000 40.85159 2143 SER B O 1
ATOM 4971 N N . THR B 1 240 ? 74.66500 41.55200 30.77800 1.000 36.61136 2144 THR B N 1
ATOM 4972 C CA . THR B 1 240 ? 74.82600 40.13000 31.05000 1.000 37.41422 2144 THR B CA 1
ATOM 4973 C C . THR B 1 240 ? 74.78500 39.80700 32.53600 1.000 39.43333 2144 THR B C 1
ATOM 4974 O O . THR B 1 240 ? 74.58000 38.64300 32.89900 1.000 32.26445 2144 THR B O 1
ATOM 4978 N N . LEU B 1 241 ? 74.98300 40.80800 33.39100 1.000 34.87986 2145 LEU B N 1
ATOM 4979 C CA . LEU B 1 241 ? 74.78600 40.69800 34.83000 1.000 33.18871 2145 LEU B CA 1
ATOM 4980 C C . LEU B 1 241 ? 73.93100 41.87500 35.27000 1.000 30.84944 2145 LEU B C 1
ATOM 4981 O O . LEU B 1 241 ? 74.26500 43.02800 34.98200 1.000 29.98216 2145 LEU B O 1
ATOM 4986 N N . ILE B 1 242 ? 72.82200 41.58600 35.94300 1.000 28.14333 2146 ILE B N 1
ATOM 4987 C CA . ILE B 1 242 ? 71.88700 42.60800 36.39500 1.000 27.65187 2146 ILE B CA 1
ATOM 4988 C C . ILE B 1 242 ? 71.84600 42.58200 37.91600 1.000 30.60173 2146 ILE B C 1
ATOM 4989 O O . ILE B 1 242 ? 71.64900 41.52100 38.52100 1.000 29.45115 2146 ILE B O 1
ATOM 4994 N N . VAL B 1 243 ? 72.03900 43.74700 38.52900 1.000 27.96149 2147 VAL B N 1
ATOM 4995 C CA . VAL B 1 243 ? 72.02800 43.90300 39.97900 1.000 22.48915 2147 VAL B CA 1
ATOM 4996 C C . VAL B 1 243 ? 70.85500 44.80600 40.33000 1.000 31.91355 2147 VAL B C 1
ATOM 4997 O O . VAL B 1 243 ? 70.82700 45.97700 39.93200 1.000 31.25061 2147 VAL B O 1
ATOM 5001 N N . GLY B 1 244 ? 69.88700 44.26600 41.06100 1.000 24.83288 2148 GLY B N 1
ATOM 5002 C CA . GLY B 1 244 ? 68.64100 44.96300 41.35200 1.000 24.59703 2148 GLY B CA 1
ATOM 5003 C C . GLY B 1 244 ? 68.55700 45.40300 42.80300 1.000 26.73978 2148 GLY B C 1
ATOM 5004 O O . GLY B 1 244 ? 68.98600 44.68100 43.70800 1.000 26.51070 2148 GLY B O 1
ATOM 5005 N N . ALA B 1 245 ? 67.99800 46.59600 43.01200 1.000 22.91661 2149 ALA B N 1
ATOM 5006 C CA . ALA B 1 245 ? 67.75900 47.11900 44.35100 1.000 27.42092 2149 ALA B CA 1
ATOM 5007 C C . ALA B 1 245 ? 66.69900 48.20900 44.28900 1.000 28.22626 2149 ALA B C 1
ATOM 5008 O O . ALA B 1 245 ? 66.92300 49.33600 44.74400 1.000 25.62749 2149 ALA B O 1
ATOM 5010 N N . THR B 1 246 ? 65.54600 47.88500 43.71500 1.000 25.14720 2150 THR B N 1
ATOM 5011 C CA . THR B 1 246 ? 64.48100 48.86000 43.55800 1.000 25.99922 2150 THR B CA 1
ATOM 5012 C C . THR B 1 246 ? 63.51800 48.79900 44.73700 1.000 28.91102 2150 THR B C 1
ATOM 5013 O O . THR B 1 246 ? 63.50700 47.84400 45.51700 1.000 31.08153 2150 THR B O 1
ATOM 5017 N N . ASN B 1 247 ? 62.70500 49.84700 44.86000 1.000 29.01600 2151 ASN B N 1
ATOM 5018 C CA . ASN B 1 247 ? 61.57700 49.86100 45.78300 1.000 30.70640 2151 ASN B CA 1
ATOM 5019 C C . ASN B 1 247 ? 60.25200 49.70600 45.04600 1.000 34.61734 2151 ASN B C 1
ATOM 5020 O O . ASN B 1 247 ? 59.19400 50.03200 45.59300 1.000 34.50596 2151 ASN B O 1
ATOM 5025 N N . VAL B 1 248 ? 60.29600 49.22500 43.80600 1.000 31.62791 2152 VAL B N 1
ATOM 5026 C CA . VAL B 1 248 ? 59.11000 48.97200 42.99900 1.000 31.96583 2152 VAL B CA 1
ATOM 5027 C C . VAL B 1 248 ? 59.24700 47.59000 42.38100 1.000 34.44953 2152 VAL B C 1
ATOM 5028 O O . VAL B 1 248 ? 60.31800 47.22300 41.88500 1.000 36.39333 2152 VAL B O 1
ATOM 5032 N N . ALA B 1 249 ? 58.16700 46.82200 42.41100 1.000 33.65608 2153 ALA B N 1
ATOM 5033 C CA . ALA B 1 249 ? 58.20300 45.44900 41.93700 1.000 37.40089 2153 ALA B CA 1
ATOM 5034 C C . ALA B 1 249 ? 57.90100 45.37800 40.44600 1.000 32.27788 2153 ALA B C 1
ATOM 5035 O O . ALA B 1 249 ? 57.19300 46.22300 39.89500 1.000 33.11640 2153 ALA B O 1
ATOM 5037 N N . ASN B 1 250 ? 58.46900 44.36100 39.79700 1.000 32.76623 2154 ASN B N 1
ATOM 5038 C CA . ASN B 1 250 ? 58.08500 43.95800 38.44200 1.000 35.46706 2154 ASN B CA 1
ATOM 5039 C C . ASN B 1 250 ? 58.40700 45.01900 37.39100 1.000 33.69238 2154 ASN B C 1
ATOM 5040 O O . ASN B 1 250 ? 57.71800 45.12600 36.37300 1.000 38.91219 2154 ASN B O 1
ATOM 5045 N N . VAL B 1 251 ? 59.45400 45.81300 37.61100 1.000 35.19158 2155 VAL B N 1
ATOM 5046 C CA . VAL B 1 251 ? 59.86700 46.77000 36.59100 1.000 29.00149 2155 VAL B CA 1
ATOM 5047 C C . VAL B 1 251 ? 60.80100 46.14100 35.56300 1.000 33.52391 2155 VAL B C 1
ATOM 5048 O O . VAL B 1 251 ? 60.99100 46.71300 34.48000 1.000 29.81916 2155 VAL B O 1
ATOM 5052 N N . LEU B 1 252 ? 61.38000 44.98400 35.86700 1.000 27.66732 2156 LEU B N 1
ATOM 5053 C CA . LEU B 1 252 ? 62.22600 44.23600 34.95000 1.000 29.50262 2156 LEU B CA 1
ATOM 5054 C C . LEU B 1 252 ? 61.45300 43.02900 34.43400 1.000 36.42466 2156 LEU B C 1
ATOM 5055 O O . LEU B 1 252 ? 60.92500 42.24200 35.22800 1.000 36.58798 2156 LEU B O 1
ATOM 5060 N N . ASP B 1 253 ? 61.38300 42.88600 33.11200 1.000 35.96775 2157 ASP B N 1
ATOM 5061 C CA . ASP B 1 253 ? 60.69300 41.75800 32.49000 1.000 37.49326 2157 ASP B CA 1
ATOM 5062 C C . ASP B 1 253 ? 61.68400 40.61000 32.35200 1.000 40.08824 2157 ASP B C 1
ATOM 5063 O O . ASP B 1 253 ? 62.58300 40.64800 31.50400 1.000 36.69672 2157 ASP B O 1
ATOM 5068 N N . ILE B 1 254 ? 61.51500 39.58500 33.19000 1.000 37.18745 2158 ILE B N 1
ATOM 5069 C CA . ILE B 1 254 ? 62.40800 38.43100 33.15800 1.000 36.93166 2158 ILE B CA 1
ATOM 5070 C C . ILE B 1 254 ? 62.32500 37.71900 31.81300 1.000 37.07718 2158 ILE B C 1
ATOM 5071 O O . ILE B 1 254 ? 63.29600 37.09500 31.36900 1.000 36.01835 2158 ILE B O 1
ATOM 5076 N N . MET B 1 255 ? 61.18200 37.81100 31.13400 1.000 40.34823 2159 MET B N 1
ATOM 5077 C CA . MET B 1 255 ? 61.02600 37.15500 29.84200 1.000 49.11712 2159 MET B CA 1
ATOM 5078 C C . MET B 1 255 ? 61.78100 37.85800 28.72600 1.000 46.29526 2159 MET B C 1
ATOM 5079 O O . MET B 1 255 ? 61.89600 37.29500 27.63200 1.000 47.58636 2159 MET B O 1
ATOM 5084 N N . GLN B 1 256 ? 62.29900 39.06200 28.96700 1.000 44.47763 2160 GLN B N 1
ATOM 5085 C CA . GLN B 1 256 ? 63.05200 39.78600 27.95500 1.000 42.22485 2160 GLN B CA 1
ATOM 5086 C C . GLN B 1 256 ? 64.55700 39.74800 28.17900 1.000 40.47075 2160 GLN B C 1
ATOM 5087 O O . GLN B 1 256 ? 65.30100 40.20900 27.30900 1.000 43.32446 2160 GLN B O 1
ATOM 5093 N N . VAL B 1 257 ? 65.02800 39.22000 29.31200 1.000 38.17035 2161 VAL B N 1
ATOM 5094 C CA . VAL B 1 257 ? 66.46700 39.11500 29.51200 1.000 40.01248 2161 VAL B CA 1
ATOM 5095 C C . VAL B 1 257 ? 67.03700 38.10900 28.51900 1.000 42.85455 2161 VAL B C 1
ATOM 5096 O O . VAL B 1 257 ? 66.37200 37.14200 28.12100 1.000 48.14017 2161 VAL B O 1
ATOM 5100 N N . LYS B 1 258 ? 68.27100 38.34900 28.09700 1.000 43.90186 2162 LYS B N 1
ATOM 5101 C CA . LYS B 1 258 ? 68.90900 37.49500 27.11100 1.000 48.08194 2162 LYS B CA 1
ATOM 5102 C C . LYS B 1 258 ? 69.37000 36.18700 27.75000 1.000 51.18437 2162 LYS B C 1
ATOM 5103 O O . LYS B 1 258 ? 69.63900 36.13700 28.95400 1.000 47.71572 2162 LYS B O 1
ATOM 5109 N N . PRO B 1 259 ? 69.45400 35.11000 26.96800 1.000 53.81018 2163 PRO B N 1
ATOM 5110 C CA . PRO B 1 259 ? 69.97300 33.85000 27.51300 1.000 47.89121 2163 PRO B CA 1
ATOM 5111 C C . PRO B 1 259 ? 71.41200 34.01000 27.97900 1.000 45.35207 2163 PRO B C 1
ATOM 5112 O O . PRO B 1 259 ? 72.23300 34.65000 27.31800 1.000 46.31650 2163 PRO B O 1
ATOM 5116 N N . GLY B 1 260 ? 71.70900 33.42400 29.13700 1.000 40.96488 2164 GLY B N 1
ATOM 5117 C CA . GLY B 1 260 ? 73.00100 33.57400 29.76700 1.000 43.58704 2164 GLY B CA 1
ATOM 5118 C C . GLY B 1 260 ? 73.09200 34.70600 30.76600 1.000 33.16510 2164 GLY B C 1
ATOM 5119 O O . GLY B 1 260 ? 74.17800 34.94300 31.30900 1.000 37.86448 2164 GLY B O 1
ATOM 5120 N N . THR B 1 261 ? 71.99400 35.41200 31.02100 1.000 34.99141 2165 THR B N 1
ATOM 5121 C CA . THR B 1 261 ? 72.00200 36.52900 31.95600 1.000 39.24527 2165 THR B CA 1
ATOM 5122 C C . THR B 1 261 ? 72.06100 36.02800 33.39400 1.000 34.15625 2165 THR B C 1
ATOM 5123 O O . THR B 1 261 ? 71.37100 35.07500 33.76200 1.000 33.86306 2165 THR B O 1
ATOM 5127 N N . LEU B 1 262 ? 72.90000 36.67600 34.19800 1.000 35.37919 2166 LEU B N 1
ATOM 5128 C CA . LEU B 1 262 ? 72.93500 36.48800 35.64200 1.000 28.10553 2166 LEU B CA 1
ATOM 5129 C C . LEU B 1 262 ? 72.17300 37.62800 36.30500 1.000 32.14707 2166 LEU B C 1
ATOM 5130 O O . LEU B 1 262 ? 72.29100 38.78300 35.88700 1.000 30.69204 2166 LEU B O 1
ATOM 5135 N N . ILE B 1 263 ? 71.39200 37.30600 37.33800 1.000 32.32066 2167 ILE B N 1
ATOM 5136 C CA . ILE B 1 263 ? 70.53100 38.28800 37.99200 1.000 32.15200 2167 ILE B CA 1
ATOM 5137 C C . ILE B 1 263 ? 70.70000 38.17200 39.50100 1.000 34.97634 2167 ILE B C 1
ATOM 5138 O O . ILE B 1 263 ? 70.36800 37.13500 40.08600 1.000 28.14145 2167 ILE B O 1
ATOM 5143 N N . VAL B 1 264 ? 71.19800 39.23600 40.12800 1.000 31.94206 2168 VAL B N 1
ATOM 5144 C CA . VAL B 1 264 ? 71.29900 39.34100 41.58200 1.000 25.82681 2168 VAL B CA 1
ATOM 5145 C C . VAL B 1 264 ? 70.36500 40.46000 42.01600 1.000 30.58231 2168 VAL B C 1
ATOM 5146 O O . VAL B 1 264 ? 70.55500 41.61900 41.63000 1.000 28.98977 2168 VAL B O 1
ATOM 5150 N N . ASP B 1 265 ? 69.35300 40.12100 42.81100 1.000 27.10667 2169 ASP B N 1
ATOM 5151 C CA . ASP B 1 265 ? 68.30500 41.06900 43.16900 1.000 26.70061 2169 ASP B CA 1
ATOM 5152 C C . ASP B 1 265 ? 68.12100 41.08700 44.67700 1.000 31.77137 2169 ASP B C 1
ATOM 5153 O O . ASP B 1 265 ? 67.75600 40.06900 45.27200 1.000 29.27543 2169 ASP B O 1
ATOM 5158 N N . ASP B 1 266 ? 68.35800 42.24500 45.28900 1.000 33.63226 2170 ASP B N 1
ATOM 5159 C CA . ASP B 1 266 ? 68.04200 42.43100 46.69700 1.000 31.94978 2170 ASP B CA 1
ATOM 5160 C C . ASP B 1 266 ? 66.65500 43.02300 46.90800 1.000 32.81257 2170 ASP B C 1
ATOM 5161 O O . ASP B 1 266 ? 66.19500 43.09300 48.05300 1.000 34.97821 2170 ASP B O 1
ATOM 5166 N N . SER B 1 267 ? 65.98000 43.43200 45.83300 1.000 27.52349 2171 SER B N 1
ATOM 5167 C CA . SER B 1 267 ? 64.65900 44.03700 45.95000 1.000 28.67410 2171 SER B CA 1
ATOM 5168 C C . SER B 1 267 ? 63.69300 43.10400 46.67000 1.000 34.29254 2171 SER B C 1
ATOM 5169 O O . SER B 1 267 ? 63.68000 41.89000 46.44300 1.000 29.05153 2171 SER B O 1
ATOM 5172 N N . GLY B 1 268 ? 62.88600 43.68500 47.55100 1.000 35.40712 2172 GLY B N 1
ATOM 5173 C CA . GLY B 1 268 ? 61.86100 42.96400 48.26600 1.000 38.03299 2172 GLY B CA 1
ATOM 5174 C C . GLY B 1 268 ? 60.61800 43.81900 48.39400 1.000 34.14276 2172 GLY B C 1
ATOM 5175 O O . GLY B 1 268 ? 60.56400 44.75100 49.20400 1.000 40.50622 2172 GLY B O 1
ATOM 5176 N N . PRO B 1 269 ? 59.58700 43.53300 47.58300 1.000 37.10436 2173 PRO B N 1
ATOM 5177 C CA . PRO B 1 269 ? 59.45700 42.43100 46.61100 1.000 41.11625 2173 PRO B CA 1
ATOM 5178 C C . PRO B 1 269 ? 60.41700 42.55500 45.43000 1.000 35.06707 2173 PRO B C 1
ATOM 5179 O O . PRO B 1 269 ? 60.94000 43.63500 45.16700 1.000 32.80394 2173 PRO B O 1
ATOM 5183 N N . HIS B 1 270 ? 60.66900 41.46200 44.71300 1.000 31.26761 2174 HIS B N 1
ATOM 5184 C CA . HIS B 1 270 ? 61.67000 41.47300 43.65600 1.000 33.22539 2174 HIS B CA 1
ATOM 5185 C C . HIS B 1 270 ? 61.24500 42.38000 42.50600 1.000 28.90375 2174 HIS B C 1
ATOM 5186 O O . HIS B 1 270 ? 60.05600 42.62400 42.28400 1.000 28.77258 2174 HIS B O 1
ATOM 5193 N N . CYS B 1 271 ? 62.24000 42.89600 41.78100 1.000 32.32638 2175 CYS B N 1
ATOM 5194 C CA . CYS B 1 271 ? 61.98600 43.78400 40.65200 1.000 31.11214 2175 CYS B CA 1
ATOM 5195 C C . CYS B 1 271 ? 61.61800 43.02600 39.38500 1.000 36.69477 2175 CYS B C 1
ATOM 5196 O O . CYS B 1 271 ? 61.44800 43.64900 38.33100 1.000 34.44811 2175 CYS B O 1
ATOM 5199 N N . PHE B 1 272 ? 61.49600 41.70300 39.46600 1.000 32.98170 2176 PHE B N 1
ATOM 5200 C CA . PHE B 1 272 ? 61.01100 40.87800 38.37200 1.000 35.16412 2176 PHE B CA 1
ATOM 5201 C C . PHE B 1 272 ? 60.03600 39.86200 38.94700 1.000 39.87837 2176 PHE B C 1
ATOM 5202 O O . PHE B 1 272 ? 59.97900 39.65100 40.16100 1.000 34.56572 2176 PHE B O 1
ATOM 5210 N N . SER B 1 273 ? 59.26600 39.23000 38.06300 1.000 33.94878 2177 SER B N 1
ATOM 5211 C CA . SER B 1 273 ? 58.29700 38.22800 38.49400 1.000 42.39791 2177 SER B CA 1
ATOM 5212 C C . SER B 1 273 ? 59.02200 36.94100 38.86700 1.000 42.57805 2177 SER B C 1
ATOM 5213 O O . SER B 1 273 ? 59.69000 36.32900 38.02600 1.000 38.26357 2177 SER B O 1
ATOM 5216 N N . VAL B 1 274 ? 58.89800 36.53100 40.13000 1.000 37.83932 2178 VAL B N 1
ATOM 5217 C CA . VAL B 1 274 ? 59.59900 35.33200 40.57900 1.000 38.83963 2178 VAL B CA 1
ATOM 5218 C C . VAL B 1 274 ? 59.01100 34.09100 39.91900 1.000 36.79802 2178 VAL B C 1
ATOM 5219 O O . VAL B 1 274 ? 59.74400 33.17600 39.52200 1.000 38.94438 2178 VAL B O 1
ATOM 5223 N N . GLU B 1 275 ? 57.68500 34.04600 39.77800 1.000 41.96967 2179 GLU B N 1
ATOM 5224 C CA . GLU B 1 275 ? 57.04200 32.88300 39.17400 1.000 48.11961 2179 GLU B CA 1
ATOM 5225 C C . GLU B 1 275 ? 57.51600 32.67400 37.74200 1.000 51.30459 2179 GLU B C 1
ATOM 5226 O O . GLU B 1 275 ? 57.85200 31.55200 37.34400 1.000 49.03241 2179 GLU B O 1
ATOM 5232 N N . GLN B 1 276 ? 57.55600 33.75000 36.95000 1.000 45.53070 2180 GLN B N 1
ATOM 5233 C CA . GLN B 1 276 ? 58.03400 33.62700 35.57900 1.000 38.10298 2180 GLN B CA 1
ATOM 5234 C C . GLN B 1 276 ? 59.51700 33.28200 35.53400 1.000 43.76915 2180 GLN B C 1
ATOM 5235 O O . GLN B 1 276 ? 59.96300 32.58800 34.61400 1.000 42.76193 2180 GLN B O 1
ATOM 5241 N N . ALA B 1 277 ? 60.28900 33.74000 36.52200 1.000 40.67685 2181 ALA B N 1
ATOM 5242 C CA . ALA B 1 277 ? 61.71000 33.41100 36.56000 1.000 44.07944 2181 ALA B CA 1
ATOM 5243 C C . ALA B 1 277 ? 61.93100 31.92700 36.82800 1.000 46.30552 2181 ALA B C 1
ATOM 5244 O O . ALA B 1 277 ? 62.79100 31.29900 36.19800 1.000 48.78632 2181 ALA B O 1
ATOM 5246 N N . ILE B 1 278 ? 61.17000 31.35300 37.76100 1.000 45.83078 2182 ILE B N 1
ATOM 5247 C CA . ILE B 1 278 ? 61.31800 29.93400 38.07600 1.000 49.23305 2182 ILE B CA 1
ATOM 5248 C C . ILE B 1 278 ? 60.87600 29.08300 36.89400 1.000 47.30480 2182 ILE B C 1
ATOM 5249 O O . ILE B 1 278 ? 61.55400 28.12300 36.51000 1.000 47.63664 2182 ILE B O 1
ATOM 5254 N N . LYS B 1 279 ? 59.73300 29.42800 36.29900 1.000 46.45091 2183 LYS B N 1
ATOM 5255 C CA . LYS B 1 279 ? 59.22300 28.67300 35.15900 1.000 52.76972 2183 LYS B CA 1
ATOM 5256 C C . LYS B 1 279 ? 60.20500 28.69100 33.99300 1.000 54.53989 2183 LYS B C 1
ATOM 5257 O O . LYS B 1 279 ? 60.45400 27.65500 33.36700 1.000 54.29104 2183 LYS B O 1
ATOM 5263 N N . ARG B 1 280 ? 60.78500 29.85700 33.69300 1.000 48.44394 2184 ARG B N 1
ATOM 5264 C CA . ARG B 1 280 ? 61.74100 29.93300 32.59300 1.000 48.08432 2184 ARG B CA 1
ATOM 5265 C C . ARG B 1 280 ? 63.00400 29.14000 32.90000 1.000 52.18828 2184 ARG B C 1
ATOM 5266 O O . ARG B 1 280 ? 63.56500 28.48800 32.01100 1.000 51.36221 2184 ARG B O 1
ATOM 5274 N N . PHE B 1 281 ? 63.46600 29.18300 34.15100 1.000 46.61584 2185 PHE B N 1
ATOM 5275 C CA . PHE B 1 281 ? 64.69400 28.48100 34.50500 1.000 50.18949 2185 PHE B CA 1
ATOM 5276 C C . PHE B 1 281 ? 64.53700 26.97400 34.34200 1.000 50.98368 2185 PHE B C 1
ATOM 5277 O O . PHE B 1 281 ? 65.45700 26.29600 33.87400 1.000 53.42318 2185 PHE B O 1
ATOM 5285 N N . GLN B 1 282 ? 63.37800 26.43300 34.71800 1.000 51.48848 2186 GLN B N 1
ATOM 5286 C CA . GLN B 1 282 ? 63.17800 24.99100 34.63600 1.000 56.23882 2186 GLN B CA 1
ATOM 5287 C C . GLN B 1 282 ? 63.05000 24.51700 33.19400 1.000 63.67171 2186 GLN B C 1
ATOM 5288 O O . GLN B 1 282 ? 63.47100 23.40100 32.87000 1.000 62.86318 2186 GLN B O 1
ATOM 5294 N N . GLU B 1 283 ? 62.48500 25.34800 32.31700 1.000 59.33122 2187 GLU B N 1
ATOM 5295 C CA . GLU B 1 283 ? 62.28800 24.94100 30.93200 1.000 57.95430 2187 GLU B CA 1
ATOM 5296 C C . GLU B 1 283 ? 63.53300 25.19300 30.09000 1.000 58.83708 2187 GLU B C 1
ATOM 5297 O O . GLU B 1 283 ? 63.97100 24.31200 29.34100 1.000 61.82338 2187 GLU B O 1
ATOM 5303 N N . ARG B 1 284 ? 64.12200 26.38300 30.20600 1.000 53.90005 2188 ARG B N 1
ATOM 5304 C CA . ARG B 1 284 ? 65.23300 26.77400 29.34800 1.000 45.17968 2188 ARG B CA 1
ATOM 5305 C C . ARG B 1 284 ? 66.59900 26.63500 30.00700 1.000 51.89254 2188 ARG B C 1
ATOM 5306 O O . ARG B 1 284 ? 67.58200 26.37900 29.30400 1.000 53.96417 2188 ARG B O 1
ATOM 5314 N N . GLU B 1 285 ? 66.68400 26.80500 31.33000 1.000 54.02172 2189 GLU B N 1
ATOM 5315 C CA . GLU B 1 285 ? 67.95700 26.76100 32.06100 1.000 49.14449 2189 GLU B CA 1
ATOM 5316 C C . GLU B 1 285 ? 68.98100 27.72300 31.46100 1.000 48.43180 2189 GLU B C 1
ATOM 5317 O O . GLU B 1 285 ? 70.16700 27.40700 31.33700 1.000 46.65575 2189 GLU B O 1
ATOM 5323 N N . ASP B 1 286 ? 68.51900 28.92200 31.09900 1.000 43.98112 2190 ASP B N 1
ATOM 5324 C CA . ASP B 1 286 ? 69.35500 29.89800 30.41000 1.000 47.36441 2190 ASP B CA 1
ATOM 5325 C C . ASP B 1 286 ? 69.58600 31.16600 31.22200 1.000 47.14518 2190 ASP B C 1
ATOM 5326 O O . ASP B 1 286 ? 70.10100 32.14900 30.67600 1.000 46.84549 2190 ASP B O 1
ATOM 5331 N N . ILE B 1 287 ? 69.21500 31.17500 32.50300 1.000 41.75443 2191 ILE B N 1
ATOM 5332 C CA . ILE B 1 287 ? 69.47900 32.29600 33.39700 1.000 40.32384 2191 ILE B CA 1
ATOM 5333 C C . ILE B 1 287 ? 69.91600 31.75300 34.75000 1.000 45.83633 2191 ILE B C 1
ATOM 5334 O O . ILE B 1 287 ? 69.59100 30.62200 35.12400 1.000 43.45079 2191 ILE B O 1
ATOM 5339 N N . LEU B 1 288 ? 70.67100 32.56500 35.48100 1.000 43.52374 2192 LEU B N 1
ATOM 5340 C CA . LEU B 1 288 ? 70.89400 32.36400 36.90500 1.000 33.57599 2192 LEU B CA 1
ATOM 5341 C C . LEU B 1 288 ? 70.35600 33.58500 37.63400 1.000 35.06552 2192 LEU B C 1
ATOM 5342 O O . LEU B 1 288 ? 70.67700 34.72100 37.26800 1.000 34.99120 2192 LEU B O 1
ATOM 5347 N N . PHE B 1 289 ? 69.52700 33.35200 38.64600 1.000 38.05898 2193 PHE B N 1
ATOM 5348 C CA . PHE B 1 289 ? 68.94100 34.43300 39.42200 1.000 35.00229 2193 PHE B CA 1
ATOM 5349 C C . PHE B 1 289 ? 68.97000 34.05600 40.89500 1.000 37.01061 2193 PHE B C 1
ATOM 5350 O O . PHE B 1 289 ? 68.84000 32.88300 41.25300 1.000 33.30102 2193 PHE B O 1
ATOM 5358 N N . SER B 1 290 ? 69.14700 35.06000 41.75000 1.000 30.94250 2194 SER B N 1
ATOM 5359 C CA . SER B 1 290 ? 69.23400 34.77900 43.17400 1.000 28.15458 2194 SER B CA 1
ATOM 5360 C C . SER B 1 290 ? 68.91600 36.03200 43.97200 1.000 37.28404 2194 SER B C 1
ATOM 5361 O O . SER B 1 290 ? 69.06700 37.15700 43.48300 1.000 29.04952 2194 SER B O 1
ATOM 5364 N N . GLU B 1 291 ? 68.45700 35.81100 45.20400 1.000 32.78389 2195 GLU B N 1
ATOM 5365 C CA . GLU B 1 291 ? 68.51400 36.84400 46.22500 1.000 30.77037 2195 GLU B CA 1
ATOM 5366 C C . GLU B 1 291 ? 69.93700 37.36400 46.33400 1.000 30.29095 2195 GLU B C 1
ATOM 5367 O O . GLU B 1 291 ? 70.90400 36.63500 46.09300 1.000 36.45252 2195 GLU B O 1
ATOM 5373 N N . GLY B 1 292 ? 70.06800 38.63200 46.70900 1.000 27.23532 2196 GLY B N 1
ATOM 5374 C CA . GLY B 1 292 ? 71.38200 39.21500 46.87000 1.000 28.72610 2196 GLY B CA 1
ATOM 5375 C C . GLY B 1 292 ? 71.74700 39.51800 48.30900 1.000 29.72072 2196 GLY B C 1
ATOM 5376 O O . GLY B 1 292 ? 72.92800 39.62400 48.64400 1.000 31.87950 2196 GLY B O 1
ATOM 5377 N N . GLY B 1 293 ? 70.74900 39.66000 49.17300 1.000 28.23709 2197 GLY B N 1
ATOM 5378 C CA . GLY B 1 293 ? 71.02500 40.07400 50.53100 1.000 29.22430 2197 GLY B CA 1
ATOM 5379 C C . GLY B 1 293 ? 71.20300 38.96700 51.53900 1.000 31.03388 2197 GLY B C 1
ATOM 5380 O O . GLY B 1 293 ? 71.38800 39.25100 52.72700 1.000 30.35528 2197 GLY B O 1
ATOM 5381 N N . MET B 1 294 ? 71.16300 37.70900 51.11100 1.000 31.12758 2198 MET B N 1
ATOM 5382 C CA . MET B 1 294 ? 71.19700 36.58300 52.03000 1.000 27.32375 2198 MET B CA 1
ATOM 5383 C C . MET B 1 294 ? 72.63000 36.11500 52.24400 1.000 34.98364 2198 MET B C 1
ATOM 5384 O O . MET B 1 294 ? 73.38500 35.94000 51.28200 1.000 32.89197 2198 MET B O 1
ATOM 5389 N N . LEU B 1 295 ? 72.99700 35.91200 53.50500 1.000 31.21547 2199 LEU B N 1
ATOM 5390 C CA . LEU B 1 295 ? 74.30600 35.40200 53.88000 1.000 28.20936 2199 LEU B CA 1
ATOM 5391 C C . LEU B 1 295 ? 74.21000 33.92700 54.23600 1.000 32.65495 2199 LEU B C 1
ATOM 5392 O O . LEU B 1 295 ? 73.15400 33.43800 54.64600 1.000 30.15570 2199 LEU B O 1
ATOM 5397 N N . ARG B 1 296 ? 75.32500 33.21700 54.07800 1.000 31.99271 2200 ARG B N 1
ATOM 5398 C CA . ARG B 1 296 ? 75.43400 31.82800 54.51200 1.000 32.68179 2200 ARG B CA 1
ATOM 5399 C C . ARG B 1 296 ? 76.42500 31.76400 55.66700 1.000 38.71891 2200 ARG B C 1
ATOM 5400 O O . ARG B 1 296 ? 77.62200 32.01200 55.48300 1.000 34.29488 2200 ARG B O 1
ATOM 5408 N N . SER B 1 297 ? 75.91900 31.44000 56.85400 1.000 32.91697 2201 SER B N 1
ATOM 5409 C CA . SER B 1 297 ? 76.77400 31.24300 58.00900 1.000 34.36966 2201 SER B CA 1
ATOM 5410 C C . SER B 1 297 ? 77.52900 29.92100 57.88600 1.000 33.89925 2201 SER B C 1
ATOM 5411 O O . SER B 1 297 ? 77.00600 28.94400 57.34500 1.000 36.54393 2201 SER B O 1
ATOM 5414 N N . PRO B 1 298 ? 78.77100 29.86700 58.37400 1.000 33.26173 2202 PRO B N 1
ATOM 5415 C CA . PRO B 1 298 ? 79.50300 28.58900 58.36300 1.000 37.08587 2202 PRO B CA 1
ATOM 5416 C C . PRO B 1 298 ? 78.91200 27.55400 59.30400 1.000 36.02746 2202 PRO B C 1
ATOM 5417 O O . PRO B 1 298 ? 79.21100 26.36100 59.16000 1.000 41.59732 2202 PRO B O 1
ATOM 5421 N N . PHE B 1 299 ? 78.08100 27.97100 60.25600 1.000 35.63667 2203 PHE B N 1
ATOM 5422 C CA . PHE B 1 299 ? 77.43900 27.07900 61.20200 1.000 41.32177 2203 PHE B CA 1
ATOM 5423 C C . PHE B 1 299 ? 75.92400 27.19300 61.08100 1.000 40.26234 2203 PHE B C 1
ATOM 5424 O O . PHE B 1 299 ? 75.40200 28.26400 60.75000 1.000 39.98792 2203 PHE B O 1
ATOM 5432 N N . PRO B 1 300 ? 75.19400 26.10900 61.32700 1.000 37.86508 2204 PRO B N 1
ATOM 5433 C CA . PRO B 1 300 ? 73.73200 26.19000 61.27600 1.000 36.03183 2204 PRO B CA 1
ATOM 5434 C C . PRO B 1 300 ? 73.19300 27.05300 62.40500 1.000 38.30284 2204 PRO B C 1
ATOM 5435 O O . PRO B 1 300 ? 73.70800 27.04000 63.52600 1.000 33.83297 2204 PRO B O 1
ATOM 5439 N N . ILE B 1 301 ? 72.15700 27.82300 62.08900 1.000 39.78090 2205 ILE B N 1
ATOM 5440 C CA . ILE B 1 301 ? 71.51600 28.72800 63.03500 1.000 33.27427 2205 ILE B CA 1
ATOM 5441 C C . ILE B 1 301 ? 70.27200 28.04300 63.57800 1.000 27.83997 2205 ILE B C 1
ATOM 5442 O O . ILE B 1 301 ? 69.49700 27.45700 62.81300 1.000 31.22759 2205 ILE B O 1
ATOM 5447 N N . LYS B 1 302 ? 70.08300 28.10000 64.89400 1.000 33.18389 2206 LYS B N 1
ATOM 5448 C CA . LYS B 1 302 ? 68.88500 27.55200 65.51700 1.000 32.44759 2206 LYS B CA 1
ATOM 5449 C C . LYS B 1 302 ? 67.82100 28.64000 65.57800 1.000 28.82741 2206 LYS B C 1
ATOM 5450 O O . LYS B 1 302 ? 68.04700 29.70400 66.16400 1.000 31.12088 2206 LYS B O 1
ATOM 5456 N N . THR B 1 303 ? 66.66700 28.37400 64.98000 1.000 28.67652 2207 THR B N 1
ATOM 5457 C CA . THR B 1 303 ? 65.58900 29.34800 64.89200 1.000 31.90760 2207 THR B CA 1
ATOM 5458 C C . THR B 1 303 ? 64.41600 28.90200 65.75100 1.000 30.52908 2207 THR B C 1
ATOM 5459 O O . THR B 1 303 ? 63.92600 27.77800 65.60500 1.000 32.14673 2207 THR B O 1
ATOM 5463 N N . THR B 1 304 ? 63.97700 29.77600 66.65100 1.000 26.33671 2208 THR B N 1
ATOM 5464 C CA . THR B 1 304 ? 62.73100 29.58300 67.38000 1.000 29.09516 2208 THR B CA 1
ATOM 5465 C C . THR B 1 304 ? 61.64200 30.39800 66.70100 1.000 33.78493 2208 THR B C 1
ATOM 5466 O O . THR B 1 304 ? 61.83200 31.58900 66.43800 1.000 29.67268 2208 THR B O 1
ATOM 5470 N N . VAL B 1 305 ? 60.51000 29.76000 66.41000 1.000 29.15831 2209 VAL B N 1
ATOM 5471 C CA . VAL B 1 305 ? 59.41900 30.40100 65.68500 1.000 30.57883 2209 VAL B CA 1
ATOM 5472 C C . VAL B 1 305 ? 58.17100 30.36100 66.54800 1.000 29.98598 2209 VAL B C 1
ATOM 5473 O O . VAL B 1 305 ? 57.72100 29.28100 66.95400 1.000 29.56440 2209 VAL B O 1
ATOM 5477 N N . HIS B 1 306 ? 57.61100 31.53500 66.82300 1.000 26.61544 2210 HIS B N 1
ATOM 5478 C CA . HIS B 1 306 ? 56.30800 31.66900 67.46100 1.000 29.10949 2210 HIS B CA 1
ATOM 5479 C C . HIS B 1 306 ? 55.37900 32.34300 66.46100 1.000 33.23452 2210 HIS B C 1
ATOM 5480 O O . HIS B 1 306 ? 55.48500 33.55100 66.22600 1.000 32.43822 2210 HIS B O 1
ATOM 5487 N N . LEU B 1 307 ? 54.48300 31.56700 65.86300 1.000 37.66262 2211 LEU B N 1
ATOM 5488 C CA . LEU B 1 307 ? 53.54400 32.11400 64.89700 1.000 40.28942 2211 LEU B CA 1
ATOM 5489 C C . LEU B 1 307 ? 52.41000 32.83500 65.61200 1.000 41.62347 2211 LEU B C 1
ATOM 5490 O O . LEU B 1 307 ? 51.91900 32.37900 66.64900 1.000 47.76113 2211 LEU B O 1
ATOM 5495 N N . LEU B 1 308 ? 52.00800 33.97300 65.06100 1.000 44.01475 2212 LEU B N 1
ATOM 5496 C CA . LEU B 1 308 ? 50.85800 34.69700 65.58000 1.000 49.67975 2212 LEU B CA 1
ATOM 5497 C C . LEU B 1 308 ? 49.61000 33.84100 65.39200 1.000 54.35569 2212 LEU B C 1
ATOM 5498 O O . LEU B 1 308 ? 49.33400 33.40700 64.26200 1.000 59.64991 2212 LEU B O 1
ATOM 5503 N N . PRO B 1 309 ? 48.84700 33.56000 66.45500 1.000 62.55475 2213 PRO B N 1
ATOM 5504 C CA . PRO B 1 309 ? 47.73700 32.59400 66.33300 1.000 62.23249 2213 PRO B CA 1
ATOM 5505 C C . PRO B 1 309 ? 46.76500 32.88200 65.19800 1.000 63.41372 2213 PRO B C 1
ATOM 5506 O O . PRO B 1 309 ? 46.46800 31.98400 64.39900 1.000 69.51103 2213 PRO B O 1
ATOM 5510 N N . SER B 1 310 ? 46.26500 34.11500 65.09700 1.000 62.40748 2214 SER B N 1
ATOM 5511 C CA . SER B 1 310 ? 45.28500 34.42700 64.06200 1.000 65.98419 2214 SER B CA 1
ATOM 5512 C C . SER B 1 310 ? 45.87400 34.29400 62.66400 1.000 68.06851 2214 SER B C 1
ATOM 5513 O O . SER B 1 310 ? 45.16900 33.89300 61.73000 1.000 65.92861 2214 SER B O 1
ATOM 5516 N N . VAL B 1 311 ? 47.15700 34.62600 62.49400 1.000 63.68002 2215 VAL B N 1
ATOM 5517 C CA . VAL B 1 311 ? 47.79900 34.43500 61.19800 1.000 69.11882 2215 VAL B CA 1
ATOM 5518 C C . VAL B 1 311 ? 48.10200 32.96100 60.96500 1.000 67.33138 2215 VAL B C 1
ATOM 5519 O O . VAL B 1 311 ? 48.07600 32.48300 59.82300 1.000 65.27970 2215 VAL B O 1
ATOM 5523 N N . GLU B 1 312 ? 48.38100 32.21900 62.03400 1.000 72.76301 2216 GLU B N 1
ATOM 5524 C CA . GLU B 1 312 ? 48.70200 30.79900 61.94800 1.000 65.05705 2216 GLU B CA 1
ATOM 5525 C C . GLU B 1 312 ? 47.47900 29.97900 61.54800 1.000 69.87319 2216 GLU B C 1
ATOM 5526 O O . GLU B 1 312 ? 47.25700 29.71100 60.36600 1.000 74.79425 2216 GLU B O 1
ATOM 5532 N N . ASN B 1 325 ? 61.11300 24.88600 56.26400 1.000 52.13629 2229 ASN B N 1
ATOM 5533 C CA . ASN B 1 325 ? 61.90900 24.45100 55.12000 1.000 54.59784 2229 ASN B CA 1
ATOM 5534 C C . ASN B 1 325 ? 62.99700 25.46300 54.76300 1.000 58.83586 2229 ASN B C 1
ATOM 5535 O O . ASN B 1 325 ? 63.56700 25.41200 53.67300 1.000 58.46935 2229 ASN B O 1
ATOM 5540 N N . SER B 1 326 ? 63.27700 26.38100 55.68300 1.000 47.33996 2230 SER B N 1
ATOM 5541 C CA . SER B 1 326 ? 64.31000 27.38200 55.46700 1.000 47.41324 2230 SER B CA 1
ATOM 5542 C C . SER B 1 326 ? 65.69400 26.77900 55.66700 1.000 47.55198 2230 SER B C 1
ATOM 5543 O O . SER B 1 326 ? 65.89400 25.88200 56.49200 1.000 53.71930 2230 SER B O 1
ATOM 5546 N N . ASN B 1 327 ? 66.65100 27.28400 54.90200 1.000 45.39846 2231 ASN B N 1
ATOM 5547 C CA . ASN B 1 327 ? 68.02800 26.82100 55.01500 1.000 37.06834 2231 ASN B CA 1
ATOM 5548 C C . ASN B 1 327 ? 68.59700 27.26800 56.35500 1.000 38.74778 2231 ASN B C 1
ATOM 5549 O O . ASN B 1 327 ? 68.71300 28.47700 56.59600 1.000 33.41082 2231 ASN B O 1
ATOM 5554 N N . PRO B 1 328 ? 68.96300 26.34400 57.24900 1.000 37.94531 2232 PRO B N 1
ATOM 5555 C CA . PRO B 1 328 ? 69.41900 26.75100 58.58800 1.000 30.73417 2232 PRO B CA 1
ATOM 5556 C C . PRO B 1 328 ? 70.71400 27.53700 58.58600 1.000 32.52322 2232 PRO B C 1
ATOM 5557 O O . PRO B 1 328 ? 71.04400 28.14600 59.61100 1.000 33.91462 2232 PRO B O 1
ATOM 5561 N N . PHE B 1 329 ? 71.45800 27.54900 57.48300 1.000 31.34791 2233 PHE B N 1
ATOM 5562 C CA . PHE B 1 329 ? 72.67900 28.33700 57.40400 1.000 32.10566 2233 PHE B CA 1
ATOM 5563 C C . PHE B 1 329 ? 72.43900 29.77200 56.95800 1.000 29.16710 2233 PHE B C 1
ATOM 5564 O O . PHE B 1 329 ? 73.34900 30.59900 57.07600 1.000 34.27299 2233 PHE B O 1
ATOM 5572 N N . ASN B 1 330 ? 71.24600 30.08800 56.46000 1.000 32.20738 2234 ASN B N 1
ATOM 5573 C CA . ASN B 1 330 ? 70.98500 31.37600 55.83100 1.000 28.46875 2234 ASN B CA 1
ATOM 5574 C C . ASN B 1 330 ? 70.51400 32.41100 56.84500 1.000 29.75929 2234 ASN B C 1
ATOM 5575 O O . ASN B 1 330 ? 69.70300 32.11400 57.72700 1.000 32.30144 2234 ASN B O 1
ATOM 5580 N N . ILE B 1 331 ? 71.02500 33.63200 56.70300 1.000 27.42147 2235 ILE B N 1
ATOM 5581 C CA . ILE B 1 331 ? 70.54700 34.77800 57.46900 1.000 30.53291 2235 ILE B CA 1
ATOM 5582 C C . ILE B 1 331 ? 70.68400 36.01900 56.59900 1.000 29.79112 2235 ILE B C 1
ATOM 5583 O O . ILE B 1 331 ? 71.68800 36.19800 55.90200 1.000 28.39175 2235 ILE B O 1
ATOM 5588 N N . MET B 1 332 ? 69.65800 36.86700 56.62300 1.000 29.62221 2236 MET B N 1
ATOM 5589 C CA . MET B 1 332 ? 69.68300 38.08500 55.82500 1.000 29.30138 2236 MET B CA 1
ATOM 5590 C C . MET B 1 332 ? 70.73100 39.05000 56.36500 1.000 34.52259 2236 MET B C 1
ATOM 5591 O O . MET B 1 332 ? 70.89800 39.19700 57.58000 1.000 27.63480 2236 MET B O 1
ATOM 5596 N N . GLY B 1 333 ? 71.44400 39.70600 55.44700 1.000 28.89980 2237 GLY B N 1
ATOM 5597 C CA . GLY B 1 333 ? 72.52500 40.59400 55.85500 1.000 29.95761 2237 GLY B CA 1
ATOM 5598 C C . GLY B 1 333 ? 72.04500 41.78400 56.66400 1.000 26.24376 2237 GLY B C 1
ATOM 5599 O O . GLY B 1 333 ? 72.71700 42.21700 57.60300 1.000 27.88054 2237 GLY B O 1
ATOM 5600 N N . CYS B 1 334 ? 70.88100 42.33200 56.30800 1.000 27.38883 2238 CYS B N 1
ATOM 5601 C CA . CYS B 1 334 ? 70.33500 43.47100 57.03800 1.000 27.51662 2238 CYS B CA 1
ATOM 5602 C C . CYS B 1 334 ? 70.14400 43.14200 58.51600 1.000 27.06775 2238 CYS B C 1
ATOM 5603 O O . CYS B 1 334 ? 70.62700 43.86800 59.39400 1.000 28.40898 2238 CYS B O 1
ATOM 5606 N N . ALA B 1 335 ? 69.43500 42.05000 58.80500 1.000 26.18358 2239 ALA B N 1
ATOM 5607 C CA . ALA B 1 335 ? 69.20800 41.64700 60.19100 1.000 26.71507 2239 ALA B CA 1
ATOM 5608 C C . ALA B 1 335 ? 70.51800 41.32800 60.90000 1.000 28.28325 2239 ALA B C 1
ATOM 5609 O O . ALA B 1 335 ? 70.75400 41.77700 62.02900 1.000 30.32298 2239 ALA B O 1
ATOM 5611 N N . PHE B 1 336 ? 71.38400 40.54400 60.25300 1.000 29.73938 2240 PHE B N 1
ATOM 5612 C CA . PHE B 1 336 ? 72.65900 40.17400 60.85900 1.000 29.21086 2240 PHE B CA 1
ATOM 5613 C C . PHE B 1 336 ? 73.53100 41.38800 61.14800 1.000 29.47388 2240 PHE B C 1
ATOM 5614 O O . PHE B 1 336 ? 74.40300 41.31800 62.02200 1.000 27.15987 2240 PHE B O 1
ATOM 5622 N N . SER B 1 337 ? 73.30100 42.50000 60.44600 1.000 25.74378 2241 SER B N 1
ATOM 5623 C CA . SER B 1 337 ? 74.07000 43.71700 60.68500 1.000 26.38943 2241 SER B CA 1
ATOM 5624 C C . SER B 1 337 ? 73.89100 44.22100 62.11200 1.000 26.43759 2241 SER B C 1
ATOM 5625 O O . SER B 1 337 ? 74.83300 44.75300 62.71000 1.000 26.30489 2241 SER B O 1
ATOM 5628 N N . ALA B 1 338 ? 72.68400 44.07700 62.67000 1.000 28.40941 2242 ALA B N 1
ATOM 5629 C CA . ALA B 1 338 ? 72.46400 44.49100 64.05300 1.000 29.49772 2242 ALA B CA 1
ATOM 5630 C C . ALA B 1 338 ? 73.32100 43.67200 65.00700 1.000 31.15862 2242 ALA B C 1
ATOM 5631 O O . ALA B 1 338 ? 73.87200 44.20800 65.97700 1.000 33.28927 2242 ALA B O 1
ATOM 5633 N N . LEU B 1 339 ? 73.45600 42.37100 64.73800 1.000 30.23251 2243 LEU B N 1
ATOM 5634 C CA . LEU B 1 339 ? 74.33700 41.53100 65.54200 1.000 28.27854 2243 LEU B CA 1
ATOM 5635 C C . LEU B 1 339 ? 75.79100 41.94000 65.37200 1.000 40.14295 2243 LEU B C 1
ATOM 5636 O O . LEU B 1 339 ? 76.55100 41.96800 66.34700 1.000 36.41109 2243 LEU B O 1
ATOM 5641 N N . LEU B 1 340 ? 76.20100 42.25300 64.14000 1.000 33.61784 2244 LEU B N 1
ATOM 5642 C CA . LEU B 1 340 ? 77.58100 42.66500 63.90700 1.000 31.44645 2244 LEU B CA 1
ATOM 5643 C C . LEU B 1 340 ? 77.91800 43.92900 64.68400 1.000 32.94774 2244 LEU B C 1
ATOM 5644 O O . LEU B 1 340 ? 79.01300 44.04500 65.24600 1.000 37.44975 2244 LEU B O 1
ATOM 5649 N N . SER B 1 341 ? 76.99100 44.88800 64.73100 1.000 34.22119 2245 SER B N 1
ATOM 5650 C CA . SER B 1 341 ? 77.24800 46.11100 65.48300 1.000 37.21329 2245 SER B CA 1
ATOM 5651 C C . SER B 1 341 ? 77.32200 45.84500 66.97900 1.000 41.33428 2245 SER B C 1
ATOM 5652 O O . SER B 1 341 ? 78.06900 46.52600 67.69200 1.000 39.09476 2245 SER B O 1
ATOM 5655 N N . SER B 1 342 ? 76.56400 44.86400 67.47400 1.000 36.86627 2246 SER B N 1
ATOM 5656 C CA . SER B 1 342 ? 76.59600 44.56000 68.89900 1.000 39.82003 2246 SER B CA 1
ATOM 5657 C C . SER B 1 342 ? 77.86500 43.82500 69.30400 1.000 41.17215 2246 SER B C 1
ATOM 5658 O O . SER B 1 342 ? 78.26500 43.90400 70.47100 1.000 43.17832 2246 SER B O 1
ATOM 5661 N N . GLN B 1 343 ? 78.51400 43.12800 68.36900 1.000 40.59844 2247 GLN B N 1
ATOM 5662 C CA . GLN B 1 343 ? 79.70700 42.35100 68.67200 1.000 41.66843 2247 GLN B CA 1
ATOM 5663 C C . GLN B 1 343 ? 81.00200 43.03800 68.26100 1.000 44.31615 2247 GLN B C 1
ATOM 5664 O O . GLN B 1 343 ? 82.05800 42.70900 68.81100 1.000 53.40890 2247 GLN B O 1
ATOM 5670 N N . PHE B 1 344 ? 80.95400 43.97400 67.31400 1.000 45.26722 2248 PHE B N 1
ATOM 5671 C CA . PHE B 1 344 ? 82.15100 44.63500 66.80200 1.000 42.06689 2248 PHE B CA 1
ATOM 5672 C C . PHE B 1 344 ? 81.94600 46.14100 66.87400 1.000 47.47083 2248 PHE B C 1
ATOM 5673 O O . PHE B 1 344 ? 81.12300 46.69800 66.14000 1.000 50.19486 2248 PHE B O 1
ATOM 5681 N N . GLU B 1 345 ? 82.71000 46.79600 67.74900 1.000 49.53190 2249 GLU B N 1
ATOM 5682 C CA . GLU B 1 345 ? 82.55700 48.23200 67.95100 1.000 49.89924 2249 GLU B CA 1
ATOM 5683 C C . GLU B 1 345 ? 82.93600 49.02900 66.70600 1.000 51.07162 2249 GLU B C 1
ATOM 5684 O O . GLU B 1 345 ? 82.42000 50.13300 66.50100 1.000 51.69290 2249 GLU B O 1
ATOM 5690 N N . GLN B 1 346 ? 83.81600 48.48800 65.85800 1.000 51.03615 2250 GLN B N 1
ATOM 5691 C CA . GLN B 1 346 ? 84.26500 49.23300 64.68600 1.000 42.77735 2250 GLN B CA 1
ATOM 5692 C C . GLN B 1 346 ? 83.21000 49.29700 63.58800 1.000 53.63133 2250 GLN B C 1
ATOM 5693 O O . GLN B 1 346 ? 83.33300 50.12800 62.68100 1.000 53.66596 2250 GLN B O 1
ATOM 5699 N N . LEU B 1 347 ? 82.18300 48.44800 63.64400 1.000 49.77191 2251 LEU B N 1
ATOM 5700 C CA . LEU B 1 347 ? 81.10600 48.45300 62.65100 1.000 45.08502 2251 LEU B CA 1
ATOM 5701 C C . LEU B 1 347 ? 79.98300 49.34200 63.16900 1.000 47.08067 2251 LEU B C 1
ATOM 5702 O O . LEU B 1 347 ? 79.03400 48.87900 63.80500 1.000 45.72185 2251 LEU B O 1
ATOM 5707 N N . GLU B 1 348 ? 80.09000 50.63600 62.88300 1.000 38.91447 2252 GLU B N 1
ATOM 5708 C CA . GLU B 1 348 ? 79.13500 51.59800 63.40100 1.000 41.96093 2252 GLU B CA 1
ATOM 5709 C C . GLU B 1 348 ? 77.78400 51.44600 62.70300 1.000 42.07575 2252 GLU B C 1
ATOM 5710 O O . GLU B 1 348 ? 77.71800 51.04600 61.53800 1.000 39.68647 2252 GLU B O 1
ATOM 5716 N N . PRO B 1 349 ? 76.69100 51.75000 63.39900 1.000 43.19178 2253 PRO B N 1
ATOM 5717 C CA . PRO B 1 349 ? 75.37200 51.69600 62.76000 1.000 38.61847 2253 PRO B CA 1
ATOM 5718 C C . PRO B 1 349 ? 75.20100 52.81300 61.74300 1.000 41.07893 2253 PRO B C 1
ATOM 5719 O O . PRO B 1 349 ? 75.83500 53.86900 61.81400 1.000 42.24836 2253 PRO B O 1
ATOM 5723 N N . THR B 1 350 ? 74.31800 52.56400 60.78000 1.000 33.98991 2254 THR B N 1
ATOM 5724 C CA . THR B 1 350 ? 74.06100 53.49200 59.69100 1.000 36.35151 2254 THR B CA 1
ATOM 5725 C C . THR B 1 350 ? 72.65100 54.04900 59.80700 1.000 37.96051 2254 THR B C 1
ATOM 5726 O O . THR B 1 350 ? 71.67800 53.29200 59.88700 1.000 34.95065 2254 THR B O 1
ATOM 5730 N N . VAL B 1 351 ? 72.55100 55.37200 59.82600 1.000 29.01933 2255 VAL B N 1
ATOM 5731 C CA . VAL B 1 351 ? 71.28200 56.08000 59.76600 1.000 29.10946 2255 VAL B CA 1
ATOM 5732 C C . VAL B 1 351 ? 71.42400 57.17400 58.71800 1.000 37.24100 2255 VAL B C 1
ATOM 5733 O O . VAL B 1 351 ? 72.42400 57.89900 58.70900 1.000 38.75374 2255 VAL B O 1
ATOM 5737 N N . GLY B 1 352 ? 70.43500 57.28200 57.83100 1.000 34.74666 2256 GLY B N 1
ATOM 5738 C CA . GLY B 1 352 ? 70.52400 58.19000 56.70500 1.000 37.69827 2256 GLY B CA 1
ATOM 5739 C C . GLY B 1 352 ? 71.29900 57.57400 55.55500 1.000 42.30602 2256 GLY B C 1
ATOM 5740 O O . GLY B 1 352 ? 71.70700 56.41300 55.58200 1.000 41.36274 2256 GLY B O 1
ATOM 5741 N N . ILE B 1 353 ? 71.49900 58.37400 54.51200 1.000 42.34926 2257 ILE B N 1
ATOM 5742 C CA . ILE B 1 353 ? 72.36800 57.96900 53.41100 1.000 45.19730 2257 ILE B CA 1
ATOM 5743 C C . ILE B 1 353 ? 73.80600 58.23100 53.84700 1.000 44.33031 2257 ILE B C 1
ATOM 5744 O O . ILE B 1 353 ? 74.20400 59.38100 54.04600 1.000 49.65380 2257 ILE B O 1
ATOM 5749 N N . CYS B 1 354 ? 74.57900 57.16500 54.01700 1.000 39.36417 2258 CYS B N 1
ATOM 5750 C CA . CYS B 1 354 ? 75.94800 57.25400 54.49900 1.000 49.71225 2258 CYS B CA 1
ATOM 5751 C C . CYS B 1 354 ? 76.92400 56.93900 53.37200 1.000 56.87328 2258 CYS B C 1
ATOM 5752 O O . CYS B 1 354 ? 76.56400 56.33100 52.36000 1.000 54.35956 2258 CYS B O 1
ATOM 5755 N N . ASP B 1 355 ? 78.17300 57.36100 53.56300 1.000 57.94495 2259 ASP B N 1
ATOM 5756 C CA . ASP B 1 355 ? 79.22800 57.05100 52.61100 1.000 60.89387 2259 ASP B CA 1
ATOM 5757 C C . ASP B 1 355 ? 79.49100 55.54500 52.57700 1.000 60.37353 2259 ASP B C 1
ATOM 5758 O O . ASP B 1 355 ? 79.03900 54.78400 53.43700 1.000 65.00457 2259 ASP B O 1
ATOM 5763 N N . GLY B 1 356 ? 80.24600 55.11800 51.56900 1.000 64.16633 2260 GLY B N 1
ATOM 5764 C CA . GLY B 1 356 ? 80.47400 53.70100 51.36500 1.000 59.70133 2260 GLY B CA 1
ATOM 5765 C C . GLY B 1 356 ? 81.88300 53.23700 51.66600 1.000 64.38573 2260 GLY B C 1
ATOM 5766 O O . GLY B 1 356 ? 82.28500 52.15000 51.23900 1.000 68.23511 2260 GLY B O 1
ATOM 5767 N N . GLU B 1 357 ? 82.64500 54.04700 52.40200 1.000 63.14851 2261 GLU B N 1
ATOM 5768 C CA . GLU B 1 357 ? 84.01000 53.65900 52.74100 1.000 71.96876 2261 GLU B CA 1
ATOM 5769 C C . GLU B 1 357 ? 84.01600 52.50000 53.73200 1.000 68.54980 2261 GLU B C 1
ATOM 5770 O O . GLU B 1 357 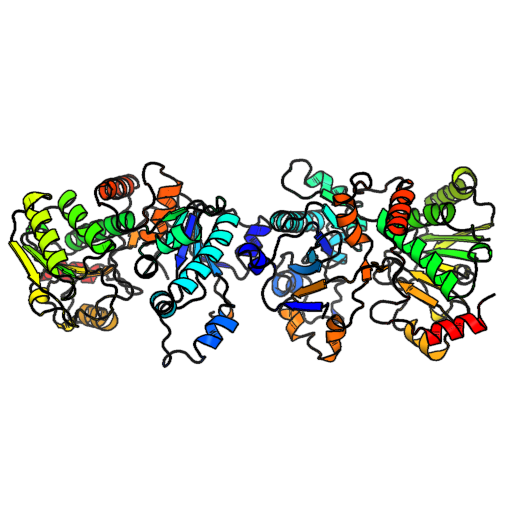? 84.75800 51.52500 53.56000 1.000 66.21856 2261 GLU B O 1
ATOM 5776 N N . GLN B 1 358 ? 83.18100 52.58300 54.77100 1.000 64.89301 2262 GLN B N 1
ATOM 5777 C CA . GLN B 1 358 ? 83.14200 51.56000 55.80900 1.000 57.62984 2262 GLN B CA 1
ATOM 5778 C C . GLN B 1 358 ? 82.60600 50.22300 55.31300 1.000 52.13228 2262 GLN B C 1
ATOM 5779 O O . GLN B 1 358 ? 82.70800 49.23100 56.04300 1.000 43.30567 2262 GLN B O 1
ATOM 5785 N N . SER B 1 359 ? 82.04700 50.17000 54.09900 1.000 53.75811 2263 SER B N 1
ATOM 5786 C CA . SER B 1 359 ? 81.46700 48.92800 53.59800 1.000 46.40736 2263 SER B CA 1
ATOM 5787 C C . SER B 1 359 ? 82.50800 47.82200 53.47000 1.000 44.33184 2263 SER B C 1
ATOM 5788 O O . SER B 1 359 ? 82.16400 46.63900 53.56900 1.000 37.17454 2263 SER B O 1
ATOM 5791 N N . GLU B 1 360 ? 83.77900 48.18000 53.25200 1.000 46.51358 2264 GLU B N 1
ATOM 5792 C CA . GLU B 1 360 ? 84.82400 47.16200 53.17900 1.000 44.33524 2264 GLU B CA 1
ATOM 5793 C C . GLU B 1 360 ? 85.03100 46.47200 54.52100 1.000 40.77923 2264 GLU B C 1
ATOM 5794 O O . GLU B 1 360 ? 85.40100 45.29400 54.55700 1.000 40.80113 2264 GLU B O 1
ATOM 5800 N N . LEU B 1 361 ? 84.82300 47.19200 55.62700 1.000 44.92483 2265 LEU B N 1
ATOM 5801 C CA . LEU B 1 361 ? 84.94000 46.57600 56.94500 1.000 49.29312 2265 LEU B CA 1
ATOM 5802 C C . LEU B 1 361 ? 83.95600 45.42400 57.09400 1.000 38.72055 2265 LEU B C 1
ATOM 5803 O O . LEU B 1 361 ? 84.32500 44.33000 57.53700 1.000 43.96984 2265 LEU B O 1
ATOM 5808 N N . HIS B 1 362 ? 82.69600 45.65200 56.71400 1.000 42.69609 2266 HIS B N 1
ATOM 5809 C CA . HIS B 1 362 ? 81.70200 44.58400 56.76500 1.000 38.04111 2266 HIS B CA 1
ATOM 5810 C C . HIS B 1 362 ? 82.10600 43.41200 55.88200 1.000 38.91500 2266 HIS B C 1
ATOM 5811 O O . HIS B 1 362 ? 81.94700 42.24900 56.27000 1.000 40.79234 2266 HIS B O 1
ATOM 5818 N N . TYR B 1 363 ? 82.63100 43.69800 54.68800 1.000 38.08264 2267 TYR B N 1
ATOM 5819 C CA . TYR B 1 363 ? 83.04000 42.62600 53.78700 1.000 38.63040 2267 TYR B CA 1
ATOM 5820 C C . TYR B 1 363 ? 84.21100 41.83900 54.36200 1.000 35.11287 2267 TYR B C 1
ATOM 5821 O O . TYR B 1 363 ? 84.23100 40.60500 54.29300 1.000 38.45836 2267 TYR B O 1
ATOM 5830 N N . GLN B 1 364 ? 85.18800 42.53600 54.94300 1.000 42.84349 2268 GLN B N 1
ATOM 5831 C CA . GLN B 1 364 ? 86.35900 41.85700 55.48700 1.000 43.60727 2268 GLN B CA 1
ATOM 5832 C C . GLN B 1 364 ? 86.00500 41.03800 56.72200 1.000 41.83061 2268 GLN B C 1
ATOM 5833 O O . GLN B 1 364 ? 86.53200 39.93500 56.91200 1.000 42.85595 2268 GLN B O 1
ATOM 5839 N N . ILE B 1 365 ? 85.10900 41.55100 57.56900 1.000 42.23210 2269 ILE B N 1
ATOM 5840 C CA . ILE B 1 365 ? 84.71700 40.80600 58.76300 1.000 46.79147 2269 ILE B CA 1
ATOM 5841 C C . ILE B 1 365 ? 83.95500 39.54300 58.37800 1.000 37.77123 2269 ILE B C 1
ATOM 5842 O O . ILE B 1 365 ? 84.18700 38.46800 58.94300 1.000 39.00737 2269 ILE B O 1
ATOM 5847 N N . LEU B 1 366 ? 83.04300 39.64800 57.40600 1.000 39.87572 2270 LEU B N 1
ATOM 5848 C CA . LEU B 1 366 ? 82.28600 38.47800 56.97000 1.000 34.28646 2270 LEU B CA 1
ATOM 5849 C C . LEU B 1 366 ? 83.20000 37.41400 56.37800 1.000 37.91603 2270 LEU B C 1
ATOM 5850 O O . LEU B 1 366 ? 83.00000 36.21600 56.60400 1.000 38.94758 2270 LEU B O 1
ATOM 5855 N N . GLN B 1 367 ? 84.20200 37.83200 55.60300 1.000 42.18702 2271 GLN B N 1
ATOM 5856 C CA . GLN B 1 367 ? 85.16500 36.87300 55.07600 1.000 44.33525 2271 GLN B CA 1
ATOM 5857 C C . GLN B 1 367 ? 85.97400 36.24300 56.20300 1.000 43.86251 2271 GLN B C 1
ATOM 5858 O O . GLN B 1 367 ? 86.25800 35.03900 56.17600 1.000 45.05599 2271 GLN B O 1
ATOM 5864 N N . GLU B 1 368 ? 86.33100 37.03900 57.21300 1.000 42.40984 2272 GLU B N 1
ATOM 5865 C CA . GLU B 1 368 ? 87.08700 36.51800 58.34700 1.000 46.47951 2272 GLU B CA 1
ATOM 5866 C C . GLU B 1 368 ? 86.28500 35.47600 59.11800 1.000 45.40650 2272 GLU B C 1
ATOM 5867 O O . GLU B 1 368 ? 86.84000 34.47300 59.58400 1.000 44.93121 2272 GLU B O 1
ATOM 5873 N N . LEU B 1 369 ? 84.97600 35.68800 59.25700 1.000 45.55631 2273 LEU B N 1
ATOM 5874 C CA . LEU B 1 369 ? 84.10500 34.74100 59.94300 1.000 41.44582 2273 LEU B CA 1
ATOM 5875 C C . LEU B 1 369 ? 83.67200 33.57800 59.05200 1.000 45.52649 2273 LEU B C 1
ATOM 5876 O O . LEU B 1 369 ? 82.79000 32.80900 59.45300 1.000 39.45735 2273 LEU B O 1
ATOM 5881 N N . GLU B 1 370 ? 84.27100 33.44300 57.86600 1.000 43.33297 2274 GLU B N 1
ATOM 5882 C CA . GLU B 1 370 ? 83.97000 32.36300 56.92100 1.000 42.11339 2274 GLU B CA 1
ATOM 5883 C C . GLU B 1 370 ? 82.52700 32.42500 56.42500 1.000 35.12162 2274 GLU B C 1
ATOM 5884 O O . GLU B 1 370 ? 81.92500 31.40000 56.08800 1.000 36.66653 2274 GLU B O 1
ATOM 5890 N N . PHE B 1 371 ? 81.96400 33.62700 56.37500 1.000 37.61747 2275 PHE B N 1
ATOM 5891 C CA . PHE B 1 371 ? 80.67500 33.83500 55.73700 1.000 39.41361 2275 PHE B CA 1
ATOM 5892 C C . PHE B 1 371 ? 80.83800 33.90500 54.22600 1.000 40.01004 2275 PHE B C 1
ATOM 5893 O O . PHE B 1 371 ? 81.87100 34.34200 53.70800 1.000 39.90096 2275 PHE B O 1
ATOM 5901 N N . GLU B 1 372 ? 79.80100 33.47400 53.51800 1.000 35.00882 2276 GLU B N 1
ATOM 5902 C CA . GLU B 1 372 ? 79.70500 33.67800 52.08400 1.000 40.88621 2276 GLU B CA 1
ATOM 5903 C C . GLU B 1 372 ? 78.25100 33.96900 51.75000 1.000 41.31740 2276 GLU B C 1
ATOM 5904 O O . GLU B 1 372 ? 77.38500 34.00400 52.63000 1.000 36.35680 2276 GLU B O 1
ATOM 5910 N N . ALA B 1 373 ? 77.98000 34.19400 50.46900 1.000 38.78166 2277 ALA B N 1
ATOM 5911 C CA . ALA B 1 373 ? 76.61000 34.42000 50.04200 1.000 34.81436 2277 ALA B CA 1
ATOM 5912 C C . ALA B 1 373 ? 75.79800 33.13900 50.18200 1.000 34.65393 2277 ALA B C 1
ATOM 5913 O O . ALA B 1 373 ? 76.33500 32.02900 50.15400 1.000 37.71210 2277 ALA B O 1
ATOM 5915 N N . GLY B 1 374 ? 74.49000 33.30000 50.35700 1.000 31.17602 2278 GLY B N 1
ATOM 5916 C CA . GLY B 1 374 ? 73.61600 32.14500 50.35500 1.000 34.38763 2278 GLY B CA 1
ATOM 5917 C C . GLY B 1 374 ? 73.66900 31.41800 49.02500 1.000 41.76429 2278 GLY B C 1
ATOM 5918 O O . GLY B 1 374 ? 73.91500 32.01400 47.97500 1.000 35.31230 2278 GLY B O 1
ATOM 5919 N N . ASP B 1 375 ? 73.46200 30.10400 49.07900 1.000 43.61101 2279 ASP B N 1
ATOM 5920 C CA . ASP B 1 375 ? 73.34800 29.32900 47.85200 1.000 42.40097 2279 ASP B CA 1
ATOM 5921 C C . ASP B 1 375 ? 72.24700 29.91000 46.97800 1.000 36.46510 2279 ASP B C 1
ATOM 5922 O O . ASP B 1 375 ? 71.23200 30.40200 47.48100 1.000 36.99871 2279 ASP B O 1
ATOM 5927 N N . LEU B 1 376 ? 72.46200 29.86300 45.66400 1.000 37.94933 2280 LEU B N 1
ATOM 5928 C CA . LEU B 1 376 ? 71.57000 30.52900 44.72100 1.000 39.04869 2280 LEU B CA 1
ATOM 5929 C C . LEU B 1 376 ? 70.13000 30.09600 44.93900 1.000 37.02850 2280 LEU B C 1
ATOM 5930 O O . LEU B 1 376 ? 69.81000 28.90600 44.88400 1.000 37.49487 2280 LEU B O 1
ATOM 5935 N N . HIS B 1 377 ? 69.26900 31.07200 45.20600 1.000 31.55167 2281 HIS B N 1
ATOM 5936 C CA . HIS B 1 377 ? 67.87500 30.80600 45.52300 1.000 31.13927 2281 HIS B CA 1
ATOM 5937 C C . HIS B 1 377 ? 67.10000 32.10300 45.37200 1.000 33.96532 2281 HIS B C 1
ATOM 5938 O O . HIS B 1 377 ? 67.66200 33.19600 45.47900 1.000 37.03755 2281 HIS B O 1
ATOM 5945 N N . CYS B 1 378 ? 65.79700 31.97300 45.14500 1.000 34.28847 2282 CYS B N 1
ATOM 5946 C CA . CYS B 1 378 ? 64.91200 33.12900 45.06000 1.000 37.12061 2282 CYS B CA 1
ATOM 5947 C C . CYS B 1 378 ? 63.66100 32.83300 45.87200 1.000 41.49348 2282 CYS B C 1
ATOM 5948 O O . CYS B 1 378 ? 62.86900 31.96100 45.49900 1.000 46.21841 2282 CYS B O 1
ATOM 5951 N N . GLU B 1 379 ? 63.48800 33.56500 46.97600 1.000 41.39752 2283 GLU B N 1
ATOM 5952 C CA . GLU B 1 379 ? 62.39500 33.34900 47.91700 1.000 37.90076 2283 GLU B CA 1
ATOM 5953 C C . GLU B 1 379 ? 62.36900 31.89600 48.37500 1.000 35.80296 2283 GLU B C 1
ATOM 5954 O O . GLU B 1 379 ? 63.30800 31.43100 49.03000 1.000 35.91656 2283 GLU B O 1
ATOM 5960 N N . HIS B 1 380 ? 61.30900 31.17000 48.02300 1.000 40.70568 2284 HIS B N 1
ATOM 5961 C CA . HIS B 1 380 ? 61.17800 29.77700 48.42900 1.000 41.48037 2284 HIS B CA 1
ATOM 5962 C C . HIS B 1 380 ? 61.93000 28.81400 47.51900 1.000 48.38577 2284 HIS B C 1
ATOM 5963 O O . HIS B 1 380 ? 62.20100 27.681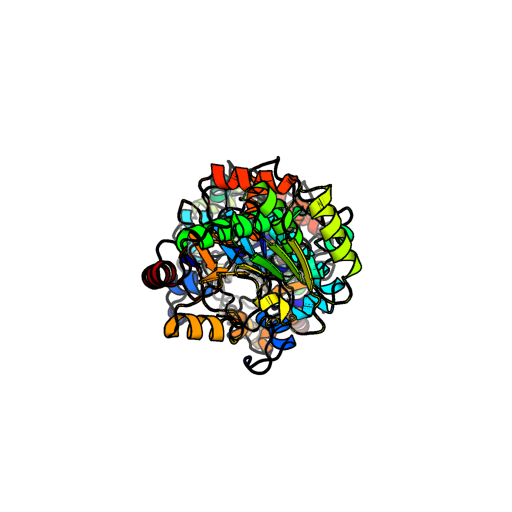00 47.93100 1.000 48.61202 2284 HIS B O 1
ATOM 5970 N N . TYR B 1 381 ? 62.26900 29.22800 46.30200 1.000 46.31874 2285 TYR B N 1
ATOM 5971 C CA . TYR B 1 381 ? 62.82400 28.32200 45.30600 1.000 38.57326 2285 TYR B CA 1
ATOM 5972 C C . TYR B 1 381 ? 64.34600 28.29300 45.38300 1.000 41.92904 2285 TYR B C 1
ATOM 5973 O O . TYR B 1 381 ? 64.99700 29.34000 45.32200 1.000 44.53836 2285 TYR B O 1
ATOM 5982 N N . VAL B 1 382 ? 64.90600 27.09100 45.50200 1.000 40.70154 2286 VAL B N 1
ATOM 5983 C CA . VAL B 1 382 ? 66.34900 26.87700 45.45300 1.000 41.44203 2286 VAL B CA 1
ATOM 5984 C C . VAL B 1 382 ? 66.71200 26.39300 44.05600 1.000 49.01652 2286 VAL B C 1
ATOM 5985 O O . VAL B 1 382 ? 66.03100 25.52400 43.49700 1.000 48.84136 2286 VAL B O 1
ATOM 5989 N N . LEU B 1 383 ? 67.77900 26.96100 43.48500 1.000 46.82258 2287 LEU B N 1
ATOM 5990 C CA . LEU B 1 383 ? 68.24900 26.54900 42.16500 1.000 48.51512 2287 LEU B CA 1
ATOM 5991 C C . LEU B 1 383 ? 69.06300 25.26400 42.27300 1.000 45.86478 2287 LEU B C 1
ATOM 5992 O O . LEU B 1 383 ? 70.14300 25.26100 42.88200 1.000 46.68268 2287 LEU B O 1
ATOM 5997 N N . PRO B 1 384 ? 68.58400 24.16400 41.68500 1.000 56.09876 2288 PRO B N 1
ATOM 5998 C CA . PRO B 1 384 ? 69.28500 22.87900 41.82300 1.000 49.65865 2288 PRO B CA 1
ATOM 5999 C C . PRO B 1 384 ? 70.69500 22.94000 41.25700 1.000 44.63547 2288 PRO B C 1
ATOM 6000 O O . PRO B 1 384 ? 70.92900 23.49400 40.18100 1.000 51.24794 2288 PRO B O 1
ATOM 6004 N N . ALA B 1 385 ? 71.64000 22.35800 42.00000 1.000 44.47833 2289 ALA B N 1
ATOM 6005 C CA . ALA B 1 385 ? 73.04600 22.47400 41.62900 1.000 50.84630 2289 ALA B CA 1
ATOM 6006 C C . ALA B 1 385 ? 73.32800 21.80600 40.29100 1.000 54.22008 2289 ALA B C 1
ATOM 6007 O O . ALA B 1 385 ? 74.29500 22.16600 39.61000 1.000 51.38759 2289 ALA B O 1
ATOM 6009 N N . LYS B 1 386 ? 72.50500 20.82700 39.90400 1.000 52.76166 2290 LYS B N 1
ATOM 6010 C CA . LYS B 1 386 ? 72.67300 20.18500 38.60500 1.000 52.66075 2290 LYS B CA 1
ATOM 6011 C C . LYS B 1 386 ? 72.30000 21.13200 37.47100 1.000 54.26182 2290 LYS B C 1
ATOM 6012 O O . LYS B 1 386 ? 73.00700 21.20400 36.45900 1.000 50.49894 2290 LYS B O 1
ATOM 6018 N N . SER B 1 387 ? 71.19600 21.87100 37.62300 1.000 59.49469 2291 SER B N 1
ATOM 6019 C CA . SER B 1 387 ? 70.80700 22.84700 36.61000 1.000 57.28000 2291 SER B CA 1
ATOM 6020 C C . SER B 1 387 ? 71.80800 23.99000 36.52200 1.000 50.19808 2291 SER B C 1
ATOM 6021 O O . SER B 1 387 ? 71.97900 24.58300 35.45100 1.000 50.34613 2291 SER B O 1
ATOM 6024 N N . ILE B 1 388 ? 72.46900 24.31900 37.63300 1.000 49.64092 2292 ILE B N 1
ATOM 6025 C CA . ILE B 1 388 ? 73.53400 25.31400 37.59300 1.000 52.51052 2292 ILE B CA 1
ATOM 6026 C C . ILE B 1 388 ? 74.71000 24.79600 36.77800 1.000 54.27997 2292 ILE B C 1
ATOM 6027 O O . ILE B 1 388 ? 75.34300 25.54700 36.02600 1.000 51.40033 2292 ILE B O 1
ATOM 6032 N N . ALA B 1 389 ? 75.01800 23.50200 36.90800 1.000 50.32488 2293 ALA B N 1
ATOM 6033 C CA . ALA B 1 389 ? 76.07900 22.91100 36.10000 1.000 52.45358 2293 ALA B CA 1
ATOM 6034 C C . ALA B 1 389 ? 75.72400 22.94400 34.62000 1.000 51.61269 2293 ALA B C 1
ATOM 6035 O O . ALA B 1 389 ? 76.59200 23.17900 33.77100 1.000 51.99446 2293 ALA B O 1
ATOM 6037 N N . ASN B 1 390 ? 74.44900 22.71300 34.29300 1.000 45.39412 2294 ASN B N 1
ATOM 6038 C CA . ASN B 1 390 ? 74.01100 22.80800 32.90500 1.000 43.11254 2294 ASN B CA 1
ATOM 6039 C C . ASN B 1 390 ? 74.18000 24.22500 32.37300 1.000 52.23358 2294 ASN B C 1
ATOM 6040 O O . ASN B 1 390 ? 74.65100 24.42100 31.24700 1.000 56.10341 2294 ASN B O 1
ATOM 6045 N N . PHE B 1 391 ? 73.79400 25.22600 33.17000 1.000 53.67990 2295 PHE B N 1
ATOM 6046 C CA . PHE B 1 391 ? 74.02200 26.61400 32.78300 1.000 45.80644 2295 PHE B CA 1
ATOM 6047 C C . PHE B 1 391 ? 75.50500 26.88200 32.56900 1.000 49.39157 2295 PHE B C 1
ATOM 6048 O O . PHE B 1 391 ? 75.89200 27.52700 31.58700 1.000 46.24619 2295 PHE B O 1
ATOM 6056 N N . ARG B 1 392 ? 76.35300 26.39400 33.47900 1.000 42.91635 2296 ARG B N 1
ATOM 6057 C CA . ARG B 1 392 ? 77.79200 26.55900 33.30500 1.000 51.52742 2296 ARG B CA 1
ATOM 6058 C C . ARG B 1 392 ? 78.28100 25.87000 32.03700 1.000 56.13846 2296 ARG B C 1
ATOM 6059 O O . ARG B 1 392 ? 79.30200 26.27000 31.46600 1.000 55.57905 2296 ARG B O 1
ATOM 6067 N N . GLN B 1 393 ? 77.56400 24.83800 31.58400 1.000 58.93780 2297 GLN B N 1
ATOM 6068 C CA . GLN B 1 393 ? 77.93800 24.13000 30.36500 1.000 62.18091 2297 GLN B CA 1
ATOM 6069 C C . GLN B 1 393 ? 77.53700 24.90900 29.11900 1.000 60.66346 2297 GLN B C 1
ATOM 6070 O O . GLN B 1 393 ? 78.31600 25.00100 28.16400 1.000 66.64021 2297 GLN B O 1
ATOM 6076 N N . ARG B 1 394 ? 76.33200 25.48000 29.11400 1.000 56.36098 2298 ARG B N 1
ATOM 6077 C CA . ARG B 1 394 ? 75.80000 26.14300 27.93000 1.000 54.60287 2298 ARG B CA 1
ATOM 6078 C C . ARG B 1 394 ? 76.23900 27.59900 27.82000 1.000 58.11136 2298 ARG B C 1
ATOM 6079 O O . ARG B 1 394 ? 76.51900 28.07600 26.71500 1.000 58.97792 2298 ARG B O 1
ATOM 6087 N N . PHE B 1 395 ? 76.30700 28.32100 28.94100 1.000 58.21259 2299 PHE B N 1
ATOM 6088 C CA . PHE B 1 395 ? 76.59000 29.75200 28.91900 1.000 51.13937 2299 PHE B CA 1
ATOM 6089 C C . PHE B 1 395 ? 77.78800 30.13500 29.77700 1.000 51.24410 2299 PHE B C 1
ATOM 6090 O O . PHE B 1 395 ? 78.01700 31.32900 29.99900 1.000 51.85907 2299 PHE B O 1
ATOM 6098 N N . GLY B 1 396 ? 78.56200 29.16300 30.25300 1.000 55.89209 2300 GLY B N 1
ATOM 6099 C CA . GLY B 1 396 ? 79.69700 29.44500 31.10900 1.000 52.25860 2300 GLY B CA 1
ATOM 6100 C C . GLY B 1 396 ? 80.99800 29.69100 30.37300 1.000 59.14420 2300 GLY B C 1
ATOM 6101 O O . GLY B 1 396 ? 81.55000 28.78300 29.74300 1.000 67.36948 2300 GLY B O 1
ATOM 6102 N N . LYS B 1 397 ? 81.50100 30.91700 30.45900 1.000 66.00135 2301 LYS B N 1
ATOM 6103 C CA . LYS B 1 397 ? 82.75200 31.29900 29.81200 1.000 67.08875 2301 LYS B CA 1
ATOM 6104 C C . LYS B 1 397 ? 83.94600 30.58200 30.43700 1.000 64.88548 2301 LYS B C 1
ATOM 6105 O O . LYS B 1 397 ? 84.35400 29.51500 29.97600 1.000 70.76314 2301 LYS B O 1
#